Protein AF-J0D4X1-F1 (afdb_monomer_lite)

Secondary structure (DSSP, 8-state):
--HHHHHHHHHHHHHHHHHT-SSHHHHHHHHHHHHHHTT--HHHHHHHHHHHHHHHHHHHHHHHHHHHHHHHTS--GGG--B-GGGTT-HHHHHHHHHHH-S-EEEEEEEETTTEEEEEE--B-STT-BHHHHHHHHHHHHHHHTT--HHHHHHHHHHHHTTHHHHHHHSEEEE-TT--EEEEETTEEEEEE-EETTEE-TTEEEEEEEEE-GGGTTTTTTS-S-------------------------------HHHHHHHHHHHHHHHHHHHHHHHHHHHHHHHHHHHHHHHHHHHHHHHHHTEEE-SS-EEE-HHHHHHHHTTS-TTS--SHHHHHHHHHHHHHHHHHTTHHHHHTT-----------TT--SHHHHHHHHHHHHHHHHHHHHS-TTTTTGGG-SSHHHHHHHHHHHHHHTT-SSHHHHHHHHHHHHHHTT--HHHHHHHHHHHHHHHHHHHHHHHHHHHHHHHTS--GGG--B-GGGTT-HHHHHHHHHHH-S-EEEEEEEETTTEEEEEE--B-STT-BHHHHHHHHHHHHHHHTT--HHHHHHHHHHHHTTHHHHHHHPEEEE-TT--EEEEETTEEEEEE-EETTEE-TTEEEEEEEEE-HHHHHHHHTS-S--S---S----PPPP---------------PPPPHHHHHHHHHHHHHHHHHHHHHHHHHHHHHHHHHHHHHHHHHHHHHHHHTTS-GGG------PPPP-EE-TTPPPEEEESSSS-EEEEEEEEEEGGG-B---SSSTT---S---HHHHHHHHHS--GGGTSS--TTTSS-EE-TTSBEEE-HHHHHHHHT--HHHHHHHHHHHHHHH-----TTEEEEEEESSPPPHHHHHHHHHHTTTT--SSHHHHHHHHHHTTTTGGGG--S----SSHHHHHHHHHHHH-TT-SS--HHHHHHHHHHHHHHHS---SS--HHHHHHHHHHHS-HHHHHHHHHHHHTTHHHHHHHHH-SSSTT---TTTHHHHHHHHHHHHHSS-HHHHHHHHHHHHHHHHHHS-TTS--HHHHH-TTHHHHHHHHHHHHHHTTGGGSSSHHHHHHHHHHTHHHHHHHHHEETTTTEE--GGG--HHHHHHHHHHTS---SHHHHHHHHHHHHHHHHHHHHHHHHHTT-

Radius of gyration: 41.04 Å; chains: 1; bounding box: 107×90×138 Å

pLDDT: mean 73.32, std 19.62, range [23.03, 97.62]

Sequence (1144 aa):
MNEATAGAALKYHIQRALERSHTISEFSKRLELSAKNSKFSNATMRKIEEITQGVKSAKENIAKQEEALQDAITPLKEFGKNYPEFALKPKEALEKLLQEKNGQVACAAYRDDLGGIDFVWGKDGKDGYGLAHILEKREKQYTRLGLNAEQIKERTDELVKSIPEVIESGTLFKDDLGRVSVGLNNIRVGLKNTWDNNNLNNHFVVTSYERDEKVLRELETKPPLSNDYKGNSNYSALNLNENNSTKEGLTSQESPLSILEKSQLEKQKKLESERLAKAEKERAQKIKDKEKLELSMLNALMEKSIKQGENLKVFDSTLFLNRLSEFKDEVFTTPKAKQYLDIAKGFDKLFRNDATIAGKINYTTTRDIKSPLATSLEGAFNQKLTQRLVGTIVRNIPTTHIFKKLDELSGGAALKYHIQRALERSHTISEFSKRLELSAKNSKFSNATMRKIEEITQGVKSAKENIAKQEEALQDAITPLKEFGKNYPEFALKPKEALEKLLQEKNGQVACAAYRDDLGGIDFVWGKDGKDGYGLAHILEKREKQYTRLGLNAEQIKERTDELVKSIPEVIESGTLFKDDLGRVSVGLNNIRVGLKNTWDNNNLNNHFVVTSYERDEKVLRELETKPPLSNDYKGNSNYSALNLNENNSTKEGLTSQESPLSILEKSQLEKQKKLESERLAKAEKERAQKIKDKEKAELRDKIRAQKNATLGKSELDREIAKRENIPYKELENAPKTSVSLNDDEIHPLKFVIVNKSDLKPNFKNTGTQTRTAVDSKKVEEIAKRFDPKLIIGRGGFDDLPIILRDGQVIAGNHRIQGMLNFNAESRKKYEQALKENFNIELKPNELLVRMPEQELNDKEIFKLASKSNENRANSFSDTLLSAMSSYNDKLKHLPPQFESDSVENLANQVARVLERDAKIPSANQVENANLSLLSHYARNTPNNSFLEVFDNAYKNLDREQFKAFKEMFANNSANFHNLNNDTTIKNFTISPYLTDALDTTAKMLESGNRSDNFSKLAHDIDYLVNTTDENGMNAFIKENKDAYKSVISQLLGSSFARFLRLENPSAQFYEFLVKAKDRMIENAADIFAGTSKPISQINIFDFIKYGIESGKSSKESRELIDLLPELEKKFNAHEKFLQGDKK

Organism: NCBI:txid992061

Structure (mmCIF, N/CA/C/O backbone):
data_AF-J0D4X1-F1
#
_entry.id   AF-J0D4X1-F1
#
loop_
_atom_site.group_PDB
_atom_site.id
_atom_site.type_symbol
_atom_site.label_atom_id
_atom_site.label_alt_id
_atom_site.label_comp_id
_atom_site.label_asym_id
_atom_site.label_entity_id
_atom_site.label_seq_id
_atom_site.pdbx_PDB_ins_code
_atom_site.Cartn_x
_atom_site.Cartn_y
_atom_site.Cartn_z
_atom_site.occupancy
_atom_site.B_iso_or_equiv
_atom_site.auth_seq_id
_atom_site.auth_comp_id
_atom_site.auth_asym_id
_atom_site.auth_atom_id
_atom_site.pdbx_PDB_model_num
ATOM 1 N N . MET A 1 1 ? 64.471 0.917 15.875 1.00 45.53 1 MET A N 1
ATOM 2 C CA . MET A 1 1 ? 63.037 0.632 15.623 1.00 45.53 1 MET A CA 1
ATOM 3 C C . MET A 1 1 ? 62.839 0.463 14.129 1.00 45.53 1 MET A C 1
ATOM 5 O O . MET A 1 1 ? 63.506 1.173 13.389 1.00 45.53 1 MET A O 1
ATOM 9 N N . ASN A 1 2 ? 61.957 -0.439 13.691 1.00 48.00 2 ASN A N 1
ATOM 10 C CA . ASN A 1 2 ? 61.545 -0.489 12.284 1.00 48.00 2 ASN A CA 1
ATOM 11 C C . ASN A 1 2 ? 60.504 0.613 11.986 1.00 48.00 2 ASN A C 1
ATOM 13 O O . ASN A 1 2 ? 59.931 1.202 12.911 1.00 48.00 2 ASN A O 1
ATOM 17 N N . GLU A 1 3 ? 60.258 0.902 10.706 1.00 50.66 3 GLU A N 1
ATOM 18 C CA . GLU A 1 3 ? 59.320 1.963 10.308 1.00 50.66 3 GLU A CA 1
ATOM 19 C C . GLU A 1 3 ? 57.880 1.707 10.773 1.00 50.66 3 GLU A C 1
ATOM 21 O O . GLU A 1 3 ? 57.163 2.659 11.074 1.00 50.66 3 GLU A O 1
ATOM 26 N N . ALA A 1 4 ? 57.462 0.445 10.911 1.00 50.47 4 ALA A N 1
ATOM 27 C CA . ALA A 1 4 ? 56.129 0.100 11.401 1.00 50.47 4 ALA A CA 1
ATOM 28 C C . ALA A 1 4 ? 55.928 0.517 12.872 1.00 50.47 4 ALA A C 1
ATOM 30 O O . ALA A 1 4 ? 54.897 1.100 13.211 1.00 50.47 4 ALA A O 1
ATOM 31 N N . THR A 1 5 ? 56.924 0.300 13.742 1.00 54.72 5 THR A N 1
ATOM 32 C CA . THR A 1 5 ? 56.890 0.792 15.131 1.00 54.72 5 THR A CA 1
ATOM 33 C C . THR A 1 5 ? 56.923 2.322 15.182 1.00 54.72 5 THR A C 1
ATOM 35 O O . THR A 1 5 ? 56.171 2.922 15.949 1.00 54.72 5 THR A O 1
ATOM 38 N N . ALA A 1 6 ? 57.737 2.966 14.337 1.00 53.09 6 ALA A N 1
ATOM 39 C CA . ALA A 1 6 ? 57.806 4.428 14.264 1.00 53.09 6 ALA A CA 1
ATOM 40 C C . ALA A 1 6 ? 56.485 5.052 13.768 1.00 53.09 6 ALA A C 1
ATOM 42 O O . ALA A 1 6 ? 56.031 6.054 14.315 1.00 53.09 6 ALA A O 1
ATOM 43 N N . GLY A 1 7 ? 55.825 4.430 12.785 1.00 56.12 7 GLY A N 1
ATOM 44 C CA . GLY A 1 7 ? 54.513 4.838 12.280 1.00 56.12 7 GLY A CA 1
ATOM 45 C C . GLY A 1 7 ? 53.387 4.640 13.299 1.00 56.12 7 GLY A C 1
ATOM 46 O O . GLY A 1 7 ? 52.529 5.511 13.441 1.00 56.12 7 GLY A O 1
ATOM 47 N N . ALA A 1 8 ? 53.410 3.542 14.062 1.00 62.62 8 ALA A N 1
ATOM 48 C CA . ALA A 1 8 ? 52.464 3.312 15.155 1.00 62.62 8 ALA A CA 1
ATOM 49 C C . ALA A 1 8 ? 52.617 4.356 16.277 1.00 62.62 8 ALA A C 1
ATOM 51 O O . ALA A 1 8 ? 51.617 4.904 16.745 1.00 62.62 8 ALA A O 1
ATOM 52 N N . ALA A 1 9 ? 53.857 4.688 16.654 1.00 61.06 9 ALA A N 1
ATOM 53 C CA . ALA A 1 9 ? 54.138 5.754 17.610 1.00 61.06 9 ALA A CA 1
ATOM 54 C C . ALA A 1 9 ? 53.669 7.121 17.078 1.00 61.06 9 ALA A C 1
ATOM 56 O O . ALA A 1 9 ? 52.898 7.803 17.751 1.00 61.06 9 ALA A O 1
ATOM 57 N N . LEU A 1 10 ? 54.036 7.493 15.845 1.00 65.25 10 LEU A N 1
ATOM 58 C CA . LEU A 1 10 ? 53.576 8.732 15.208 1.00 65.25 10 LEU A CA 1
ATOM 59 C C . LEU A 1 10 ? 52.042 8.848 15.224 1.00 65.25 10 LEU A C 1
ATOM 61 O O . LEU A 1 10 ? 51.508 9.879 15.628 1.00 65.25 10 LEU A O 1
ATOM 65 N N . LYS A 1 11 ? 51.328 7.775 14.857 1.00 71.81 11 LYS A N 1
ATOM 66 C CA . LYS A 1 11 ? 49.859 7.727 14.876 1.00 71.81 11 LYS A CA 1
ATOM 67 C C . LYS A 1 11 ? 49.290 7.960 16.280 1.00 71.81 11 LYS A C 1
ATOM 69 O O . LYS A 1 11 ? 48.365 8.756 16.425 1.00 71.81 11 LYS A O 1
ATOM 74 N N . TYR A 1 12 ? 49.857 7.320 17.305 1.00 74.19 12 TYR A N 1
ATOM 75 C CA . TYR A 1 12 ? 49.465 7.537 18.702 1.00 74.19 12 TYR A CA 1
ATOM 76 C C . TYR A 1 12 ? 49.683 8.991 19.143 1.00 74.19 12 TYR A C 1
ATOM 78 O O . TYR A 1 12 ? 48.805 9.579 19.771 1.00 74.19 12 TYR A O 1
ATOM 86 N N . HIS A 1 13 ? 50.815 9.598 18.783 1.00 68.31 13 HIS A N 1
ATOM 87 C CA . HIS A 1 13 ? 51.140 10.972 19.167 1.00 68.31 13 HIS A CA 1
ATOM 88 C C . HIS A 1 13 ? 50.297 12.025 18.421 1.00 68.31 13 HIS A C 1
ATOM 90 O O . HIS A 1 13 ? 49.857 12.988 19.048 1.00 68.31 13 HIS A O 1
ATOM 96 N N . ILE A 1 14 ? 49.968 11.806 17.140 1.00 68.19 14 ILE A N 1
ATOM 97 C CA . ILE A 1 14 ? 48.977 12.612 16.401 1.00 68.19 14 ILE A CA 1
ATOM 98 C C . ILE A 1 14 ? 47.603 12.511 17.068 1.00 68.19 14 ILE A C 1
ATOM 100 O O . ILE A 1 14 ? 46.989 13.535 17.361 1.00 68.19 14 ILE A O 1
ATOM 104 N N . GLN A 1 15 ? 47.138 11.295 17.368 1.00 72.69 15 GLN A N 1
ATOM 105 C CA . GLN A 1 15 ? 45.848 11.081 18.022 1.00 72.69 15 GLN A CA 1
ATOM 106 C C . GLN A 1 15 ? 45.797 11.757 19.406 1.00 72.69 15 GLN A C 1
ATOM 108 O O . GLN A 1 15 ? 44.861 12.501 19.685 1.00 72.69 15 GLN A O 1
ATOM 113 N N . ARG A 1 16 ? 46.845 11.607 20.227 1.00 72.81 16 ARG A N 1
ATOM 114 C CA . ARG A 1 16 ? 47.004 12.291 21.526 1.00 72.81 16 ARG A CA 1
ATOM 115 C C . ARG A 1 16 ? 46.977 13.815 21.420 1.00 72.81 16 ARG A C 1
ATOM 117 O O . ARG A 1 16 ? 46.465 14.459 22.333 1.00 72.81 16 ARG A O 1
ATOM 124 N N . ALA A 1 17 ? 47.567 14.394 20.374 1.00 68.44 17 ALA A N 1
ATOM 125 C CA . ALA A 1 17 ? 47.522 15.836 20.144 1.00 68.44 17 ALA A CA 1
ATOM 126 C C . ALA A 1 17 ? 46.108 16.282 19.738 1.00 68.44 17 ALA A C 1
ATOM 128 O O . ALA A 1 17 ? 45.624 17.293 20.235 1.00 68.44 17 ALA A O 1
ATOM 129 N N . LEU A 1 18 ? 45.422 15.500 18.899 1.00 64.56 18 LEU A N 1
ATOM 130 C CA . LEU A 1 18 ? 44.083 15.803 18.386 1.00 64.56 18 LEU A CA 1
ATOM 131 C C . LEU A 1 18 ? 42.989 15.661 19.459 1.00 64.56 18 LEU A C 1
ATOM 133 O O . LEU A 1 18 ? 42.088 16.488 19.537 1.00 64.56 18 LEU A O 1
ATOM 137 N N . GLU A 1 19 ? 43.107 14.670 20.345 1.00 66.25 19 GLU A N 1
ATOM 138 C CA . GLU A 1 19 ? 42.222 14.467 21.504 1.00 66.25 19 GLU A CA 1
ATOM 139 C C . GLU A 1 19 ? 42.355 15.561 22.578 1.00 66.25 19 GLU A C 1
ATOM 141 O O . GLU A 1 19 ? 41.448 15.741 23.389 1.00 66.25 19 GLU A O 1
ATOM 146 N N . ARG A 1 20 ? 43.493 16.269 22.620 1.00 64.25 20 ARG A N 1
ATOM 147 C CA . ARG A 1 20 ? 43.853 17.220 23.690 1.00 64.25 20 ARG A CA 1
ATOM 148 C C . ARG A 1 20 ? 43.878 18.680 23.251 1.00 64.25 20 ARG A C 1
ATOM 150 O O . ARG A 1 20 ? 44.263 19.528 24.052 1.00 64.25 20 ARG A O 1
ATOM 157 N N . SER A 1 21 ? 43.501 18.962 22.010 1.00 63.38 21 SER A N 1
ATOM 158 C CA . SER A 1 21 ? 43.491 20.312 21.459 1.00 63.38 21 SER A CA 1
ATOM 159 C C . SER A 1 21 ? 42.088 20.718 21.045 1.00 63.38 21 SER A C 1
ATOM 161 O O . SER A 1 21 ? 41.379 19.987 20.357 1.00 63.38 21 SER A O 1
ATOM 163 N N . HIS A 1 22 ? 41.691 21.915 21.457 1.00 62.38 22 HIS A N 1
ATOM 164 C CA . HIS A 1 22 ? 40.378 22.484 21.178 1.00 62.38 22 HIS A CA 1
ATOM 165 C C . HIS A 1 22 ? 40.412 23.495 20.024 1.00 62.38 22 HIS A C 1
ATOM 167 O O . HIS A 1 22 ? 39.358 23.871 19.519 1.00 62.38 22 HIS A O 1
ATOM 173 N N . THR A 1 23 ? 41.607 23.870 19.552 1.00 61.19 23 THR A N 1
ATOM 174 C CA . THR A 1 23 ? 41.816 24.688 18.346 1.00 61.19 23 THR A CA 1
ATOM 175 C C . THR A 1 23 ? 42.913 24.106 17.449 1.00 61.19 23 THR A C 1
ATOM 177 O O . THR A 1 23 ? 43.784 23.368 17.912 1.00 61.19 23 THR A O 1
ATOM 180 N N . ILE A 1 24 ? 42.922 24.489 16.166 1.00 62.81 24 ILE A N 1
ATOM 181 C CA . ILE A 1 24 ? 43.969 24.100 15.200 1.00 62.81 24 ILE A CA 1
ATOM 182 C C . ILE A 1 24 ? 45.363 24.559 15.670 1.00 62.81 24 ILE A C 1
ATOM 184 O O . ILE A 1 24 ? 46.326 23.801 15.591 1.00 62.81 24 ILE A O 1
ATOM 188 N N . SER A 1 25 ? 45.467 25.772 16.225 1.00 63.75 25 SER A N 1
ATOM 189 C CA . SER A 1 25 ? 46.730 26.315 16.755 1.00 63.75 25 SER A CA 1
ATOM 190 C C . SER A 1 25 ? 47.260 25.489 17.933 1.00 63.75 25 SER A C 1
ATOM 192 O O . SER A 1 25 ? 48.451 25.190 18.031 1.00 63.75 25 SER A O 1
ATOM 194 N N . GLU A 1 26 ? 46.358 25.051 18.812 1.00 74.12 26 GLU A N 1
ATOM 195 C CA . GLU A 1 26 ? 46.699 24.178 19.929 1.00 74.12 26 GLU A CA 1
ATOM 196 C C . GLU A 1 26 ? 47.083 22.769 19.450 1.00 74.12 26 GLU A C 1
ATOM 198 O O . GLU A 1 26 ? 47.980 22.152 20.020 1.00 74.12 26 GLU A O 1
ATOM 203 N N . PHE A 1 27 ? 46.450 22.248 18.392 1.00 78.38 27 PHE A N 1
ATOM 204 C CA . PHE A 1 27 ? 46.806 20.961 17.785 1.00 78.38 27 PHE A CA 1
ATOM 205 C C . PHE A 1 27 ? 48.245 20.968 17.265 1.00 78.38 27 PHE A C 1
ATOM 207 O O . PHE A 1 27 ? 49.039 20.138 17.710 1.00 78.38 27 PHE A O 1
ATOM 214 N N . SER A 1 28 ? 48.612 21.947 16.430 1.00 71.12 28 SER A N 1
ATOM 215 C CA . SER A 1 28 ? 49.985 22.096 15.931 1.00 71.12 28 SER A CA 1
ATOM 216 C C . SER A 1 28 ? 50.991 22.216 17.081 1.00 71.12 28 SER A C 1
ATOM 218 O O . SER A 1 28 ? 51.950 21.448 17.150 1.00 71.12 28 SER A O 1
ATOM 220 N N . LYS A 1 29 ? 50.724 23.089 18.063 1.00 76.56 29 LYS A N 1
ATOM 221 C CA . LYS A 1 29 ? 51.617 23.304 19.214 1.00 76.56 29 LYS A CA 1
ATOM 222 C C . LYS A 1 29 ? 51.801 22.046 20.075 1.00 76.56 29 LYS A C 1
ATOM 224 O O . LYS A 1 29 ? 52.913 21.763 20.523 1.00 76.56 29 LYS A O 1
ATOM 229 N N . ARG A 1 30 ? 50.735 21.267 20.314 1.00 77.00 30 ARG A N 1
ATOM 230 C CA . ARG A 1 30 ? 50.822 19.997 21.060 1.00 77.00 30 ARG A CA 1
ATOM 231 C C . ARG A 1 30 ? 51.506 18.895 20.252 1.00 77.00 30 ARG A C 1
ATOM 233 O O . ARG A 1 30 ? 52.227 18.097 20.851 1.00 77.00 30 ARG A O 1
ATOM 240 N N . LEU A 1 31 ? 51.328 18.860 18.931 1.00 76.44 31 LEU A N 1
ATOM 241 C CA . LEU A 1 31 ? 52.000 17.901 18.055 1.00 76.44 31 LEU A CA 1
ATOM 242 C C . LEU A 1 31 ? 53.517 18.157 18.001 1.00 76.44 31 LEU A C 1
ATOM 244 O O . LEU A 1 31 ? 54.287 17.219 18.195 1.00 76.44 31 LEU A O 1
ATOM 248 N N . GLU A 1 32 ? 53.953 19.413 17.868 1.00 72.44 32 GLU A N 1
ATOM 249 C CA . GLU A 1 32 ? 55.371 19.805 17.941 1.00 72.44 32 GLU A CA 1
ATOM 250 C C . GLU A 1 32 ? 56.017 19.473 19.297 1.00 72.44 32 GLU A C 1
ATOM 252 O O . GLU A 1 32 ? 57.108 18.899 19.350 1.00 72.44 32 GLU A O 1
ATOM 257 N N . LEU A 1 33 ? 55.343 19.795 20.410 1.00 74.88 33 LEU A N 1
ATOM 258 C CA . LEU A 1 33 ? 55.792 19.427 21.763 1.00 74.88 33 LEU A CA 1
ATOM 259 C C . LEU A 1 33 ? 55.923 17.907 21.914 1.00 74.88 33 LEU A C 1
ATOM 261 O O . LEU A 1 33 ? 56.899 17.404 22.472 1.00 74.88 33 LEU A O 1
ATOM 265 N N . SER A 1 34 ? 54.951 17.169 21.381 1.00 67.75 34 SER A N 1
ATOM 266 C CA . SER A 1 34 ? 54.967 15.711 21.377 1.00 67.75 34 SER A CA 1
ATOM 267 C C . SER A 1 34 ? 56.087 15.140 20.500 1.00 67.75 34 SER A C 1
ATOM 269 O O . SER A 1 34 ? 56.632 14.090 20.834 1.00 67.75 34 SER A O 1
ATOM 271 N N . ALA A 1 35 ? 56.451 15.812 19.407 1.00 64.19 35 ALA A N 1
ATOM 272 C CA . ALA A 1 35 ? 57.551 15.422 18.531 1.00 64.19 35 ALA A CA 1
ATOM 273 C C . ALA A 1 35 ? 58.909 15.573 19.230 1.00 64.19 35 ALA A C 1
ATOM 275 O O . ALA A 1 35 ? 59.679 14.614 19.305 1.00 64.19 35 ALA A O 1
ATOM 276 N N . LYS A 1 36 ? 59.152 16.747 19.831 1.00 66.81 36 LYS A N 1
ATOM 277 C CA . LYS A 1 36 ? 60.392 17.072 20.559 1.00 66.81 36 LYS A CA 1
ATOM 278 C C . LYS A 1 36 ? 60.667 16.112 21.722 1.00 66.81 36 LYS A C 1
ATOM 280 O O . LYS A 1 36 ? 61.804 15.692 21.911 1.00 66.81 36 LYS A O 1
ATOM 285 N N . ASN A 1 37 ? 59.632 15.714 22.462 1.00 63.94 37 ASN A N 1
ATOM 286 C CA . ASN A 1 37 ? 59.790 14.872 23.652 1.00 63.94 37 ASN A CA 1
ATOM 287 C C . ASN A 1 37 ? 60.004 13.374 23.357 1.00 63.94 37 ASN A C 1
ATOM 289 O O . ASN A 1 37 ? 60.437 12.644 24.247 1.00 63.94 37 ASN A O 1
ATOM 293 N N . SER A 1 38 ? 59.707 12.894 22.143 1.00 62.22 38 SER A N 1
ATOM 294 C CA . SER A 1 38 ? 59.583 11.448 21.866 1.00 62.22 38 SER A CA 1
ATOM 295 C C . SER A 1 38 ? 60.794 10.807 21.169 1.00 62.22 38 SER A C 1
ATOM 297 O O . SER A 1 38 ? 60.727 9.636 20.802 1.00 62.22 38 SER A O 1
ATOM 299 N N . LYS A 1 39 ? 61.900 11.549 20.982 1.00 61.50 39 LYS A N 1
ATOM 300 C CA . LYS A 1 39 ? 63.146 11.088 20.321 1.00 61.50 39 LYS A CA 1
ATOM 301 C C . LYS A 1 39 ? 62.907 10.349 18.986 1.00 61.50 39 LYS A C 1
ATOM 303 O O . LYS A 1 39 ? 63.482 9.290 18.734 1.00 61.50 39 LYS A O 1
ATOM 308 N N . PHE A 1 40 ? 62.038 10.894 18.135 1.00 68.75 40 PHE A N 1
ATOM 309 C CA . PHE A 1 40 ? 61.743 10.314 16.823 1.00 68.75 40 PHE A CA 1
ATOM 310 C C . PHE A 1 40 ? 62.934 10.378 15.855 1.00 68.75 40 PHE A C 1
ATOM 312 O O . PHE A 1 40 ? 63.800 11.243 15.962 1.00 68.75 40 PHE A O 1
ATOM 319 N N . SER A 1 41 ? 62.950 9.481 14.866 1.00 67.81 41 SER A N 1
ATOM 320 C CA . SER A 1 41 ? 63.917 9.520 13.766 1.00 67.81 41 SER A CA 1
ATOM 321 C C . SER A 1 41 ? 63.662 10.711 12.831 1.00 67.81 41 SER A C 1
ATOM 323 O O . SER A 1 41 ? 62.524 11.148 12.649 1.00 67.81 41 SER A O 1
ATOM 325 N N . ASN A 1 42 ? 64.717 11.205 12.175 1.00 68.75 42 ASN A N 1
ATOM 326 C CA . ASN A 1 42 ? 64.657 12.394 11.310 1.00 68.75 42 ASN A CA 1
ATOM 327 C C . ASN A 1 42 ? 63.589 12.293 10.197 1.00 68.75 42 ASN A C 1
ATOM 329 O O . ASN A 1 42 ? 62.936 13.284 9.878 1.00 68.75 42 ASN A O 1
ATOM 333 N N . ALA A 1 43 ? 63.354 11.096 9.646 1.00 66.88 43 ALA A N 1
ATOM 334 C CA . ALA A 1 43 ? 62.301 10.856 8.653 1.00 66.88 43 ALA A CA 1
ATOM 335 C C . ALA A 1 43 ? 60.876 11.001 9.230 1.00 66.88 43 ALA A C 1
ATOM 337 O O . ALA A 1 43 ? 59.969 11.471 8.547 1.00 66.88 43 ALA A O 1
ATOM 338 N N . THR A 1 44 ? 60.671 10.629 10.497 1.00 64.56 44 THR A N 1
ATOM 339 C CA . THR A 1 44 ? 59.402 10.827 11.213 1.00 64.56 44 THR A CA 1
ATOM 340 C C . THR A 1 44 ? 59.214 12.293 11.600 1.00 64.56 44 THR A C 1
ATOM 342 O O . THR A 1 44 ? 58.103 12.801 11.485 1.00 64.56 44 THR A O 1
ATOM 345 N N . MET A 1 45 ? 60.289 12.994 11.980 1.00 68.88 45 MET A N 1
ATOM 346 C CA . MET A 1 45 ? 60.250 14.438 12.245 1.00 68.88 45 MET A CA 1
ATOM 347 C C . MET A 1 45 ? 59.846 15.239 10.999 1.00 68.88 45 MET A C 1
ATOM 349 O O . MET A 1 45 ? 58.934 16.053 11.098 1.00 68.88 45 MET A O 1
ATOM 353 N N . ARG A 1 46 ? 60.412 14.938 9.818 1.00 71.31 46 ARG A N 1
ATOM 354 C CA . ARG A 1 46 ? 59.989 15.568 8.548 1.00 71.31 46 ARG A CA 1
ATOM 355 C C . ARG A 1 46 ? 58.502 15.363 8.249 1.00 71.31 46 ARG A C 1
ATOM 357 O O . ARG A 1 46 ? 57.819 16.321 7.920 1.00 71.31 46 ARG A O 1
ATOM 364 N N . LYS A 1 47 ? 57.966 14.153 8.455 1.00 70.31 47 LYS A N 1
ATOM 365 C CA . LYS A 1 47 ? 56.524 13.886 8.281 1.00 70.31 47 LYS A CA 1
ATOM 366 C C . LYS A 1 47 ? 55.650 14.683 9.258 1.00 70.31 47 LYS A C 1
ATOM 368 O O . LYS A 1 47 ? 54.559 15.102 8.890 1.00 70.31 47 LYS A O 1
ATOM 373 N N . ILE A 1 48 ? 56.106 14.917 10.492 1.00 68.88 48 ILE A N 1
ATOM 374 C CA . ILE A 1 48 ? 55.397 15.794 11.443 1.00 68.88 48 ILE A CA 1
ATOM 375 C C . ILE A 1 48 ? 55.422 17.251 10.958 1.00 68.88 48 ILE A C 1
ATOM 377 O O . ILE A 1 48 ? 54.414 17.950 11.060 1.00 68.88 48 ILE A O 1
ATOM 381 N N . GLU A 1 49 ? 56.549 17.697 10.409 1.00 73.38 49 GLU A N 1
ATOM 382 C CA . GLU A 1 49 ? 56.749 19.049 9.882 1.00 73.38 49 GLU A CA 1
ATOM 383 C C . GLU A 1 49 ? 55.880 19.309 8.635 1.00 73.38 49 GLU A C 1
ATOM 385 O O . GLU A 1 49 ? 55.147 20.296 8.601 1.00 73.38 49 GLU A O 1
ATOM 390 N N . GLU A 1 50 ? 55.834 18.364 7.689 1.00 75.12 50 GLU A N 1
ATOM 391 C CA . GLU A 1 50 ? 54.917 18.353 6.534 1.00 75.12 50 GLU A CA 1
ATOM 392 C C . GLU A 1 50 ? 53.441 18.422 6.967 1.00 75.12 50 GLU A C 1
ATOM 394 O O . GLU A 1 50 ? 52.681 19.253 6.468 1.00 75.12 50 GLU A O 1
ATOM 399 N N . ILE A 1 51 ? 53.030 17.597 7.940 1.00 72.38 51 ILE A N 1
ATOM 400 C CA . ILE A 1 51 ? 51.668 17.623 8.506 1.00 72.38 51 ILE A CA 1
ATOM 401 C C . ILE A 1 51 ? 51.364 18.993 9.129 1.00 72.38 51 ILE A C 1
ATOM 403 O O . ILE A 1 51 ? 50.272 19.531 8.945 1.00 72.38 51 ILE A O 1
ATOM 407 N N . THR A 1 52 ? 52.327 19.583 9.837 1.00 72.19 52 THR A N 1
ATOM 408 C CA . THR A 1 52 ? 52.161 20.885 10.500 1.00 72.19 52 THR A CA 1
ATOM 409 C C . THR A 1 52 ? 52.037 22.024 9.479 1.00 72.19 52 THR A C 1
ATOM 411 O O . THR A 1 52 ? 51.184 22.900 9.643 1.00 72.19 52 THR A O 1
ATOM 414 N N . GLN A 1 53 ? 52.800 21.982 8.381 1.00 74.31 53 GLN A N 1
ATOM 415 C CA . GLN A 1 53 ? 52.671 22.932 7.270 1.00 74.31 53 GLN A CA 1
ATOM 416 C C . GLN A 1 53 ? 51.345 22.763 6.512 1.00 74.31 53 GLN A C 1
ATOM 418 O O . GLN A 1 53 ? 50.660 23.754 6.255 1.00 74.31 53 GLN A O 1
ATOM 423 N N . GLY A 1 54 ? 50.924 21.526 6.226 1.00 72.12 54 GLY A N 1
ATOM 424 C CA . GLY A 1 54 ? 49.640 21.245 5.573 1.00 72.12 54 GLY A CA 1
ATOM 425 C C . GLY A 1 54 ? 48.439 21.746 6.385 1.00 72.12 54 GLY A C 1
ATOM 426 O O . GLY A 1 54 ? 47.527 22.363 5.837 1.00 72.12 54 GLY A O 1
ATOM 427 N N . VAL A 1 55 ? 48.474 21.573 7.711 1.00 70.06 55 VAL A N 1
ATOM 428 C CA . VAL A 1 55 ? 47.458 22.111 8.633 1.00 70.06 55 VAL A CA 1
ATOM 429 C C . VAL A 1 55 ? 47.440 23.645 8.638 1.00 70.06 55 VAL A C 1
ATOM 431 O O . VAL A 1 55 ? 46.363 24.241 8.708 1.00 70.06 55 VAL A O 1
ATOM 434 N N . LYS A 1 56 ? 48.604 24.301 8.522 1.00 69.88 56 LYS A N 1
ATOM 435 C CA . LYS A 1 56 ? 48.686 25.765 8.405 1.00 69.88 56 LYS A CA 1
ATOM 436 C C . LYS A 1 56 ? 48.040 26.262 7.104 1.00 69.88 56 LYS A C 1
ATOM 438 O O . LYS A 1 56 ? 47.192 27.148 7.161 1.00 69.88 56 LYS A O 1
ATOM 443 N N . SER A 1 57 ? 48.363 25.643 5.966 1.00 69.56 57 SER A N 1
ATOM 444 C CA . SER A 1 57 ? 47.776 25.990 4.662 1.00 69.56 57 SER A CA 1
ATOM 445 C C . SER A 1 57 ? 46.257 25.761 4.620 1.00 69.56 57 SER A C 1
ATOM 447 O O . SER A 1 57 ? 45.512 26.618 4.146 1.00 69.56 57 SER A O 1
ATOM 449 N N . ALA A 1 58 ? 45.764 24.660 5.200 1.00 63.47 58 ALA A N 1
ATOM 450 C CA . ALA A 1 58 ? 44.327 24.395 5.292 1.00 63.47 58 ALA A CA 1
ATOM 451 C C . ALA A 1 58 ? 43.574 25.480 6.087 1.00 63.47 58 ALA A C 1
ATOM 453 O O . ALA A 1 58 ? 42.480 25.880 5.692 1.00 63.47 58 ALA A O 1
ATOM 454 N N . LYS A 1 59 ? 44.170 26.001 7.170 1.00 70.94 59 LYS A N 1
ATOM 455 C CA . LYS A 1 59 ? 43.597 27.108 7.954 1.00 70.94 59 L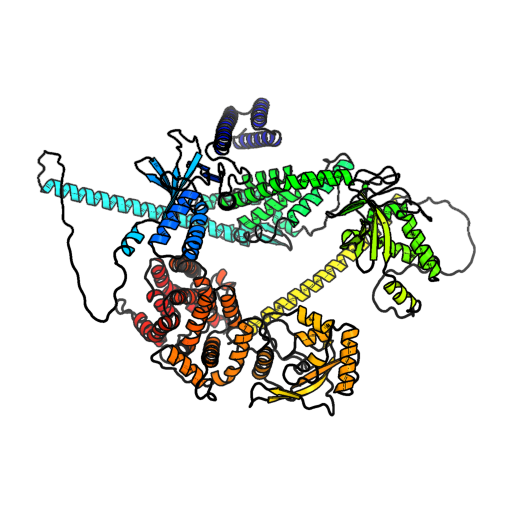YS A CA 1
ATOM 456 C C . LYS A 1 59 ? 43.471 28.395 7.126 1.00 70.94 59 LYS A C 1
ATOM 458 O O . LYS A 1 59 ? 42.462 29.084 7.231 1.00 70.94 59 LYS A O 1
ATOM 463 N N . GLU A 1 60 ? 44.479 28.713 6.317 1.00 67.06 60 GLU A N 1
ATOM 464 C CA . GLU A 1 60 ? 44.500 29.917 5.472 1.00 67.06 60 GLU A CA 1
ATOM 465 C C . GLU A 1 60 ? 43.448 29.864 4.349 1.00 67.06 60 GLU A C 1
ATOM 467 O O . GLU A 1 60 ? 42.892 30.898 3.987 1.00 67.06 60 GLU A O 1
ATOM 472 N N . ASN A 1 61 ? 43.117 28.673 3.837 1.00 67.19 61 ASN A N 1
ATOM 473 C CA . ASN A 1 61 ? 42.062 28.505 2.832 1.00 67.19 61 ASN A CA 1
ATOM 474 C C . ASN A 1 61 ? 40.645 28.607 3.422 1.00 67.19 61 ASN A C 1
ATOM 476 O O . ASN A 1 61 ? 39.775 29.195 2.786 1.00 67.19 61 ASN A O 1
ATOM 480 N N . ILE A 1 62 ? 40.418 28.088 4.636 1.00 66.44 62 ILE A N 1
ATOM 481 C CA . ILE A 1 62 ? 39.115 28.192 5.319 1.00 66.44 62 ILE A CA 1
ATOM 482 C C . ILE A 1 62 ? 38.780 29.657 5.631 1.00 66.44 62 ILE A C 1
ATOM 484 O O . ILE A 1 62 ? 37.674 30.099 5.338 1.00 66.44 62 ILE A O 1
ATOM 488 N N . ALA A 1 63 ? 39.750 30.432 6.133 1.00 68.06 63 ALA A N 1
ATOM 489 C CA . ALA A 1 63 ? 39.550 31.852 6.435 1.00 68.06 63 ALA A CA 1
ATOM 490 C C . ALA A 1 63 ? 39.079 32.660 5.207 1.00 68.06 63 ALA A C 1
ATOM 492 O O . ALA A 1 63 ? 38.164 33.468 5.320 1.00 68.06 63 ALA A O 1
ATOM 493 N N . LYS A 1 64 ? 39.636 32.379 4.020 1.00 65.44 64 LYS A N 1
ATOM 494 C CA . LYS A 1 64 ? 39.234 33.033 2.760 1.00 65.44 64 LYS A CA 1
ATOM 495 C C . LYS A 1 64 ? 37.812 32.678 2.313 1.00 65.44 64 LYS A C 1
ATOM 497 O O . LYS A 1 64 ? 37.167 33.484 1.653 1.00 65.44 64 LYS A O 1
ATOM 502 N N . GLN A 1 65 ? 37.329 31.476 2.633 1.00 65.12 65 GLN A N 1
ATOM 503 C CA . GLN A 1 65 ? 35.948 31.078 2.332 1.00 65.12 65 GLN A CA 1
ATOM 504 C C . GLN A 1 65 ? 34.949 31.706 3.312 1.00 65.12 65 GLN A C 1
ATOM 506 O O . GLN A 1 65 ? 33.860 32.092 2.898 1.00 65.12 65 GLN A O 1
ATOM 511 N N . GLU A 1 66 ? 35.320 31.844 4.588 1.00 66.75 66 GLU A N 1
ATOM 512 C CA . GLU A 1 66 ? 34.506 32.556 5.584 1.00 66.75 66 GLU A CA 1
ATOM 513 C C . GLU A 1 66 ? 34.385 34.054 5.250 1.00 66.75 66 GLU A C 1
ATOM 515 O O . GLU A 1 66 ? 33.293 34.607 5.351 1.00 66.75 66 GLU A O 1
ATOM 520 N N . GLU A 1 67 ? 35.470 34.682 4.786 1.00 70.12 67 GLU A N 1
ATOM 521 C CA . GLU A 1 67 ? 35.503 36.072 4.304 1.00 70.12 67 GLU A CA 1
ATOM 522 C C . GLU A 1 67 ? 34.595 36.267 3.074 1.00 70.12 67 GLU A C 1
ATOM 524 O O . GLU A 1 67 ? 33.659 37.063 3.120 1.00 70.12 67 GLU A O 1
ATOM 529 N N . ALA A 1 68 ? 34.763 35.449 2.026 1.00 65.69 68 ALA A N 1
ATOM 530 C CA . ALA A 1 68 ? 33.954 35.538 0.804 1.00 65.69 68 ALA A CA 1
ATOM 531 C C . ALA A 1 68 ? 32.444 35.309 1.029 1.00 65.69 68 ALA A C 1
ATOM 533 O O . ALA A 1 68 ? 31.620 35.884 0.314 1.00 65.69 68 ALA A O 1
ATOM 534 N N . LEU A 1 69 ? 32.064 34.485 2.014 1.00 69.19 69 LEU A N 1
ATOM 535 C CA . LEU A 1 69 ? 30.659 34.276 2.375 1.00 69.19 69 LEU A CA 1
ATOM 536 C C . LEU A 1 69 ? 30.084 35.444 3.194 1.00 69.19 69 LEU A C 1
ATOM 538 O O . LEU A 1 69 ? 28.899 35.739 3.059 1.00 69.19 69 LEU A O 1
ATOM 542 N N . GLN A 1 70 ? 30.895 36.112 4.024 1.00 73.81 70 GLN A N 1
ATOM 543 C CA . GLN A 1 70 ? 30.469 37.310 4.761 1.00 73.81 70 GLN A CA 1
ATOM 544 C C . GLN A 1 70 ? 30.266 38.512 3.838 1.00 73.81 70 GLN A C 1
ATOM 546 O O . GLN A 1 70 ? 29.265 39.218 3.975 1.00 73.81 70 GLN A O 1
ATOM 551 N N . ASP A 1 71 ? 31.149 38.693 2.855 1.00 71.00 71 ASP A N 1
ATOM 552 C CA . ASP A 1 71 ? 30.948 39.687 1.800 1.00 71.00 71 ASP A CA 1
ATOM 553 C C . ASP A 1 71 ? 29.614 39.425 1.086 1.00 71.00 71 ASP A C 1
ATOM 555 O O . ASP A 1 71 ? 28.745 40.291 1.073 1.00 71.00 71 ASP A O 1
ATOM 559 N N . ALA A 1 72 ? 29.395 38.191 0.614 1.00 71.69 72 ALA A N 1
ATOM 560 C CA . ALA A 1 72 ? 28.217 37.813 -0.168 1.00 71.69 72 ALA A CA 1
ATOM 561 C C . ALA A 1 72 ? 26.861 37.967 0.553 1.00 71.69 72 ALA A C 1
ATOM 563 O O . ALA A 1 72 ? 25.842 38.065 -0.124 1.00 71.69 72 ALA A O 1
ATOM 564 N N . ILE A 1 73 ? 26.800 37.974 1.894 1.00 76.56 73 ILE A N 1
ATOM 565 C CA . ILE A 1 73 ? 25.545 38.212 2.645 1.00 76.56 73 ILE A CA 1
ATOM 566 C C . ILE A 1 73 ? 25.319 39.687 3.016 1.00 76.56 73 ILE A C 1
ATOM 568 O O . ILE A 1 73 ? 24.312 40.016 3.652 1.00 76.56 73 ILE A O 1
ATOM 572 N N . THR A 1 74 ? 26.228 40.587 2.634 1.00 82.56 74 THR A N 1
ATOM 573 C CA . THR A 1 74 ? 26.113 42.021 2.922 1.00 82.56 74 THR A CA 1
ATOM 574 C C . THR A 1 74 ? 25.083 42.670 1.987 1.00 82.56 74 THR A C 1
ATOM 576 O O . THR A 1 74 ? 25.242 42.619 0.774 1.00 82.56 74 THR A O 1
ATOM 579 N N . PRO A 1 75 ? 24.009 43.303 2.494 1.00 84.25 75 PRO A N 1
ATOM 580 C CA . PRO A 1 75 ? 22.951 43.813 1.626 1.00 84.25 75 PRO A CA 1
ATOM 581 C C . PRO A 1 75 ? 23.343 45.067 0.840 1.00 84.25 75 PRO A C 1
ATOM 583 O O . PRO A 1 75 ? 23.802 46.061 1.411 1.00 84.25 75 PRO A O 1
ATOM 586 N N . LEU A 1 76 ? 23.038 45.048 -0.458 1.00 83.31 76 LEU A N 1
ATOM 587 C CA . LEU A 1 76 ? 23.214 46.165 -1.384 1.00 83.31 76 LEU A CA 1
ATOM 588 C C . LEU A 1 76 ? 22.150 47.242 -1.117 1.00 83.31 76 LEU A C 1
ATOM 590 O O . LEU A 1 76 ? 20.959 47.043 -1.361 1.00 83.31 76 LEU A O 1
ATOM 594 N N . LYS A 1 77 ? 22.546 48.393 -0.565 1.00 81.25 77 LYS A N 1
ATOM 595 C CA . LYS A 1 77 ? 21.619 49.451 -0.099 1.00 81.25 77 LYS A CA 1
ATOM 596 C C . LYS A 1 77 ? 20.697 49.977 -1.206 1.00 81.25 77 LYS A C 1
ATOM 598 O O . LYS A 1 77 ? 19.603 50.463 -0.923 1.00 81.25 77 LYS A O 1
ATOM 603 N N . GLU A 1 78 ? 21.137 49.843 -2.449 1.00 81.81 78 GLU A N 1
ATOM 604 C CA . GLU A 1 78 ? 20.489 50.242 -3.694 1.00 81.81 78 GLU A CA 1
ATOM 605 C C . GLU A 1 78 ? 19.122 49.566 -3.904 1.00 81.81 78 GLU A C 1
ATOM 607 O O . GLU A 1 78 ? 18.250 50.144 -4.553 1.00 81.81 78 GLU A O 1
ATOM 612 N N . PHE A 1 79 ? 18.901 48.378 -3.325 1.00 84.81 79 PHE A N 1
ATOM 613 C CA . PHE A 1 79 ? 17.661 47.602 -3.478 1.00 84.81 79 PHE A CA 1
ATOM 614 C C . PHE A 1 79 ? 16.724 47.667 -2.261 1.00 84.81 79 PHE A C 1
ATOM 616 O O . PHE A 1 79 ? 15.755 46.911 -2.164 1.00 84.81 79 PHE A O 1
ATOM 623 N N . GLY A 1 80 ? 16.966 48.602 -1.339 1.00 85.25 80 GLY A N 1
ATOM 624 C CA . GLY A 1 80 ? 16.075 48.884 -0.215 1.00 85.25 80 GLY A CA 1
ATOM 625 C C . GLY A 1 80 ? 16.126 47.830 0.896 1.00 85.25 80 GLY A C 1
ATOM 626 O O . GLY A 1 80 ? 17.190 47.308 1.238 1.00 85.25 80 GLY A O 1
ATOM 627 N N . LYS A 1 81 ? 14.971 47.556 1.517 1.00 91.31 81 LYS A N 1
ATOM 628 C CA . LYS A 1 81 ? 14.870 46.682 2.695 1.00 91.31 81 LYS A CA 1
ATOM 629 C C . LYS A 1 81 ? 15.348 45.264 2.366 1.00 91.31 81 LYS A C 1
ATOM 631 O O . LYS A 1 81 ? 14.765 44.599 1.517 1.00 91.31 81 LYS A O 1
ATOM 636 N N . ASN A 1 82 ? 16.378 44.802 3.072 1.00 94.19 82 ASN A N 1
ATOM 637 C CA . ASN A 1 82 ? 16.804 43.406 3.034 1.00 94.19 82 ASN A CA 1
ATOM 638 C C . ASN A 1 82 ? 15.961 42.553 3.993 1.00 94.19 82 ASN A C 1
ATOM 640 O O . ASN A 1 82 ? 15.653 43.006 5.098 1.00 94.19 82 ASN A O 1
ATOM 644 N N . TYR A 1 83 ? 15.667 41.317 3.596 1.00 92.62 83 TYR A N 1
ATOM 645 C CA . TYR A 1 83 ? 15.078 40.282 4.452 1.00 92.62 83 TYR A CA 1
ATOM 646 C C . TYR A 1 83 ? 16.120 39.163 4.701 1.00 92.62 83 TYR A C 1
ATOM 648 O O . TYR A 1 83 ? 16.059 38.102 4.069 1.00 92.62 83 TYR A O 1
ATOM 656 N N . PRO A 1 84 ? 17.134 39.398 5.567 1.00 85.31 84 PRO A N 1
ATOM 657 C CA . PRO A 1 84 ? 18.275 38.492 5.760 1.00 85.31 84 PRO A CA 1
ATOM 658 C C . PRO A 1 84 ? 17.884 37.103 6.282 1.00 85.31 84 PRO A C 1
ATOM 660 O O . PRO A 1 84 ? 18.632 36.144 6.110 1.00 85.31 84 PRO A O 1
ATOM 663 N N . GLU A 1 85 ? 16.706 36.958 6.888 1.00 87.81 85 GLU A N 1
ATOM 664 C CA . GLU A 1 85 ? 16.167 35.682 7.355 1.00 87.81 85 GLU A CA 1
ATOM 665 C C . GLU A 1 85 ? 15.896 34.667 6.221 1.00 87.81 85 GLU A C 1
ATOM 667 O O . GLU A 1 85 ? 15.757 33.468 6.496 1.00 87.81 85 GLU A O 1
ATOM 672 N N . PHE A 1 86 ? 15.878 35.120 4.960 1.00 90.75 86 PHE A N 1
ATOM 673 C CA . PHE A 1 86 ? 15.737 34.296 3.751 1.00 90.75 86 PHE A CA 1
ATOM 674 C C . PHE A 1 86 ? 17.036 34.142 2.935 1.00 90.75 86 PHE A C 1
ATOM 676 O O . PHE A 1 86 ? 17.007 33.563 1.849 1.00 90.75 86 PHE A O 1
ATOM 683 N N . ALA A 1 87 ? 18.184 34.603 3.445 1.00 85.06 87 ALA A N 1
ATOM 684 C CA . ALA A 1 87 ? 19.475 34.315 2.820 1.00 85.06 87 ALA A CA 1
ATOM 685 C C . ALA A 1 87 ? 19.709 32.792 2.728 1.00 85.06 87 ALA A C 1
ATOM 687 O O . ALA A 1 87 ? 19.382 32.040 3.652 1.00 85.06 87 ALA A O 1
ATOM 688 N N . LEU A 1 88 ? 20.268 32.348 1.600 1.00 84.88 88 LEU A N 1
ATOM 689 C CA . LEU A 1 88 ? 20.484 30.952 1.201 1.00 84.88 88 LEU A CA 1
ATOM 690 C C . LEU A 1 88 ? 19.200 30.094 1.128 1.00 84.88 88 LEU A C 1
ATOM 692 O O . LEU A 1 88 ? 19.271 28.866 1.206 1.00 84.88 88 LEU A O 1
ATOM 696 N N . LYS A 1 89 ? 18.027 30.726 0.975 1.00 91.00 89 LYS A N 1
ATOM 697 C CA . LYS A 1 89 ? 16.708 30.079 0.853 1.00 91.00 89 LYS A CA 1
ATOM 698 C C . LYS A 1 89 ? 15.958 30.641 -0.362 1.00 91.00 89 LYS A C 1
ATOM 700 O O . LYS A 1 89 ? 15.056 31.467 -0.204 1.00 91.00 89 LYS A O 1
ATOM 705 N N . PRO A 1 90 ? 16.323 30.260 -1.599 1.00 88.94 90 PRO A N 1
ATOM 706 C CA . PRO A 1 90 ? 15.902 31.008 -2.782 1.00 88.94 90 PRO A CA 1
ATOM 707 C C . PRO A 1 90 ? 14.401 30.903 -3.084 1.00 88.94 90 PRO A C 1
ATOM 709 O O . PRO A 1 90 ? 13.841 31.808 -3.700 1.00 88.94 90 PRO A O 1
ATOM 712 N N . LYS A 1 91 ? 13.714 29.842 -2.640 1.00 90.94 91 LYS A N 1
ATOM 713 C CA . LYS A 1 91 ? 12.257 29.703 -2.820 1.00 90.94 91 LYS A CA 1
ATOM 714 C C . LYS A 1 91 ? 11.505 30.631 -1.872 1.00 90.94 91 LYS A C 1
ATOM 716 O O . LYS A 1 91 ? 10.679 31.423 -2.311 1.00 90.94 91 LYS A O 1
ATOM 721 N N . GLU A 1 92 ? 11.867 30.600 -0.599 1.00 91.44 92 GLU A N 1
ATOM 722 C CA . GLU A 1 92 ? 11.294 31.435 0.449 1.00 91.44 92 GLU A CA 1
ATOM 723 C C . GLU A 1 92 ? 11.622 32.922 0.229 1.00 91.44 92 GLU A C 1
ATOM 725 O O . GLU A 1 92 ? 10.768 33.782 0.433 1.00 91.44 92 GLU A O 1
ATOM 730 N N . ALA A 1 93 ? 12.823 33.230 -0.273 1.00 90.81 93 ALA A N 1
ATOM 731 C CA . ALA A 1 93 ? 13.217 34.569 -0.707 1.00 90.81 93 ALA A CA 1
ATOM 732 C C . ALA A 1 93 ? 12.337 35.093 -1.855 1.00 90.81 93 ALA A C 1
ATOM 734 O O . ALA A 1 93 ? 11.872 36.233 -1.814 1.00 90.81 93 ALA A O 1
ATOM 735 N N . LEU A 1 94 ? 12.076 34.258 -2.867 1.00 92.38 94 LEU A N 1
ATOM 736 C CA . LEU A 1 94 ? 11.194 34.602 -3.982 1.00 92.38 94 LEU A CA 1
ATOM 737 C C . LEU A 1 94 ? 9.753 34.837 -3.511 1.00 92.38 94 LEU A C 1
ATOM 739 O O . LEU A 1 94 ? 9.153 35.853 -3.858 1.00 92.38 94 LEU A O 1
ATOM 743 N N . GLU A 1 95 ? 9.205 33.920 -2.710 1.00 91.94 95 GLU A N 1
ATOM 744 C CA . GLU A 1 95 ? 7.858 34.038 -2.144 1.00 91.94 95 GLU A CA 1
ATOM 745 C C . GLU A 1 95 ? 7.719 35.302 -1.288 1.00 91.94 95 GLU A C 1
ATOM 747 O O . GLU A 1 95 ? 6.729 36.027 -1.417 1.00 91.94 95 GLU A O 1
ATOM 752 N N . LYS A 1 96 ? 8.739 35.629 -0.483 1.00 93.12 96 LYS A N 1
ATOM 753 C CA . LYS A 1 96 ? 8.755 36.853 0.322 1.00 93.12 96 LYS A CA 1
ATOM 754 C C . LYS A 1 96 ? 8.706 38.111 -0.541 1.00 93.12 96 LYS A C 1
ATOM 756 O O . LYS A 1 96 ? 7.924 39.014 -0.250 1.00 93.12 96 LYS A O 1
ATOM 761 N N . LEU A 1 97 ? 9.493 38.171 -1.614 1.00 91.50 97 LEU A N 1
ATOM 762 C CA . LEU A 1 97 ? 9.509 39.325 -2.518 1.00 91.50 97 LEU A CA 1
ATOM 763 C C . LEU A 1 97 ? 8.209 39.444 -3.329 1.00 91.50 97 LEU A C 1
ATOM 765 O O . LEU A 1 97 ? 7.726 40.557 -3.522 1.00 91.50 97 LEU A O 1
ATOM 769 N N . LEU A 1 98 ? 7.596 38.326 -3.736 1.00 89.88 98 LEU A N 1
ATOM 770 C CA . LEU A 1 98 ? 6.269 38.308 -4.371 1.00 89.88 98 LEU A CA 1
ATOM 771 C C . LEU A 1 98 ? 5.157 38.802 -3.428 1.00 89.88 98 LEU A C 1
ATOM 773 O O . LEU A 1 98 ? 4.224 39.469 -3.881 1.00 89.88 98 LEU A O 1
ATOM 777 N N . GLN A 1 99 ? 5.258 38.493 -2.130 1.00 91.81 99 GLN A N 1
ATOM 778 C CA . GLN A 1 99 ? 4.327 38.950 -1.095 1.00 91.81 99 GLN A CA 1
ATOM 779 C C . GLN A 1 99 ? 4.486 40.449 -0.798 1.00 91.81 99 GLN A C 1
ATOM 781 O O . GLN A 1 99 ? 3.502 41.185 -0.776 1.00 91.81 99 GLN A O 1
ATOM 786 N N . GLU A 1 100 ? 5.715 40.894 -0.538 1.00 92.19 100 GLU A N 1
ATOM 787 C CA . GLU A 1 100 ? 6.013 42.256 -0.076 1.00 92.19 100 GLU A CA 1
ATOM 788 C C . GLU A 1 100 ? 6.037 43.278 -1.221 1.00 92.19 100 GLU A C 1
ATOM 790 O O . GLU A 1 100 ? 5.803 44.466 -0.994 1.00 92.19 100 GLU A O 1
ATOM 795 N N . LYS A 1 101 ? 6.340 42.830 -2.446 1.00 92.38 101 LYS A N 1
ATOM 796 C CA . LYS A 1 101 ? 6.497 43.659 -3.653 1.00 92.38 101 LYS A CA 1
ATOM 797 C C . LYS A 1 101 ? 7.437 44.857 -3.465 1.00 92.38 101 LYS A C 1
ATOM 799 O O . LYS A 1 101 ? 7.212 45.937 -4.010 1.00 92.38 101 LYS A O 1
ATOM 804 N N . ASN A 1 102 ? 8.478 44.674 -2.655 1.00 91.44 102 ASN A N 1
ATOM 805 C CA . ASN A 1 102 ? 9.560 45.627 -2.435 1.00 91.44 102 ASN A CA 1
ATOM 806 C C . ASN A 1 102 ? 10.796 44.910 -1.859 1.00 91.44 102 ASN A C 1
ATOM 808 O O . ASN A 1 102 ? 10.706 43.758 -1.435 1.00 91.44 102 ASN A O 1
ATOM 812 N N . GLY A 1 103 ? 11.933 45.606 -1.824 1.00 93.25 103 GLY A N 1
ATOM 813 C CA . GLY A 1 103 ? 13.135 45.138 -1.136 1.00 93.25 103 GLY A CA 1
ATOM 814 C C . GLY A 1 103 ? 13.947 44.076 -1.884 1.00 93.25 103 GLY A C 1
ATOM 815 O O . GLY A 1 103 ? 13.838 43.904 -3.104 1.00 93.25 103 GLY A O 1
ATOM 816 N N . GLN A 1 104 ? 14.779 43.374 -1.117 1.00 93.94 104 GLN A N 1
ATOM 817 C CA . GLN A 1 104 ? 15.741 42.378 -1.586 1.00 93.94 104 GLN A CA 1
ATOM 818 C C . GLN A 1 104 ? 15.938 41.241 -0.578 1.00 93.94 104 GLN A C 1
ATOM 820 O O . GLN A 1 104 ? 15.655 41.382 0.612 1.00 93.94 104 GLN A O 1
ATOM 825 N N . VAL A 1 105 ? 16.534 40.153 -1.048 1.00 93.75 105 VAL A N 1
ATOM 826 C CA . VAL A 1 105 ? 17.189 39.145 -0.219 1.00 93.75 105 VAL A CA 1
ATOM 827 C C . VAL A 1 105 ? 18.621 38.996 -0.719 1.00 93.75 105 VAL A C 1
ATOM 829 O O . VAL A 1 105 ? 18.859 38.418 -1.784 1.00 93.75 105 VAL A O 1
ATOM 832 N N . ALA A 1 106 ? 19.561 39.546 0.049 1.00 88.75 106 ALA A N 1
ATOM 833 C CA . ALA A 1 106 ? 20.990 39.388 -0.193 1.00 88.75 106 ALA A CA 1
ATOM 834 C C . ALA A 1 106 ? 21.399 37.918 -0.012 1.00 88.75 106 ALA A C 1
ATOM 836 O O . ALA A 1 106 ? 20.971 37.267 0.947 1.00 88.75 106 ALA A O 1
ATOM 837 N N . CYS A 1 107 ? 22.204 37.391 -0.935 1.00 89.00 107 CYS A N 1
ATOM 838 C CA . CYS A 1 107 ? 22.591 35.982 -0.999 1.00 89.00 107 CYS A CA 1
ATOM 839 C C . CYS A 1 107 ? 21.394 35.012 -0.959 1.00 89.00 107 CYS A C 1
ATOM 841 O O . CYS A 1 107 ? 21.450 33.979 -0.293 1.00 89.00 107 CYS A O 1
ATOM 843 N N . ALA A 1 108 ? 20.283 35.331 -1.632 1.00 92.00 108 ALA A N 1
ATOM 844 C CA . ALA A 1 108 ? 19.116 34.446 -1.732 1.00 92.00 108 ALA A CA 1
ATOM 845 C C . ALA A 1 108 ? 19.494 33.033 -2.219 1.00 92.00 108 ALA A C 1
ATOM 847 O O . ALA A 1 108 ? 18.958 32.045 -1.720 1.00 92.00 108 ALA A O 1
ATOM 848 N N . ALA A 1 109 ? 20.462 32.939 -3.135 1.00 90.44 109 ALA A N 1
ATOM 849 C CA . ALA A 1 109 ? 21.195 31.715 -3.452 1.00 90.44 109 ALA A CA 1
ATOM 850 C C . ALA A 1 109 ? 22.712 31.966 -3.414 1.00 90.44 109 ALA A C 1
ATOM 852 O O . ALA A 1 109 ? 23.164 33.107 -3.458 1.00 90.44 109 ALA A O 1
ATOM 853 N N . TYR A 1 110 ? 23.503 30.894 -3.389 1.00 87.00 110 TYR A N 1
ATOM 854 C CA . TYR A 1 110 ? 24.960 30.943 -3.529 1.00 87.00 110 TYR A CA 1
ATOM 855 C C . TYR A 1 110 ? 25.427 29.804 -4.437 1.00 87.00 110 TYR A C 1
ATOM 857 O O . TYR A 1 110 ? 24.887 28.697 -4.364 1.00 87.00 110 TYR A O 1
ATOM 865 N N . ARG A 1 111 ? 26.432 30.056 -5.280 1.00 84.50 111 ARG A N 1
ATOM 866 C CA . ARG A 1 111 ? 27.083 29.025 -6.103 1.00 84.50 111 ARG A CA 1
ATOM 867 C C . ARG A 1 111 ? 28.593 29.219 -6.112 1.00 84.50 111 ARG A C 1
ATOM 869 O O . ARG A 1 111 ? 29.062 30.327 -6.340 1.00 84.50 111 ARG A O 1
ATOM 876 N N . ASP A 1 112 ? 29.354 28.135 -5.988 1.00 76.81 112 ASP A N 1
ATOM 877 C CA . ASP A 1 112 ? 30.827 28.176 -5.991 1.00 76.81 112 ASP A CA 1
ATOM 878 C C . ASP A 1 112 ? 31.435 28.756 -7.289 1.00 76.81 112 ASP A C 1
ATOM 880 O O . ASP A 1 112 ? 32.580 29.204 -7.288 1.00 76.81 112 ASP A O 1
ATOM 884 N N . ASP A 1 113 ? 30.683 28.758 -8.398 1.00 81.88 113 ASP A N 1
ATOM 885 C CA . ASP A 1 113 ? 31.095 29.291 -9.704 1.00 81.88 113 ASP A CA 1
ATOM 886 C C . ASP A 1 113 ? 30.685 30.759 -9.961 1.00 81.88 113 ASP A C 1
ATOM 888 O O . ASP A 1 113 ? 31.042 31.314 -11.008 1.00 81.88 113 ASP A O 1
ATOM 892 N N . LEU A 1 114 ? 29.966 31.393 -9.020 1.00 78.69 114 LEU A N 1
ATOM 893 C CA . LEU A 1 114 ? 29.458 32.770 -9.135 1.00 78.69 114 LEU A CA 1
ATOM 894 C C . LEU A 1 114 ? 29.582 33.633 -7.867 1.00 78.69 114 LEU A C 1
ATOM 896 O O . LEU A 1 114 ? 29.744 34.842 -7.997 1.00 78.69 114 LEU A O 1
ATOM 900 N N . GLY A 1 115 ? 29.514 33.057 -6.668 1.00 82.06 115 GLY A N 1
ATOM 901 C CA . GLY A 1 115 ? 29.355 33.792 -5.411 1.00 82.06 115 GLY A CA 1
ATOM 902 C C . GLY A 1 115 ? 27.888 33.910 -4.983 1.00 82.06 115 GLY A C 1
ATOM 903 O O . GLY A 1 115 ? 27.079 33.014 -5.250 1.00 82.06 115 GLY A O 1
ATOM 904 N N . GLY A 1 116 ? 27.559 35.006 -4.294 1.00 85.50 116 GLY A N 1
ATOM 905 C CA . GLY A 1 116 ? 26.207 35.308 -3.827 1.00 85.50 116 GLY A CA 1
ATOM 906 C C . GLY A 1 116 ? 25.292 35.746 -4.968 1.00 85.50 116 GLY A C 1
ATOM 907 O O . GLY A 1 116 ? 25.703 36.461 -5.881 1.00 85.50 116 GLY A O 1
ATOM 908 N N . ILE A 1 117 ? 24.038 35.304 -4.928 1.00 91.31 117 ILE A N 1
ATOM 909 C CA . ILE A 1 117 ? 23.009 35.660 -5.904 1.00 91.31 117 ILE A CA 1
ATOM 910 C C . ILE A 1 117 ? 21.845 36.310 -5.163 1.00 91.31 117 ILE A C 1
ATOM 912 O O . ILE A 1 117 ? 21.149 35.661 -4.379 1.00 91.31 117 ILE A O 1
ATOM 916 N N . ASP A 1 118 ? 21.623 37.586 -5.450 1.00 91.44 118 ASP A N 1
ATOM 917 C CA . ASP A 1 118 ? 20.629 38.428 -4.803 1.00 91.44 118 ASP A CA 1
ATOM 918 C C . ASP A 1 118 ? 19.316 38.394 -5.577 1.00 91.44 118 ASP A C 1
ATOM 920 O O . ASP A 1 118 ? 19.264 38.585 -6.801 1.00 91.44 118 ASP A O 1
ATOM 924 N N . PHE A 1 119 ? 18.224 38.183 -4.846 1.00 94.06 119 PHE A N 1
ATOM 925 C CA . PHE A 1 119 ? 16.884 38.326 -5.399 1.00 94.06 119 PHE A CA 1
ATOM 926 C C . PHE A 1 119 ? 16.381 39.713 -5.014 1.00 94.06 119 PHE A C 1
ATOM 928 O O . PHE A 1 119 ? 16.369 40.070 -3.839 1.00 94.06 119 PHE A O 1
ATOM 935 N N . VAL A 1 120 ? 15.968 40.506 -6.000 1.00 93.00 120 VAL A N 1
ATOM 936 C CA . VAL A 1 120 ? 15.504 41.882 -5.788 1.00 93.00 120 VAL A CA 1
ATOM 937 C C . VAL A 1 120 ? 14.127 42.045 -6.410 1.00 93.00 120 VAL A C 1
ATOM 939 O O . VAL A 1 120 ? 13.877 41.552 -7.515 1.00 93.00 120 VAL A O 1
ATOM 942 N N . TRP A 1 121 ? 13.222 42.746 -5.727 1.00 93.00 121 TRP A N 1
ATOM 943 C CA . TRP A 1 121 ? 11.930 43.075 -6.327 1.00 93.00 121 TRP A CA 1
ATOM 944 C C . TRP A 1 121 ? 12.115 43.989 -7.543 1.00 93.00 121 TRP A C 1
ATOM 946 O O . TRP A 1 121 ? 11.607 43.705 -8.625 1.00 93.00 121 TRP A O 1
ATOM 956 N N . GLY A 1 122 ? 12.924 45.037 -7.376 1.00 88.69 122 GLY A N 1
ATOM 957 C CA . GLY A 1 122 ? 13.285 45.971 -8.435 1.00 88.69 122 GLY A CA 1
ATOM 958 C C . GLY A 1 122 ? 12.134 46.866 -8.896 1.00 88.69 122 GLY A C 1
ATOM 959 O O . GLY A 1 122 ? 11.333 47.330 -8.085 1.00 88.69 122 GLY A O 1
ATOM 960 N N . LYS A 1 123 ? 12.104 47.164 -10.197 1.00 86.88 123 LYS A N 1
ATOM 961 C CA . LYS A 1 123 ? 11.211 48.150 -10.822 1.00 86.88 123 LYS A CA 1
ATOM 962 C C . LYS A 1 123 ? 10.780 47.670 -12.207 1.00 86.88 123 LYS A C 1
ATOM 964 O O . LYS A 1 123 ? 11.572 47.053 -12.909 1.00 86.88 123 LYS A O 1
ATOM 969 N N . ASP A 1 124 ? 9.558 47.979 -12.607 1.00 83.50 124 ASP A N 1
ATOM 970 C CA . ASP A 1 124 ? 9.015 47.760 -13.948 1.00 83.50 124 ASP A CA 1
ATOM 971 C C . ASP A 1 124 ? 9.418 48.865 -14.957 1.00 83.50 124 ASP A C 1
ATOM 973 O O . ASP A 1 124 ? 10.082 49.857 -14.627 1.00 83.50 124 ASP A O 1
ATOM 977 N N . GLY A 1 125 ? 9.034 48.684 -16.223 1.00 80.31 125 GLY A N 1
ATOM 978 C CA . GLY A 1 125 ? 9.193 49.668 -17.289 1.00 80.31 125 GLY A CA 1
ATOM 979 C C . GLY A 1 125 ? 10.435 49.481 -18.166 1.00 80.31 125 GLY A C 1
ATOM 980 O O . GLY A 1 125 ? 11.133 48.470 -18.136 1.00 80.31 125 GLY A O 1
ATOM 981 N N . LYS A 1 126 ? 10.716 50.481 -19.013 1.00 73.00 126 LYS A N 1
ATOM 982 C CA . LYS A 1 126 ? 11.785 50.418 -20.033 1.00 73.00 126 LYS A CA 1
ATOM 983 C C . LYS A 1 126 ? 13.174 50.176 -19.427 1.00 73.00 126 LYS A C 1
ATOM 985 O O . LYS A 1 126 ? 13.924 49.354 -19.949 1.00 73.00 126 LYS A O 1
ATOM 990 N N . ASP A 1 127 ? 13.450 50.842 -18.310 1.00 75.25 127 ASP A N 1
ATOM 991 C CA . ASP A 1 127 ? 14.691 50.740 -17.531 1.00 75.25 127 ASP A CA 1
ATOM 992 C C . ASP A 1 127 ? 14.491 49.849 -16.283 1.00 75.25 127 ASP A C 1
ATOM 994 O O . ASP A 1 127 ? 15.145 50.020 -15.253 1.00 75.25 127 ASP A O 1
ATOM 998 N N . GLY A 1 128 ? 13.523 48.929 -16.361 1.00 77.94 128 GLY A N 1
ATOM 999 C CA . GLY A 1 128 ? 13.164 48.001 -15.298 1.00 77.94 128 GLY A CA 1
ATOM 1000 C C . GLY A 1 128 ? 14.205 46.904 -15.058 1.00 77.94 128 GLY A C 1
ATOM 1001 O O . GLY A 1 128 ? 15.022 46.563 -15.919 1.00 77.94 128 GLY A O 1
ATOM 1002 N N . TYR A 1 129 ? 14.157 46.337 -13.856 1.00 84.25 129 TYR A N 1
ATOM 1003 C CA . TYR A 1 129 ? 15.040 45.286 -13.359 1.00 84.25 129 TYR A CA 1
ATOM 1004 C C . TYR A 1 129 ? 14.363 44.480 -12.238 1.00 84.25 129 TYR A C 1
ATOM 1006 O O . TYR A 1 129 ? 13.332 44.889 -11.702 1.00 84.25 129 TYR A O 1
ATOM 1014 N N . GLY A 1 130 ? 14.966 43.354 -11.848 1.00 87.75 130 GLY A N 1
ATOM 1015 C CA . GLY A 1 130 ? 14.434 42.497 -10.789 1.00 87.75 130 GLY A CA 1
ATOM 1016 C C . GLY A 1 130 ? 13.151 41.762 -11.184 1.00 87.75 130 GLY A C 1
ATOM 1017 O O . GLY A 1 130 ? 12.789 41.669 -12.361 1.00 87.75 130 GLY A O 1
ATOM 1018 N N . LEU A 1 131 ? 12.462 41.228 -10.178 1.00 91.19 131 LEU A N 1
ATOM 1019 C CA . LEU A 1 131 ? 11.239 40.443 -10.352 1.00 91.19 131 LEU A CA 1
ATOM 1020 C C . LEU A 1 131 ? 10.095 41.252 -10.985 1.00 91.19 131 LEU A C 1
ATOM 1022 O O . LEU A 1 131 ? 9.405 40.723 -11.853 1.00 91.19 131 LEU A O 1
ATOM 1026 N N . ALA A 1 132 ? 9.932 42.530 -10.633 1.00 89.88 132 ALA A N 1
ATOM 1027 C CA . ALA A 1 132 ? 8.892 43.403 -11.184 1.00 89.88 132 ALA A CA 1
ATOM 1028 C C . ALA A 1 132 ? 8.970 43.518 -12.720 1.00 89.88 132 ALA A C 1
ATOM 1030 O O . ALA A 1 132 ? 7.964 43.372 -13.412 1.00 89.88 132 ALA A O 1
ATOM 1031 N N . HIS A 1 133 ? 10.177 43.695 -13.268 1.00 87.38 133 HIS A N 1
ATOM 1032 C CA . HIS A 1 133 ? 10.408 43.741 -14.718 1.00 87.38 133 HIS A CA 1
ATOM 1033 C C . HIS A 1 133 ? 10.200 42.398 -15.413 1.00 87.38 133 HIS A C 1
ATOM 1035 O O . HIS A 1 133 ? 9.715 42.340 -16.545 1.00 87.38 133 HIS A O 1
ATOM 1041 N N . ILE A 1 134 ? 10.578 41.305 -14.745 1.00 87.81 134 ILE A N 1
ATOM 1042 C CA . ILE A 1 134 ? 10.361 39.949 -15.255 1.00 87.81 134 ILE A CA 1
ATOM 1043 C C . ILE A 1 134 ? 8.858 39.681 -15.393 1.00 87.81 134 ILE A C 1
ATOM 1045 O O . ILE A 1 134 ? 8.429 39.230 -16.456 1.00 87.81 134 ILE A O 1
ATOM 1049 N N . LEU A 1 135 ? 8.072 40.012 -14.363 1.00 88.19 135 LEU A N 1
ATOM 1050 C CA . LEU A 1 135 ? 6.611 39.912 -14.370 1.00 88.19 135 LEU A CA 1
ATOM 1051 C C . LEU A 1 135 ? 6.014 40.749 -15.513 1.00 88.19 135 LEU A C 1
ATOM 1053 O O . LEU A 1 135 ? 5.396 40.189 -16.417 1.00 88.19 135 LEU A O 1
ATOM 1057 N N . GLU A 1 136 ? 6.300 42.056 -15.555 1.00 87.56 136 GLU A N 1
ATOM 1058 C CA . GLU A 1 136 ? 5.753 42.982 -16.560 1.00 87.56 136 GLU A CA 1
ATOM 1059 C C . GLU A 1 136 ? 6.045 42.527 -18.007 1.00 87.56 136 GLU A C 1
ATOM 1061 O O . GLU A 1 136 ? 5.172 42.571 -18.883 1.00 87.56 136 GLU A O 1
ATOM 1066 N N . LYS A 1 137 ? 7.267 42.049 -18.288 1.00 84.25 137 LYS A N 1
ATOM 1067 C CA . LYS A 1 137 ? 7.628 41.547 -19.624 1.00 84.25 137 LYS A CA 1
ATOM 1068 C C . LYS A 1 137 ? 6.864 40.287 -20.017 1.00 84.25 137 LYS A C 1
ATOM 1070 O O . LYS A 1 137 ? 6.525 40.147 -21.196 1.00 84.25 137 LYS A O 1
ATOM 1075 N N . ARG A 1 138 ? 6.619 39.373 -19.073 1.00 84.06 138 ARG A N 1
ATOM 1076 C CA . ARG A 1 138 ? 5.898 38.117 -19.329 1.00 84.06 138 ARG A CA 1
ATOM 1077 C C . ARG A 1 138 ? 4.402 38.377 -19.484 1.00 84.06 138 ARG A C 1
ATOM 1079 O O . ARG A 1 138 ? 3.836 37.935 -20.481 1.00 84.06 138 ARG A O 1
ATOM 1086 N N . GLU A 1 139 ? 3.812 39.223 -18.643 1.00 83.56 139 GLU A N 1
ATOM 1087 C CA . GLU A 1 139 ? 2.431 39.694 -18.803 1.00 83.56 139 GLU A CA 1
ATOM 1088 C C . GLU A 1 139 ? 2.213 40.336 -20.183 1.00 83.56 139 GLU A C 1
ATOM 1090 O O . GLU A 1 139 ? 1.384 39.866 -20.961 1.00 83.56 139 GLU A O 1
ATOM 1095 N N . LYS A 1 140 ? 3.046 41.314 -20.575 1.00 82.94 140 LYS A N 1
ATOM 1096 C CA . LYS A 1 140 ? 2.982 41.942 -21.911 1.00 82.94 140 LYS A CA 1
ATOM 1097 C C . LYS A 1 140 ? 3.217 40.970 -23.069 1.00 82.94 140 LYS A C 1
ATOM 1099 O O . LYS A 1 140 ? 2.847 41.287 -24.201 1.00 82.94 140 LYS A O 1
ATOM 1104 N N . GLN A 1 141 ? 3.895 39.843 -22.855 1.00 77.31 141 GLN A N 1
ATOM 1105 C CA . GLN A 1 141 ? 4.042 38.801 -23.872 1.00 77.31 141 GLN A CA 1
ATOM 1106 C C . GLN A 1 141 ? 2.758 37.974 -23.987 1.00 77.31 141 GLN A C 1
ATOM 1108 O O . GLN A 1 141 ? 2.260 37.792 -25.094 1.00 77.31 141 GLN A O 1
ATOM 1113 N N . TYR A 1 142 ? 2.190 37.519 -22.870 1.00 81.06 142 TYR A N 1
ATOM 1114 C CA . TYR A 1 142 ? 0.964 36.719 -22.875 1.00 81.06 142 TYR A CA 1
ATOM 1115 C C . TYR A 1 142 ? -0.258 37.509 -23.358 1.00 81.06 142 TYR A C 1
ATOM 1117 O O . TYR A 1 142 ? -1.064 36.955 -24.102 1.00 81.06 142 TYR A O 1
ATOM 1125 N N . THR A 1 143 ? -0.330 38.816 -23.078 1.00 79.38 143 THR A N 1
ATOM 1126 C CA . THR A 1 143 ? -1.331 39.714 -23.681 1.00 79.38 143 THR A CA 1
ATOM 1127 C C . THR A 1 143 ? -1.225 39.750 -25.209 1.00 79.38 143 THR A C 1
ATOM 1129 O O . THR A 1 143 ? -2.240 39.685 -25.896 1.00 79.38 143 THR A O 1
ATOM 1132 N N . ARG A 1 144 ? -0.006 39.802 -25.772 1.00 77.25 144 ARG A N 1
ATOM 1133 C CA . ARG A 1 144 ? 0.211 39.756 -27.235 1.00 77.25 144 ARG A CA 1
ATOM 1134 C C . ARG A 1 144 ? -0.143 38.401 -27.853 1.00 77.25 144 ARG A C 1
ATOM 1136 O O . ARG A 1 144 ? -0.503 38.356 -29.022 1.00 77.25 144 ARG A O 1
ATOM 1143 N N . LEU A 1 145 ? -0.085 37.326 -27.068 1.00 73.31 145 LEU A N 1
ATOM 1144 C CA . LEU A 1 145 ? -0.515 35.978 -27.455 1.00 73.31 145 LEU A CA 1
ATOM 1145 C C . LEU A 1 145 ? -2.028 35.741 -27.253 1.00 73.31 145 LEU A C 1
ATOM 1147 O O . LEU A 1 145 ? -2.496 34.623 -27.453 1.00 73.31 145 LEU A O 1
ATOM 1151 N N . GLY A 1 146 ? -2.798 36.766 -26.864 1.00 78.06 146 GLY A N 1
ATOM 1152 C CA . GLY A 1 146 ? -4.259 36.699 -26.757 1.00 78.06 146 GLY A CA 1
ATOM 1153 C C . GLY A 1 146 ? -4.800 35.968 -25.522 1.00 78.06 146 GLY A C 1
ATOM 1154 O O . GLY A 1 146 ? -5.977 35.613 -25.508 1.00 78.06 146 GLY A O 1
ATOM 1155 N N . LEU A 1 147 ? -3.977 35.730 -24.493 1.00 80.56 147 LEU A N 1
ATOM 1156 C CA . LEU A 1 147 ? -4.442 35.131 -23.236 1.00 80.56 147 LEU A CA 1
ATOM 1157 C C . LEU A 1 147 ? -5.320 36.117 -22.449 1.00 80.56 147 LEU A C 1
ATOM 1159 O O . LEU A 1 147 ? -5.122 37.332 -22.508 1.00 80.56 147 LEU A O 1
ATOM 1163 N N . ASN A 1 148 ? -6.271 35.592 -21.672 1.00 83.94 148 ASN A N 1
ATOM 1164 C CA . ASN A 1 148 ? -7.074 36.408 -20.760 1.00 83.94 148 ASN A CA 1
ATOM 1165 C C . ASN A 1 148 ? -6.311 36.732 -19.455 1.00 83.94 148 ASN A C 1
ATOM 1167 O O . ASN A 1 148 ? -5.298 36.109 -19.141 1.00 83.94 148 ASN A O 1
ATOM 1171 N N . ALA A 1 149 ? -6.800 37.702 -18.675 1.00 79.25 149 ALA A N 1
ATOM 1172 C CA . ALA A 1 149 ? -6.102 38.197 -17.483 1.00 79.25 149 ALA A CA 1
ATOM 1173 C C . ALA A 1 149 ? -5.811 37.118 -16.415 1.00 79.25 149 ALA A C 1
ATOM 1175 O O . ALA A 1 149 ? -4.773 37.178 -15.757 1.00 79.25 149 ALA A O 1
ATOM 1176 N N . GLU A 1 150 ? -6.685 36.120 -16.257 1.00 81.81 150 GLU A N 1
ATOM 1177 C CA . GLU A 1 150 ? -6.494 35.029 -15.292 1.00 81.81 150 GLU A CA 1
ATOM 1178 C C . GLU A 1 150 ? -5.402 34.060 -15.767 1.00 81.81 150 GLU A C 1
ATOM 1180 O O . GLU A 1 150 ? -4.467 33.773 -15.021 1.00 81.81 150 GLU A O 1
ATOM 1185 N N . GLN A 1 151 ? -5.449 33.657 -17.041 1.00 74.81 151 GLN A N 1
ATOM 1186 C CA . GLN A 1 151 ? -4.438 32.804 -17.680 1.00 74.81 151 GLN A CA 1
ATOM 1187 C C . GLN A 1 151 ? -3.051 33.464 -17.726 1.00 74.81 151 GLN A C 1
ATOM 1189 O O . GLN A 1 151 ? -2.033 32.787 -17.568 1.00 74.81 151 GLN A O 1
ATOM 1194 N N . ILE A 1 152 ? -3.002 34.783 -17.957 1.00 74.56 152 ILE A N 1
ATOM 1195 C CA . ILE A 1 152 ? -1.763 35.573 -17.921 1.00 74.56 152 ILE A CA 1
ATOM 1196 C C . ILE A 1 152 ? -1.138 35.483 -16.529 1.00 74.56 152 ILE A C 1
ATOM 1198 O O . ILE A 1 152 ? 0.053 35.190 -16.413 1.00 74.56 152 ILE A O 1
ATOM 1202 N N . LYS A 1 153 ? -1.938 35.713 -15.482 1.00 78.19 153 LYS A N 1
ATOM 1203 C CA . LYS A 1 153 ? -1.475 35.703 -14.095 1.00 78.19 153 LYS A CA 1
ATOM 1204 C C . LYS A 1 153 ? -0.993 34.316 -13.671 1.00 78.19 153 LYS A C 1
ATOM 1206 O O . LYS A 1 153 ? 0.132 34.194 -13.199 1.00 78.19 153 LYS A O 1
ATOM 1211 N N . GLU A 1 154 ? -1.799 33.281 -13.907 1.00 78.19 154 GLU A N 1
ATOM 1212 C CA . GLU A 1 154 ? -1.476 31.890 -13.563 1.00 78.19 154 GLU A CA 1
ATOM 1213 C C . GLU A 1 154 ? -0.142 31.449 -14.183 1.00 78.19 154 GLU A C 1
ATOM 1215 O O . GLU A 1 154 ? 0.780 31.065 -13.462 1.00 78.19 154 GLU A O 1
ATOM 1220 N N . ARG A 1 155 ? 0.027 31.617 -15.503 1.00 75.69 155 ARG A N 1
ATOM 1221 C CA . ARG A 1 155 ? 1.281 31.249 -16.184 1.00 75.69 155 ARG A CA 1
ATOM 1222 C C . ARG A 1 155 ? 2.478 32.092 -15.769 1.00 75.69 155 ARG A C 1
ATOM 1224 O O . ARG A 1 155 ? 3.606 31.601 -15.789 1.00 75.69 155 ARG A O 1
ATOM 1231 N N . THR A 1 156 ? 2.262 33.356 -15.420 1.00 76.25 156 THR A N 1
ATOM 1232 C CA . THR A 1 156 ? 3.339 34.231 -14.945 1.00 76.25 156 THR A CA 1
ATOM 1233 C C . THR A 1 156 ? 3.815 33.793 -13.555 1.00 76.25 156 THR A C 1
ATOM 1235 O O . THR A 1 156 ? 5.023 33.654 -13.347 1.00 76.25 156 THR A O 1
ATOM 1238 N N . ASP A 1 157 ? 2.888 33.469 -12.648 1.00 78.00 157 ASP A N 1
ATOM 1239 C CA . ASP A 1 157 ? 3.186 32.941 -11.312 1.00 78.00 157 ASP A CA 1
ATOM 1240 C C . ASP A 1 157 ? 3.883 31.566 -11.376 1.00 78.00 157 ASP A C 1
ATOM 1242 O O . ASP A 1 157 ? 4.855 31.336 -10.654 1.00 78.00 157 ASP A O 1
ATOM 1246 N N . GLU A 1 158 ? 3.433 30.653 -12.248 1.00 78.31 158 GLU A N 1
ATOM 1247 C CA . GLU A 1 158 ? 4.084 29.350 -12.481 1.00 78.31 158 GLU A CA 1
ATOM 1248 C C . GLU A 1 158 ? 5.538 29.498 -12.950 1.00 78.31 158 GLU A C 1
ATOM 1250 O O . GLU A 1 158 ? 6.440 28.832 -12.438 1.00 78.31 158 GLU A O 1
ATOM 1255 N N . LEU A 1 159 ? 5.784 30.382 -13.920 1.00 75.00 159 LEU A N 1
ATOM 1256 C CA . LEU A 1 159 ? 7.109 30.542 -14.513 1.00 75.00 159 LEU A CA 1
ATOM 1257 C C . LEU A 1 159 ? 8.087 31.235 -13.566 1.00 75.00 159 LEU A C 1
ATOM 1259 O O . LEU A 1 159 ? 9.226 30.782 -13.437 1.00 75.00 159 LEU A O 1
ATOM 1263 N N . VAL A 1 160 ? 7.657 32.272 -12.843 1.00 79.50 160 VAL A N 1
ATOM 1264 C CA . VAL A 1 160 ? 8.519 32.947 -11.860 1.00 79.50 160 VAL A CA 1
ATOM 1265 C C . VAL A 1 160 ? 8.922 32.001 -10.724 1.00 79.50 160 VAL A C 1
ATOM 1267 O O . VAL A 1 160 ? 10.087 32.006 -10.325 1.00 79.50 160 VAL A O 1
ATOM 1270 N N . LYS A 1 161 ? 8.038 31.090 -10.291 1.00 83.94 161 LYS A N 1
ATOM 1271 C CA . LYS A 1 161 ? 8.356 30.042 -9.297 1.00 83.94 161 LYS A CA 1
ATOM 1272 C C . LYS A 1 161 ? 9.449 29.054 -9.730 1.00 83.94 161 LYS A C 1
ATOM 1274 O O . LYS A 1 161 ? 10.001 28.374 -8.870 1.00 83.94 161 LYS A O 1
ATOM 1279 N N . SER A 1 162 ? 9.813 28.996 -11.015 1.00 85.62 162 SER A N 1
ATOM 1280 C CA . SER A 1 162 ? 10.930 28.164 -11.500 1.00 85.62 162 SER A CA 1
ATOM 1281 C C . SER A 1 162 ? 12.317 28.819 -11.376 1.00 85.62 162 SER A C 1
ATOM 1283 O O . SER A 1 162 ? 13.322 28.118 -11.481 1.00 85.62 162 SER A O 1
ATOM 1285 N N . ILE A 1 163 ? 12.410 30.132 -11.106 1.00 88.19 163 ILE A N 1
ATOM 1286 C CA . ILE A 1 163 ? 13.696 30.852 -10.961 1.00 88.19 163 ILE A CA 1
ATOM 1287 C C . ILE A 1 163 ? 14.664 30.170 -9.964 1.00 88.19 163 ILE A C 1
ATOM 1289 O O . ILE A 1 163 ? 15.829 29.992 -10.330 1.00 88.19 163 ILE A O 1
ATOM 1293 N N . PRO A 1 164 ? 14.236 29.734 -8.758 1.00 91.56 164 PRO A N 1
ATOM 1294 C CA . PRO A 1 164 ? 15.112 29.065 -7.795 1.00 91.56 164 PRO A CA 1
ATOM 1295 C C . PRO A 1 164 ? 15.687 27.757 -8.341 1.00 91.56 164 PRO A C 1
ATOM 1297 O O . PRO A 1 164 ? 16.889 27.538 -8.265 1.00 91.56 164 PRO A O 1
ATOM 1300 N N . GLU A 1 165 ? 14.850 26.921 -8.963 1.00 90.19 165 GLU A N 1
ATOM 1301 C CA . GLU A 1 165 ? 15.259 25.623 -9.512 1.00 90.19 165 GLU A CA 1
ATOM 1302 C C . GLU A 1 165 ? 16.270 25.783 -10.656 1.00 90.19 165 GLU A C 1
ATOM 1304 O O . GLU A 1 165 ? 17.278 25.072 -10.704 1.00 90.19 165 GLU A O 1
ATOM 1309 N N . VAL A 1 166 ? 16.044 26.762 -11.541 1.00 87.38 166 VAL A N 1
ATOM 1310 C CA . VAL A 1 166 ? 16.976 27.088 -12.627 1.00 87.38 166 VAL A CA 1
ATOM 1311 C C . VAL A 1 166 ? 18.316 27.565 -12.065 1.00 87.38 166 VAL A C 1
ATOM 1313 O O . VAL A 1 166 ? 19.352 27.141 -12.566 1.00 87.38 166 VAL A O 1
ATOM 1316 N N . ILE A 1 167 ? 18.332 28.396 -11.018 1.00 87.88 167 ILE A N 1
ATOM 1317 C CA . ILE A 1 167 ? 19.579 28.876 -10.398 1.00 87.88 167 ILE A CA 1
ATOM 1318 C C . ILE A 1 167 ? 20.324 27.741 -9.676 1.00 87.88 167 ILE A C 1
ATOM 1320 O O . ILE A 1 167 ? 21.535 27.606 -9.856 1.00 87.88 167 ILE A O 1
ATOM 1324 N N . GLU A 1 168 ? 19.623 26.912 -8.899 1.00 88.06 168 GLU A N 1
ATOM 1325 C CA . GLU A 1 168 ? 20.211 25.817 -8.111 1.00 88.06 168 GLU A CA 1
ATOM 1326 C C . GLU A 1 168 ? 20.739 24.662 -8.978 1.00 88.06 168 GLU A C 1
ATOM 1328 O O . GLU A 1 168 ? 21.788 24.098 -8.673 1.00 88.06 168 GLU A O 1
ATOM 1333 N N . SER A 1 169 ? 20.013 24.294 -10.041 1.00 86.06 169 SER A N 1
ATOM 1334 C CA . SER A 1 169 ? 20.267 23.065 -10.818 1.00 86.06 169 SER A CA 1
ATOM 1335 C C . SER A 1 169 ? 20.663 23.308 -12.279 1.00 86.06 169 SER A C 1
ATOM 1337 O O . SER A 1 169 ? 20.996 22.361 -12.992 1.00 86.06 169 SER A O 1
ATOM 1339 N N . GLY A 1 170 ? 20.623 24.554 -12.754 1.00 85.12 170 GLY A N 1
ATOM 1340 C CA . GLY A 1 170 ? 20.927 24.894 -14.140 1.00 85.12 170 GLY A CA 1
ATOM 1341 C C . GLY A 1 170 ? 22.418 25.058 -14.448 1.00 85.12 170 GLY A C 1
ATOM 1342 O O . GLY A 1 170 ? 23.258 25.358 -13.590 1.00 85.12 170 GLY A O 1
ATOM 1343 N N . THR A 1 171 ? 22.739 24.887 -15.729 1.00 86.56 171 THR A N 1
ATOM 1344 C CA . THR A 1 171 ? 24.094 25.033 -16.278 1.00 86.56 171 THR A CA 1
ATOM 1345 C C . THR A 1 171 ? 24.452 26.509 -16.419 1.00 86.56 171 THR A C 1
ATOM 1347 O O . THR A 1 171 ? 23.614 27.310 -16.831 1.00 86.56 171 THR A O 1
ATOM 1350 N N . LEU A 1 172 ? 25.695 26.870 -16.089 1.00 85.62 172 LEU A N 1
ATOM 1351 C CA . LEU A 1 172 ? 26.207 28.228 -16.242 1.00 85.62 172 LEU A CA 1
ATOM 1352 C C . LEU A 1 172 ? 26.557 28.528 -17.707 1.00 85.62 172 LEU A C 1
ATOM 1354 O O . LEU A 1 172 ? 27.315 27.791 -18.334 1.00 85.62 172 LEU A O 1
ATOM 1358 N N . PHE A 1 173 ? 26.066 29.653 -18.216 1.00 78.44 173 PHE A N 1
ATOM 1359 C CA . PHE A 1 173 ? 26.388 30.199 -19.529 1.00 78.44 173 PHE A CA 1
ATOM 1360 C C . PHE A 1 173 ? 26.968 31.608 -19.374 1.00 78.44 173 PHE A C 1
ATOM 1362 O O . PHE A 1 173 ? 26.419 32.446 -18.653 1.00 78.44 173 PHE A O 1
ATOM 1369 N N . LYS A 1 174 ? 28.062 31.880 -20.085 1.00 81.25 174 LYS A N 1
ATOM 1370 C CA . LYS A 1 174 ? 28.621 33.221 -20.283 1.00 81.25 174 LYS A CA 1
ATOM 1371 C C . LYS A 1 174 ? 28.727 33.447 -21.785 1.00 81.25 174 LYS A C 1
ATOM 1373 O O . LYS A 1 174 ? 29.195 32.548 -22.480 1.00 81.25 174 LYS A O 1
ATOM 1378 N N . ASP A 1 175 ? 28.243 34.582 -22.274 1.00 74.12 175 ASP A N 1
ATOM 1379 C CA . ASP A 1 175 ? 28.393 34.948 -23.685 1.00 74.12 175 ASP A CA 1
ATOM 1380 C C . ASP A 1 175 ? 29.662 35.777 -23.935 1.00 74.12 175 ASP A C 1
ATOM 1382 O O . ASP A 1 175 ? 30.355 36.180 -22.998 1.00 74.12 175 ASP A O 1
ATOM 1386 N N . ASP A 1 176 ? 29.955 36.047 -25.207 1.00 72.31 176 ASP A N 1
ATOM 1387 C CA . ASP A 1 176 ? 31.146 36.795 -25.637 1.00 72.31 176 ASP A CA 1
ATOM 1388 C C . ASP A 1 176 ? 31.154 38.262 -25.154 1.00 72.31 176 ASP A C 1
ATOM 1390 O O . ASP A 1 176 ? 32.181 38.935 -25.213 1.00 72.31 176 ASP A O 1
ATOM 1394 N N . LEU A 1 177 ? 30.018 38.760 -24.647 1.00 68.19 177 LEU A N 1
ATOM 1395 C CA . LEU A 1 177 ? 29.866 40.081 -24.027 1.00 68.19 177 LEU A CA 1
ATOM 1396 C C . LEU A 1 177 ? 29.986 40.023 -22.491 1.00 68.19 177 LEU A C 1
ATOM 1398 O O . LEU A 1 177 ? 29.733 41.017 -21.811 1.00 68.19 177 LEU A O 1
ATOM 1402 N N . GLY A 1 178 ? 30.344 38.864 -21.930 1.00 67.00 178 GLY A N 1
ATOM 1403 C CA . GLY A 1 178 ? 30.506 38.643 -20.495 1.00 67.00 178 GLY A CA 1
ATOM 1404 C C . GLY A 1 178 ? 29.194 38.567 -19.708 1.00 67.00 178 GLY A C 1
ATOM 1405 O O . GLY A 1 178 ? 29.232 38.533 -18.476 1.00 67.00 178 GLY A O 1
ATOM 1406 N N . ARG A 1 179 ? 28.032 38.530 -20.376 1.00 76.81 179 ARG A N 1
ATOM 1407 C CA . ARG A 1 179 ? 26.729 38.437 -19.703 1.00 76.81 179 ARG A CA 1
ATOM 1408 C C . ARG A 1 179 ? 26.541 37.026 -19.168 1.00 76.81 179 ARG A C 1
ATOM 1410 O O . ARG A 1 179 ? 26.766 36.040 -19.870 1.00 76.81 179 ARG A O 1
ATOM 1417 N N . VAL A 1 180 ? 26.117 36.939 -17.913 1.00 83.69 180 VAL A N 1
ATOM 1418 C CA . VAL A 1 180 ? 26.006 35.679 -17.181 1.00 83.69 180 VAL A CA 1
ATOM 1419 C C . VAL A 1 180 ? 24.555 35.219 -17.163 1.00 83.69 180 VAL A C 1
ATOM 1421 O O . VAL A 1 180 ? 23.637 36.008 -16.955 1.00 83.69 180 VAL A O 1
ATOM 1424 N N . SER A 1 181 ? 24.323 33.929 -17.375 1.00 86.25 181 SER A N 1
ATOM 1425 C CA . SER A 1 181 ? 22.998 33.336 -17.220 1.00 86.25 181 SER A CA 1
ATOM 1426 C C . SER A 1 181 ? 23.076 31.877 -16.795 1.00 86.25 181 SER A C 1
ATOM 1428 O O . SER A 1 181 ? 24.081 31.208 -17.016 1.00 86.25 181 SER A O 1
ATOM 1430 N N . VAL A 1 182 ? 22.011 31.375 -16.182 1.00 85.19 182 VAL A N 1
ATOM 1431 C CA . VAL A 1 182 ? 21.886 29.978 -15.762 1.00 85.19 182 VAL A CA 1
ATOM 1432 C C . VAL A 1 182 ? 20.691 29.365 -16.486 1.00 85.19 182 VAL A C 1
ATOM 1434 O O . VAL A 1 182 ? 19.634 29.990 -16.545 1.00 85.19 182 VAL A O 1
ATOM 1437 N N . GLY A 1 183 ? 20.851 28.182 -17.084 1.00 82.06 183 GLY A N 1
ATOM 1438 C CA . GLY A 1 183 ? 19.816 27.563 -17.918 1.00 82.06 183 GLY A CA 1
ATOM 1439 C C . GLY A 1 183 ? 19.489 26.113 -17.565 1.00 82.06 183 GLY A C 1
ATOM 1440 O O . GLY A 1 183 ? 20.383 25.315 -17.280 1.00 82.06 183 GLY A O 1
ATOM 1441 N N . LEU A 1 184 ? 18.199 25.779 -17.615 1.00 80.56 184 LEU A N 1
ATOM 1442 C CA . LEU A 1 184 ? 17.627 24.465 -17.309 1.00 80.56 184 LEU A CA 1
ATOM 1443 C C . LEU A 1 184 ? 16.316 24.296 -18.095 1.00 80.56 184 LEU A C 1
ATOM 1445 O O . LEU A 1 184 ? 15.524 25.227 -18.149 1.00 80.56 184 LEU A O 1
ATOM 1449 N N . ASN A 1 185 ? 16.063 23.132 -18.705 1.00 70.12 185 ASN A N 1
ATOM 1450 C CA . ASN A 1 185 ? 14.779 22.786 -19.348 1.00 70.12 185 ASN A CA 1
ATOM 1451 C C . ASN A 1 185 ? 14.193 23.874 -20.287 1.00 70.12 185 ASN A C 1
ATOM 1453 O O . ASN A 1 185 ? 13.030 24.258 -20.174 1.00 70.12 185 ASN A O 1
ATOM 1457 N N . ASN A 1 186 ? 15.012 24.375 -21.221 1.00 72.88 186 ASN A N 1
ATOM 1458 C CA . ASN A 1 186 ? 14.691 25.454 -22.178 1.00 72.88 186 ASN A CA 1
ATOM 1459 C C . ASN A 1 186 ? 14.338 26.816 -21.543 1.00 72.88 186 ASN A C 1
ATOM 1461 O O . ASN A 1 186 ? 13.827 27.705 -22.227 1.00 72.88 186 ASN A O 1
ATOM 1465 N N . ILE A 1 187 ? 14.622 26.989 -20.251 1.00 76.50 187 ILE A N 1
ATOM 1466 C CA . ILE A 1 187 ? 14.484 28.229 -19.486 1.00 76.50 187 ILE A CA 1
ATOM 1467 C C . ILE A 1 187 ? 15.885 28.768 -19.167 1.00 76.50 187 ILE A C 1
ATOM 1469 O O . ILE A 1 187 ? 16.819 27.998 -18.937 1.00 76.50 187 ILE A O 1
ATOM 1473 N N . ARG A 1 188 ? 16.040 30.095 -19.148 1.00 80.94 188 ARG A N 1
ATOM 1474 C CA . ARG A 1 188 ? 17.289 30.804 -18.850 1.00 80.94 188 ARG A CA 1
ATOM 1475 C C . ARG A 1 188 ? 17.030 31.988 -17.917 1.00 80.94 188 ARG A C 1
ATOM 1477 O O . ARG A 1 188 ? 16.235 32.863 -18.238 1.00 80.94 188 ARG A O 1
ATOM 1484 N N . VAL A 1 189 ? 17.733 32.038 -16.789 1.00 87.00 189 VAL A N 1
ATOM 1485 C CA . VAL A 1 189 ? 17.772 33.176 -15.857 1.00 87.00 189 VAL A CA 1
ATOM 1486 C C . VAL A 1 189 ? 19.017 34.011 -16.150 1.00 87.00 189 VAL A C 1
ATOM 1488 O O . VAL A 1 189 ? 20.127 33.492 -16.075 1.00 87.00 189 VAL A O 1
ATOM 1491 N N . GLY A 1 190 ? 18.854 35.292 -16.477 1.00 86.25 190 GLY A N 1
ATOM 1492 C CA . GLY A 1 190 ? 19.955 36.239 -16.660 1.00 86.25 190 GLY A CA 1
ATOM 1493 C C . GLY A 1 190 ? 20.368 36.906 -15.349 1.00 86.25 190 GLY A C 1
ATOM 1494 O O . GLY A 1 190 ? 19.532 37.432 -14.605 1.00 86.25 190 GLY A O 1
ATOM 1495 N N . LEU A 1 191 ? 21.674 36.893 -15.088 1.00 87.06 191 LEU A N 1
ATOM 1496 C CA . LEU A 1 191 ? 22.313 37.405 -13.881 1.00 87.06 191 LEU A CA 1
ATOM 1497 C C . LEU A 1 191 ? 23.253 38.567 -14.222 1.00 87.06 191 LEU A C 1
ATOM 1499 O O . LEU A 1 191 ? 23.979 38.524 -15.217 1.00 87.06 191 LEU A O 1
ATOM 1503 N N . LYS A 1 192 ? 23.278 39.594 -13.369 1.00 83.56 192 LYS A N 1
ATOM 1504 C CA . LYS A 1 192 ? 24.108 40.789 -13.562 1.00 83.56 192 LYS A CA 1
ATOM 1505 C C . LYS A 1 192 ? 24.948 41.081 -12.318 1.00 83.56 192 LYS A C 1
ATOM 1507 O O . LYS A 1 192 ? 24.402 41.242 -11.236 1.00 83.56 192 LYS A O 1
ATOM 1512 N N . ASN A 1 193 ? 26.261 41.203 -12.489 1.00 79.31 193 ASN A N 1
ATOM 1513 C CA . ASN A 1 193 ? 27.234 41.563 -11.446 1.00 79.31 193 ASN A CA 1
ATOM 1514 C C . ASN A 1 193 ? 27.603 43.058 -11.443 1.00 79.31 193 ASN A C 1
ATOM 1516 O O . ASN A 1 193 ? 28.631 43.446 -10.894 1.00 79.31 193 ASN A O 1
ATOM 1520 N N . THR A 1 194 ? 26.810 43.907 -12.099 1.00 76.25 194 THR A N 1
ATOM 1521 C CA . THR A 1 194 ? 27.074 45.349 -12.195 1.00 76.25 194 THR A CA 1
ATOM 1522 C C . THR A 1 194 ? 25.813 46.182 -12.004 1.00 76.25 194 THR A C 1
ATOM 1524 O O . THR A 1 194 ? 24.749 45.890 -12.562 1.00 76.25 194 THR A O 1
ATOM 1527 N N . TRP A 1 195 ? 25.946 47.279 -11.266 1.00 73.38 195 TRP A N 1
ATOM 1528 C CA . TRP A 1 195 ? 24.881 48.240 -10.998 1.00 73.38 195 TRP A CA 1
ATOM 1529 C C . TRP A 1 195 ? 25.429 49.659 -11.122 1.00 73.38 195 TRP A C 1
ATOM 1531 O O . TRP A 1 195 ? 26.475 49.957 -10.560 1.00 73.38 195 TRP A O 1
ATOM 1541 N N . ASP A 1 196 ? 24.764 50.501 -11.916 1.00 65.81 196 ASP A N 1
ATOM 1542 C CA . ASP A 1 196 ? 25.208 51.869 -12.242 1.00 65.81 196 ASP A CA 1
ATOM 1543 C C . ASP A 1 196 ? 26.720 51.987 -12.561 1.00 65.81 196 ASP A C 1
ATOM 1545 O O . ASP A 1 196 ? 27.469 52.729 -11.934 1.00 65.81 196 ASP A O 1
ATOM 1549 N N . ASN A 1 197 ? 27.191 51.151 -13.497 1.00 66.44 197 ASN A N 1
ATOM 1550 C CA . ASN A 1 197 ? 28.600 50.971 -13.897 1.00 66.44 197 ASN A CA 1
ATOM 1551 C C . ASN A 1 197 ? 29.590 50.518 -12.800 1.00 66.44 197 ASN A C 1
ATOM 1553 O O . ASN A 1 197 ? 30.758 50.284 -13.108 1.00 66.44 197 ASN A O 1
ATOM 1557 N N . ASN A 1 198 ? 29.143 50.302 -11.563 1.00 67.44 198 ASN A N 1
ATOM 1558 C CA . ASN A 1 198 ? 29.947 49.737 -10.484 1.00 67.44 198 ASN A CA 1
ATOM 1559 C C . ASN A 1 198 ? 29.842 48.204 -10.452 1.00 67.44 198 ASN A C 1
ATOM 1561 O O . ASN A 1 198 ? 28.804 47.626 -10.786 1.00 67.44 198 ASN A O 1
ATOM 1565 N N . ASN A 1 199 ? 30.923 47.538 -10.039 1.00 73.12 199 ASN A N 1
ATOM 1566 C CA . ASN A 1 199 ? 30.933 46.099 -9.768 1.00 73.12 199 ASN A CA 1
ATOM 1567 C C . ASN A 1 199 ? 30.208 45.818 -8.445 1.00 73.12 199 ASN A C 1
ATOM 1569 O O . ASN A 1 199 ? 30.471 46.482 -7.446 1.00 73.12 199 ASN A O 1
ATOM 1573 N N . LEU A 1 200 ? 29.333 44.814 -8.436 1.00 72.12 200 LEU A N 1
ATOM 1574 C CA . LEU A 1 200 ? 28.586 44.384 -7.255 1.00 72.12 200 LEU A CA 1
ATOM 1575 C C . LEU A 1 200 ? 29.380 43.438 -6.333 1.00 72.12 200 LEU A C 1
ATOM 1577 O O . LEU A 1 200 ? 28.803 42.878 -5.414 1.00 72.12 200 LEU A O 1
ATOM 1581 N N . ASN A 1 201 ? 30.686 43.254 -6.569 1.00 66.00 201 ASN A N 1
ATOM 1582 C CA . ASN A 1 201 ? 31.659 42.617 -5.667 1.00 66.00 201 ASN A CA 1
ATOM 1583 C C . ASN A 1 201 ? 31.152 41.331 -4.981 1.00 66.00 201 ASN A C 1
ATOM 1585 O O . ASN A 1 201 ? 30.773 41.343 -3.818 1.00 66.00 201 ASN A O 1
ATOM 1589 N N . ASN A 1 202 ? 31.195 40.211 -5.709 1.00 65.00 202 ASN A N 1
ATOM 1590 C CA . ASN A 1 202 ? 30.692 38.883 -5.311 1.00 65.00 202 ASN A CA 1
ATOM 1591 C C . ASN A 1 202 ? 29.159 38.722 -5.256 1.00 65.00 202 ASN A C 1
ATOM 1593 O O . ASN A 1 202 ? 28.705 37.608 -4.996 1.00 65.00 202 ASN A O 1
ATOM 1597 N N . HIS A 1 203 ? 28.375 39.757 -5.589 1.00 74.88 203 HIS A N 1
ATOM 1598 C CA . HIS A 1 203 ? 26.927 39.644 -5.799 1.00 74.88 203 HIS A CA 1
ATOM 1599 C C . HIS A 1 203 ? 26.539 39.570 -7.285 1.00 74.88 203 HIS A C 1
ATOM 1601 O O . HIS A 1 203 ? 27.059 40.296 -8.139 1.00 74.88 203 HIS A O 1
ATOM 1607 N N . PHE A 1 204 ? 25.547 38.732 -7.583 1.00 83.94 204 PHE A N 1
ATOM 1608 C CA . PHE A 1 204 ? 24.857 38.637 -8.868 1.00 83.94 204 PHE A CA 1
ATOM 1609 C C . PHE A 1 204 ? 23.357 38.873 -8.686 1.00 83.94 204 PHE A C 1
ATOM 1611 O O . PHE A 1 204 ? 22.690 38.126 -7.985 1.00 83.94 204 PHE A O 1
ATOM 1618 N N . VAL A 1 205 ? 22.791 39.860 -9.373 1.00 83.50 205 VAL A N 1
ATOM 1619 C CA . VAL A 1 205 ? 21.360 40.183 -9.286 1.00 83.50 205 VAL A CA 1
ATOM 1620 C C . VAL A 1 205 ? 20.582 39.474 -10.393 1.00 83.50 205 VAL A C 1
ATOM 1622 O O . VAL A 1 205 ? 20.973 39.515 -11.566 1.00 83.50 205 VAL A O 1
ATOM 1625 N N . VAL A 1 206 ? 19.449 38.859 -10.043 1.00 85.06 206 VAL A N 1
ATOM 1626 C CA . VAL A 1 206 ? 18.486 38.318 -11.019 1.00 85.06 206 VAL A CA 1
ATOM 1627 C C . VAL A 1 206 ? 17.833 39.468 -11.793 1.00 85.06 206 VAL A C 1
ATOM 1629 O O . VAL A 1 206 ? 17.173 40.329 -11.214 1.00 85.06 206 VAL A O 1
ATOM 1632 N N . THR A 1 207 ? 18.019 39.495 -13.116 1.00 78.06 207 THR A N 1
ATOM 1633 C CA . THR A 1 207 ? 17.626 40.639 -13.971 1.00 78.06 207 THR A CA 1
ATOM 1634 C C . THR A 1 207 ? 16.800 40.270 -15.197 1.00 78.06 207 THR A C 1
ATOM 1636 O O . THR A 1 207 ? 16.094 41.126 -15.733 1.00 78.06 207 THR A O 1
ATOM 1639 N N . SER A 1 208 ? 16.838 39.012 -15.635 1.00 75.25 208 SER A N 1
ATOM 1640 C CA . SER A 1 208 ? 15.933 38.501 -16.664 1.00 75.25 208 SER A CA 1
ATOM 1641 C C . SER A 1 208 ? 15.608 37.023 -16.457 1.00 75.25 208 SER A C 1
ATOM 1643 O O . SER A 1 208 ? 16.311 36.291 -15.764 1.00 75.25 208 SER A O 1
ATOM 1645 N N . TYR A 1 209 ? 14.515 36.588 -17.074 1.00 79.38 209 TYR A N 1
ATOM 1646 C CA . TYR A 1 209 ? 14.066 35.201 -17.130 1.00 79.38 209 TYR A CA 1
ATOM 1647 C C . TYR A 1 209 ? 13.419 34.988 -18.494 1.00 79.38 209 TYR A C 1
ATOM 1649 O O . TYR A 1 209 ? 12.524 35.757 -18.851 1.00 79.38 209 TYR A O 1
ATOM 1657 N N . GLU A 1 210 ? 13.858 33.991 -19.255 1.00 67.00 210 GLU A N 1
ATOM 1658 C CA . GLU A 1 210 ? 13.471 33.718 -20.644 1.00 67.00 210 GLU A CA 1
ATOM 1659 C C . GLU A 1 210 ? 13.204 32.226 -20.878 1.00 67.00 210 GLU A C 1
ATOM 1661 O O . GLU A 1 210 ? 13.789 31.369 -20.221 1.00 67.00 210 GLU A O 1
ATOM 1666 N N . ARG A 1 211 ? 12.332 31.916 -21.844 1.00 61.94 211 ARG A N 1
ATOM 1667 C CA . ARG A 1 211 ? 12.152 30.578 -22.426 1.00 61.94 211 ARG A CA 1
ATOM 1668 C C . ARG A 1 211 ? 12.563 30.671 -23.898 1.00 61.94 211 ARG A C 1
ATOM 1670 O O . ARG A 1 211 ? 12.164 31.631 -24.552 1.00 61.94 211 ARG A O 1
ATOM 1677 N N . ASP A 1 212 ? 13.376 29.727 -24.370 1.00 54.19 212 ASP A N 1
ATOM 1678 C CA . ASP A 1 212 ? 14.132 29.835 -25.631 1.00 54.19 212 ASP A CA 1
ATOM 1679 C C . ASP A 1 212 ? 13.249 30.192 -26.853 1.00 54.19 212 ASP A C 1
ATOM 1681 O O . ASP A 1 212 ? 12.251 29.525 -27.144 1.00 54.19 212 ASP A O 1
ATOM 1685 N N . GLU A 1 213 ? 13.607 31.271 -27.565 1.00 49.81 213 GLU A N 1
ATOM 1686 C CA . GLU A 1 213 ? 12.784 31.904 -28.610 1.00 49.81 213 GLU A CA 1
ATOM 1687 C C . GLU A 1 213 ? 12.558 31.038 -29.853 1.00 49.81 213 GLU A C 1
ATOM 1689 O O . GLU A 1 213 ? 11.638 31.315 -30.629 1.00 49.81 213 GLU A O 1
ATOM 1694 N N . LYS A 1 214 ? 13.377 30.002 -30.074 1.00 48.97 214 LYS A N 1
ATOM 1695 C CA . LYS A 1 214 ? 13.360 29.241 -31.333 1.00 48.97 214 LYS A CA 1
ATOM 1696 C C . LYS A 1 214 ? 12.006 28.575 -31.629 1.00 48.97 214 LYS A C 1
ATOM 1698 O O . LYS A 1 214 ? 11.678 28.385 -32.792 1.00 48.97 214 LYS A O 1
ATOM 1703 N N . VAL A 1 215 ? 11.215 28.288 -30.590 1.00 42.91 215 VAL A N 1
ATOM 1704 C CA . VAL A 1 215 ? 9.865 27.692 -30.680 1.00 42.91 215 VAL A CA 1
ATOM 1705 C C . VAL A 1 215 ? 8.758 28.746 -30.854 1.00 42.91 215 VAL A C 1
ATOM 1707 O O . VAL A 1 215 ? 7.709 28.457 -31.420 1.00 42.91 215 VAL A O 1
ATOM 1710 N N . LEU A 1 216 ? 8.968 29.986 -30.398 1.00 44.25 216 LEU A N 1
ATOM 1711 C CA . LEU A 1 216 ? 7.959 31.053 -30.492 1.00 44.25 216 LEU A CA 1
ATOM 1712 C C . LEU A 1 216 ? 7.827 31.606 -31.920 1.00 44.25 216 LEU A C 1
ATOM 1714 O O . LEU A 1 216 ? 6.716 31.877 -32.370 1.00 44.25 216 LEU A O 1
ATOM 1718 N N . ARG A 1 217 ? 8.937 31.697 -32.665 1.00 42.72 217 ARG A N 1
ATOM 1719 C CA . ARG A 1 217 ? 8.941 32.227 -34.044 1.00 42.72 217 ARG A CA 1
ATOM 1720 C C . ARG A 1 217 ? 8.181 31.353 -35.051 1.00 42.72 217 ARG A C 1
ATOM 1722 O O . ARG A 1 217 ? 7.716 31.869 -36.062 1.00 42.72 217 ARG A O 1
ATOM 1729 N N . GLU A 1 218 ? 8.010 30.060 -34.776 1.00 39.84 218 GLU A N 1
ATOM 1730 C CA . GLU A 1 218 ? 7.214 29.156 -35.624 1.00 39.84 218 GLU A CA 1
ATOM 1731 C C . GLU A 1 218 ? 5.694 29.368 -35.463 1.00 39.84 218 GLU A C 1
ATOM 1733 O O . GLU A 1 218 ? 4.928 28.983 -36.344 1.00 39.84 218 GLU A O 1
ATOM 1738 N N . LEU A 1 219 ? 5.245 30.026 -34.384 1.00 37.91 219 LEU A N 1
ATOM 1739 C CA . LEU A 1 219 ? 3.824 30.285 -34.109 1.00 37.91 219 LEU A CA 1
ATOM 1740 C C . LEU A 1 219 ? 3.348 31.680 -34.550 1.00 37.91 219 LEU A C 1
ATOM 1742 O O . LEU A 1 219 ? 2.161 31.859 -34.809 1.00 37.91 219 LEU A O 1
ATOM 1746 N N . GLU A 1 220 ? 4.248 32.656 -34.700 1.00 36.41 220 GLU A N 1
ATOM 1747 C CA . GLU A 1 220 ? 3.907 34.031 -35.118 1.00 36.41 220 GLU A CA 1
ATOM 1748 C C . GLU A 1 220 ? 3.727 34.197 -36.648 1.00 36.41 220 GLU A C 1
ATOM 1750 O O . GLU A 1 220 ? 3.463 35.297 -37.129 1.00 36.41 220 GLU A O 1
ATOM 1755 N N . THR A 1 221 ? 3.823 33.117 -37.436 1.00 37.81 221 THR A N 1
ATOM 1756 C CA . THR A 1 221 ? 3.720 33.142 -38.914 1.00 37.81 221 THR A CA 1
ATOM 1757 C C . THR A 1 221 ? 2.367 32.679 -39.476 1.00 37.81 221 THR A C 1
ATOM 1759 O O . THR A 1 221 ? 2.283 32.226 -40.620 1.00 37.81 221 THR A O 1
ATOM 1762 N N . LYS A 1 222 ? 1.270 32.842 -38.720 1.00 31.59 222 LYS A N 1
ATOM 1763 C CA . LYS A 1 222 ? -0.103 32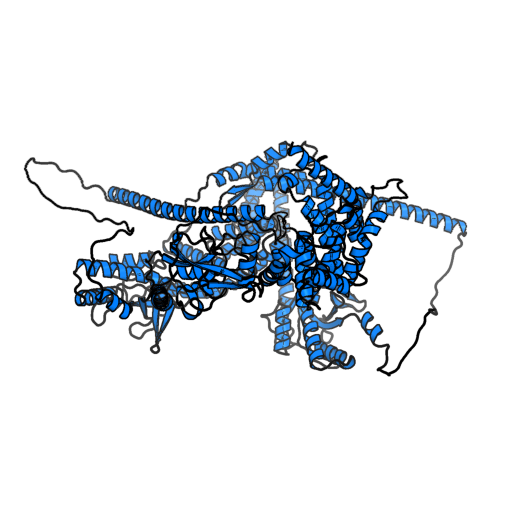.754 -39.258 1.00 31.59 222 LYS A CA 1
ATOM 1764 C C . LYS A 1 222 ? -0.965 33.948 -38.806 1.00 31.59 222 LYS A C 1
ATOM 1766 O O . LYS A 1 222 ? -1.083 34.168 -37.603 1.00 31.59 222 LYS A O 1
ATOM 1771 N N . PRO A 1 223 ? -1.568 34.718 -39.737 1.00 30.27 223 PRO A N 1
ATOM 1772 C CA . PRO A 1 223 ? -2.456 35.837 -39.409 1.00 30.27 223 PRO A CA 1
ATOM 1773 C C . PRO A 1 223 ? -3.819 35.352 -38.870 1.00 30.27 223 PRO A C 1
ATOM 1775 O O . PRO A 1 223 ? -4.152 34.173 -39.025 1.00 30.27 223 PRO A O 1
ATOM 1778 N N . PRO A 1 224 ? -4.622 36.230 -38.237 1.00 33.97 224 PRO A N 1
ATOM 1779 C CA . PRO A 1 224 ? -5.885 35.833 -37.621 1.00 33.97 224 PRO A CA 1
ATOM 1780 C C . PRO A 1 224 ? -6.951 35.403 -38.645 1.00 33.97 224 PRO A C 1
ATOM 1782 O O . PRO A 1 224 ? -7.100 36.008 -39.702 1.00 33.97 224 PRO A O 1
ATOM 1785 N N . LEU A 1 225 ? -7.676 34.349 -38.255 1.00 36.00 225 LEU A N 1
ATOM 1786 C CA . LEU A 1 225 ? -8.855 33.690 -38.844 1.00 36.00 225 LEU A CA 1
ATOM 1787 C C . LEU A 1 225 ? -9.529 34.307 -40.090 1.00 36.00 225 LEU A C 1
ATOM 1789 O O . LEU A 1 225 ? -10.030 35.428 -40.063 1.00 36.00 225 LEU A O 1
ATOM 1793 N N . SER A 1 226 ? -9.756 33.446 -41.089 1.00 25.45 226 SER A N 1
ATOM 1794 C CA . SER A 1 226 ? -10.906 33.524 -42.000 1.00 25.45 226 SER A CA 1
ATOM 1795 C C . SER A 1 226 ? -11.575 32.150 -42.113 1.00 25.45 226 SER A C 1
ATOM 1797 O O . SER A 1 226 ? -10.906 31.122 -42.006 1.00 25.45 226 SER A O 1
ATOM 1799 N N . ASN A 1 227 ? -12.891 32.149 -42.323 1.00 31.59 227 ASN A N 1
ATOM 1800 C CA . ASN A 1 227 ? -13.687 30.956 -42.607 1.00 31.59 227 ASN A CA 1
ATOM 1801 C C . ASN A 1 227 ? -13.398 30.382 -44.009 1.00 31.59 227 ASN A C 1
ATOM 1803 O O . ASN A 1 227 ? -12.951 31.104 -44.899 1.00 31.59 227 ASN A O 1
ATOM 1807 N N . ASP A 1 228 ? -13.788 29.110 -44.156 1.00 26.66 228 ASP A N 1
ATOM 1808 C CA . ASP A 1 228 ? -14.253 28.404 -45.364 1.00 26.66 228 ASP A CA 1
ATOM 1809 C C . ASP A 1 228 ? -13.468 27.179 -45.887 1.00 26.66 228 ASP A C 1
ATOM 1811 O O . ASP A 1 228 ? -12.251 27.043 -45.830 1.00 26.66 228 ASP A O 1
ATOM 1815 N N . TYR A 1 229 ? -14.303 26.254 -46.362 1.00 25.28 229 TYR A N 1
ATOM 1816 C CA . TYR A 1 229 ? -14.142 24.903 -46.904 1.00 25.28 229 TYR A CA 1
ATOM 1817 C C . TYR A 1 229 ? -12.932 24.548 -47.809 1.00 25.28 229 TYR A C 1
ATOM 1819 O O . TYR A 1 229 ? -12.529 25.312 -48.675 1.00 25.28 229 TYR A O 1
ATOM 1827 N N . LYS A 1 230 ? -12.629 23.229 -47.790 1.00 27.55 230 LYS A N 1
ATOM 1828 C CA . LYS A 1 230 ? -12.083 22.357 -48.872 1.00 27.55 230 LYS A CA 1
ATOM 1829 C C . LYS A 1 230 ? -10.605 22.484 -49.300 1.00 27.55 230 LYS A C 1
ATOM 1831 O O . LYS A 1 230 ? -10.175 23.502 -49.811 1.00 27.55 230 LYS A O 1
ATOM 1836 N N . GLY A 1 231 ? -9.953 21.312 -49.386 1.00 23.03 231 GLY A N 1
ATOM 1837 C CA . GLY A 1 231 ? -9.185 20.943 -50.590 1.00 23.03 231 GLY A CA 1
ATOM 1838 C C . GLY A 1 231 ? -7.675 20.680 -50.457 1.00 23.03 231 GLY A C 1
ATOM 1839 O O . GLY A 1 231 ? -6.887 21.601 -50.551 1.00 23.03 231 GLY A O 1
ATOM 1840 N N . ASN A 1 232 ? -7.320 19.392 -50.367 1.00 23.97 232 ASN A N 1
ATOM 1841 C CA . ASN A 1 232 ? -6.284 18.657 -51.127 1.00 23.97 232 ASN A CA 1
ATOM 1842 C C . ASN A 1 232 ? -4.819 19.169 -51.336 1.00 23.97 232 ASN A C 1
ATOM 1844 O O . ASN A 1 232 ? -4.547 20.324 -51.629 1.00 23.97 232 ASN A O 1
ATOM 1848 N N . SER A 1 233 ? -3.907 18.183 -51.406 1.00 24.38 233 SER A N 1
ATOM 1849 C CA . SER A 1 233 ? -2.651 18.120 -52.201 1.00 24.38 233 SER A CA 1
ATOM 1850 C C . SER A 1 233 ? -1.430 19.046 -51.940 1.00 24.38 233 SER A C 1
ATOM 1852 O O . SER A 1 233 ? -1.340 20.145 -52.465 1.00 24.38 233 SER A O 1
ATOM 1854 N N . ASN A 1 234 ? -0.401 18.444 -51.315 1.00 25.02 234 ASN A N 1
ATOM 1855 C CA . ASN A 1 234 ? 0.939 18.112 -51.868 1.00 25.02 234 ASN A CA 1
ATOM 1856 C C . ASN A 1 234 ? 2.021 19.143 -52.331 1.00 25.02 234 ASN A C 1
ATOM 1858 O O . ASN A 1 234 ? 1.804 19.995 -53.178 1.00 25.02 234 ASN A O 1
ATOM 1862 N N . TYR A 1 235 ? 3.261 18.793 -51.927 1.00 25.16 235 TYR A N 1
ATOM 1863 C CA . TYR A 1 235 ? 4.595 18.954 -52.566 1.00 25.16 235 TYR A CA 1
ATOM 1864 C C . TYR A 1 235 ? 5.396 20.289 -52.592 1.00 25.16 235 TYR A C 1
ATOM 1866 O O . TYR A 1 235 ? 5.225 21.138 -53.453 1.00 25.16 235 TYR A O 1
ATOM 1874 N N . SER A 1 236 ? 6.474 20.278 -51.783 1.00 26.53 236 SER A N 1
ATOM 1875 C CA . SER A 1 236 ? 7.901 20.524 -52.137 1.00 26.53 236 SER A CA 1
ATOM 1876 C C . SER A 1 236 ? 8.448 21.896 -52.594 1.00 26.53 236 SER A C 1
ATOM 1878 O O . SER A 1 236 ? 7.901 22.531 -53.483 1.00 26.53 236 SER A O 1
ATOM 1880 N N . ALA A 1 237 ? 9.686 22.165 -52.129 1.00 24.20 237 ALA A N 1
ATOM 1881 C CA . ALA A 1 237 ? 10.875 22.586 -52.910 1.00 24.20 237 ALA A CA 1
ATOM 1882 C C . ALA A 1 237 ? 11.573 23.932 -52.559 1.00 24.20 237 ALA A C 1
ATOM 1884 O O . ALA A 1 237 ? 11.090 25.011 -52.867 1.00 24.20 237 ALA A O 1
ATOM 1885 N N . LEU A 1 238 ? 12.828 23.774 -52.100 1.00 23.61 238 LEU A N 1
ATOM 1886 C CA . LEU A 1 238 ? 14.061 24.446 -52.566 1.00 23.61 238 LEU A CA 1
ATOM 1887 C C . LEU A 1 238 ? 14.499 25.872 -52.134 1.00 23.61 238 LEU A C 1
ATOM 1889 O O . LEU A 1 238 ? 13.750 26.838 -52.092 1.00 23.61 238 LEU A O 1
ATOM 1893 N N . ASN A 1 239 ? 15.837 25.931 -52.017 1.00 24.22 239 ASN A N 1
ATOM 1894 C CA . ASN A 1 239 ? 16.798 27.026 -52.223 1.00 24.22 239 ASN A CA 1
ATOM 1895 C C . ASN A 1 239 ? 17.094 28.058 -51.117 1.00 24.22 239 ASN A C 1
ATOM 1897 O O . ASN A 1 239 ? 16.397 29.044 -50.902 1.00 24.22 239 ASN A O 1
ATOM 1901 N N . LEU A 1 240 ? 18.286 27.866 -50.537 1.00 24.28 240 LEU A N 1
ATOM 1902 C CA . LEU A 1 240 ? 19.154 28.906 -49.987 1.00 24.28 240 LEU A CA 1
ATOM 1903 C C . LEU A 1 240 ? 19.860 29.643 -51.139 1.00 24.28 240 LEU A C 1
ATOM 1905 O O . LEU A 1 240 ? 20.301 28.993 -52.084 1.00 24.28 240 LEU A O 1
ATOM 1909 N N . ASN A 1 241 ? 20.034 30.962 -51.016 1.00 26.84 241 ASN A N 1
ATOM 1910 C CA . ASN A 1 241 ? 20.911 31.763 -51.879 1.00 26.84 241 ASN A CA 1
ATOM 1911 C C . ASN A 1 241 ? 22.073 32.355 -51.066 1.00 26.84 241 ASN A C 1
ATOM 1913 O O . ASN A 1 241 ? 21.933 32.660 -49.882 1.00 26.84 241 ASN A O 1
ATOM 1917 N N . GLU A 1 242 ? 23.218 32.512 -51.726 1.00 26.08 242 GLU A N 1
ATOM 1918 C CA . GLU A 1 242 ? 24.485 32.992 -51.164 1.00 26.08 242 GLU A CA 1
ATOM 1919 C C . GLU A 1 242 ? 24.546 34.525 -51.014 1.00 26.08 242 GLU A C 1
ATOM 1921 O O . GLU A 1 242 ? 23.800 35.249 -51.677 1.00 26.08 242 GLU A O 1
ATOM 1926 N N . ASN A 1 243 ? 25.521 35.023 -50.233 1.00 26.08 243 ASN A N 1
ATOM 1927 C CA . ASN A 1 243 ? 26.553 35.949 -50.742 1.00 26.08 243 ASN A CA 1
ATOM 1928 C C . ASN A 1 243 ? 27.669 36.256 -49.707 1.00 26.08 243 ASN A C 1
ATOM 1930 O O . ASN A 1 243 ? 27.378 36.797 -48.649 1.00 26.08 243 ASN A O 1
ATOM 1934 N N . ASN A 1 244 ? 28.925 35.924 -50.066 1.00 28.98 244 ASN A N 1
ATOM 1935 C CA . ASN A 1 244 ? 30.172 36.738 -50.043 1.00 28.98 244 ASN A CA 1
ATOM 1936 C C . ASN A 1 244 ? 30.470 37.759 -48.898 1.00 28.98 244 ASN A C 1
ATOM 1938 O O . ASN A 1 244 ? 29.585 38.450 -48.423 1.00 28.98 244 ASN A O 1
ATOM 1942 N N . SER A 1 245 ? 31.721 38.064 -48.498 1.00 25.73 245 SER A N 1
ATOM 1943 C CA . SER A 1 245 ? 33.082 37.635 -48.913 1.00 25.73 245 SER A CA 1
ATOM 1944 C C . SER A 1 245 ? 34.150 38.324 -48.029 1.00 25.73 245 SER A C 1
ATOM 1946 O O . SER A 1 245 ? 34.032 39.534 -47.843 1.00 25.73 245 SER A O 1
ATOM 1948 N N . THR A 1 246 ? 35.279 37.665 -47.710 1.00 26.69 246 THR A N 1
ATOM 1949 C CA . THR A 1 246 ? 36.614 38.329 -47.724 1.00 26.69 246 THR A CA 1
ATOM 1950 C C . THR A 1 246 ? 37.777 37.344 -47.928 1.00 26.69 246 THR A C 1
ATOM 1952 O O . THR A 1 246 ? 37.660 36.162 -47.616 1.00 26.69 246 THR A O 1
ATOM 1955 N N . LYS A 1 247 ? 38.893 37.832 -48.498 1.00 32.34 247 LYS A N 1
ATOM 1956 C CA . LYS A 1 247 ? 40.057 37.049 -48.966 1.00 32.34 247 LYS A CA 1
ATOM 1957 C C . LYS A 1 247 ? 41.287 37.168 -48.062 1.00 32.34 247 LYS A C 1
ATOM 1959 O O . LYS A 1 247 ? 41.639 38.279 -47.693 1.00 32.34 247 LYS A O 1
ATOM 1964 N N . GLU A 1 248 ? 42.013 36.054 -47.942 1.00 29.11 248 GLU A N 1
ATOM 1965 C CA . GLU A 1 248 ? 43.476 35.900 -48.106 1.00 29.11 248 GLU A CA 1
ATOM 1966 C C . GLU A 1 248 ? 43.767 34.394 -48.340 1.00 29.11 248 GLU A C 1
ATOM 1968 O O . GLU A 1 248 ? 42.942 33.563 -47.966 1.00 29.11 248 GLU A O 1
ATOM 1973 N N . GLY A 1 249 ? 44.834 33.927 -49.000 1.00 29.17 249 GLY A N 1
ATOM 1974 C CA . GLY A 1 249 ? 45.935 34.585 -49.724 1.00 29.17 249 GLY A CA 1
ATOM 1975 C C . GLY A 1 249 ? 46.542 33.615 -50.772 1.00 29.17 249 GLY A C 1
ATOM 1976 O O . GLY A 1 249 ? 45.829 32.755 -51.284 1.00 29.17 249 GLY A O 1
ATOM 1977 N N . LEU A 1 250 ? 47.844 33.716 -51.088 1.00 30.64 250 LEU A N 1
ATOM 1978 C CA . LEU A 1 250 ? 48.638 32.705 -51.836 1.00 30.64 250 LEU A CA 1
ATOM 1979 C C . LEU A 1 250 ? 50.001 32.488 -51.110 1.00 30.64 250 LEU A C 1
ATOM 1981 O O . LEU A 1 250 ? 50.282 33.246 -50.190 1.00 30.64 250 LEU A O 1
ATOM 1985 N N . THR A 1 251 ? 50.913 31.539 -51.389 1.00 32.06 251 THR A N 1
ATOM 1986 C CA . THR A 1 251 ? 51.230 30.644 -52.532 1.00 32.06 251 THR A CA 1
ATOM 1987 C C . THR A 1 251 ? 51.964 29.371 -52.043 1.00 32.06 251 THR A C 1
ATOM 1989 O O . THR A 1 251 ? 52.711 29.426 -51.070 1.00 32.06 251 THR A O 1
ATOM 1992 N N . SER A 1 252 ? 51.867 28.246 -52.769 1.00 32.47 252 SER A N 1
ATOM 1993 C CA . SER A 1 252 ? 53.007 27.379 -53.185 1.00 32.47 252 SER A CA 1
ATOM 1994 C C . SER A 1 252 ? 52.511 26.108 -53.896 1.00 32.47 252 SER A C 1
ATOM 1996 O O . SER A 1 252 ? 51.389 25.659 -53.675 1.00 32.47 252 SER A O 1
ATOM 1998 N N . GLN A 1 253 ? 53.314 25.565 -54.818 1.00 44.69 253 GLN A N 1
ATOM 1999 C CA . GLN A 1 253 ? 52.937 24.423 -55.659 1.00 44.69 253 GLN A CA 1
ATOM 2000 C C . GLN A 1 253 ? 53.279 23.084 -54.986 1.00 44.69 253 GLN A C 1
ATOM 2002 O O . GLN A 1 253 ? 54.451 22.750 -54.842 1.00 44.69 253 GLN A O 1
ATOM 2007 N N . GLU A 1 254 ? 52.264 22.270 -54.696 1.00 36.91 254 GLU A N 1
ATOM 2008 C CA . GLU A 1 254 ? 52.398 20.810 -54.630 1.00 36.91 254 GLU A CA 1
ATOM 2009 C C . GLU A 1 254 ? 51.524 20.172 -55.716 1.00 36.91 254 GLU A C 1
ATOM 2011 O O . GLU A 1 254 ? 50.462 20.694 -56.064 1.00 36.91 254 GLU A O 1
ATOM 2016 N N . SER A 1 255 ? 51.981 19.058 -56.291 1.00 49.25 255 SER A N 1
ATOM 2017 C CA . SER A 1 255 ? 51.236 18.368 -57.343 1.00 49.25 255 SER A CA 1
ATOM 2018 C C . SER A 1 255 ? 49.979 17.694 -56.764 1.00 49.25 255 SER A C 1
ATOM 2020 O O . SER A 1 255 ? 50.010 17.209 -55.630 1.00 49.25 255 SER A O 1
ATOM 2022 N N . PRO A 1 256 ? 48.867 17.584 -57.522 1.00 48.69 256 PRO A N 1
ATOM 2023 C CA . PRO A 1 256 ? 47.628 16.988 -57.007 1.00 48.69 256 PRO A CA 1
ATOM 2024 C C . PRO A 1 256 ? 47.782 15.560 -56.450 1.00 48.69 256 PRO A C 1
ATOM 2026 O O . PRO A 1 256 ? 47.004 15.152 -55.590 1.00 48.69 256 PRO A O 1
ATOM 2029 N N . LEU A 1 257 ? 48.795 14.812 -56.907 1.00 41.78 257 LEU A N 1
ATOM 2030 C CA . LEU A 1 257 ? 49.101 13.465 -56.418 1.00 41.78 257 LEU A CA 1
ATOM 2031 C C . LEU A 1 257 ? 49.671 13.454 -54.987 1.00 41.78 257 LEU A C 1
ATOM 2033 O O . LEU A 1 257 ? 49.218 12.640 -54.183 1.00 41.78 257 LEU A O 1
ATOM 2037 N N . SER A 1 258 ? 50.601 14.355 -54.627 1.00 50.28 258 SER A N 1
ATOM 2038 C CA . SER A 1 258 ? 51.212 14.342 -53.281 1.00 50.28 258 SER A CA 1
ATOM 2039 C C . SER A 1 258 ? 50.224 14.755 -52.192 1.00 50.28 258 SER A C 1
ATOM 2041 O O . SER A 1 258 ? 50.268 14.237 -51.076 1.00 50.28 258 SER A O 1
ATOM 2043 N N . ILE A 1 259 ? 49.292 15.653 -52.523 1.00 52.22 259 ILE A N 1
ATOM 2044 C CA . ILE A 1 259 ? 48.219 16.089 -51.623 1.00 52.22 259 ILE A CA 1
ATOM 2045 C C . ILE A 1 259 ? 47.246 14.928 -51.354 1.00 52.22 259 ILE A C 1
ATOM 2047 O O . ILE A 1 259 ? 46.816 14.731 -50.215 1.00 52.22 259 ILE A O 1
ATOM 2051 N N . LEU A 1 260 ? 46.938 14.115 -52.373 1.00 48.41 260 LEU A N 1
ATOM 2052 C CA . LEU A 1 260 ? 46.053 12.958 -52.232 1.00 48.41 260 LEU A CA 1
ATOM 2053 C C . LEU A 1 260 ? 46.693 11.836 -51.393 1.00 48.41 260 LEU A C 1
ATOM 2055 O O . LEU A 1 260 ? 46.028 11.303 -50.505 1.00 48.41 260 LEU A O 1
ATOM 2059 N N . GLU A 1 261 ? 47.976 11.521 -51.605 1.00 56.16 261 GLU A N 1
ATOM 2060 C CA . GLU A 1 261 ? 48.704 10.541 -50.779 1.00 56.16 261 GLU A CA 1
ATOM 2061 C C . GLU A 1 261 ? 48.817 10.982 -49.315 1.00 56.16 261 GLU A C 1
ATOM 2063 O O . GLU A 1 261 ? 48.486 10.205 -48.415 1.00 56.16 261 GLU A O 1
ATOM 2068 N N . LYS A 1 262 ? 49.201 12.241 -49.053 1.00 51.38 262 LYS A N 1
ATOM 2069 C CA . LYS A 1 262 ? 49.244 12.791 -47.685 1.00 51.38 262 LYS A CA 1
ATOM 2070 C C . LYS A 1 262 ? 47.868 12.725 -47.012 1.00 51.38 262 LYS A C 1
ATOM 2072 O O . LYS A 1 262 ? 47.771 12.267 -45.876 1.00 51.38 262 LYS A O 1
ATOM 2077 N N . SER A 1 263 ? 46.802 13.082 -47.735 1.00 52.31 263 SER A N 1
ATOM 2078 C CA . SER A 1 263 ? 45.419 13.015 -47.241 1.00 52.31 263 SER A CA 1
ATOM 2079 C C . SER A 1 263 ? 44.973 11.589 -46.889 1.00 52.31 263 SER A C 1
ATOM 2081 O O . SER A 1 263 ? 44.306 11.382 -45.870 1.00 52.31 263 SER A O 1
ATOM 2083 N N . GLN A 1 264 ? 45.345 10.584 -47.691 1.00 63.50 264 GLN A N 1
ATOM 2084 C CA . GLN A 1 264 ? 45.024 9.187 -47.382 1.00 63.50 264 GLN A CA 1
ATOM 2085 C C . GLN A 1 264 ? 45.852 8.642 -46.211 1.00 63.50 264 GLN A C 1
ATOM 2087 O O . GLN A 1 264 ? 45.299 7.941 -45.360 1.00 63.50 264 GLN A O 1
ATOM 2092 N N . LEU A 1 265 ? 47.130 9.019 -46.104 1.00 52.59 265 LEU A N 1
ATOM 2093 C CA . LEU A 1 265 ? 47.993 8.618 -44.991 1.00 52.59 265 LEU A CA 1
ATOM 2094 C C . LEU A 1 265 ? 47.538 9.236 -43.655 1.00 52.59 265 LEU A C 1
ATOM 2096 O O . LEU A 1 265 ? 47.528 8.552 -42.630 1.00 52.59 265 LEU A O 1
ATOM 2100 N N . GLU A 1 266 ? 47.102 10.500 -43.649 1.00 52.78 266 GLU A N 1
ATOM 2101 C CA . GLU A 1 266 ? 46.491 11.128 -42.469 1.00 52.78 266 GLU A CA 1
ATOM 2102 C C . GLU A 1 266 ? 45.143 10.497 -42.109 1.00 52.78 266 GLU A C 1
ATOM 2104 O O . GLU A 1 266 ? 44.893 10.236 -40.930 1.00 52.78 266 GLU A O 1
ATOM 2109 N N . LYS A 1 267 ? 44.294 10.169 -43.095 1.00 62.47 267 LYS A N 1
ATOM 2110 C CA . LYS A 1 267 ? 43.051 9.417 -42.843 1.00 62.47 267 LYS A CA 1
ATOM 2111 C C . LYS A 1 267 ? 43.321 8.050 -42.218 1.00 62.47 267 LYS A C 1
ATOM 2113 O O . LYS A 1 267 ? 42.629 7.698 -41.266 1.00 62.47 267 LYS A O 1
ATOM 2118 N N . GLN A 1 268 ? 44.321 7.302 -42.690 1.00 53.66 268 GLN A N 1
ATOM 2119 C CA . GLN A 1 268 ? 44.700 6.022 -42.081 1.00 53.66 268 GLN A CA 1
ATOM 2120 C C . GLN A 1 268 ? 45.217 6.199 -40.647 1.00 53.66 268 GLN A C 1
ATOM 2122 O O . GLN A 1 268 ? 44.695 5.550 -39.744 1.00 53.66 268 GLN A O 1
ATOM 2127 N N . LYS A 1 269 ? 46.151 7.129 -40.400 1.00 56.22 269 LYS A N 1
ATOM 2128 C CA . LYS A 1 269 ? 46.672 7.413 -39.046 1.00 56.22 269 LYS A CA 1
ATOM 2129 C C . LYS A 1 269 ? 45.583 7.888 -38.075 1.00 56.22 269 LYS A C 1
ATOM 2131 O O . LYS A 1 269 ? 45.595 7.531 -36.894 1.00 56.22 269 LYS A O 1
ATOM 2136 N N . LYS A 1 270 ? 44.603 8.655 -38.559 1.00 56.53 270 LYS A N 1
ATOM 2137 C CA . LYS A 1 270 ? 43.452 9.084 -37.757 1.00 56.53 270 LYS A CA 1
ATOM 2138 C C . LYS A 1 270 ? 42.508 7.916 -37.450 1.00 56.53 270 LYS A C 1
ATOM 2140 O O . LYS A 1 270 ? 42.132 7.735 -36.298 1.00 56.53 270 LYS A O 1
ATOM 2145 N N . LEU A 1 271 ? 42.211 7.067 -38.434 1.00 56.34 271 LEU A N 1
ATOM 2146 C CA . LEU A 1 271 ? 41.380 5.874 -38.242 1.00 56.34 271 LEU A CA 1
ATOM 2147 C C . LEU A 1 271 ? 42.042 4.849 -37.300 1.00 56.34 271 LEU A C 1
ATOM 2149 O O . LEU A 1 271 ? 41.368 4.206 -36.499 1.00 56.34 271 LEU A O 1
ATOM 2153 N N . GLU A 1 272 ? 43.365 4.701 -37.368 1.00 60.47 272 GLU A N 1
ATOM 2154 C CA . GLU A 1 272 ? 44.131 3.802 -36.502 1.00 60.47 272 GLU A CA 1
ATOM 2155 C C . GLU A 1 272 ? 44.225 4.326 -35.061 1.00 60.47 272 GLU A C 1
ATOM 2157 O O . GLU A 1 272 ? 43.994 3.565 -34.119 1.00 60.47 272 GLU A O 1
ATOM 2162 N N . SER A 1 273 ? 44.448 5.632 -34.870 1.00 54.19 273 SER A N 1
ATOM 2163 C CA . SER A 1 273 ? 44.421 6.243 -33.532 1.00 54.19 273 SER A CA 1
ATOM 2164 C C . SER A 1 273 ? 43.016 6.248 -32.909 1.00 54.19 273 SER A C 1
ATOM 2166 O O . SER A 1 273 ? 42.886 5.976 -31.716 1.00 54.19 273 SER A O 1
ATOM 2168 N N . GLU A 1 274 ? 41.949 6.425 -33.696 1.00 59.00 274 GLU A N 1
ATOM 2169 C CA . GLU A 1 274 ? 40.563 6.242 -33.236 1.00 59.00 274 GLU A CA 1
ATOM 2170 C C . GLU A 1 274 ? 40.264 4.778 -32.851 1.00 59.00 274 GLU A C 1
ATOM 2172 O O . GLU A 1 274 ? 39.605 4.533 -31.835 1.00 59.00 274 GLU A O 1
ATOM 2177 N N . ARG A 1 275 ? 40.792 3.786 -33.587 1.00 64.88 275 ARG A N 1
ATOM 2178 C CA . ARG A 1 275 ? 40.675 2.358 -33.224 1.00 64.88 275 ARG A CA 1
ATOM 2179 C C . ARG A 1 275 ? 41.447 2.013 -31.949 1.00 64.88 275 ARG A C 1
ATOM 2181 O O . ARG A 1 275 ? 40.907 1.287 -31.115 1.00 64.88 275 ARG A O 1
ATOM 2188 N N . LEU A 1 276 ? 42.656 2.544 -31.767 1.00 56.56 276 LEU A N 1
ATOM 2189 C CA . LEU A 1 276 ? 43.445 2.378 -30.540 1.00 56.56 276 LEU A CA 1
ATOM 2190 C C . LEU A 1 276 ? 42.754 3.029 -29.334 1.00 56.56 276 LEU A C 1
ATOM 2192 O O . LEU A 1 276 ? 42.547 2.360 -28.326 1.00 56.56 276 LEU A O 1
ATOM 2196 N N . ALA A 1 277 ? 42.286 4.274 -29.463 1.00 59.56 277 ALA A N 1
ATOM 2197 C CA . ALA A 1 277 ? 41.549 4.967 -28.406 1.00 59.56 277 ALA A CA 1
ATOM 2198 C C . ALA A 1 277 ? 40.223 4.266 -28.049 1.00 59.56 277 ALA A C 1
ATOM 2200 O O . ALA A 1 277 ? 39.810 4.261 -26.886 1.00 59.56 277 ALA A O 1
ATOM 2201 N N . LYS A 1 278 ? 39.550 3.641 -29.027 1.00 58.25 278 LYS A N 1
ATOM 2202 C CA . LYS A 1 278 ? 38.370 2.801 -28.782 1.00 58.25 278 LYS A CA 1
ATOM 2203 C C . LYS A 1 278 ? 38.740 1.511 -28.040 1.00 58.25 278 LYS A C 1
ATOM 2205 O O . LYS A 1 278 ? 38.100 1.199 -27.040 1.00 58.25 278 LYS A O 1
ATOM 2210 N N . ALA A 1 279 ? 39.800 0.816 -28.454 1.00 56.41 279 ALA A N 1
ATOM 2211 C CA . ALA A 1 279 ? 40.281 -0.398 -27.791 1.00 56.41 279 ALA A CA 1
ATOM 2212 C C . ALA A 1 279 ? 40.790 -0.138 -26.357 1.00 56.41 279 ALA A C 1
ATOM 2214 O O . ALA A 1 279 ? 40.563 -0.957 -25.464 1.00 56.41 279 ALA A O 1
ATOM 2215 N N . GLU A 1 280 ? 41.428 1.007 -26.098 1.00 55.97 280 GLU A N 1
ATOM 2216 C CA . GLU A 1 280 ? 41.798 1.436 -24.744 1.00 55.97 280 GLU A CA 1
ATOM 2217 C C . GLU A 1 280 ? 40.576 1.775 -23.892 1.00 55.97 280 GLU A C 1
ATOM 2219 O O . GLU A 1 280 ? 40.507 1.333 -22.745 1.00 55.97 280 GLU A O 1
ATOM 2224 N N . LYS A 1 281 ? 39.573 2.479 -24.438 1.00 55.22 281 LYS A N 1
ATOM 2225 C CA . LYS A 1 281 ? 38.299 2.711 -23.736 1.00 55.22 281 LYS A CA 1
ATOM 2226 C C . LYS A 1 281 ? 37.588 1.399 -23.403 1.00 55.22 281 LYS A C 1
ATOM 2228 O O . LYS A 1 281 ? 37.130 1.242 -22.276 1.00 55.22 281 LYS A O 1
ATOM 2233 N N . GLU A 1 282 ? 37.549 0.438 -24.324 1.00 59.38 282 GLU A N 1
ATOM 2234 C CA . GLU A 1 282 ? 36.962 -0.890 -24.094 1.00 59.38 282 GLU A CA 1
ATOM 2235 C C . GLU A 1 282 ? 37.747 -1.709 -23.053 1.00 59.38 282 GLU A C 1
ATOM 2237 O O . GLU A 1 282 ? 37.139 -2.349 -22.195 1.00 59.38 282 GLU A O 1
ATOM 2242 N N . ARG A 1 283 ? 39.088 -1.656 -23.052 1.00 61.72 283 ARG A N 1
ATOM 2243 C CA . ARG A 1 283 ? 39.916 -2.281 -22.001 1.00 61.72 283 ARG A CA 1
ATOM 2244 C C . ARG A 1 283 ? 39.721 -1.613 -20.639 1.00 61.72 283 ARG A C 1
ATOM 2246 O O . ARG A 1 283 ? 39.537 -2.312 -19.644 1.00 61.72 283 ARG A O 1
ATOM 2253 N N . ALA A 1 284 ? 39.713 -0.282 -20.585 1.00 54.59 284 ALA A N 1
ATOM 2254 C CA . ALA A 1 284 ? 39.469 0.476 -19.362 1.00 54.59 284 ALA A CA 1
ATOM 2255 C C . ALA A 1 284 ? 38.059 0.224 -18.805 1.00 54.59 284 ALA A C 1
ATOM 2257 O O . ALA A 1 284 ? 37.889 0.145 -17.588 1.00 54.59 284 ALA A O 1
ATOM 2258 N N . GLN A 1 285 ? 37.063 0.051 -19.679 1.00 60.44 285 GLN A N 1
ATOM 2259 C CA . GLN A 1 285 ? 35.704 -0.301 -19.284 1.00 60.44 285 GLN A CA 1
ATOM 2260 C C . GLN A 1 285 ? 35.641 -1.732 -18.734 1.00 60.44 285 GLN A C 1
ATOM 2262 O O . GLN A 1 285 ? 35.233 -1.901 -17.591 1.00 60.44 285 GLN A O 1
ATOM 2267 N N . LYS A 1 286 ? 36.203 -2.732 -19.431 1.00 66.06 286 LYS A N 1
ATOM 2268 C CA . LYS A 1 286 ? 36.288 -4.120 -18.927 1.00 66.06 286 LYS A CA 1
ATOM 2269 C C . LYS A 1 286 ? 36.982 -4.235 -17.562 1.00 66.06 286 LYS A C 1
ATOM 2271 O O . LYS A 1 286 ? 36.576 -5.053 -16.740 1.00 66.06 286 LYS A O 1
ATOM 2276 N N . ILE A 1 287 ? 38.000 -3.413 -17.289 1.00 65.12 287 ILE A N 1
ATOM 2277 C CA . ILE A 1 287 ? 38.657 -3.360 -15.971 1.00 65.12 287 ILE A CA 1
ATOM 2278 C C . ILE A 1 287 ? 37.717 -2.774 -14.902 1.00 65.12 287 ILE A C 1
ATOM 2280 O O . ILE A 1 287 ? 37.630 -3.334 -13.809 1.00 65.12 287 ILE A O 1
ATOM 2284 N N . LYS A 1 288 ? 36.977 -1.698 -15.209 1.00 63.41 288 LYS A N 1
ATOM 2285 C CA . LYS A 1 288 ? 35.959 -1.126 -14.305 1.00 63.41 288 LYS A CA 1
ATOM 2286 C C . LYS A 1 288 ? 34.800 -2.090 -14.046 1.00 63.41 288 LYS A C 1
ATOM 2288 O O . LYS A 1 288 ? 34.337 -2.179 -12.913 1.00 63.41 288 LYS A O 1
ATOM 2293 N N . ASP A 1 289 ? 34.360 -2.822 -15.064 1.00 69.44 289 ASP A N 1
ATOM 2294 C CA . ASP A 1 289 ? 33.262 -3.783 -14.953 1.00 69.44 289 ASP A CA 1
ATOM 2295 C C . ASP A 1 289 ? 33.682 -4.995 -14.112 1.00 69.44 289 ASP A C 1
ATOM 2297 O O . ASP A 1 289 ? 32.955 -5.384 -13.197 1.00 69.44 289 ASP A O 1
ATOM 2301 N N . LYS A 1 290 ? 34.904 -5.519 -14.318 1.00 79.62 290 LYS A N 1
ATOM 2302 C CA . LYS A 1 290 ? 35.486 -6.560 -13.454 1.00 79.62 290 LYS A CA 1
ATOM 2303 C C . LYS A 1 290 ? 35.610 -6.087 -12.002 1.00 79.62 290 LYS A C 1
ATOM 2305 O O . LYS A 1 290 ? 35.262 -6.826 -11.088 1.00 79.62 290 LYS A O 1
ATOM 2310 N N . GLU A 1 291 ? 36.066 -4.856 -11.779 1.00 75.31 291 GLU A N 1
ATOM 2311 C CA . GLU A 1 291 ? 36.177 -4.270 -10.437 1.00 75.31 291 GLU A CA 1
ATOM 2312 C C . GLU A 1 291 ? 34.803 -4.114 -9.762 1.00 75.31 291 GLU A C 1
ATOM 2314 O O . GLU A 1 291 ? 34.646 -4.459 -8.591 1.00 75.31 291 GLU A O 1
ATOM 2319 N N . LYS A 1 292 ? 33.782 -3.659 -10.502 1.00 68.50 292 LYS A N 1
ATOM 2320 C CA . LYS A 1 292 ? 32.396 -3.557 -10.017 1.00 68.50 292 LYS A CA 1
ATOM 2321 C C . LYS A 1 292 ? 31.818 -4.934 -9.665 1.00 68.50 292 LYS A C 1
ATOM 2323 O O . LYS A 1 292 ? 31.150 -5.057 -8.639 1.00 68.50 292 LYS A O 1
ATOM 2328 N N . LEU A 1 293 ? 32.101 -5.958 -10.475 1.00 66.81 293 LEU A N 1
ATOM 2329 C CA . LEU A 1 293 ? 31.673 -7.341 -10.249 1.00 66.81 293 LEU A CA 1
ATOM 2330 C C . LEU A 1 293 ? 32.343 -7.956 -9.012 1.00 66.81 293 LEU A C 1
ATOM 2332 O O . LEU A 1 293 ? 31.641 -8.429 -8.118 1.00 66.81 293 LEU A O 1
ATOM 2336 N N . GLU A 1 294 ? 33.676 -7.896 -8.916 1.00 80.81 294 GLU A N 1
ATOM 2337 C CA . GLU A 1 294 ? 34.420 -8.412 -7.758 1.00 80.81 294 GLU A CA 1
ATOM 2338 C C . GLU A 1 294 ? 33.942 -7.735 -6.454 1.00 80.81 294 GLU A C 1
ATOM 2340 O O . GLU A 1 294 ? 33.676 -8.415 -5.463 1.00 80.81 294 GLU A O 1
ATOM 2345 N N . LEU A 1 295 ? 33.730 -6.410 -6.455 1.00 71.06 295 LEU A N 1
ATOM 2346 C CA . LEU A 1 295 ? 33.190 -5.682 -5.297 1.00 71.06 295 LEU A CA 1
ATOM 2347 C C . LEU A 1 295 ? 31.723 -6.028 -4.982 1.00 71.06 295 LEU A C 1
ATOM 2349 O O . LEU A 1 295 ? 31.345 -6.063 -3.811 1.00 71.06 295 LEU A O 1
ATOM 2353 N N . SER A 1 296 ? 30.889 -6.294 -5.991 1.00 68.50 296 SER A N 1
ATOM 2354 C CA . SER A 1 296 ? 29.501 -6.738 -5.798 1.00 68.50 296 SER A CA 1
ATOM 2355 C C . SER A 1 296 ? 29.443 -8.117 -5.133 1.00 68.50 296 SER A C 1
ATOM 2357 O O . SER A 1 296 ? 28.733 -8.288 -4.141 1.00 68.50 296 SER A O 1
ATOM 2359 N N . MET A 1 297 ? 30.261 -9.068 -5.596 1.00 72.38 297 MET A N 1
ATOM 2360 C CA . MET A 1 297 ? 30.375 -10.401 -4.994 1.00 72.38 297 MET A CA 1
ATOM 2361 C C . MET A 1 297 ? 30.854 -10.332 -3.538 1.00 72.38 297 MET A C 1
ATOM 2363 O O . MET A 1 297 ? 30.270 -10.982 -2.670 1.00 72.38 297 MET A O 1
ATOM 2367 N N . LEU A 1 298 ? 31.862 -9.502 -3.244 1.00 77.06 298 LEU A N 1
ATOM 2368 C CA . LEU A 1 298 ? 32.338 -9.290 -1.873 1.00 77.06 298 LEU A CA 1
ATOM 2369 C C . LEU A 1 298 ? 31.266 -8.652 -0.975 1.00 77.06 298 LEU A C 1
ATOM 2371 O O . LEU A 1 298 ? 31.084 -9.100 0.155 1.00 77.06 298 LEU A O 1
ATOM 2375 N N . ASN A 1 299 ? 30.490 -7.686 -1.477 1.00 69.19 299 ASN A N 1
ATOM 2376 C CA . ASN A 1 299 ? 29.356 -7.124 -0.735 1.00 69.19 299 ASN A CA 1
ATOM 2377 C C . ASN A 1 299 ? 28.255 -8.162 -0.466 1.00 69.19 299 ASN A C 1
ATOM 2379 O O . ASN A 1 299 ? 27.773 -8.249 0.661 1.00 69.19 299 ASN A O 1
ATOM 2383 N N . ALA A 1 300 ? 27.901 -9.001 -1.443 1.00 71.75 300 ALA A N 1
ATOM 2384 C CA . ALA A 1 300 ? 26.906 -10.059 -1.253 1.00 71.75 300 ALA A CA 1
ATOM 2385 C C . ALA A 1 300 ? 27.360 -11.114 -0.223 1.00 71.75 300 ALA A C 1
ATOM 2387 O O . ALA A 1 300 ? 26.561 -11.592 0.587 1.00 71.75 300 ALA A O 1
ATOM 2388 N N . LEU A 1 301 ? 28.654 -11.458 -0.208 1.00 73.38 301 LEU A N 1
ATOM 2389 C CA . LEU A 1 301 ? 29.253 -12.307 0.827 1.00 73.38 301 LEU A CA 1
ATOM 2390 C C . LEU A 1 301 ? 29.235 -11.626 2.203 1.00 73.38 301 LEU A C 1
ATOM 2392 O O . LEU A 1 301 ? 28.960 -12.291 3.206 1.00 73.38 301 LEU A O 1
ATOM 2396 N N . MET A 1 302 ? 29.495 -10.314 2.260 1.00 77.50 302 MET A N 1
ATOM 2397 C CA . MET A 1 302 ? 29.457 -9.520 3.491 1.00 77.50 302 MET A CA 1
ATOM 2398 C C . MET A 1 302 ? 28.045 -9.500 4.086 1.00 77.50 302 MET A C 1
ATOM 2400 O O . MET A 1 302 ? 27.878 -9.837 5.256 1.00 77.50 302 MET A O 1
ATOM 2404 N N . GLU A 1 303 ? 27.024 -9.193 3.280 1.00 72.56 303 GLU A N 1
ATOM 2405 C CA . GLU A 1 303 ? 25.619 -9.144 3.705 1.00 72.56 303 GLU A CA 1
ATOM 2406 C C . GLU A 1 303 ? 25.104 -10.495 4.203 1.00 72.56 303 GLU A C 1
ATOM 2408 O O . GLU A 1 303 ? 24.514 -10.573 5.283 1.00 72.56 303 GLU A O 1
ATOM 2413 N N . LYS A 1 304 ? 25.392 -11.585 3.478 1.00 72.88 304 LYS A N 1
ATOM 2414 C CA . LYS A 1 304 ? 25.058 -12.949 3.924 1.00 72.88 304 LYS A CA 1
ATOM 2415 C C . LYS A 1 304 ? 25.750 -13.325 5.232 1.00 72.88 304 LYS A C 1
ATOM 2417 O O . LYS A 1 304 ? 25.304 -14.247 5.917 1.00 72.88 304 LYS A O 1
ATOM 2422 N N . SER A 1 305 ? 26.851 -12.659 5.565 1.00 76.62 305 SER A N 1
ATOM 2423 C CA . SER A 1 305 ? 27.639 -12.879 6.780 1.00 76.62 305 SER A CA 1
ATOM 2424 C C . SER A 1 305 ? 27.298 -11.864 7.877 1.00 76.62 305 SER A C 1
ATOM 2426 O O . SER A 1 305 ? 28.078 -11.654 8.797 1.00 76.62 305 SER A O 1
ATOM 2428 N N . ILE A 1 306 ? 26.116 -11.244 7.821 1.00 72.75 306 ILE A N 1
ATOM 2429 C CA . ILE A 1 306 ? 25.542 -10.477 8.928 1.00 72.75 306 ILE A CA 1
ATOM 2430 C C . ILE A 1 306 ? 24.718 -11.411 9.817 1.00 72.75 306 ILE A C 1
ATOM 2432 O O . ILE A 1 306 ? 23.780 -12.068 9.369 1.00 72.75 306 ILE A O 1
ATOM 2436 N N . LYS A 1 307 ? 25.027 -11.419 11.111 1.00 62.91 307 LYS A N 1
ATOM 2437 C CA . LYS A 1 307 ? 24.276 -12.136 12.139 1.00 62.91 307 LYS A CA 1
ATOM 2438 C C . LYS A 1 307 ? 23.190 -11.227 12.709 1.00 62.91 307 LYS A C 1
ATOM 2440 O O . LYS A 1 307 ? 23.467 -10.100 13.126 1.00 62.91 307 LYS A O 1
ATOM 2445 N N . GLN A 1 308 ? 21.951 -11.709 12.713 1.00 54.91 308 GLN A N 1
ATOM 2446 C CA . GLN A 1 308 ? 20.773 -10.936 13.105 1.00 54.91 308 GLN A CA 1
ATOM 2447 C C . GLN A 1 308 ? 20.176 -11.479 14.410 1.00 54.91 308 GLN A C 1
ATOM 2449 O O . GLN A 1 308 ? 19.702 -12.610 14.453 1.00 54.91 308 GLN A O 1
ATOM 2454 N N . GLY A 1 309 ? 20.199 -10.661 15.464 1.00 54.47 309 GLY A N 1
ATOM 2455 C CA . GLY A 1 309 ? 19.414 -10.856 16.687 1.00 54.47 309 GLY A CA 1
ATOM 2456 C C . GLY A 1 309 ? 18.133 -10.014 16.671 1.00 54.47 309 GLY A C 1
ATOM 2457 O O . GLY A 1 309 ? 17.914 -9.233 15.744 1.00 54.47 309 GLY A O 1
ATOM 2458 N N . GLU A 1 310 ? 17.307 -10.131 17.716 1.00 46.28 310 GLU A N 1
ATOM 2459 C CA . GLU A 1 310 ? 15.976 -9.492 17.785 1.00 46.28 310 GLU A CA 1
ATOM 2460 C C . GLU A 1 310 ? 15.996 -7.972 17.550 1.00 46.28 310 GLU A C 1
ATOM 2462 O O . GLU A 1 310 ? 15.076 -7.442 16.935 1.00 46.28 310 GLU A O 1
ATOM 2467 N N . ASN A 1 311 ? 17.053 -7.278 17.994 1.00 46.06 311 ASN A N 1
ATOM 2468 C CA . ASN A 1 311 ? 17.185 -5.817 17.890 1.00 46.06 311 ASN A CA 1
ATOM 2469 C C . ASN A 1 311 ? 18.524 -5.329 17.297 1.00 46.06 311 ASN A C 1
ATOM 2471 O O . ASN A 1 311 ? 18.770 -4.125 17.269 1.00 46.06 311 ASN A O 1
ATOM 2475 N N . LEU A 1 312 ? 19.405 -6.223 16.827 1.00 46.78 312 LEU A N 1
ATOM 2476 C CA . LEU A 1 312 ? 20.729 -5.837 16.319 1.00 46.78 312 LEU A CA 1
ATOM 2477 C C . LEU A 1 312 ? 21.195 -6.734 15.164 1.00 46.78 312 LEU A C 1
ATOM 2479 O O . LEU A 1 312 ? 21.120 -7.959 15.240 1.00 46.78 312 LEU A O 1
ATOM 2483 N N . LYS A 1 313 ? 21.728 -6.107 14.111 1.00 54.09 313 LYS A N 1
ATOM 2484 C CA . LYS A 1 313 ? 22.458 -6.757 13.015 1.00 54.09 313 LYS A CA 1
ATOM 2485 C C . LYS A 1 313 ? 23.947 -6.455 13.176 1.00 54.09 313 LYS A C 1
ATOM 2487 O O . LYS A 1 313 ? 24.313 -5.284 13.235 1.00 54.09 313 LYS A O 1
ATOM 2492 N N . VAL A 1 314 ? 24.792 -7.483 13.241 1.00 64.25 314 VAL A N 1
ATOM 2493 C CA . VAL A 1 314 ? 26.254 -7.344 13.380 1.00 64.25 314 VAL A CA 1
ATOM 2494 C C . VAL A 1 314 ? 26.951 -8.157 12.300 1.00 64.25 314 VAL A C 1
ATOM 2496 O O . VAL A 1 314 ? 26.586 -9.303 12.052 1.00 64.25 314 VAL A O 1
ATOM 2499 N N . PHE A 1 315 ? 27.952 -7.567 11.651 1.00 73.12 315 PHE A N 1
ATOM 2500 C CA . PHE A 1 315 ? 28.763 -8.259 10.657 1.00 73.12 315 PHE A CA 1
ATOM 2501 C C . PHE A 1 315 ? 29.657 -9.315 11.326 1.00 73.12 315 PHE A C 1
ATOM 2503 O O . PHE A 1 315 ? 30.497 -8.992 12.164 1.00 73.12 315 PHE A O 1
ATOM 2510 N N . ASP A 1 316 ? 29.462 -10.580 10.959 1.00 81.44 316 ASP A N 1
ATOM 2511 C CA . ASP A 1 316 ? 30.275 -11.717 11.380 1.00 81.44 316 ASP A CA 1
ATOM 2512 C C . ASP A 1 316 ? 31.445 -11.875 10.401 1.00 81.44 316 ASP A C 1
ATOM 2514 O O . ASP A 1 316 ? 31.405 -12.611 9.411 1.00 81.44 316 ASP A O 1
ATOM 2518 N N . SER A 1 317 ? 32.501 -11.107 10.665 1.00 77.81 317 SER A N 1
ATOM 2519 C CA . SER A 1 317 ? 33.691 -11.062 9.815 1.00 77.81 317 SER A CA 1
ATOM 2520 C C . SER A 1 317 ? 34.440 -12.397 9.722 1.00 77.81 317 SER A C 1
ATOM 2522 O O . SER A 1 317 ? 35.113 -12.646 8.724 1.00 77.81 317 SER A O 1
ATOM 2524 N N . THR A 1 318 ? 34.279 -13.292 10.701 1.00 82.12 318 THR A N 1
ATOM 2525 C CA . THR A 1 318 ? 34.868 -14.637 10.655 1.00 82.12 318 THR A CA 1
ATOM 2526 C C . THR A 1 318 ? 34.068 -15.548 9.727 1.00 82.12 318 THR A C 1
ATOM 2528 O O . THR A 1 318 ? 34.652 -16.223 8.882 1.00 82.12 318 THR A O 1
ATOM 2531 N N . LEU A 1 319 ? 32.732 -15.511 9.800 1.00 83.94 319 LEU A N 1
ATOM 2532 C CA . LEU A 1 319 ? 31.861 -16.201 8.843 1.00 83.94 319 LEU A CA 1
ATOM 2533 C C . LEU A 1 319 ? 32.091 -15.713 7.402 1.00 83.94 319 LEU A C 1
ATOM 2535 O O . LEU A 1 319 ? 32.092 -16.522 6.473 1.00 83.94 319 LEU A O 1
ATOM 2539 N N . PHE A 1 320 ? 32.340 -14.412 7.222 1.00 88.06 320 PHE A N 1
ATOM 2540 C CA . PHE A 1 320 ? 32.711 -13.833 5.930 1.00 88.06 320 PHE A CA 1
ATOM 2541 C C . PHE A 1 320 ? 34.023 -14.402 5.384 1.00 88.06 320 PHE A C 1
ATOM 2543 O O . PHE A 1 320 ? 34.055 -14.861 4.245 1.00 88.06 320 PHE A O 1
ATOM 2550 N N . LEU A 1 321 ? 35.097 -14.402 6.182 1.00 85.88 321 LEU A N 1
ATOM 2551 C CA . LEU A 1 321 ? 36.405 -14.902 5.744 1.00 85.88 321 LEU A CA 1
ATOM 2552 C C . LEU A 1 321 ? 36.403 -16.420 5.505 1.00 85.88 321 LEU A C 1
ATOM 2554 O O . LEU A 1 321 ? 37.066 -16.882 4.580 1.00 85.88 321 LEU A O 1
ATOM 2558 N N . ASN A 1 322 ? 35.616 -17.185 6.267 1.00 86.25 322 ASN A N 1
ATOM 2559 C CA . ASN A 1 322 ? 35.437 -18.617 6.026 1.00 86.25 322 ASN A CA 1
ATOM 2560 C C . ASN A 1 322 ? 34.759 -18.871 4.670 1.00 86.25 322 ASN A C 1
ATOM 2562 O O . ASN A 1 322 ? 35.286 -19.631 3.863 1.00 86.25 322 ASN A O 1
ATOM 2566 N N . ARG A 1 323 ? 33.658 -18.173 4.365 1.00 83.44 323 ARG A N 1
ATOM 2567 C CA . ARG A 1 323 ? 32.989 -18.268 3.051 1.00 83.44 323 ARG A CA 1
ATOM 2568 C C . ARG A 1 323 ? 33.845 -17.747 1.905 1.00 83.44 323 ARG A C 1
ATOM 2570 O O . ARG A 1 323 ? 33.758 -18.246 0.792 1.00 83.44 323 ARG A O 1
ATOM 2577 N N . LEU A 1 324 ? 34.691 -16.753 2.164 1.00 85.06 324 LEU A N 1
ATOM 2578 C CA . LEU A 1 324 ? 35.657 -16.270 1.184 1.00 85.06 324 LEU A CA 1
ATOM 2579 C C . LEU A 1 324 ? 36.683 -17.355 0.808 1.00 85.06 324 LEU A C 1
ATOM 2581 O O . LEU A 1 324 ? 37.105 -17.399 -0.342 1.00 85.06 324 LEU A O 1
ATOM 2585 N N . SER A 1 325 ? 37.050 -18.245 1.739 1.00 80.00 325 SER A N 1
ATOM 2586 C CA . SER A 1 325 ? 37.996 -19.344 1.477 1.00 80.00 325 SER A CA 1
ATOM 2587 C C . SER A 1 325 ? 37.450 -20.451 0.563 1.00 80.00 325 SER A C 1
ATOM 2589 O O . SER A 1 325 ? 38.216 -21.287 0.095 1.00 80.00 325 SER A O 1
ATOM 2591 N N . GLU A 1 326 ? 36.149 -20.432 0.255 1.00 79.88 326 GLU A N 1
ATOM 2592 C CA . GLU A 1 326 ? 35.524 -21.313 -0.743 1.00 79.88 326 GLU A CA 1
ATOM 2593 C C . GLU A 1 326 ? 35.824 -20.854 -2.190 1.00 79.88 326 GLU A C 1
ATOM 2595 O O . GLU A 1 326 ? 35.615 -21.607 -3.142 1.00 79.88 326 GLU A O 1
ATOM 2600 N N . PHE A 1 327 ? 36.344 -19.632 -2.376 1.00 79.56 327 PHE A N 1
ATOM 2601 C CA . PHE A 1 327 ? 36.748 -19.091 -3.675 1.00 79.56 327 PHE A CA 1
ATOM 2602 C C . PHE A 1 327 ? 38.249 -19.303 -3.912 1.00 79.56 327 PHE A C 1
ATOM 2604 O O . PHE A 1 327 ? 39.069 -19.084 -3.023 1.00 79.56 327 PHE A O 1
ATOM 2611 N N . LYS A 1 328 ? 38.628 -19.676 -5.141 1.00 69.00 328 LYS A N 1
ATOM 2612 C CA . LYS A 1 328 ? 40.042 -19.781 -5.547 1.00 69.00 328 LYS A CA 1
ATOM 2613 C C . LYS A 1 328 ? 40.724 -18.404 -5.511 1.00 69.00 328 LYS A C 1
ATOM 2615 O O . LYS A 1 328 ? 40.090 -17.397 -5.830 1.00 69.00 328 LYS A O 1
ATOM 2620 N N . ASP A 1 329 ? 42.028 -18.371 -5.225 1.00 60.94 329 ASP A N 1
ATOM 2621 C CA . ASP A 1 329 ? 42.825 -17.135 -5.069 1.00 60.94 329 ASP A CA 1
ATOM 2622 C C . ASP A 1 329 ? 42.787 -16.178 -6.285 1.00 60.94 329 ASP A C 1
ATOM 2624 O O . ASP A 1 329 ? 43.068 -14.985 -6.166 1.00 60.94 329 ASP A O 1
ATOM 2628 N N . GLU A 1 330 ? 42.403 -16.682 -7.460 1.00 67.50 330 GLU A N 1
ATOM 2629 C CA . GLU A 1 330 ? 42.312 -15.944 -8.726 1.00 67.50 330 GLU A CA 1
ATOM 2630 C C . GLU A 1 330 ? 40.971 -15.211 -8.947 1.00 67.50 330 GLU A C 1
ATOM 2632 O O . GLU A 1 330 ? 40.799 -14.545 -9.969 1.00 67.50 330 GLU A O 1
ATOM 2637 N N . VAL A 1 331 ? 40.007 -15.308 -8.020 1.00 76.50 331 VAL A N 1
ATOM 2638 C CA . VAL A 1 331 ? 38.674 -14.684 -8.179 1.00 76.50 331 VAL A CA 1
ATOM 2639 C C . VAL A 1 331 ? 38.681 -13.182 -7.863 1.00 76.50 331 VAL A C 1
ATOM 2641 O O . VAL A 1 331 ? 38.000 -12.415 -8.539 1.00 76.50 331 VAL A O 1
ATOM 2644 N N . PHE A 1 332 ? 39.459 -12.737 -6.869 1.00 86.50 332 PHE A N 1
ATOM 2645 C CA . PHE A 1 332 ? 39.460 -11.349 -6.376 1.00 86.50 332 PHE A CA 1
ATOM 2646 C C . PHE A 1 332 ? 40.797 -10.657 -6.669 1.00 86.50 332 PHE A C 1
ATOM 2648 O O . PHE A 1 332 ? 41.671 -10.497 -5.812 1.00 86.50 332 PHE A O 1
ATOM 2655 N N . THR A 1 333 ? 40.982 -10.284 -7.933 1.00 81.38 333 THR A N 1
ATOM 2656 C CA . THR A 1 333 ? 42.282 -9.865 -8.477 1.00 81.38 333 THR A CA 1
ATOM 2657 C C . THR A 1 333 ? 42.492 -8.358 -8.530 1.00 81.38 333 THR A C 1
ATOM 2659 O O . THR A 1 333 ? 43.645 -7.913 -8.492 1.00 81.38 333 THR A O 1
ATOM 2662 N N . THR A 1 334 ? 41.416 -7.573 -8.618 1.00 83.75 334 THR A N 1
ATOM 2663 C CA . THR A 1 334 ? 41.484 -6.121 -8.818 1.00 83.75 334 THR A CA 1
ATOM 2664 C C . THR A 1 334 ? 42.012 -5.389 -7.578 1.00 83.75 334 THR A C 1
ATOM 2666 O O . THR A 1 334 ? 41.829 -5.855 -6.447 1.00 83.75 334 THR A O 1
ATOM 2669 N N . PRO A 1 335 ? 42.651 -4.211 -7.740 1.00 76.81 335 PRO A N 1
ATOM 2670 C CA . PRO A 1 335 ? 43.206 -3.461 -6.614 1.00 76.81 335 PRO A CA 1
ATOM 2671 C C . PRO A 1 335 ? 42.172 -3.119 -5.533 1.00 76.81 335 PRO A C 1
ATOM 2673 O O . PRO A 1 335 ? 42.487 -3.211 -4.347 1.00 76.81 335 PRO A O 1
ATOM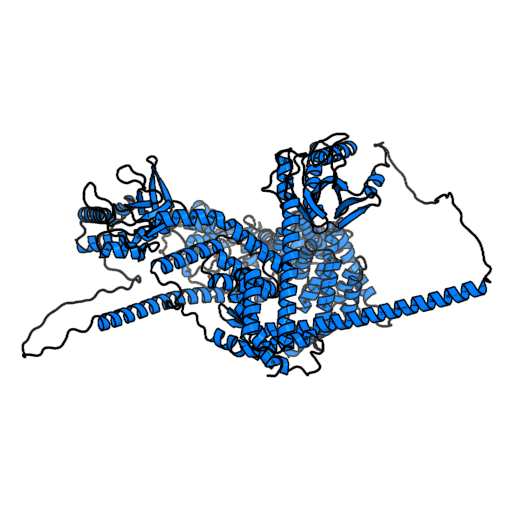 2676 N N . LYS A 1 336 ? 40.931 -2.772 -5.910 1.00 64.69 336 LYS A N 1
ATOM 2677 C CA . LYS A 1 336 ? 39.876 -2.461 -4.933 1.00 64.69 336 LYS A CA 1
ATOM 2678 C C . LYS A 1 336 ? 39.299 -3.696 -4.252 1.00 64.69 336 LYS A C 1
ATOM 2680 O O . LYS A 1 336 ? 39.023 -3.617 -3.059 1.00 64.69 336 LYS A O 1
ATOM 2685 N N . ALA A 1 337 ? 39.166 -4.829 -4.945 1.00 74.06 337 ALA A N 1
ATOM 2686 C CA . ALA A 1 337 ? 38.780 -6.080 -4.294 1.00 74.06 337 ALA A CA 1
ATOM 2687 C C . ALA A 1 337 ? 39.834 -6.504 -3.261 1.00 74.06 337 ALA A C 1
ATOM 2689 O O . ALA A 1 337 ? 39.491 -6.794 -2.119 1.00 74.06 337 ALA A O 1
ATOM 2690 N N . LYS A 1 338 ? 41.129 -6.413 -3.597 1.00 78.69 338 LYS A N 1
ATOM 2691 C CA . LYS A 1 338 ? 42.220 -6.659 -2.638 1.00 78.69 338 LYS A CA 1
ATOM 2692 C C . LYS A 1 338 ? 42.166 -5.708 -1.437 1.00 78.69 338 LYS A C 1
ATOM 2694 O O . LYS A 1 338 ? 42.198 -6.178 -0.305 1.00 78.69 338 LYS A O 1
ATOM 2699 N N . GLN A 1 339 ? 41.957 -4.406 -1.655 1.00 63.69 339 GLN A N 1
ATOM 2700 C CA . GLN A 1 339 ? 41.751 -3.446 -0.558 1.00 63.69 339 GLN A CA 1
ATOM 2701 C C . GLN A 1 339 ? 40.527 -3.782 0.310 1.00 63.69 339 GLN A C 1
ATOM 2703 O O . GLN A 1 339 ? 40.602 -3.665 1.530 1.00 63.69 339 GLN A O 1
ATOM 2708 N N . TYR A 1 340 ? 39.415 -4.219 -0.285 1.00 74.19 340 TYR A N 1
ATOM 2709 C CA . TYR A 1 340 ? 38.225 -4.664 0.447 1.00 74.19 340 TYR A CA 1
ATOM 2710 C C . TYR A 1 340 ? 38.543 -5.876 1.333 1.00 74.19 340 TYR A C 1
ATOM 2712 O O . TYR A 1 340 ? 38.167 -5.911 2.504 1.00 74.19 340 TYR A O 1
ATOM 2720 N N . LEU A 1 341 ? 39.286 -6.849 0.799 1.00 75.00 341 LEU A N 1
ATOM 2721 C CA . LEU A 1 341 ? 39.720 -8.030 1.541 1.00 75.00 341 LEU A CA 1
ATOM 2722 C C . LEU A 1 341 ? 40.692 -7.692 2.674 1.00 75.00 341 LEU A C 1
ATOM 2724 O O . LEU A 1 341 ? 40.567 -8.252 3.762 1.00 75.00 341 LEU A O 1
ATOM 2728 N N . ASP A 1 342 ? 41.609 -6.750 2.467 1.00 64.12 342 ASP A N 1
ATOM 2729 C CA . ASP A 1 342 ? 42.513 -6.272 3.516 1.00 64.12 342 ASP A CA 1
ATOM 2730 C C . ASP A 1 342 ? 41.761 -5.496 4.609 1.00 64.12 342 ASP A C 1
ATOM 2732 O O . ASP A 1 342 ? 42.055 -5.658 5.795 1.00 64.12 342 ASP A O 1
ATOM 2736 N N . ILE A 1 343 ? 40.732 -4.721 4.242 1.00 59.97 343 ILE A N 1
ATOM 2737 C CA . ILE A 1 343 ? 39.813 -4.080 5.194 1.00 59.97 343 ILE A CA 1
ATOM 2738 C C . ILE A 1 343 ? 39.045 -5.139 5.994 1.00 59.97 343 ILE A C 1
ATOM 2740 O O . ILE A 1 343 ? 38.988 -5.034 7.217 1.00 59.97 343 ILE A O 1
ATOM 2744 N N . ALA A 1 344 ? 38.508 -6.181 5.353 1.00 60.88 344 ALA A N 1
ATOM 2745 C CA . ALA A 1 344 ? 37.771 -7.248 6.032 1.00 60.88 344 ALA A CA 1
ATOM 2746 C C . ALA A 1 344 ? 38.665 -8.088 6.967 1.00 60.88 344 ALA A C 1
ATOM 2748 O O . ALA A 1 344 ? 38.277 -8.368 8.100 1.00 60.88 344 ALA A O 1
ATOM 2749 N N . LYS A 1 345 ? 39.894 -8.420 6.546 1.00 70.25 345 LYS A N 1
ATOM 2750 C CA . LYS A 1 345 ? 40.913 -9.073 7.393 1.00 70.25 345 LYS A CA 1
ATOM 2751 C C . LYS A 1 345 ? 41.345 -8.178 8.560 1.00 70.25 345 LYS A C 1
ATOM 2753 O O . LYS A 1 345 ? 41.538 -8.660 9.676 1.00 70.25 345 LYS A O 1
ATOM 2758 N N . GLY A 1 346 ? 41.473 -6.871 8.326 1.00 53.25 346 GLY A N 1
ATOM 2759 C CA . GLY A 1 346 ? 41.740 -5.876 9.366 1.00 53.25 346 GLY A CA 1
ATOM 2760 C C . GLY A 1 346 ? 40.582 -5.720 10.357 1.00 53.25 346 GLY A C 1
ATOM 2761 O O . GLY A 1 346 ? 40.825 -5.578 11.554 1.00 53.25 346 GLY A O 1
ATOM 2762 N N . PHE A 1 347 ? 39.339 -5.799 9.875 1.00 53.84 347 PHE A N 1
ATOM 2763 C CA . PHE A 1 347 ? 38.130 -5.779 10.693 1.00 53.84 347 PHE A CA 1
ATOM 2764 C C . PHE A 1 347 ? 38.039 -7.036 11.561 1.00 53.84 347 PHE A C 1
ATOM 2766 O O . PHE A 1 347 ? 37.915 -6.907 12.774 1.00 53.84 347 PHE A O 1
ATOM 2773 N N . ASP A 1 348 ? 38.203 -8.233 10.989 1.00 60.59 348 ASP A N 1
ATOM 2774 C CA . ASP A 1 348 ? 38.228 -9.485 11.756 1.00 60.59 348 ASP A CA 1
ATOM 2775 C C . ASP A 1 348 ? 39.319 -9.455 12.840 1.00 60.59 348 ASP A C 1
ATOM 2777 O O . ASP A 1 348 ? 39.043 -9.751 13.997 1.00 60.59 348 ASP A O 1
ATOM 2781 N N . LYS A 1 349 ? 40.527 -8.961 12.540 1.00 55.84 349 LYS A N 1
ATOM 2782 C CA . LYS A 1 349 ? 41.599 -8.822 13.544 1.00 55.84 349 LYS A CA 1
ATOM 2783 C C . LYS A 1 349 ? 41.234 -7.927 14.747 1.00 55.84 349 LYS A C 1
ATOM 2785 O O . LYS A 1 349 ? 41.862 -8.059 15.797 1.00 55.84 349 LYS A O 1
ATOM 2790 N N . LEU A 1 350 ? 40.262 -7.023 14.607 1.00 42.19 350 LEU A N 1
ATOM 2791 C CA . LEU A 1 350 ? 39.823 -6.086 15.650 1.00 42.19 350 LEU A CA 1
ATOM 2792 C C . LEU A 1 350 ? 38.481 -6.468 16.299 1.00 42.19 350 LEU A C 1
ATOM 2794 O O . LEU A 1 350 ? 38.283 -6.178 17.475 1.00 42.19 350 LEU A O 1
ATOM 2798 N N . PHE A 1 351 ? 37.587 -7.116 15.548 1.00 48.47 351 PHE A N 1
ATOM 2799 C CA . PHE A 1 351 ? 36.173 -7.319 15.890 1.00 48.47 351 PHE A CA 1
ATOM 2800 C C . PHE A 1 351 ? 35.709 -8.781 15.728 1.00 48.47 351 PHE A C 1
ATOM 2802 O O . PHE A 1 351 ? 34.510 -9.048 15.740 1.00 48.47 351 PHE A O 1
ATOM 2809 N N . ARG A 1 352 ? 36.639 -9.750 15.615 1.00 58.06 352 ARG A N 1
ATOM 2810 C CA . ARG A 1 352 ? 36.379 -11.205 15.473 1.00 58.06 352 ARG A CA 1
ATOM 2811 C C . ARG A 1 352 ? 35.239 -11.726 16.350 1.00 58.06 352 ARG A C 1
ATOM 2813 O O . ARG A 1 352 ? 34.432 -12.553 15.941 1.00 58.06 352 ARG A O 1
ATOM 2820 N N . ASN A 1 353 ? 35.197 -11.248 17.590 1.00 53.97 353 ASN A N 1
ATOM 2821 C CA . ASN A 1 353 ? 34.280 -11.738 18.608 1.00 53.97 353 ASN A CA 1
ATOM 2822 C C . ASN A 1 353 ? 32.930 -11.002 18.619 1.00 53.97 353 ASN A C 1
ATOM 2824 O O . ASN A 1 353 ? 32.017 -11.478 19.289 1.00 53.97 353 ASN A O 1
ATOM 2828 N N . ASP A 1 354 ? 32.759 -9.893 17.894 1.00 55.03 354 ASP A N 1
ATOM 2829 C CA . ASP A 1 354 ? 31.607 -8.990 18.035 1.00 55.03 354 ASP A CA 1
ATOM 2830 C C . ASP A 1 354 ? 30.277 -9.666 17.676 1.00 55.03 354 ASP A C 1
ATOM 2832 O O . ASP A 1 354 ? 29.299 -9.510 18.402 1.00 55.03 354 ASP A O 1
ATOM 2836 N N . ALA A 1 355 ? 30.232 -10.506 16.637 1.00 56.66 355 ALA A N 1
ATOM 2837 C CA . ALA A 1 355 ? 29.036 -11.288 16.295 1.00 56.66 355 ALA A CA 1
ATOM 2838 C C . ALA A 1 355 ? 28.740 -12.424 17.305 1.00 56.66 355 ALA A C 1
ATOM 2840 O O . ALA A 1 355 ? 27.596 -12.862 17.470 1.00 56.66 355 ALA A O 1
ATOM 2841 N N . THR A 1 356 ? 29.753 -12.900 18.033 1.00 57.78 356 THR A N 1
ATOM 2842 C CA . THR A 1 356 ? 29.573 -13.855 19.141 1.00 57.78 356 THR A CA 1
ATOM 2843 C C . THR A 1 356 ? 29.136 -13.147 20.423 1.00 57.78 356 THR A C 1
ATOM 2845 O O . THR A 1 356 ? 28.294 -13.670 21.148 1.00 57.78 356 THR A O 1
ATOM 2848 N N . ILE A 1 357 ? 29.651 -11.945 20.679 1.00 51.50 357 ILE A N 1
ATOM 2849 C CA . ILE A 1 357 ? 29.265 -11.075 21.793 1.00 51.50 357 ILE A CA 1
ATOM 2850 C C . ILE A 1 357 ? 27.820 -10.598 21.600 1.00 51.50 357 ILE A C 1
ATOM 2852 O O . ILE A 1 357 ? 26.999 -10.792 22.489 1.00 51.50 357 ILE A O 1
ATOM 2856 N N . ALA A 1 358 ? 27.463 -10.090 20.419 1.00 53.44 358 ALA A N 1
ATOM 2857 C CA . ALA A 1 358 ? 26.104 -9.664 20.086 1.00 53.44 358 ALA A CA 1
ATOM 2858 C C . ALA A 1 358 ? 25.074 -10.799 20.207 1.00 53.44 358 ALA A C 1
ATOM 2860 O O . ALA A 1 358 ? 23.975 -10.573 20.698 1.00 53.44 358 ALA A O 1
ATOM 2861 N N . GLY A 1 359 ? 25.445 -12.033 19.842 1.00 51.12 359 GLY A N 1
ATOM 2862 C CA . GLY A 1 359 ? 24.607 -13.220 20.057 1.00 51.12 359 GLY A CA 1
ATOM 2863 C C . GLY A 1 359 ? 24.508 -13.692 21.517 1.00 51.12 359 GLY A C 1
ATOM 2864 O O . GLY A 1 359 ? 23.695 -14.562 21.808 1.00 51.12 359 GLY A O 1
ATOM 2865 N N . LYS A 1 360 ? 25.329 -13.150 22.427 1.00 48.06 360 LYS A N 1
ATOM 2866 C CA . LYS A 1 360 ? 25.305 -13.427 23.877 1.00 48.06 360 LYS A CA 1
ATOM 2867 C C . LYS A 1 360 ? 24.715 -12.274 24.700 1.00 48.06 360 LYS A C 1
ATOM 2869 O O . LYS A 1 360 ? 24.371 -12.481 25.861 1.00 48.06 360 LYS A O 1
ATOM 2874 N N . ILE A 1 361 ? 24.569 -11.079 24.121 1.00 42.78 361 ILE A N 1
ATOM 2875 C CA . ILE A 1 361 ? 23.896 -9.938 24.753 1.00 42.78 361 ILE A CA 1
ATOM 2876 C C . ILE A 1 361 ? 22.379 -10.104 24.593 1.00 42.78 361 ILE A C 1
ATOM 2878 O O . ILE A 1 361 ? 21.750 -9.535 23.703 1.00 42.78 361 ILE A O 1
ATOM 2882 N N . ASN A 1 362 ? 21.772 -10.847 25.518 1.00 37.53 362 ASN A N 1
ATOM 2883 C CA . ASN A 1 362 ? 20.389 -10.565 25.893 1.00 37.53 362 ASN A CA 1
ATOM 2884 C C . ASN A 1 362 ? 20.373 -9.228 26.642 1.00 37.53 362 ASN A C 1
ATOM 2886 O O . ASN A 1 362 ? 21.161 -9.037 27.568 1.00 37.53 362 ASN A O 1
ATOM 2890 N N . TYR A 1 363 ? 19.470 -8.311 26.280 1.00 33.97 363 TYR A N 1
ATOM 2891 C CA . TYR A 1 363 ? 19.349 -7.016 26.954 1.00 33.97 363 TYR A CA 1
ATOM 2892 C C . TYR A 1 363 ? 18.829 -7.173 28.396 1.00 33.97 363 TYR A C 1
ATOM 2894 O O . TYR A 1 363 ? 17.634 -7.064 28.693 1.00 33.97 363 TYR A O 1
ATOM 2902 N N . THR A 1 364 ? 19.752 -7.369 29.333 1.00 28.77 364 THR A N 1
ATOM 2903 C CA . THR A 1 364 ? 19.605 -6.875 30.698 1.00 28.77 364 THR A CA 1
ATOM 2904 C C . THR A 1 364 ? 19.897 -5.378 30.681 1.00 28.77 364 THR A C 1
ATOM 2906 O O . THR A 1 364 ? 21.026 -4.943 30.478 1.00 28.77 364 THR A O 1
ATOM 2909 N N . THR A 1 365 ? 18.868 -4.556 30.892 1.00 31.69 365 THR A N 1
ATOM 2910 C CA . THR A 1 365 ? 19.043 -3.126 31.168 1.00 31.69 365 THR A CA 1
ATOM 2911 C C . THR A 1 365 ? 19.724 -2.968 32.524 1.00 31.69 365 THR A C 1
ATOM 2913 O O . THR A 1 365 ? 19.057 -2.897 33.559 1.00 31.69 365 THR A O 1
ATOM 2916 N N . THR A 1 366 ? 21.054 -2.949 32.533 1.00 31.22 366 THR A N 1
ATOM 2917 C CA . THR A 1 366 ? 21.844 -2.712 33.738 1.00 31.22 366 THR A CA 1
ATOM 2918 C C . THR A 1 366 ? 21.696 -1.257 34.167 1.00 31.22 366 THR A C 1
ATOM 2920 O O . THR A 1 366 ? 22.396 -0.369 33.679 1.00 31.22 366 THR A O 1
ATOM 2923 N N . ARG A 1 367 ? 20.805 -1.023 35.138 1.00 36.06 367 ARG A N 1
ATOM 2924 C CA . ARG A 1 367 ? 21.054 -0.001 36.156 1.00 36.06 367 ARG A CA 1
ATOM 2925 C C . ARG A 1 367 ? 22.354 -0.397 36.861 1.00 36.06 367 ARG A C 1
ATOM 2927 O O . ARG A 1 367 ? 22.310 -1.249 37.736 1.00 36.06 367 ARG A O 1
ATOM 2934 N N . ASP A 1 368 ? 23.472 0.219 36.505 1.00 29.34 368 ASP A N 1
ATOM 2935 C CA . ASP A 1 368 ? 24.563 0.393 37.460 1.00 29.34 368 ASP A CA 1
ATOM 2936 C C . ASP A 1 368 ? 25.348 1.668 37.150 1.00 29.34 368 ASP A C 1
ATOM 2938 O O . ASP A 1 368 ? 25.927 1.850 36.079 1.00 29.34 368 ASP A O 1
ATOM 2942 N N . ILE A 1 369 ? 25.307 2.591 38.108 1.00 39.81 369 ILE A N 1
ATOM 2943 C CA . ILE A 1 369 ? 25.982 3.882 38.041 1.00 39.81 369 ILE A CA 1
ATOM 2944 C C . ILE A 1 369 ? 27.388 3.684 38.593 1.00 39.81 369 ILE A C 1
ATOM 2946 O O . ILE A 1 369 ? 27.547 3.509 39.800 1.00 39.81 369 ILE A O 1
ATOM 2950 N N . LYS A 1 370 ? 28.402 3.752 37.722 1.00 31.12 370 LYS A N 1
ATOM 2951 C CA . LYS A 1 370 ? 29.795 4.084 38.076 1.00 31.12 370 LYS A CA 1
ATOM 2952 C C . LYS A 1 370 ? 30.605 4.431 36.823 1.00 31.12 370 LYS A C 1
ATOM 2954 O O . LYS A 1 370 ? 31.317 3.606 36.263 1.00 31.12 370 LYS A O 1
ATOM 2959 N N . SER A 1 371 ? 30.507 5.692 36.404 1.00 32.06 371 SER A N 1
ATOM 2960 C CA . SER A 1 371 ? 31.498 6.341 35.538 1.00 32.06 371 SER A CA 1
ATOM 2961 C C . SER A 1 371 ? 31.914 7.660 36.208 1.00 32.06 371 SER A C 1
ATOM 2963 O O . SER A 1 371 ? 31.034 8.385 36.673 1.00 32.06 371 SER A O 1
ATOM 2965 N N . PRO A 1 372 ? 33.216 7.973 36.342 1.00 31.52 372 PRO A N 1
ATOM 2966 C CA . PRO A 1 372 ? 33.724 8.893 37.370 1.00 31.52 372 PRO A CA 1
ATOM 2967 C C . PRO A 1 372 ? 33.673 10.386 36.983 1.00 31.52 372 PRO A C 1
ATOM 2969 O O . PRO A 1 372 ? 34.529 11.157 37.403 1.00 31.52 372 PRO A O 1
ATOM 2972 N N . LEU A 1 373 ? 32.715 10.799 36.146 1.00 36.38 373 LEU A N 1
ATOM 2973 C CA . LEU A 1 373 ? 32.715 12.116 35.485 1.00 36.38 373 LEU A CA 1
ATOM 2974 C C . LEU A 1 373 ? 31.708 13.139 36.040 1.00 36.38 373 LEU A C 1
ATOM 2976 O O . LEU A 1 373 ? 31.742 14.292 35.624 1.00 36.38 373 LEU A O 1
ATOM 2980 N N . ALA A 1 374 ? 30.862 12.757 37.001 1.00 35.81 374 ALA A N 1
ATOM 2981 C CA . ALA A 1 374 ? 30.030 13.682 37.771 1.00 35.81 374 ALA A CA 1
ATOM 2982 C C . ALA A 1 374 ? 30.314 13.483 39.267 1.00 35.81 374 ALA A C 1
ATOM 2984 O O . ALA A 1 374 ? 29.903 12.488 39.861 1.00 35.81 374 ALA A O 1
ATOM 2985 N N . THR A 1 375 ? 31.058 14.412 39.869 1.00 33.50 375 THR A N 1
ATOM 2986 C CA . THR A 1 375 ? 31.503 14.350 41.274 1.00 33.50 375 THR A CA 1
ATOM 2987 C C . THR A 1 375 ? 30.515 14.972 42.269 1.00 33.50 375 THR A C 1
ATOM 2989 O O . THR A 1 375 ? 30.803 15.008 43.462 1.00 33.50 375 THR A O 1
ATOM 2992 N N . SER A 1 376 ? 29.344 15.430 41.812 1.00 37.03 376 SER A N 1
ATOM 2993 C CA . SER A 1 376 ? 28.278 15.992 42.651 1.00 37.03 376 SER A CA 1
ATOM 2994 C C . SER A 1 376 ? 26.899 15.426 42.293 1.00 37.03 376 SER A C 1
ATOM 2996 O O . SER A 1 376 ? 26.649 15.013 41.156 1.00 37.03 376 SER A O 1
ATOM 2998 N N . LEU A 1 377 ? 25.985 15.434 43.273 1.00 35.91 377 LEU A N 1
ATOM 2999 C CA . LEU A 1 377 ? 24.581 15.027 43.098 1.00 35.91 377 LEU A CA 1
ATOM 3000 C C . LEU A 1 377 ? 23.886 15.863 42.005 1.00 35.91 377 LEU A C 1
ATOM 3002 O O . LEU A 1 377 ? 23.131 15.346 41.187 1.00 35.91 377 LEU A O 1
ATOM 3006 N N . GLU A 1 378 ? 24.213 17.152 41.980 1.00 39.91 378 GLU A N 1
ATOM 3007 C CA . GLU A 1 378 ? 23.747 18.168 41.037 1.00 39.91 378 GLU A CA 1
ATOM 3008 C C . GLU A 1 378 ? 24.256 17.915 39.607 1.00 39.91 378 GLU A C 1
ATOM 3010 O O . GLU A 1 378 ? 23.490 17.987 38.650 1.00 39.91 378 GLU A O 1
ATOM 3015 N N . GLY A 1 379 ? 25.515 17.488 39.445 1.00 42.41 379 GLY A N 1
ATOM 3016 C CA . GLY A 1 379 ? 26.049 17.066 38.147 1.00 42.41 379 GLY A CA 1
ATOM 3017 C C . GLY A 1 379 ? 25.326 15.840 37.579 1.00 42.41 379 GLY A C 1
ATOM 3018 O O . GLY A 1 379 ? 25.027 15.794 36.385 1.00 42.41 379 GLY A O 1
ATOM 3019 N N . ALA A 1 380 ? 24.978 14.870 38.431 1.00 45.12 380 ALA A N 1
ATOM 3020 C CA . ALA A 1 380 ? 24.188 13.703 38.033 1.00 45.12 380 ALA A CA 1
ATOM 3021 C C . ALA A 1 380 ? 22.723 14.062 37.704 1.00 45.12 380 ALA A C 1
ATOM 3023 O O . ALA A 1 380 ? 22.125 13.461 36.806 1.00 45.12 380 ALA A O 1
ATOM 3024 N N . PHE A 1 381 ? 22.151 15.056 38.392 1.00 45.25 381 PHE A N 1
ATOM 3025 C CA . PHE A 1 381 ? 20.829 15.603 38.086 1.00 45.25 381 PHE A CA 1
ATOM 3026 C C . PHE A 1 381 ? 20.816 16.292 36.713 1.00 45.25 381 PHE A C 1
ATOM 3028 O O . PHE A 1 381 ? 20.047 15.891 35.836 1.00 45.25 381 PHE A O 1
ATOM 3035 N N . ASN A 1 382 ? 21.744 17.225 36.479 1.00 48.53 382 ASN A N 1
ATOM 3036 C CA . ASN A 1 382 ? 21.892 17.942 35.209 1.00 48.53 382 ASN A CA 1
ATOM 3037 C C . ASN A 1 382 ? 22.162 16.985 34.033 1.00 48.53 382 ASN A C 1
ATOM 3039 O O . ASN A 1 382 ? 21.555 17.114 32.973 1.00 48.53 382 ASN A O 1
ATOM 3043 N N . GLN A 1 383 ? 22.980 15.941 34.223 1.00 50.34 383 GLN A N 1
ATOM 3044 C CA . GLN A 1 383 ? 23.202 14.913 33.197 1.00 50.34 383 GLN A CA 1
ATOM 3045 C C . GLN A 1 383 ? 21.904 14.181 32.801 1.00 50.34 383 GLN A C 1
ATOM 3047 O O . GLN A 1 383 ? 21.676 13.898 31.621 1.00 50.34 383 GLN A O 1
ATOM 3052 N N . LYS A 1 384 ? 21.039 13.877 33.777 1.00 50.88 384 LYS A N 1
ATOM 3053 C CA . LYS A 1 384 ? 19.755 13.196 33.553 1.00 50.88 384 LYS A CA 1
ATOM 3054 C C . LYS A 1 384 ? 18.718 14.122 32.901 1.00 50.88 384 LYS A C 1
ATOM 3056 O O . LYS A 1 384 ? 17.921 13.659 32.082 1.00 50.88 384 LYS A O 1
ATOM 3061 N N . LEU A 1 385 ? 18.765 15.415 33.228 1.00 51.94 385 LEU A N 1
ATOM 3062 C CA . LEU A 1 385 ? 17.975 16.480 32.606 1.00 51.94 385 LEU A CA 1
ATOM 3063 C C . LEU A 1 385 ? 18.241 16.532 31.094 1.00 51.94 385 LEU A C 1
ATOM 3065 O O . LEU A 1 385 ? 17.324 16.364 30.287 1.00 51.94 385 LEU A O 1
ATOM 3069 N N . THR A 1 386 ? 19.517 16.627 30.709 1.00 50.56 386 THR A N 1
ATOM 3070 C CA . THR A 1 386 ? 19.925 16.716 29.302 1.00 50.56 386 THR A CA 1
ATOM 3071 C C . THR A 1 386 ? 19.591 15.452 28.512 1.00 50.56 386 THR A C 1
ATOM 3073 O O . THR A 1 386 ? 19.167 15.544 27.363 1.00 50.56 386 THR A O 1
ATOM 3076 N N . GLN A 1 387 ? 19.695 14.264 29.121 1.00 51.66 387 GLN A N 1
ATOM 3077 C CA . GLN A 1 387 ? 19.260 13.008 28.490 1.00 51.66 387 GLN A CA 1
ATOM 3078 C C . GLN A 1 387 ? 17.751 12.978 28.203 1.00 51.66 387 GLN A C 1
ATOM 3080 O O . GLN A 1 387 ? 17.346 12.520 27.132 1.00 51.66 387 GLN A O 1
ATOM 3085 N N . ARG A 1 388 ? 16.912 13.477 29.125 1.00 53.81 388 ARG A N 1
ATOM 3086 C CA . ARG A 1 388 ? 15.456 13.581 28.916 1.00 53.81 388 ARG A CA 1
ATOM 3087 C C . ARG A 1 388 ? 15.149 14.537 27.764 1.00 53.81 388 ARG A C 1
ATOM 3089 O O . ARG A 1 388 ? 14.402 14.167 26.863 1.00 53.81 388 ARG A O 1
ATOM 3096 N N . LEU A 1 389 ? 15.775 15.712 27.764 1.00 50.31 389 LEU A N 1
ATOM 3097 C CA . LEU A 1 389 ? 15.567 16.738 26.746 1.00 50.31 389 LEU A CA 1
ATOM 3098 C C . LEU A 1 389 ? 16.005 16.263 25.346 1.00 50.31 389 LEU A C 1
ATOM 3100 O O . LEU A 1 389 ? 15.234 16.337 24.392 1.00 50.31 389 LEU A O 1
ATOM 3104 N N . VAL A 1 390 ? 17.194 15.660 25.236 1.00 50.56 390 VAL A N 1
ATOM 3105 C CA . VAL A 1 390 ? 17.702 15.047 23.994 1.00 50.56 390 VAL A CA 1
ATOM 3106 C C . VAL A 1 390 ? 16.792 13.911 23.498 1.00 50.56 390 VAL A C 1
ATOM 3108 O O . VAL A 1 390 ? 16.548 13.793 22.296 1.00 50.56 390 VAL A O 1
ATOM 3111 N N . GLY A 1 391 ? 16.221 13.115 24.407 1.00 48.72 391 GLY A N 1
ATOM 3112 C CA . GLY A 1 391 ? 15.221 12.096 24.073 1.00 48.72 391 GLY A CA 1
ATOM 3113 C C . GLY A 1 391 ? 13.910 12.670 23.517 1.00 48.72 391 GLY A C 1
ATOM 3114 O O . GLY A 1 391 ? 13.315 12.065 22.623 1.00 48.72 391 GLY A O 1
ATOM 3115 N N . THR A 1 392 ? 13.476 13.840 23.996 1.00 45.44 392 THR A N 1
ATOM 3116 C CA . THR A 1 392 ? 12.308 14.561 23.463 1.00 45.44 392 THR A CA 1
ATOM 3117 C C . THR A 1 392 ? 12.582 15.126 22.068 1.00 45.44 392 THR A C 1
ATOM 3119 O O . THR A 1 392 ? 11.746 14.961 21.183 1.00 45.44 392 THR A O 1
ATOM 3122 N N . ILE A 1 393 ? 13.773 15.688 21.816 1.00 46.59 393 ILE A N 1
ATOM 3123 C CA . ILE A 1 393 ? 14.177 16.171 20.478 1.00 46.59 393 ILE A CA 1
ATOM 3124 C C . ILE A 1 393 ? 14.061 15.045 19.443 1.00 46.59 393 ILE A C 1
ATOM 3126 O O . ILE A 1 393 ? 13.399 15.209 18.423 1.00 46.59 393 ILE A O 1
ATOM 3130 N N . VAL A 1 394 ? 14.637 13.869 19.720 1.00 47.53 394 VAL A N 1
ATOM 3131 C CA . VAL A 1 394 ? 14.605 12.725 18.786 1.00 47.53 394 VAL A CA 1
ATOM 3132 C C . VAL A 1 394 ? 13.184 12.206 18.525 1.00 47.53 394 VAL A C 1
ATOM 3134 O O . VAL A 1 394 ? 12.925 11.665 17.453 1.00 47.53 394 VAL A O 1
ATOM 3137 N N . ARG A 1 395 ? 12.252 12.389 19.469 1.00 44.53 395 ARG A N 1
ATOM 3138 C CA . ARG A 1 395 ? 10.834 12.025 19.301 1.00 44.53 395 ARG A CA 1
ATOM 3139 C C . ARG A 1 395 ? 10.019 13.072 18.539 1.00 44.53 395 ARG A C 1
ATOM 3141 O O . ARG A 1 395 ? 9.073 12.689 17.857 1.00 44.53 395 ARG A O 1
ATOM 3148 N N . ASN A 1 396 ? 10.390 14.349 18.644 1.00 41.38 396 ASN A N 1
ATOM 3149 C CA . ASN A 1 396 ? 9.634 15.472 18.084 1.00 41.38 396 ASN A CA 1
ATOM 3150 C C . ASN A 1 396 ? 10.181 15.982 16.737 1.00 41.38 396 ASN A C 1
ATOM 3152 O O . ASN A 1 396 ? 9.518 16.789 16.086 1.00 41.38 396 ASN A O 1
ATOM 3156 N N . ILE A 1 397 ? 11.338 15.495 16.265 1.00 43.59 397 ILE A N 1
ATOM 3157 C CA . ILE A 1 397 ? 11.724 15.632 14.849 1.00 43.59 397 ILE A CA 1
ATOM 3158 C C . ILE A 1 397 ? 10.627 14.968 13.993 1.00 43.59 397 ILE A C 1
ATOM 3160 O O . ILE A 1 397 ? 10.337 13.787 14.209 1.00 43.59 397 ILE A O 1
ATOM 3164 N N . PRO A 1 398 ? 10.021 15.669 13.013 1.00 34.06 398 PRO A N 1
ATOM 3165 C CA . PRO A 1 398 ? 8.881 15.147 12.268 1.00 34.06 398 PRO A CA 1
ATOM 3166 C C . PRO A 1 398 ? 9.239 13.860 11.513 1.00 34.06 398 PRO A C 1
ATOM 3168 O O . PRO A 1 398 ? 9.959 13.853 10.509 1.00 34.06 398 PRO A O 1
ATOM 3171 N N . THR A 1 399 ? 8.666 12.749 11.979 1.00 40.22 399 THR A N 1
ATOM 3172 C CA . THR A 1 399 ? 8.836 11.390 11.432 1.00 40.22 399 THR A CA 1
ATOM 3173 C C . THR A 1 399 ? 8.294 11.226 10.009 1.00 40.22 399 THR A C 1
ATOM 3175 O O . THR A 1 399 ? 8.486 10.187 9.380 1.00 40.22 399 THR A O 1
ATOM 3178 N N . THR A 1 400 ? 7.634 12.251 9.473 1.00 37.28 400 THR A N 1
ATOM 3179 C CA . THR A 1 400 ? 6.900 12.226 8.209 1.00 37.28 400 THR A CA 1
ATOM 3180 C C . THR A 1 400 ? 7.715 12.602 6.973 1.00 37.28 400 THR A C 1
ATOM 3182 O O . THR A 1 400 ? 7.237 12.303 5.882 1.00 37.28 400 THR A O 1
ATOM 3185 N N . HIS A 1 401 ? 8.906 13.210 7.087 1.00 37.47 401 HIS A N 1
ATOM 3186 C CA . HIS A 1 401 ? 9.736 13.578 5.917 1.00 37.47 401 HIS A CA 1
ATOM 3187 C C . HIS A 1 401 ? 11.199 13.107 6.005 1.00 37.47 401 HIS A C 1
ATOM 3189 O O . HIS A 1 401 ? 11.672 12.447 5.079 1.00 37.47 401 HIS A O 1
ATOM 3195 N N . ILE A 1 402 ? 11.908 13.373 7.110 1.00 37.56 402 ILE A N 1
ATOM 3196 C CA . ILE A 1 402 ? 13.358 13.100 7.205 1.00 37.56 402 ILE A CA 1
ATOM 3197 C C . ILE A 1 402 ? 13.648 11.589 7.243 1.00 37.56 402 ILE A C 1
ATOM 3199 O O . ILE A 1 402 ? 14.480 11.088 6.488 1.00 37.56 402 ILE A O 1
ATOM 3203 N N . PHE A 1 403 ? 12.920 10.836 8.075 1.00 37.34 403 PHE A N 1
ATOM 3204 C CA . PHE A 1 403 ? 13.137 9.392 8.244 1.00 37.34 403 PHE A CA 1
ATOM 3205 C C . PHE A 1 403 ? 12.435 8.513 7.196 1.00 37.34 403 PHE A C 1
ATOM 3207 O O . PHE A 1 403 ? 12.812 7.356 7.042 1.00 37.34 403 PHE A O 1
ATOM 3214 N N . LYS A 1 404 ? 11.453 9.041 6.448 1.00 39.66 404 LYS A N 1
ATOM 3215 C CA . LYS A 1 404 ? 10.767 8.296 5.372 1.00 39.66 404 LYS A CA 1
ATOM 3216 C C . LYS A 1 404 ? 11.602 8.166 4.092 1.00 39.66 404 LYS A C 1
ATOM 3218 O O . LYS A 1 404 ? 11.468 7.171 3.396 1.00 39.66 404 LYS A O 1
ATOM 3223 N N . LYS A 1 405 ? 12.489 9.125 3.792 1.00 42.50 405 LYS A N 1
ATOM 3224 C CA . LYS A 1 405 ? 13.435 9.070 2.653 1.00 42.50 405 LYS A CA 1
ATOM 3225 C C . LYS A 1 405 ? 14.783 8.429 3.039 1.00 42.50 405 LYS A C 1
ATOM 3227 O O . LYS A 1 405 ? 15.842 8.907 2.616 1.00 42.50 405 LYS A O 1
ATOM 3232 N N . LEU A 1 406 ? 14.764 7.413 3.906 1.00 42.25 406 LEU A N 1
ATOM 3233 C CA . LEU A 1 406 ? 15.968 6.788 4.476 1.00 42.25 406 LEU A CA 1
ATOM 3234 C C . LEU A 1 406 ? 16.035 5.255 4.355 1.00 42.25 406 LEU A C 1
ATOM 3236 O O . LEU A 1 406 ? 16.996 4.668 4.853 1.00 42.25 406 LEU A O 1
ATOM 3240 N N . ASP A 1 407 ? 15.096 4.636 3.639 1.00 40.12 407 ASP A N 1
ATOM 3241 C CA . ASP A 1 407 ? 15.248 3.268 3.139 1.00 40.12 407 ASP A CA 1
ATOM 3242 C C . ASP A 1 407 ? 15.768 3.301 1.696 1.00 40.12 407 ASP A C 1
ATOM 3244 O O . ASP A 1 407 ? 15.060 3.721 0.789 1.00 40.12 407 ASP A O 1
ATOM 3248 N N . GLU A 1 408 ? 17.043 2.935 1.534 1.00 42.81 408 GLU A N 1
ATOM 3249 C CA . GLU A 1 408 ? 17.595 2.017 0.519 1.00 42.81 408 GLU A CA 1
ATOM 3250 C C . GLU A 1 408 ? 19.139 2.052 0.576 1.00 42.81 408 GLU A C 1
ATOM 3252 O O . GLU A 1 408 ? 19.757 3.107 0.736 1.00 42.81 408 GLU A O 1
ATOM 3257 N N . LEU A 1 409 ? 19.764 0.871 0.456 1.00 42.75 409 LEU A N 1
ATOM 3258 C CA . LEU A 1 409 ? 21.216 0.614 0.507 1.00 42.75 409 LEU A CA 1
ATOM 3259 C C . LEU A 1 409 ? 21.952 0.923 1.838 1.00 42.75 409 LEU A C 1
ATOM 3261 O O . LEU A 1 409 ? 21.490 1.616 2.746 1.00 42.75 409 LEU A O 1
ATOM 3265 N N . SER A 1 410 ? 23.153 0.345 1.954 1.00 42.19 410 SER A N 1
ATOM 3266 C CA . SER A 1 410 ? 23.971 0.222 3.177 1.00 42.19 410 SER A CA 1
ATOM 3267 C C . SER A 1 410 ? 24.300 1.534 3.910 1.00 42.19 410 SER A C 1
ATOM 3269 O O . SER A 1 410 ? 24.555 1.517 5.118 1.00 42.19 410 SER A O 1
ATOM 3271 N N . GLY A 1 411 ? 24.239 2.680 3.225 1.00 43.09 411 GLY A N 1
ATOM 3272 C CA . GLY A 1 411 ? 24.456 4.001 3.822 1.00 43.09 411 GLY A CA 1
ATOM 3273 C C . GLY A 1 411 ? 23.387 4.418 4.842 1.00 43.09 411 GLY A C 1
ATOM 3274 O O . GLY A 1 411 ? 23.727 5.059 5.836 1.00 43.09 411 GLY A O 1
ATOM 3275 N N . GLY A 1 412 ? 22.118 4.030 4.651 1.00 47.84 412 GLY A N 1
ATOM 3276 C CA . GLY A 1 412 ? 21.020 4.409 5.555 1.00 47.84 412 GLY A CA 1
ATOM 3277 C C . GLY A 1 412 ? 21.117 3.735 6.928 1.00 47.84 412 GLY A C 1
ATOM 3278 O O . GLY A 1 412 ? 21.003 4.390 7.967 1.00 47.84 412 GLY A O 1
ATOM 3279 N N . ALA A 1 413 ? 21.423 2.434 6.943 1.00 50.16 413 ALA A N 1
ATOM 3280 C CA . ALA A 1 413 ? 21.617 1.666 8.174 1.00 50.16 413 ALA A CA 1
ATOM 3281 C C . ALA A 1 413 ? 22.860 2.126 8.957 1.00 50.16 413 ALA A C 1
ATOM 3283 O O . ALA A 1 413 ? 22.797 2.274 10.180 1.00 50.16 413 ALA A O 1
ATOM 3284 N N . ALA A 1 414 ? 23.964 2.413 8.258 1.00 50.41 414 ALA A N 1
ATOM 3285 C CA . ALA A 1 414 ? 25.162 2.974 8.873 1.00 50.41 414 ALA A CA 1
ATOM 3286 C C . ALA A 1 414 ? 24.881 4.365 9.471 1.00 50.41 414 ALA A C 1
ATOM 3288 O O . ALA A 1 414 ? 25.173 4.596 10.643 1.00 50.41 414 ALA A O 1
ATOM 3289 N N . LEU A 1 415 ? 24.236 5.271 8.727 1.00 55.69 415 LEU A N 1
ATOM 3290 C CA . LEU A 1 415 ? 23.853 6.589 9.242 1.00 55.69 415 LEU A CA 1
ATOM 3291 C C . LEU A 1 415 ? 22.977 6.478 10.504 1.00 55.69 415 LEU A C 1
ATOM 3293 O O . LEU A 1 415 ? 23.272 7.118 11.513 1.00 55.69 415 LEU A O 1
ATOM 3297 N N . LYS A 1 416 ? 21.960 5.608 10.496 1.00 54.62 416 LYS A N 1
ATOM 3298 C CA . LYS A 1 416 ? 21.104 5.346 11.665 1.00 54.62 416 LYS A CA 1
ATOM 3299 C C . LYS A 1 416 ? 21.910 4.872 12.882 1.00 54.62 416 LYS A C 1
ATOM 3301 O O . LYS A 1 416 ? 21.714 5.392 13.980 1.00 54.62 416 LYS A O 1
ATOM 3306 N N . TYR A 1 417 ? 22.852 3.948 12.683 1.00 59.22 417 TYR A N 1
ATOM 3307 C CA . TYR A 1 417 ? 23.766 3.477 13.728 1.00 59.22 417 TYR A CA 1
ATOM 3308 C C . TYR A 1 417 ? 24.654 4.601 14.281 1.00 59.22 417 TYR A C 1
ATOM 3310 O O . TYR A 1 417 ? 24.818 4.722 15.493 1.00 59.22 417 TYR A O 1
ATOM 3318 N N . HIS A 1 418 ? 25.202 5.456 13.417 1.00 62.88 418 HIS A N 1
ATOM 3319 C CA . HIS A 1 418 ? 26.082 6.548 13.829 1.00 62.88 418 HIS A CA 1
ATOM 3320 C C . HIS A 1 418 ? 25.330 7.691 14.538 1.00 62.88 418 HIS A C 1
ATOM 3322 O O . HIS A 1 418 ? 25.854 8.230 15.513 1.00 62.88 418 HIS A O 1
ATOM 3328 N N . ILE A 1 419 ? 24.083 7.988 14.149 1.00 59.31 419 ILE A N 1
ATOM 3329 C CA . ILE A 1 419 ? 23.182 8.889 14.893 1.00 59.31 419 ILE A CA 1
ATOM 3330 C C . ILE A 1 419 ? 22.883 8.316 16.282 1.00 59.31 419 ILE A C 1
ATOM 3332 O O . ILE A 1 419 ? 23.085 9.002 17.282 1.00 59.31 419 ILE A O 1
ATOM 3336 N N . GLN A 1 420 ? 22.469 7.048 16.366 1.00 52.44 420 GLN A N 1
ATOM 3337 C CA . GLN A 1 420 ? 22.175 6.392 17.643 1.00 52.44 420 GLN A CA 1
ATOM 3338 C C . GLN A 1 420 ? 23.411 6.352 18.560 1.00 52.44 420 GLN A C 1
ATOM 3340 O O . GLN A 1 420 ? 23.327 6.696 19.735 1.00 52.44 420 GLN A O 1
ATOM 3345 N N . ARG A 1 421 ? 24.587 6.021 18.019 1.00 60.28 421 ARG A N 1
ATOM 3346 C CA . ARG A 1 421 ? 25.843 5.948 18.779 1.00 60.28 421 ARG A CA 1
ATOM 3347 C C . ARG A 1 421 ? 26.380 7.323 19.196 1.00 60.28 421 ARG A C 1
ATOM 3349 O O . ARG A 1 421 ? 27.092 7.403 20.196 1.00 60.28 421 ARG A O 1
ATOM 3356 N N . ALA A 1 422 ? 26.061 8.392 18.463 1.00 62.06 422 ALA A N 1
ATOM 3357 C CA . ALA A 1 422 ? 26.302 9.765 18.908 1.00 62.06 422 ALA A CA 1
ATOM 3358 C C . ALA A 1 422 ? 25.339 10.154 20.044 1.00 62.06 422 ALA A C 1
ATOM 3360 O O . ALA A 1 422 ? 25.770 10.762 21.019 1.00 62.06 422 ALA A O 1
ATOM 3361 N N . LEU A 1 423 ? 24.069 9.741 19.957 1.00 54.62 423 LEU A N 1
ATOM 3362 C CA . LEU A 1 423 ? 23.035 9.992 20.966 1.00 54.62 423 LEU A CA 1
ATOM 3363 C C . LEU A 1 423 ? 23.362 9.328 22.313 1.00 54.62 423 LEU A C 1
ATOM 3365 O O . LEU A 1 423 ? 23.361 9.982 23.349 1.00 54.62 423 LEU A O 1
ATOM 3369 N N . GLU A 1 424 ? 23.712 8.041 22.289 1.00 51.56 424 GLU A N 1
ATOM 3370 C CA . GLU A 1 424 ? 24.039 7.230 23.474 1.00 51.56 424 GLU A CA 1
ATOM 3371 C C . GLU A 1 424 ? 25.304 7.696 24.219 1.00 51.56 424 GLU A C 1
ATOM 3373 O O . GLU A 1 424 ? 25.537 7.293 25.358 1.00 51.56 424 GLU A O 1
ATOM 3378 N N . ARG A 1 425 ? 26.155 8.505 23.574 1.00 56.78 425 ARG A N 1
ATOM 3379 C CA . ARG A 1 425 ? 27.496 8.874 24.063 1.00 56.78 425 ARG A CA 1
ATOM 3380 C C . ARG A 1 425 ? 27.675 10.361 24.343 1.00 56.78 425 ARG A C 1
ATOM 3382 O O . ARG A 1 425 ? 28.792 10.767 24.660 1.00 56.78 425 ARG A O 1
ATOM 3389 N N . SER A 1 426 ? 26.617 11.153 24.213 1.00 55.06 426 SER A N 1
ATOM 3390 C CA . SER A 1 426 ? 26.658 12.592 24.446 1.00 55.06 426 SER A CA 1
ATOM 3391 C C . SER A 1 426 ? 25.835 12.991 25.658 1.00 55.06 426 SER A C 1
ATOM 3393 O O . SER A 1 426 ? 24.717 12.526 25.864 1.00 55.06 426 SER A O 1
ATOM 3395 N N . HIS A 1 427 ? 26.399 13.887 26.457 1.00 52.72 427 HIS A N 1
ATOM 3396 C CA . HIS A 1 427 ? 25.777 14.466 27.642 1.00 52.72 427 HIS A CA 1
ATOM 3397 C C . HIS A 1 427 ? 25.349 15.923 27.423 1.00 52.72 427 HIS A C 1
ATOM 3399 O O . HIS A 1 427 ? 24.722 16.504 28.300 1.00 52.72 427 HIS A O 1
ATOM 3405 N N . THR A 1 428 ? 25.631 16.499 26.246 1.00 54.91 428 THR A N 1
ATOM 3406 C CA . THR A 1 428 ? 25.101 17.796 25.785 1.00 54.91 428 THR A CA 1
ATOM 3407 C C . THR A 1 428 ? 24.766 17.773 24.292 1.00 54.91 428 THR A C 1
ATOM 3409 O O . THR A 1 428 ? 25.297 16.956 23.539 1.00 54.91 428 THR A O 1
ATOM 3412 N N . ILE A 1 429 ? 23.931 18.712 23.833 1.00 53.25 429 ILE A N 1
ATOM 3413 C CA . ILE A 1 429 ? 23.612 18.887 22.402 1.00 53.25 429 ILE A CA 1
ATOM 3414 C C . ILE A 1 429 ? 24.860 19.272 21.593 1.00 53.25 429 ILE A C 1
ATOM 3416 O O . ILE A 1 429 ? 25.073 18.763 20.497 1.00 53.25 429 ILE A O 1
ATOM 3420 N N . SER A 1 430 ? 25.735 20.107 22.165 1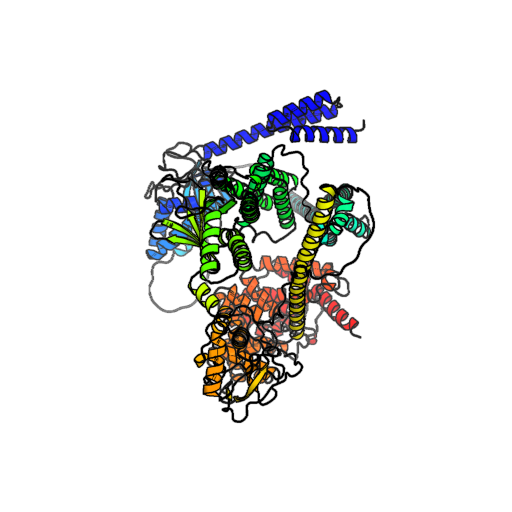.00 57.09 430 SER A N 1
ATOM 3421 C CA . SER A 1 430 ? 27.033 20.454 21.568 1.00 57.09 430 SER A CA 1
ATOM 3422 C C . SER A 1 430 ? 27.900 19.208 21.349 1.00 57.09 430 SER A C 1
ATOM 3424 O O . SER A 1 430 ? 28.460 19.001 20.272 1.00 57.09 430 SER A O 1
ATOM 3426 N N . GLU A 1 431 ? 27.949 18.321 22.345 1.00 61.31 431 GLU A N 1
ATOM 3427 C CA . GLU A 1 431 ? 28.658 17.050 22.248 1.00 61.31 431 GLU A CA 1
ATOM 3428 C C . GLU A 1 431 ? 27.991 16.090 21.253 1.00 61.31 431 GLU A C 1
ATOM 3430 O O . GLU A 1 431 ? 28.692 15.414 20.509 1.00 61.31 431 GLU A O 1
ATOM 3435 N N . PHE A 1 432 ? 26.655 16.041 21.180 1.00 69.56 432 PHE A N 1
ATOM 3436 C CA . PHE A 1 432 ? 25.917 15.255 20.183 1.00 69.56 432 PHE A CA 1
ATOM 3437 C C . PHE A 1 432 ? 26.269 15.682 18.757 1.00 69.56 432 PHE A C 1
ATOM 3439 O O . PHE A 1 432 ? 26.760 14.851 17.993 1.00 69.56 432 PHE A O 1
ATOM 3446 N N . SER A 1 433 ? 26.124 16.968 18.428 1.00 65.44 433 SER A N 1
ATOM 3447 C CA . SER A 1 433 ? 26.480 17.493 17.106 1.00 65.44 433 SER A CA 1
ATOM 3448 C C . SER A 1 433 ? 27.952 17.234 16.782 1.00 65.44 433 SER A C 1
ATOM 3450 O O . SER A 1 433 ? 28.265 16.709 15.718 1.00 65.44 433 SER A O 1
ATOM 3452 N N . LYS A 1 434 ? 28.863 17.491 17.731 1.00 69.88 434 LYS A N 1
ATOM 3453 C CA . LYS A 1 434 ? 30.305 17.276 17.539 1.00 69.88 434 LYS A CA 1
ATOM 3454 C C . LYS A 1 434 ? 30.666 15.797 17.354 1.00 69.88 434 LYS A C 1
ATOM 3456 O O . LYS A 1 434 ? 31.510 15.480 16.518 1.00 69.88 434 LYS A O 1
ATOM 3461 N N . ARG A 1 435 ? 30.040 14.876 18.100 1.00 71.19 435 ARG A N 1
ATOM 3462 C CA . ARG A 1 435 ? 30.243 13.424 17.940 1.00 71.19 435 ARG A CA 1
ATOM 3463 C C . ARG A 1 435 ? 29.642 12.909 16.637 1.00 71.19 435 ARG A C 1
ATOM 3465 O O . ARG A 1 435 ? 30.284 12.080 15.999 1.00 71.19 435 ARG A O 1
ATOM 3472 N N . LEU A 1 436 ? 28.472 13.398 16.226 1.00 72.38 436 LEU A N 1
ATOM 3473 C CA . LEU A 1 436 ? 27.849 13.042 14.950 1.00 72.38 436 LEU A CA 1
ATOM 3474 C C . LEU A 1 436 ? 28.702 13.521 13.765 1.00 72.38 436 LEU A C 1
ATOM 3476 O O . LEU A 1 436 ? 28.985 12.736 12.865 1.00 72.38 436 LEU A O 1
ATOM 3480 N N . GLU A 1 437 ? 29.205 14.754 13.814 1.00 69.31 437 GLU A N 1
ATOM 3481 C CA . GLU A 1 437 ? 30.085 15.336 12.794 1.00 69.31 437 GLU A CA 1
ATOM 3482 C C . GLU A 1 437 ? 31.441 14.605 12.702 1.00 69.31 437 GLU A C 1
ATOM 3484 O O . GLU A 1 437 ? 31.882 14.230 11.613 1.00 69.31 437 GLU A O 1
ATOM 3489 N N . LEU A 1 438 ? 32.082 14.313 13.844 1.00 71.44 438 LEU A N 1
ATOM 3490 C CA . LEU A 1 438 ? 33.284 13.465 13.907 1.00 71.44 438 LEU A CA 1
ATOM 3491 C C . LEU A 1 438 ? 33.014 12.062 13.352 1.00 71.44 438 LEU A C 1
ATOM 3493 O O . LEU A 1 438 ? 33.837 11.495 12.633 1.00 71.44 438 LEU A O 1
ATOM 3497 N N . SER A 1 439 ? 31.858 11.492 13.684 1.00 62.78 439 SER A N 1
ATOM 3498 C CA . SER A 1 439 ? 31.445 10.181 13.203 1.00 62.78 439 SER A CA 1
ATOM 3499 C C . SER A 1 439 ? 31.223 10.180 11.690 1.00 62.78 439 SER A C 1
ATOM 3501 O O . SER A 1 439 ? 31.608 9.222 11.026 1.00 62.78 439 SER A O 1
ATOM 3503 N N . ALA A 1 440 ? 30.663 11.252 11.132 1.00 60.75 440 ALA A N 1
ATOM 3504 C CA . ALA A 1 440 ? 30.457 11.422 9.700 1.00 60.75 440 ALA A CA 1
ATOM 3505 C C . ALA A 1 440 ? 31.784 11.496 8.936 1.00 60.75 440 ALA A C 1
ATOM 3507 O O . ALA A 1 440 ? 32.022 10.701 8.025 1.00 60.75 440 ALA A O 1
ATOM 3508 N N . LYS A 1 441 ? 32.691 12.370 9.392 1.00 61.56 441 LYS A N 1
ATOM 3509 C CA . LYS A 1 441 ? 34.031 12.561 8.811 1.00 61.56 441 LYS A CA 1
ATOM 3510 C C . LYS A 1 441 ? 34.874 11.278 8.831 1.00 61.56 441 LYS A C 1
ATOM 3512 O O . LYS A 1 441 ? 35.611 11.017 7.885 1.00 61.56 441 LYS A O 1
ATOM 3517 N N . ASN A 1 442 ? 34.726 10.441 9.859 1.00 57.03 442 ASN A N 1
ATOM 3518 C CA . ASN A 1 442 ? 35.465 9.178 9.977 1.00 57.03 442 ASN A CA 1
ATOM 3519 C C . ASN A 1 442 ? 34.891 8.012 9.146 1.00 57.03 442 ASN A C 1
ATOM 3521 O O . ASN A 1 442 ? 35.620 7.061 8.871 1.00 57.03 442 ASN A O 1
ATOM 3525 N N . SER A 1 443 ? 33.613 8.055 8.750 1.00 54.81 443 SER A N 1
ATOM 3526 C CA . SER A 1 443 ? 32.907 6.881 8.195 1.00 54.81 443 SER A CA 1
ATOM 3527 C C . SER A 1 443 ? 32.888 6.802 6.662 1.00 54.81 443 SER A C 1
ATOM 3529 O O . SER A 1 443 ? 32.287 5.882 6.114 1.00 54.81 443 SER A O 1
ATOM 3531 N N . LYS A 1 444 ? 33.549 7.739 5.959 1.00 55.44 444 LYS A N 1
ATOM 3532 C CA . LYS A 1 444 ? 33.616 7.815 4.480 1.00 55.44 444 LYS A CA 1
ATOM 3533 C C . LYS A 1 444 ? 32.242 7.709 3.791 1.00 55.44 444 LYS A C 1
ATOM 3535 O O . LYS A 1 444 ? 32.076 6.985 2.811 1.00 55.44 444 LYS A O 1
ATOM 3540 N N . PHE A 1 445 ? 31.248 8.416 4.322 1.00 58.09 445 PHE A N 1
ATOM 3541 C CA . PHE A 1 445 ? 29.905 8.445 3.749 1.00 58.09 445 PHE A CA 1
ATOM 3542 C C . PHE A 1 445 ? 29.858 9.104 2.360 1.00 58.09 445 PHE A C 1
ATOM 3544 O O . PHE A 1 445 ? 30.714 9.916 2.015 1.00 58.09 445 PHE A O 1
ATOM 3551 N N . SER A 1 446 ? 28.826 8.781 1.571 1.00 50.66 446 SER A N 1
ATOM 3552 C CA . SER A 1 446 ? 28.582 9.438 0.279 1.00 50.66 446 SER A CA 1
ATOM 3553 C C . SER A 1 446 ? 28.216 10.917 0.456 1.00 50.66 446 SER A C 1
ATOM 3555 O O . SER A 1 446 ? 27.627 11.283 1.474 1.00 50.66 446 SER A O 1
ATOM 3557 N N . ASN A 1 447 ? 28.466 11.756 -0.553 1.00 55.50 447 ASN A N 1
ATOM 3558 C CA . ASN A 1 447 ? 28.136 13.188 -0.499 1.00 55.50 447 ASN A CA 1
ATOM 3559 C C . ASN A 1 447 ? 26.638 13.441 -0.220 1.00 55.50 447 ASN A C 1
ATOM 3561 O O . ASN A 1 447 ? 26.298 14.349 0.532 1.00 55.50 447 ASN A O 1
ATOM 3565 N N . ALA A 1 448 ? 25.737 12.601 -0.743 1.00 49.03 448 ALA A N 1
ATOM 3566 C CA . ALA A 1 448 ? 24.301 12.686 -0.456 1.00 49.03 448 ALA A CA 1
ATOM 3567 C C . ALA A 1 448 ? 23.961 12.322 1.004 1.00 49.03 448 ALA A C 1
ATOM 3569 O O . ALA A 1 448 ? 23.060 12.902 1.607 1.00 49.03 448 ALA A O 1
ATOM 3570 N N . THR A 1 449 ? 24.696 11.378 1.598 1.00 55.03 449 THR A N 1
ATOM 3571 C CA . THR A 1 449 ? 24.582 11.037 3.024 1.00 55.03 449 THR A CA 1
ATOM 3572 C C . THR A 1 449 ? 25.171 12.143 3.908 1.00 55.03 449 THR A C 1
ATOM 3574 O O . THR A 1 449 ? 24.588 12.454 4.941 1.00 55.03 449 THR A O 1
ATOM 3577 N N . MET A 1 450 ? 26.279 12.767 3.493 1.00 60.47 450 MET A N 1
ATOM 3578 C CA . MET A 1 450 ? 26.890 13.905 4.192 1.00 60.47 450 MET A CA 1
ATOM 3579 C C . MET A 1 450 ? 25.957 15.121 4.221 1.00 60.47 450 MET A C 1
ATOM 3581 O O . MET A 1 450 ? 25.727 15.646 5.304 1.00 60.47 450 MET A O 1
ATOM 3585 N N . ARG A 1 451 ? 25.310 15.478 3.098 1.00 58.56 451 ARG A N 1
ATOM 3586 C CA . ARG A 1 451 ? 24.294 16.551 3.068 1.00 58.56 451 ARG A CA 1
ATOM 3587 C C . ARG A 1 451 ? 23.139 16.289 4.043 1.00 58.56 451 ARG A C 1
ATOM 3589 O O . ARG A 1 451 ? 22.790 17.173 4.813 1.00 58.56 451 ARG A O 1
ATOM 3596 N N . LYS A 1 452 ? 22.623 15.053 4.122 1.00 56.47 452 LYS A N 1
ATOM 3597 C CA . LYS A 1 452 ? 21.606 14.680 5.132 1.00 56.47 452 LYS A CA 1
ATOM 3598 C C . LYS A 1 452 ? 22.118 14.787 6.577 1.00 56.47 452 LYS A C 1
ATOM 3600 O O . LYS A 1 452 ? 21.352 15.116 7.477 1.00 56.47 452 LYS A O 1
ATOM 3605 N N . ILE A 1 453 ? 23.401 14.510 6.830 1.00 59.75 453 ILE A N 1
ATOM 3606 C CA . ILE A 1 453 ? 24.018 14.713 8.154 1.00 59.75 453 ILE A CA 1
ATOM 3607 C C . ILE A 1 453 ? 24.143 16.206 8.472 1.00 59.75 453 ILE A C 1
ATOM 3609 O O . ILE A 1 453 ? 23.917 16.601 9.616 1.00 59.75 453 ILE A O 1
ATOM 3613 N N . GLU A 1 454 ? 24.481 17.034 7.488 1.00 62.12 454 GLU A N 1
ATOM 3614 C CA . GLU A 1 454 ? 24.556 18.489 7.627 1.00 62.12 454 GLU A CA 1
ATOM 3615 C C . GLU A 1 454 ? 23.171 19.091 7.884 1.00 62.12 454 GLU A C 1
ATOM 3617 O O . GLU A 1 454 ? 23.033 19.830 8.853 1.00 62.12 454 GLU A O 1
ATOM 3622 N N . GLU A 1 455 ? 22.136 18.682 7.143 1.00 57.66 455 GLU A N 1
ATOM 3623 C CA . GLU A 1 455 ? 20.725 19.031 7.391 1.00 57.66 455 GLU A CA 1
ATOM 3624 C C . GLU A 1 455 ? 20.293 18.671 8.825 1.00 57.66 455 GLU A C 1
ATOM 3626 O O . GLU A 1 455 ? 19.746 19.506 9.546 1.00 57.66 455 GLU A O 1
ATOM 3631 N N . ILE A 1 456 ? 20.598 17.451 9.292 1.00 60.75 456 ILE A N 1
ATOM 3632 C CA . ILE A 1 456 ? 20.326 17.023 10.676 1.00 60.75 456 ILE A CA 1
ATOM 3633 C C . ILE A 1 456 ? 21.106 17.885 11.682 1.00 60.75 456 ILE A C 1
ATOM 3635 O O . ILE A 1 456 ? 20.559 18.303 12.702 1.00 60.75 456 ILE A O 1
ATOM 3639 N N . THR A 1 457 ? 22.375 18.185 11.405 1.00 62.56 457 THR A N 1
ATOM 3640 C CA . THR A 1 457 ? 23.238 18.972 12.301 1.00 62.56 457 THR A CA 1
ATOM 3641 C C . THR A 1 457 ? 22.806 20.441 12.360 1.00 62.56 457 THR A C 1
ATOM 3643 O O . THR A 1 457 ? 22.871 21.055 13.426 1.00 62.56 457 THR A O 1
ATOM 3646 N N . GLN A 1 458 ? 22.325 21.005 11.250 1.00 62.12 458 GLN A N 1
ATOM 3647 C CA . GLN A 1 458 ? 21.733 22.341 11.175 1.00 62.12 458 GLN A CA 1
ATOM 3648 C C . GLN A 1 458 ? 20.379 22.387 11.890 1.00 62.12 458 GLN A C 1
ATOM 3650 O O . GLN A 1 458 ? 20.194 23.249 12.743 1.00 62.12 458 GLN A O 1
ATOM 3655 N N . GLY A 1 459 ? 19.486 21.417 11.666 1.00 58.03 459 GLY A N 1
ATOM 3656 C CA . GLY A 1 459 ? 18.213 21.323 12.392 1.00 58.03 459 GLY A CA 1
ATOM 3657 C C . GLY A 1 459 ? 18.398 21.221 13.912 1.00 58.03 459 GLY A C 1
ATOM 3658 O O . GLY A 1 459 ? 17.685 21.869 14.676 1.00 58.03 459 GLY A O 1
ATOM 3659 N N . VAL A 1 460 ? 19.421 20.489 14.367 1.00 58.91 460 VAL A N 1
ATOM 3660 C CA . VAL A 1 460 ? 19.812 20.417 15.787 1.00 58.91 460 VAL A CA 1
ATOM 3661 C C . VAL A 1 460 ? 20.405 21.740 16.298 1.00 58.91 460 VAL A C 1
ATOM 3663 O O . VAL A 1 460 ? 20.169 22.099 17.452 1.00 58.91 460 VAL A O 1
ATOM 3666 N N . LYS A 1 461 ? 21.133 22.500 15.464 1.00 61.38 461 LYS A N 1
ATOM 3667 C CA . LYS A 1 461 ? 21.576 23.864 15.808 1.00 61.38 461 LYS A CA 1
ATOM 3668 C C . LYS A 1 461 ? 20.387 24.823 15.940 1.00 61.38 461 LYS A C 1
ATOM 3670 O O . LYS A 1 461 ? 20.338 25.541 16.930 1.00 61.38 461 LYS A O 1
ATOM 3675 N N . SER A 1 462 ? 19.417 24.796 15.025 1.00 55.72 462 SER A N 1
ATOM 3676 C CA . SER A 1 462 ? 18.214 25.642 15.090 1.00 55.72 462 SER A CA 1
ATOM 3677 C C . SER A 1 462 ? 17.303 25.291 16.272 1.00 55.72 462 SER A C 1
ATOM 3679 O O . SER A 1 462 ? 16.749 26.179 16.912 1.00 55.72 462 SER A O 1
ATOM 3681 N N . ALA A 1 463 ? 17.194 24.009 16.639 1.00 52.03 463 ALA A N 1
ATOM 3682 C CA . ALA A 1 463 ? 16.451 23.595 17.832 1.00 52.03 463 ALA A CA 1
ATOM 3683 C C . ALA A 1 463 ? 17.044 24.161 19.141 1.00 52.03 463 ALA A C 1
ATOM 3685 O O . ALA A 1 463 ? 16.315 24.349 20.116 1.00 52.03 463 ALA A O 1
ATOM 3686 N N . LYS A 1 464 ? 18.352 24.461 19.167 1.00 54.78 464 LYS A N 1
ATOM 3687 C CA . LYS A 1 464 ? 19.097 24.900 20.358 1.00 54.78 464 LYS A CA 1
ATOM 3688 C C . LYS A 1 464 ? 18.547 26.187 20.992 1.00 54.78 464 LYS A C 1
ATOM 3690 O O . LYS A 1 464 ? 18.635 26.336 22.205 1.00 54.78 464 LYS A O 1
ATOM 3695 N N . GLU A 1 465 ? 17.978 27.103 20.211 1.00 53.53 465 GLU A N 1
ATOM 3696 C CA . GLU A 1 465 ? 17.482 28.394 20.723 1.00 53.53 465 GLU A CA 1
ATOM 3697 C C . GLU A 1 465 ? 16.149 28.265 21.472 1.00 53.53 465 GLU A C 1
ATOM 3699 O O . GLU A 1 465 ? 15.958 28.890 22.515 1.00 53.53 465 GLU A O 1
ATOM 3704 N N . ASN A 1 466 ? 15.252 27.392 21.002 1.00 51.97 466 ASN A N 1
ATOM 3705 C CA . ASN A 1 466 ? 14.038 27.034 21.743 1.00 51.97 466 ASN A CA 1
ATOM 3706 C C . ASN A 1 466 ? 14.375 26.232 23.009 1.00 51.97 466 ASN A C 1
ATOM 3708 O O . ASN A 1 466 ? 13.702 26.354 24.028 1.00 51.97 466 ASN A O 1
ATOM 3712 N N . ILE A 1 467 ? 15.450 25.446 22.946 1.00 52.22 467 ILE A N 1
ATOM 3713 C CA . ILE A 1 467 ? 15.951 24.646 24.061 1.00 52.22 467 ILE A CA 1
ATOM 3714 C C . ILE A 1 467 ? 16.565 25.509 25.159 1.00 52.22 467 ILE A C 1
ATOM 3716 O O . ILE A 1 467 ? 16.284 25.244 26.318 1.00 52.22 467 ILE A O 1
ATOM 3720 N N . ALA A 1 468 ? 17.331 26.553 24.832 1.00 55.84 468 ALA A N 1
ATOM 3721 C CA . ALA A 1 468 ? 17.896 27.452 25.843 1.00 55.84 468 ALA A CA 1
ATOM 3722 C C . ALA A 1 468 ? 16.800 28.065 26.739 1.00 55.84 468 ALA A C 1
ATOM 3724 O O . ALA A 1 468 ? 16.953 28.109 27.954 1.00 55.84 468 ALA A O 1
ATOM 3725 N N . LYS A 1 469 ? 15.652 28.428 26.149 1.00 57.97 469 LYS A N 1
ATOM 3726 C CA . LYS A 1 469 ? 14.472 28.932 26.875 1.00 57.97 469 LYS A CA 1
ATOM 3727 C C . LYS A 1 469 ? 13.788 27.860 27.734 1.00 57.97 469 LYS A C 1
ATOM 3729 O O . LYS A 1 469 ? 13.277 28.168 28.804 1.00 57.97 469 LYS A O 1
ATOM 3734 N N . GLN A 1 470 ? 13.768 26.604 27.281 1.00 56.75 470 GLN A N 1
ATOM 3735 C CA . GLN A 1 470 ? 13.262 25.477 28.078 1.00 56.75 470 GLN A CA 1
ATOM 3736 C C . GLN A 1 470 ? 14.224 25.086 29.207 1.00 56.75 470 GLN A C 1
ATOM 3738 O O . GLN A 1 470 ? 13.773 24.681 30.270 1.00 56.75 470 GLN A O 1
ATOM 3743 N N . GLU A 1 471 ? 15.533 25.205 28.989 1.00 58.84 471 GLU A N 1
ATOM 3744 C CA . GLU A 1 471 ? 16.577 24.963 29.985 1.00 58.84 471 GLU A CA 1
ATOM 3745 C C . GLU A 1 471 ? 16.512 26.023 31.094 1.00 58.84 471 GLU A C 1
ATOM 3747 O O . GLU A 1 471 ? 16.473 25.659 32.263 1.00 58.84 471 GLU A O 1
ATOM 3752 N N . GLU A 1 472 ? 16.368 27.302 30.735 1.00 64.25 472 GLU A N 1
ATOM 3753 C CA . GLU A 1 472 ? 16.114 28.421 31.655 1.00 64.25 472 GLU A CA 1
ATOM 3754 C C . GLU A 1 472 ? 14.822 28.209 32.470 1.00 64.25 472 GLU A C 1
ATOM 3756 O O . GLU A 1 472 ? 14.876 28.107 33.694 1.00 64.25 472 GLU A O 1
ATOM 3761 N N . ALA A 1 473 ? 13.679 27.984 31.809 1.00 63.56 473 ALA A N 1
ATOM 3762 C CA . ALA A 1 473 ? 12.397 27.751 32.488 1.00 63.56 473 ALA A CA 1
ATOM 3763 C C . ALA A 1 473 ? 12.372 26.488 33.379 1.00 63.56 473 ALA A C 1
ATOM 3765 O O . ALA A 1 473 ? 11.559 26.392 34.300 1.00 63.56 473 ALA A O 1
ATOM 3766 N N . LEU A 1 474 ? 13.229 25.499 33.103 1.00 64.31 474 LEU A N 1
ATOM 3767 C CA . LEU A 1 474 ? 13.354 24.273 33.894 1.00 64.31 474 LEU A CA 1
ATOM 3768 C C . LEU A 1 474 ? 14.359 24.419 35.051 1.00 64.31 474 LEU A C 1
ATOM 3770 O O . LEU A 1 474 ? 14.189 23.742 36.062 1.00 64.31 474 LEU A O 1
ATOM 3774 N N . GLN A 1 475 ? 15.358 25.303 34.931 1.00 68.12 475 GLN A N 1
ATOM 3775 C CA . GLN A 1 475 ? 16.236 25.726 36.033 1.00 68.12 475 GLN A CA 1
ATOM 3776 C C . GLN A 1 475 ? 15.484 26.614 37.036 1.00 68.12 475 GLN A C 1
ATOM 3778 O O . GLN A 1 475 ? 15.603 26.404 38.243 1.00 68.12 475 GLN A O 1
ATOM 3783 N N . ASP A 1 476 ? 14.634 27.525 36.554 1.00 70.12 476 ASP A N 1
ATOM 3784 C CA . ASP A 1 476 ? 13.704 28.267 37.410 1.00 70.12 476 ASP A CA 1
ATOM 3785 C C . ASP A 1 476 ? 12.820 27.287 38.195 1.00 70.12 476 ASP A C 1
ATOM 3787 O O . ASP A 1 476 ? 12.856 27.267 39.421 1.00 70.12 476 ASP A O 1
ATOM 3791 N N . ALA A 1 477 ? 12.126 26.386 37.488 1.00 71.00 477 ALA A N 1
ATOM 3792 C CA . ALA A 1 477 ? 11.163 25.444 38.061 1.00 71.00 477 ALA A CA 1
ATOM 3793 C C . ALA A 1 477 ? 11.719 24.476 39.128 1.00 71.00 477 ALA A C 1
ATOM 3795 O O . ALA A 1 477 ? 10.941 23.938 39.912 1.00 71.00 477 ALA A O 1
ATOM 3796 N N . ILE A 1 478 ? 13.028 24.196 39.164 1.00 70.88 478 ILE A N 1
ATOM 3797 C CA . ILE A 1 478 ? 13.645 23.346 40.209 1.00 70.88 478 ILE A CA 1
ATOM 3798 C C . ILE A 1 478 ? 14.091 24.142 41.446 1.00 70.88 478 ILE A C 1
ATOM 3800 O O . ILE A 1 478 ? 14.532 23.541 42.430 1.00 70.88 478 ILE A O 1
ATOM 3804 N N . THR A 1 479 ? 13.983 25.473 41.417 1.00 81.69 479 THR A N 1
ATOM 3805 C CA . THR A 1 479 ? 14.365 26.346 42.530 1.00 81.69 479 THR A CA 1
ATOM 3806 C C . THR A 1 479 ? 13.354 26.201 43.674 1.00 81.69 479 THR A C 1
ATOM 3808 O O . THR A 1 479 ? 12.175 26.476 43.489 1.00 81.69 479 THR A O 1
ATOM 3811 N N . PRO A 1 480 ? 13.755 25.770 44.883 1.00 83.25 480 PRO A N 1
ATOM 3812 C CA . PRO A 1 480 ? 12.792 25.498 45.944 1.00 83.25 480 PRO A CA 1
ATOM 3813 C C . PRO A 1 480 ? 12.158 26.762 46.532 1.00 83.25 480 PRO A C 1
ATOM 3815 O O . PRO A 1 480 ? 12.859 27.669 46.991 1.00 83.25 480 PRO A O 1
ATOM 3818 N N . LEU A 1 481 ? 10.828 26.753 46.622 1.00 83.06 481 LEU A N 1
ATOM 3819 C CA . LEU A 1 481 ? 10.024 27.785 47.273 1.00 83.06 481 LEU A CA 1
ATOM 3820 C C . LEU A 1 481 ? 10.210 27.704 48.797 1.00 83.06 481 LEU A C 1
ATOM 3822 O O . LEU A 1 481 ? 9.819 26.729 49.442 1.00 83.06 481 LEU A O 1
ATOM 3826 N N . LYS A 1 482 ? 10.860 28.701 49.406 1.00 81.31 482 LYS A N 1
ATOM 3827 C CA . LYS A 1 482 ? 11.279 28.667 50.826 1.00 81.31 482 LYS A CA 1
ATOM 3828 C C . LYS A 1 482 ? 10.102 28.511 51.796 1.00 81.31 482 LYS A C 1
ATOM 3830 O O . LYS A 1 482 ? 10.270 27.995 52.900 1.00 81.31 482 LYS A O 1
ATOM 3835 N N . GLU A 1 483 ? 8.920 28.916 51.354 1.00 81.94 483 GLU A N 1
ATOM 3836 C CA . GLU A 1 483 ? 7.635 28.913 52.045 1.00 81.94 483 GLU A CA 1
ATOM 3837 C C . GLU A 1 483 ? 7.177 27.502 52.455 1.00 81.94 483 GLU A C 1
ATOM 3839 O O . GLU A 1 483 ? 6.441 27.357 53.431 1.00 81.94 483 GLU A O 1
ATOM 3844 N N . PHE A 1 484 ? 7.636 26.456 51.756 1.00 85.25 484 PHE A N 1
ATOM 3845 C CA . PHE A 1 484 ? 7.226 25.063 51.990 1.00 85.25 484 PHE A CA 1
ATOM 3846 C C . PHE A 1 484 ? 8.290 24.205 52.694 1.00 85.25 484 PHE A C 1
ATOM 3848 O O . PHE A 1 484 ? 8.174 22.981 52.762 1.00 85.25 484 PHE A O 1
ATOM 3855 N N . GLY A 1 485 ? 9.315 24.837 53.271 1.00 85.12 485 GLY A N 1
ATOM 3856 C CA . GLY A 1 485 ? 10.310 24.171 54.109 1.00 85.12 485 GLY A CA 1
ATOM 3857 C C . GLY A 1 485 ? 11.306 23.309 53.326 1.00 85.12 485 GLY A C 1
ATOM 3858 O O . GLY A 1 485 ? 11.745 23.662 52.230 1.00 85.12 485 GLY A O 1
ATOM 3859 N N . LYS A 1 486 ? 11.723 22.185 53.925 1.00 88.81 486 LYS A N 1
ATOM 3860 C CA . LYS A 1 486 ? 12.800 21.334 53.397 1.00 88.81 486 LYS A CA 1
ATOM 3861 C C . LYS A 1 486 ? 12.444 20.778 52.013 1.00 88.81 486 LYS A C 1
ATOM 3863 O O . LYS A 1 486 ? 11.468 20.048 51.872 1.00 88.81 486 LYS A O 1
ATOM 3868 N N . ASN A 1 487 ? 13.269 21.088 51.014 1.00 91.25 487 ASN A N 1
ATOM 3869 C CA . ASN A 1 487 ? 13.184 20.474 49.691 1.00 91.25 487 ASN A CA 1
ATOM 3870 C C . ASN A 1 487 ? 13.899 19.114 49.667 1.00 91.25 487 ASN A C 1
ATOM 3872 O O . ASN A 1 487 ? 14.971 18.976 50.261 1.00 91.25 487 ASN A O 1
ATOM 3876 N N . TYR A 1 488 ? 13.345 18.151 48.930 1.00 85.94 488 TYR A N 1
ATOM 3877 C CA . TYR A 1 488 ? 13.986 16.871 48.608 1.00 85.94 488 TYR A CA 1
ATOM 3878 C C . TYR A 1 488 ? 14.304 16.805 47.094 1.00 85.94 488 TYR A C 1
ATOM 3880 O O . TYR A 1 488 ? 13.601 16.123 46.336 1.00 85.94 488 TYR A O 1
ATOM 3888 N N . PRO A 1 489 ? 15.328 17.546 46.612 1.00 77.19 489 PRO A N 1
ATOM 3889 C CA . PRO A 1 489 ? 15.619 17.714 45.182 1.00 77.19 489 PRO A CA 1
ATOM 3890 C C . PRO A 1 489 ? 15.952 16.398 44.467 1.00 77.19 489 PRO A C 1
ATOM 3892 O O . PRO A 1 489 ? 15.777 16.277 43.256 1.00 77.19 489 PRO A O 1
ATOM 3895 N N . GLU A 1 490 ? 16.378 15.366 45.198 1.00 78.19 490 GLU A N 1
ATOM 3896 C CA . GLU A 1 490 ? 16.633 14.038 44.653 1.00 78.19 490 GLU A CA 1
ATOM 3897 C C . GLU A 1 490 ? 15.374 13.353 44.084 1.00 78.19 490 GLU A C 1
ATOM 3899 O O . GLU A 1 490 ? 15.507 12.363 43.355 1.00 78.19 490 GLU A O 1
ATOM 3904 N N . PHE A 1 491 ? 14.170 13.876 44.353 1.00 81.94 491 PHE A N 1
ATOM 3905 C CA . PHE A 1 491 ? 12.891 13.409 43.802 1.00 81.94 491 PHE A CA 1
ATOM 3906 C C . PHE A 1 491 ? 12.271 14.337 42.740 1.00 81.94 491 PHE A C 1
ATOM 3908 O O . PHE A 1 491 ? 11.191 14.032 42.233 1.00 81.94 491 PHE A O 1
ATOM 3915 N N . ALA A 1 492 ? 12.949 15.414 42.333 1.00 76.88 492 ALA A N 1
ATOM 3916 C CA . ALA A 1 492 ? 12.487 16.246 41.222 1.00 76.88 492 ALA A CA 1
ATOM 3917 C C . ALA A 1 492 ? 12.352 15.425 39.917 1.00 76.88 492 ALA A C 1
ATOM 3919 O O . ALA A 1 492 ? 13.145 14.517 39.631 1.00 76.88 492 ALA A O 1
ATOM 3920 N N . LEU A 1 493 ? 11.316 15.737 39.132 1.00 77.88 493 LEU A N 1
ATOM 3921 C CA . LEU A 1 493 ? 10.869 15.033 37.923 1.00 77.88 493 LEU A CA 1
ATOM 3922 C C . LEU A 1 493 ? 10.547 13.535 38.124 1.00 77.88 493 LEU A C 1
ATOM 3924 O O . LEU A 1 493 ? 10.613 12.752 37.167 1.00 77.88 493 LEU A O 1
ATOM 3928 N N . LYS A 1 494 ? 10.210 13.135 39.357 1.00 82.88 494 LYS A N 1
ATOM 3929 C CA . LYS A 1 494 ? 9.787 11.783 39.752 1.00 82.88 494 LYS A CA 1
ATOM 3930 C C . LYS A 1 494 ? 8.503 11.864 40.597 1.00 82.88 494 LYS A C 1
ATOM 3932 O O . LYS A 1 494 ? 8.560 11.675 41.811 1.00 82.88 494 LYS A O 1
ATOM 3937 N N . PRO A 1 495 ? 7.332 12.161 40.012 1.00 81.00 495 PRO A N 1
ATOM 3938 C CA . PRO A 1 495 ? 6.171 12.562 40.806 1.00 81.00 495 PRO A CA 1
ATOM 3939 C C . PRO A 1 495 ? 5.636 11.450 41.721 1.00 81.00 495 PRO A C 1
ATOM 3941 O O . PRO A 1 495 ? 5.074 11.746 42.772 1.00 81.00 495 PRO A O 1
ATOM 3944 N N . LYS A 1 496 ? 5.850 10.171 41.384 1.00 83.00 496 LYS A N 1
ATOM 3945 C CA . LYS A 1 496 ? 5.475 9.040 42.251 1.00 83.00 496 LYS A CA 1
ATOM 3946 C C . LYS A 1 496 ? 6.391 8.953 43.468 1.00 83.00 496 LYS A C 1
ATOM 3948 O O . LYS A 1 496 ? 5.910 8.992 44.595 1.00 83.00 496 LYS A O 1
ATOM 3953 N N . GLU A 1 497 ? 7.701 8.932 43.250 1.00 85.38 497 GLU A N 1
ATOM 3954 C CA . GLU A 1 497 ? 8.686 8.875 44.332 1.00 85.38 497 GLU A CA 1
ATOM 3955 C C . GLU A 1 497 ? 8.696 10.158 45.191 1.00 85.38 497 GLU A C 1
ATOM 3957 O O . GLU A 1 497 ? 8.925 10.089 46.395 1.00 85.38 497 GLU A O 1
ATOM 3962 N N . ALA A 1 498 ? 8.390 11.320 44.603 1.00 84.06 498 ALA A N 1
ATOM 3963 C CA . ALA A 1 498 ? 8.189 12.586 45.310 1.00 84.06 498 ALA A CA 1
ATOM 3964 C C . ALA A 1 498 ? 6.975 12.539 46.250 1.00 84.06 498 ALA A C 1
ATOM 3966 O O . ALA A 1 498 ? 7.068 12.940 47.410 1.00 84.06 498 ALA A O 1
ATOM 3967 N N . LEU A 1 499 ? 5.845 12.008 45.769 1.00 87.38 499 LEU A N 1
ATOM 3968 C CA . LEU A 1 499 ? 4.645 11.810 46.579 1.00 87.38 499 LEU A CA 1
ATOM 3969 C C . LEU A 1 499 ? 4.901 10.822 47.724 1.00 87.38 499 LEU A C 1
ATOM 3971 O O . LEU A 1 499 ? 4.569 11.116 48.870 1.00 87.38 499 LEU A O 1
ATOM 3975 N N . GLU A 1 500 ? 5.521 9.676 47.430 1.00 86.69 500 GLU A N 1
ATOM 3976 C CA . GLU A 1 500 ? 5.905 8.677 48.436 1.00 86.69 500 GLU A CA 1
ATOM 3977 C C . GLU A 1 500 ? 6.832 9.279 49.501 1.00 86.69 500 GLU A C 1
ATOM 3979 O O . GLU A 1 500 ? 6.630 9.042 50.694 1.00 86.69 500 GLU A O 1
ATOM 3984 N N . LYS A 1 501 ? 7.798 10.118 49.099 1.00 90.06 501 LYS A N 1
ATOM 3985 C CA . LYS A 1 501 ? 8.695 10.801 50.036 1.00 90.06 501 LYS A CA 1
ATOM 3986 C C . LYS A 1 501 ? 7.947 11.756 50.967 1.00 90.06 501 LYS A C 1
ATOM 3988 O O . LYS A 1 501 ? 8.195 11.739 52.171 1.00 90.06 501 LYS A O 1
ATOM 3993 N N . LEU A 1 502 ? 7.017 12.551 50.441 1.00 87.00 502 LEU A N 1
ATOM 3994 C CA . LEU A 1 502 ? 6.225 13.484 51.249 1.00 87.00 502 LEU A CA 1
ATOM 3995 C C . LEU A 1 502 ? 5.244 12.755 52.179 1.00 87.00 502 LEU A C 1
ATOM 3997 O O . LEU A 1 502 ? 5.088 13.167 53.325 1.00 87.00 502 LEU A O 1
ATOM 4001 N N . LEU A 1 503 ? 4.647 11.641 51.739 1.00 86.69 503 LEU A N 1
ATOM 4002 C CA . LEU A 1 503 ? 3.828 10.765 52.590 1.00 86.69 503 LEU A CA 1
ATOM 4003 C C . LEU A 1 503 ? 4.638 10.133 53.737 1.00 86.69 503 LEU A C 1
ATOM 4005 O O . LEU A 1 503 ? 4.110 9.969 54.839 1.00 86.69 503 LEU A O 1
ATOM 4009 N N . GLN A 1 504 ? 5.908 9.793 53.489 1.00 87.94 504 GLN A N 1
ATOM 4010 C CA . GLN A 1 504 ? 6.824 9.245 54.493 1.00 87.94 504 GLN A CA 1
ATOM 4011 C C . GLN A 1 504 ? 7.265 10.302 55.516 1.00 87.94 504 GLN A C 1
ATOM 4013 O O . GLN A 1 504 ? 7.220 10.053 56.718 1.00 87.94 504 GLN A O 1
ATOM 4018 N N . GLU A 1 505 ? 7.725 11.461 55.045 1.00 89.25 505 GLU A N 1
ATOM 4019 C CA . GLU A 1 505 ? 8.335 12.499 55.887 1.00 89.25 505 GLU A CA 1
ATOM 4020 C C . GLU A 1 505 ? 7.296 13.390 56.581 1.00 89.25 505 GLU A C 1
ATOM 4022 O O . GLU A 1 505 ? 7.585 13.971 57.628 1.00 89.25 505 GLU A O 1
ATOM 4027 N N . LYS A 1 506 ? 6.096 13.518 55.998 1.00 91.00 506 LYS A N 1
ATOM 4028 C CA . LYS A 1 506 ? 4.999 14.382 56.464 1.00 91.00 506 LYS A CA 1
ATOM 4029 C C . LYS A 1 506 ? 5.415 15.835 56.732 1.00 91.00 506 LYS A C 1
ATOM 4031 O O . LYS A 1 506 ? 4.921 16.482 57.652 1.00 91.00 506 LYS A O 1
ATOM 4036 N N . ASN A 1 507 ? 6.363 16.336 55.942 1.00 89.38 507 ASN A N 1
ATOM 4037 C CA . ASN A 1 507 ? 6.820 17.722 55.941 1.00 89.38 507 ASN A CA 1
ATOM 4038 C C . ASN A 1 507 ? 7.518 18.047 54.608 1.00 89.38 507 ASN A C 1
ATOM 4040 O O . ASN A 1 507 ? 7.815 17.146 53.823 1.00 89.38 507 ASN A O 1
ATOM 4044 N N . GLY A 1 508 ? 7.800 19.330 54.375 1.00 92.62 508 GLY A N 1
ATOM 4045 C CA . GLY A 1 508 ? 8.630 19.771 53.257 1.00 92.62 508 GLY A CA 1
ATOM 4046 C C . GLY A 1 508 ? 7.935 19.776 51.892 1.00 92.62 508 GLY A C 1
ATOM 4047 O O . GLY A 1 508 ? 6.703 19.792 51.780 1.00 92.62 508 GLY A O 1
ATOM 4048 N N . GLN A 1 509 ? 8.764 19.768 50.850 1.00 92.88 509 GLN A N 1
ATOM 4049 C CA . GLN A 1 509 ? 8.372 19.886 49.447 1.00 92.88 509 GLN A CA 1
ATOM 4050 C C . GLN A 1 509 ? 9.287 19.083 48.515 1.00 92.88 509 GLN A C 1
ATOM 4052 O O . GLN A 1 509 ? 10.421 18.747 48.858 1.00 92.88 509 GLN A O 1
ATOM 4057 N N . VAL A 1 510 ? 8.819 18.863 47.292 1.00 91.50 510 VAL A N 1
ATOM 4058 C CA . VAL A 1 510 ? 9.651 18.498 46.147 1.00 91.50 510 VAL A CA 1
ATOM 4059 C C . VAL A 1 510 ? 9.386 19.516 45.043 1.00 91.50 510 VAL A C 1
ATOM 4061 O O . VAL A 1 510 ? 8.340 19.468 44.390 1.00 91.50 510 VAL A O 1
ATOM 4064 N N . ALA A 1 511 ? 10.335 20.434 44.860 1.00 86.31 511 ALA A N 1
ATOM 4065 C CA . ALA A 1 511 ? 10.323 21.389 43.756 1.00 86.31 511 ALA A CA 1
ATOM 4066 C C . ALA A 1 511 ? 10.427 20.646 42.413 1.00 86.31 511 ALA A C 1
ATOM 4068 O O . ALA A 1 511 ? 11.208 19.696 42.286 1.00 86.31 511 ALA A O 1
ATOM 4069 N N . CYS A 1 512 ? 9.626 21.045 41.424 1.00 85.56 512 CYS A N 1
ATOM 4070 C CA . CYS A 1 512 ? 9.500 20.373 40.129 1.00 85.56 512 CYS A CA 1
ATOM 4071 C C . CYS A 1 512 ? 9.242 18.856 40.248 1.00 85.56 512 CYS A C 1
ATOM 4073 O O . CYS A 1 512 ? 9.825 18.053 39.513 1.00 85.56 512 CYS A O 1
ATOM 4075 N N . ALA A 1 513 ? 8.399 18.419 41.192 1.00 87.06 513 ALA A N 1
ATOM 4076 C CA . ALA A 1 513 ? 8.016 17.009 41.339 1.00 87.06 513 ALA A CA 1
ATOM 4077 C C . ALA A 1 513 ? 7.477 16.424 40.019 1.00 87.06 513 ALA A C 1
ATOM 4079 O O . ALA A 1 513 ? 7.834 15.305 39.639 1.00 87.06 513 ALA A O 1
ATOM 4080 N N . ALA A 1 514 ? 6.689 17.218 39.290 1.00 85.25 514 ALA A N 1
ATOM 4081 C CA . ALA A 1 514 ? 6.357 17.017 37.883 1.00 85.25 514 ALA A CA 1
ATOM 4082 C C . ALA A 1 514 ? 6.685 18.277 37.061 1.00 85.25 514 ALA A C 1
ATOM 4084 O O . ALA A 1 514 ? 6.889 19.358 37.606 1.00 85.25 514 ALA A O 1
ATOM 4085 N N . TYR A 1 515 ? 6.701 18.135 35.736 1.00 83.12 515 TYR A N 1
ATOM 4086 C CA . TYR A 1 515 ? 6.832 19.242 34.788 1.00 83.12 515 TYR A CA 1
ATOM 4087 C C . TYR A 1 515 ? 5.958 18.964 33.567 1.00 83.12 515 TYR A C 1
ATOM 4089 O O . TYR A 1 515 ? 5.902 17.816 33.109 1.00 83.12 515 TYR A O 1
ATOM 4097 N N . ARG A 1 516 ? 5.305 19.997 33.032 1.00 78.81 516 ARG A N 1
ATOM 4098 C CA . ARG A 1 516 ? 4.545 19.926 31.777 1.00 78.81 516 ARG A CA 1
ATOM 4099 C C . ARG A 1 516 ? 4.801 21.163 30.929 1.00 78.81 516 ARG A C 1
ATOM 4101 O O . ARG A 1 516 ? 4.769 22.274 31.445 1.00 78.81 516 ARG A O 1
ATOM 4108 N N . ASP A 1 517 ? 4.936 20.978 29.622 1.00 69.62 517 ASP A N 1
ATOM 4109 C CA . ASP A 1 517 ? 5.216 22.065 28.674 1.00 69.62 517 ASP A CA 1
ATOM 4110 C C . ASP A 1 517 ? 4.098 23.135 28.617 1.00 69.62 517 ASP A C 1
ATOM 4112 O O . ASP A 1 517 ? 4.340 24.255 28.175 1.00 69.62 517 ASP A O 1
ATOM 4116 N N . ASP A 1 518 ? 2.880 22.813 29.077 1.00 76.56 518 ASP A N 1
ATOM 4117 C CA . ASP A 1 518 ? 1.717 23.715 29.135 1.00 76.56 518 ASP A CA 1
ATOM 4118 C C . ASP A 1 518 ? 1.522 24.431 30.490 1.00 76.56 518 ASP A C 1
ATOM 4120 O O . ASP A 1 518 ? 0.612 25.258 30.615 1.00 76.56 518 ASP A O 1
ATOM 4124 N N . LEU A 1 519 ? 2.357 24.131 31.497 1.00 76.19 519 LEU A N 1
ATOM 4125 C CA . LEU A 1 519 ? 2.249 24.665 32.864 1.00 76.19 519 LEU A CA 1
ATOM 4126 C C . LEU A 1 519 ? 3.579 25.081 33.517 1.00 76.19 519 LEU A C 1
ATOM 4128 O O . LEU A 1 519 ? 3.560 25.935 34.396 1.00 76.19 519 LEU A O 1
ATOM 4132 N N . GLY A 1 520 ? 4.715 24.510 33.122 1.00 80.19 520 GLY A N 1
ATOM 4133 C CA . GLY A 1 520 ? 5.988 24.665 33.830 1.00 80.19 520 GLY A CA 1
ATOM 4134 C C . GLY A 1 520 ? 6.170 23.638 34.955 1.00 80.19 520 GLY A C 1
ATOM 4135 O O . GLY A 1 520 ? 5.723 22.489 34.845 1.00 80.19 520 GLY A O 1
ATOM 4136 N N . GLY A 1 521 ? 6.868 24.044 36.019 1.00 84.06 521 GLY A N 1
ATOM 4137 C CA . GLY A 1 521 ? 7.142 23.218 37.193 1.00 84.06 521 GLY A CA 1
ATOM 4138 C C . GLY A 1 521 ? 5.899 22.991 38.041 1.00 84.06 521 GLY A C 1
ATOM 4139 O O . GLY A 1 521 ? 5.114 23.909 38.272 1.00 84.06 521 GLY A O 1
ATOM 4140 N N . ILE A 1 522 ? 5.713 21.762 38.518 1.00 89.62 522 ILE A N 1
ATOM 4141 C CA . ILE A 1 522 ? 4.630 21.408 39.435 1.00 89.62 522 ILE A CA 1
ATOM 4142 C C . ILE A 1 522 ? 5.234 20.849 40.719 1.00 89.62 522 ILE A C 1
ATOM 4144 O O . ILE A 1 522 ? 5.803 19.753 40.735 1.00 89.62 522 ILE A O 1
ATOM 4148 N N . ASP A 1 523 ? 5.063 21.604 41.796 1.00 91.06 523 ASP A N 1
ATOM 4149 C CA . ASP A 1 523 ? 5.612 21.330 43.113 1.00 91.06 523 ASP A CA 1
ATOM 4150 C C . ASP A 1 523 ? 4.634 20.510 43.942 1.00 91.06 523 ASP A C 1
ATOM 4152 O O . ASP A 1 523 ? 3.437 20.815 44.051 1.00 91.06 523 ASP A O 1
ATOM 4156 N N . PHE A 1 524 ? 5.158 19.457 44.564 1.00 93.00 524 PHE A N 1
ATOM 4157 C CA . PHE A 1 524 ? 4.410 18.699 45.558 1.00 93.00 524 PHE A CA 1
ATOM 4158 C C . PHE A 1 524 ? 4.845 19.200 46.930 1.00 93.00 524 PHE A C 1
ATOM 4160 O O . PHE A 1 524 ? 6.032 19.197 47.249 1.00 93.00 524 PHE A O 1
ATOM 4167 N N . VAL A 1 525 ? 3.888 19.631 47.748 1.00 92.81 525 VAL A N 1
ATOM 4168 C CA . VAL A 1 525 ? 4.143 20.172 49.088 1.00 92.81 525 VAL A CA 1
ATOM 4169 C C . VAL A 1 525 ? 3.324 19.389 50.103 1.00 92.81 525 VAL A C 1
ATOM 4171 O O . VAL A 1 525 ? 2.164 19.052 49.841 1.00 92.81 525 VAL A O 1
ATOM 4174 N N . TRP A 1 526 ? 3.898 19.099 51.271 1.00 92.56 526 TRP A N 1
ATOM 4175 C CA . TRP A 1 526 ? 3.124 18.480 52.347 1.00 92.56 526 TRP A CA 1
ATOM 4176 C C . TRP A 1 526 ? 2.022 19.426 52.840 1.00 92.56 526 TRP A C 1
ATOM 4178 O O . TRP A 1 526 ? 0.858 19.040 52.920 1.00 92.56 526 TRP A O 1
ATOM 4188 N N . GLY A 1 527 ? 2.383 20.688 53.073 1.00 88.69 527 GLY A N 1
ATOM 4189 C CA . GLY A 1 527 ? 1.459 21.748 53.460 1.00 88.69 527 GLY A CA 1
ATOM 4190 C C . GLY A 1 527 ? 0.887 21.598 54.871 1.00 88.69 527 GLY A C 1
ATOM 4191 O O . GLY A 1 527 ? 1.581 21.160 55.789 1.00 88.69 527 GLY A O 1
ATOM 4192 N N . LYS A 1 528 ? -0.364 22.028 55.046 1.00 86.81 528 LYS A N 1
ATOM 4193 C CA . LYS A 1 528 ? -1.047 22.160 56.341 1.00 86.81 528 LYS A CA 1
ATOM 4194 C C . LYS A 1 528 ? -2.503 21.714 56.217 1.00 86.81 528 LYS A C 1
ATOM 4196 O O . LYS A 1 528 ? -3.125 21.951 55.187 1.00 86.81 528 LYS A O 1
ATOM 4201 N N . ASP A 1 529 ? -3.043 21.110 57.262 1.00 83.25 529 ASP A N 1
ATOM 4202 C CA . ASP A 1 529 ? -4.457 20.772 57.417 1.00 83.25 529 ASP A CA 1
ATOM 4203 C C . ASP A 1 529 ? -5.309 21.961 57.926 1.00 83.25 529 ASP A C 1
ATOM 4205 O O . ASP A 1 529 ? -4.819 23.056 58.229 1.00 83.25 529 ASP A O 1
ATOM 4209 N N . GLY A 1 530 ? -6.622 21.750 57.999 1.00 79.81 530 GLY A N 1
ATOM 4210 C CA . GLY A 1 530 ? -7.601 22.674 58.558 1.00 79.81 530 GLY A CA 1
ATOM 4211 C C . GLY A 1 530 ? -8.309 23.561 57.530 1.00 79.81 530 GLY A C 1
ATOM 4212 O O . GLY A 1 530 ? -8.231 23.381 56.317 1.00 79.81 530 GLY A O 1
ATOM 4213 N N . LYS A 1 531 ? -9.057 24.554 58.030 1.00 73.50 531 LYS A N 1
ATOM 4214 C CA . LYS A 1 531 ? -9.916 25.433 57.210 1.00 73.50 531 LYS A CA 1
ATOM 4215 C C . LYS A 1 531 ? -9.136 26.174 56.116 1.00 73.50 531 LYS A C 1
ATOM 4217 O O . LYS A 1 531 ? -9.590 26.220 54.975 1.00 73.50 531 LYS A O 1
ATOM 4222 N N . ASP A 1 532 ? -7.955 26.669 56.474 1.00 76.50 532 ASP A N 1
ATOM 4223 C CA . ASP A 1 532 ? -7.019 27.386 55.598 1.00 76.50 532 ASP A CA 1
ATOM 4224 C C . ASP A 1 532 ? -5.870 26.463 55.133 1.00 76.50 532 ASP A C 1
ATOM 4226 O O . ASP A 1 532 ? -4.755 26.906 54.853 1.00 76.50 532 ASP A O 1
ATOM 4230 N N . GLY A 1 533 ? -6.134 25.152 55.111 1.00 79.94 533 GLY A N 1
ATOM 4231 C CA . GLY A 1 533 ? -5.194 24.116 54.711 1.00 79.94 533 GLY A CA 1
ATOM 4232 C C . GLY A 1 533 ? -4.871 24.122 53.214 1.00 79.94 533 GLY A C 1
ATOM 4233 O O . GLY A 1 533 ? -5.623 24.627 52.374 1.00 79.94 533 GLY A O 1
ATOM 4234 N N . TYR A 1 534 ? -3.729 23.529 52.881 1.00 86.00 534 TYR A N 1
ATOM 4235 C CA . TYR A 1 534 ? -3.184 23.409 51.532 1.00 86.00 534 TYR A CA 1
ATOM 4236 C C . TYR A 1 534 ? -2.231 22.209 51.432 1.00 86.00 534 TYR A C 1
ATOM 4238 O O . TYR A 1 534 ? -1.811 21.648 52.446 1.00 86.00 534 TYR A O 1
ATOM 4246 N N . GLY A 1 535 ? -1.847 21.839 50.209 1.00 88.19 535 GLY A N 1
ATOM 4247 C CA . GLY A 1 535 ? -0.932 20.724 49.975 1.00 88.19 535 GLY A CA 1
ATOM 4248 C C . GLY A 1 535 ? -1.548 19.359 50.276 1.00 88.19 535 GLY A C 1
ATOM 4249 O O . GLY A 1 535 ? -2.770 19.193 50.356 1.00 88.19 535 GLY A O 1
ATOM 4250 N N . LEU A 1 536 ? -0.680 18.363 50.427 1.00 90.50 536 LEU A N 1
ATOM 4251 C CA . LEU A 1 536 ? -1.074 16.969 50.590 1.00 90.50 536 LEU A CA 1
ATOM 4252 C C . LEU A 1 536 ? -1.838 16.699 51.898 1.00 90.50 536 LEU A C 1
ATOM 4254 O O . LEU A 1 536 ? -2.813 15.950 51.878 1.00 90.50 536 LEU A O 1
ATOM 4258 N N . ALA A 1 537 ? -1.459 17.350 53.001 1.00 89.81 537 ALA A N 1
ATOM 4259 C CA . ALA A 1 537 ? -2.118 17.221 54.303 1.00 89.81 537 ALA A CA 1
ATOM 4260 C C . ALA A 1 537 ? -3.613 17.588 54.241 1.00 89.81 537 ALA A C 1
ATOM 4262 O O . ALA A 1 537 ? -4.462 16.834 54.713 1.00 89.81 537 ALA A O 1
ATOM 4263 N N . HIS A 1 538 ? -3.951 18.698 53.576 1.00 88.06 538 HIS A N 1
ATOM 4264 C CA . HIS A 1 538 ? -5.340 19.135 53.373 1.00 88.06 538 HIS A CA 1
ATOM 4265 C C . HIS A 1 538 ? -6.142 18.208 52.460 1.00 88.06 538 HIS A C 1
ATOM 4267 O O . HIS A 1 538 ? -7.340 17.997 52.661 1.00 88.06 538 HIS A O 1
ATOM 4273 N N . ILE A 1 539 ? -5.492 17.650 51.434 1.00 87.75 539 ILE A N 1
ATOM 4274 C CA . ILE A 1 539 ? -6.123 16.683 50.530 1.00 87.75 539 ILE A CA 1
ATOM 4275 C C . ILE A 1 539 ? -6.491 15.410 51.302 1.00 87.75 539 ILE A C 1
ATOM 4277 O O . ILE A 1 539 ? -7.623 14.941 51.167 1.00 87.75 539 ILE A O 1
ATOM 4281 N N . LEU A 1 540 ? -5.577 14.895 52.131 1.00 88.06 540 LEU A N 1
ATOM 4282 C CA . LEU A 1 540 ? -5.815 13.747 53.009 1.00 88.06 540 LEU A CA 1
ATOM 4283 C C . LEU A 1 540 ? -6.982 14.029 53.969 1.00 88.06 540 LEU A C 1
ATOM 4285 O O . LEU A 1 540 ? -8.006 13.352 53.897 1.00 88.06 540 LEU A O 1
ATOM 4289 N N . GLU A 1 541 ? -6.891 15.096 54.770 1.00 87.69 541 GLU A N 1
ATOM 4290 C CA . GLU A 1 541 ? -7.904 15.476 55.766 1.00 87.69 541 GLU A CA 1
ATOM 4291 C C . GLU A 1 541 ? -9.313 15.617 55.155 1.00 87.69 541 GLU A C 1
ATOM 4293 O O . GLU A 1 541 ? -10.302 15.122 55.708 1.00 87.69 541 GLU A O 1
ATOM 4298 N N . LYS A 1 542 ? -9.435 16.265 53.986 1.00 85.06 542 LYS A N 1
ATOM 4299 C CA . LYS A 1 542 ? -10.727 16.414 53.298 1.00 85.06 542 LYS A CA 1
ATOM 4300 C C . LYS A 1 542 ? -11.314 15.083 52.841 1.00 85.06 542 LYS A C 1
ATOM 4302 O O . LYS A 1 542 ? -12.537 14.932 52.893 1.00 85.06 542 LYS A O 1
ATOM 4307 N N . ARG A 1 543 ? -10.482 14.144 52.378 1.00 84.25 543 ARG A N 1
ATOM 4308 C CA . ARG A 1 543 ? -10.933 12.826 51.903 1.00 84.25 543 ARG A CA 1
ATOM 4309 C C . ARG A 1 543 ? -11.297 11.922 53.073 1.00 84.25 543 ARG A C 1
ATOM 4311 O O . ARG A 1 543 ? -12.388 11.360 53.049 1.00 84.25 543 ARG A O 1
ATOM 4318 N N . GLU A 1 544 ? -10.502 11.913 54.139 1.00 84.75 544 GLU A N 1
ATOM 4319 C CA . GLU A 1 544 ? -10.834 11.226 55.391 1.00 84.75 544 GLU A CA 1
ATOM 4320 C C . GLU A 1 544 ? -12.180 11.712 55.947 1.00 84.75 544 GLU A C 1
ATOM 4322 O O . GLU A 1 544 ? -13.123 10.928 56.054 1.00 84.75 544 GLU A O 1
ATOM 4327 N N . LYS A 1 545 ? -12.343 13.029 56.157 1.00 84.06 545 LYS A N 1
ATOM 4328 C CA . LYS A 1 545 ? -13.608 13.627 56.625 1.00 84.06 545 LYS A CA 1
ATOM 4329 C C . LYS A 1 545 ? -14.791 13.378 55.690 1.00 84.06 545 LYS A C 1
ATOM 4331 O O . LYS A 1 545 ? -15.937 13.485 56.128 1.00 84.06 545 LYS A O 1
ATOM 4336 N N . GLN A 1 546 ? -14.570 13.145 54.396 1.00 78.12 546 GLN A N 1
ATOM 4337 C CA . GLN A 1 546 ? -15.638 12.770 53.467 1.00 78.12 546 GLN A CA 1
ATOM 4338 C C . GLN A 1 546 ? -16.021 11.298 53.641 1.00 78.12 546 GLN A C 1
ATOM 4340 O O . GLN A 1 546 ? -17.203 10.998 53.763 1.00 78.12 546 GLN A O 1
ATOM 4345 N N . TYR A 1 547 ? -15.047 10.393 53.712 1.00 81.75 547 TYR A N 1
ATOM 4346 C CA . TYR A 1 547 ? -15.298 8.967 53.900 1.00 81.75 547 TYR A CA 1
ATOM 4347 C C . TYR A 1 547 ? -15.899 8.639 55.278 1.00 81.75 547 TYR A C 1
ATOM 4349 O O . TYR A 1 547 ? -16.776 7.783 55.354 1.00 81.75 547 TYR A O 1
ATOM 4357 N N . THR A 1 548 ? -15.547 9.378 56.339 1.00 81.81 548 THR A N 1
ATOM 4358 C CA . THR A 1 548 ? -16.233 9.287 57.643 1.00 81.81 548 THR A CA 1
ATOM 4359 C C . THR A 1 548 ? -17.715 9.658 57.537 1.00 81.81 548 THR A C 1
ATOM 4361 O O . THR A 1 548 ? -18.562 8.976 58.103 1.00 81.81 548 THR A O 1
ATOM 4364 N N . ARG A 1 549 ? -18.060 10.701 56.764 1.00 79.88 549 ARG A N 1
ATOM 4365 C CA . ARG A 1 549 ? -19.464 11.078 56.494 1.00 79.88 549 ARG A CA 1
ATOM 4366 C C . ARG A 1 549 ? -20.219 10.038 55.657 1.00 79.88 549 ARG A C 1
ATOM 4368 O O . ARG A 1 549 ? -21.442 10.018 55.705 1.00 79.88 549 ARG A O 1
ATOM 4375 N N . LEU A 1 550 ? -19.500 9.181 54.934 1.00 71.00 550 LEU A N 1
ATOM 4376 C CA . LEU A 1 550 ? -20.037 8.046 54.177 1.00 71.00 550 LEU A CA 1
ATOM 4377 C C . LEU A 1 550 ? -20.061 6.734 54.990 1.00 71.00 550 LEU A C 1
ATOM 4379 O O . LEU A 1 550 ? -20.368 5.683 54.436 1.00 71.00 550 LEU A O 1
ATOM 4383 N N . GLY A 1 551 ? -19.747 6.775 56.292 1.00 77.75 551 GLY A N 1
ATOM 4384 C CA . GLY A 1 551 ? -19.874 5.629 57.199 1.00 77.75 551 GLY A CA 1
ATOM 4385 C C . GLY A 1 551 ? -18.786 4.555 57.079 1.00 77.75 551 GLY A C 1
ATOM 4386 O O . GLY A 1 551 ? -18.969 3.461 57.609 1.00 77.75 551 GLY A O 1
ATOM 4387 N N . LEU A 1 552 ? -17.664 4.832 56.404 1.00 80.69 552 LEU A N 1
ATOM 4388 C CA . LEU A 1 552 ? -16.535 3.894 56.336 1.00 80.69 552 LEU A CA 1
ATOM 4389 C C . LEU A 1 552 ? -15.821 3.792 57.694 1.00 80.69 552 LEU A C 1
ATOM 4391 O O . LEU A 1 552 ? -15.744 4.767 58.445 1.00 80.69 552 LEU A O 1
ATOM 4395 N N . ASN A 1 553 ? -15.248 2.621 57.990 1.00 82.25 553 ASN A N 1
ATOM 4396 C CA . ASN A 1 553 ? -14.412 2.436 59.179 1.00 82.25 553 ASN A CA 1
ATOM 4397 C C . ASN A 1 553 ? -12.995 3.026 58.981 1.00 82.25 553 ASN A C 1
ATOM 4399 O O . ASN A 1 553 ? -12.590 3.346 57.863 1.00 82.25 553 ASN A O 1
ATOM 4403 N N . ALA A 1 554 ? -12.223 3.173 60.063 1.00 77.69 554 ALA A N 1
ATOM 4404 C CA . ALA A 1 554 ? -10.917 3.844 60.025 1.00 77.69 554 ALA A CA 1
ATOM 4405 C C . ALA A 1 554 ? -9.890 3.189 59.073 1.00 77.69 554 ALA A C 1
ATOM 4407 O O . ALA A 1 554 ? -9.091 3.893 58.455 1.00 77.69 554 ALA A O 1
ATOM 4408 N N . GLU A 1 555 ? -9.922 1.865 58.920 1.00 79.19 555 GLU A N 1
ATOM 4409 C CA . GLU A 1 555 ? -9.006 1.123 58.044 1.00 79.19 555 GLU A CA 1
ATOM 4410 C C . GLU A 1 555 ? -9.375 1.325 56.568 1.00 79.19 555 GLU A C 1
ATOM 4412 O O . GLU A 1 555 ? -8.525 1.708 55.765 1.00 79.19 555 GLU A O 1
ATOM 4417 N N . GLN A 1 556 ? -10.665 1.194 56.240 1.00 78.00 556 GLN A N 1
ATOM 4418 C CA . GLN A 1 556 ? -11.219 1.460 54.908 1.00 78.00 556 GLN A CA 1
ATOM 4419 C C . GLN A 1 556 ? -11.018 2.917 54.474 1.00 78.00 556 GLN A C 1
ATOM 4421 O O . GLN A 1 556 ? -10.728 3.180 53.307 1.00 78.00 556 GLN A O 1
ATOM 4426 N N . ILE A 1 557 ? -11.175 3.875 55.398 1.00 75.31 557 ILE A N 1
ATOM 4427 C CA . ILE A 1 557 ? -10.896 5.295 55.148 1.00 75.31 557 ILE A CA 1
ATOM 4428 C C . ILE A 1 557 ? -9.437 5.465 54.722 1.00 75.31 557 ILE A C 1
ATOM 4430 O O . ILE A 1 557 ? -9.170 6.126 53.717 1.00 75.31 557 ILE A O 1
ATOM 4434 N N . LYS A 1 558 ? -8.504 4.867 55.469 1.00 77.81 558 LYS A N 1
ATOM 4435 C CA . LYS A 1 558 ? -7.065 4.998 55.238 1.00 77.81 558 LYS A CA 1
ATOM 4436 C C . LYS A 1 558 ? -6.643 4.371 53.909 1.00 77.81 558 LYS A C 1
ATOM 4438 O O . LYS A 1 558 ? -6.059 5.063 53.081 1.00 77.81 558 LYS A O 1
ATOM 4443 N N . GLU A 1 559 ? -7.002 3.110 53.673 1.00 77.94 559 GLU A N 1
ATOM 4444 C CA . GLU A 1 559 ? -6.695 2.386 52.431 1.00 77.94 559 GLU A CA 1
ATOM 4445 C C . GLU A 1 559 ? -7.206 3.147 51.198 1.00 77.94 559 GLU A C 1
ATOM 4447 O O . GLU A 1 559 ? -6.438 3.484 50.294 1.00 77.94 559 GLU A O 1
ATOM 4452 N N . ARG A 1 560 ? -8.485 3.539 51.214 1.00 77.00 560 ARG A N 1
ATOM 4453 C CA . ARG A 1 560 ? -9.135 4.258 50.110 1.00 77.00 560 ARG A CA 1
ATOM 4454 C C . ARG A 1 560 ? -8.621 5.688 49.923 1.00 77.00 560 ARG A C 1
ATOM 4456 O O . ARG A 1 560 ? -8.764 6.255 48.839 1.00 77.00 560 ARG A O 1
ATOM 4463 N N . THR A 1 561 ? -8.048 6.297 50.960 1.00 76.75 561 THR A N 1
ATOM 4464 C CA . THR A 1 561 ? -7.383 7.604 50.866 1.00 76.75 561 THR A CA 1
ATOM 4465 C C . THR A 1 561 ? -5.987 7.454 50.258 1.00 76.75 561 THR A C 1
ATOM 4467 O O . THR A 1 561 ? -5.658 8.194 49.330 1.00 76.75 561 THR A O 1
ATOM 4470 N N . ASP A 1 562 ? -5.214 6.454 50.688 1.00 77.56 562 ASP A N 1
ATOM 4471 C CA . ASP A 1 562 ? -3.878 6.150 50.162 1.00 77.56 562 ASP A CA 1
ATOM 4472 C C . ASP A 1 562 ? -3.918 5.753 48.674 1.00 77.56 562 ASP A C 1
ATOM 4474 O O . ASP A 1 562 ? -3.112 6.245 47.882 1.00 77.56 562 ASP A O 1
ATOM 4478 N N . GLU A 1 563 ? -4.857 4.894 48.260 1.00 76.88 563 GLU A N 1
ATOM 4479 C CA . GLU A 1 563 ? -5.073 4.544 46.845 1.00 76.88 563 GLU A CA 1
ATOM 4480 C C . GLU A 1 563 ? -5.413 5.768 45.988 1.00 76.88 563 GLU A C 1
ATOM 4482 O O . GLU A 1 563 ? -4.858 5.972 44.906 1.00 76.88 563 GLU A O 1
ATOM 4487 N N . LEU A 1 564 ? -6.328 6.603 46.483 1.00 74.31 564 LEU A N 1
ATOM 4488 C CA . LEU A 1 564 ? -6.816 7.779 45.777 1.00 74.31 564 LEU A CA 1
ATOM 4489 C C . LEU A 1 564 ? -5.703 8.824 45.604 1.00 74.31 564 LEU A C 1
ATOM 4491 O O . LEU A 1 564 ? -5.511 9.343 44.504 1.00 74.31 564 LEU A O 1
ATOM 4495 N N . VAL A 1 565 ? -4.918 9.082 46.650 1.00 78.81 565 VAL A N 1
ATOM 4496 C CA . VAL A 1 565 ? -3.781 10.013 46.608 1.00 78.81 565 VAL A CA 1
ATOM 4497 C C . VAL A 1 565 ? -2.676 9.535 45.661 1.00 78.81 565 VAL A C 1
ATOM 4499 O O . VAL A 1 565 ? -2.138 10.348 44.907 1.00 78.81 565 VAL A O 1
ATOM 4502 N N . LYS A 1 566 ? -2.400 8.225 45.588 1.00 82.56 566 LYS A N 1
ATOM 4503 C CA . LYS A 1 566 ? -1.427 7.642 44.639 1.00 82.56 566 LYS A CA 1
ATOM 4504 C C . LYS A 1 566 ? -1.769 7.866 43.158 1.00 82.56 566 LYS A C 1
ATOM 4506 O O . LYS A 1 566 ? -0.898 7.668 42.314 1.00 82.56 566 LYS A O 1
ATOM 4511 N N . SER A 1 567 ? -2.983 8.323 42.830 1.00 83.94 567 SER A N 1
ATOM 4512 C CA . SER A 1 567 ? -3.358 8.716 41.462 1.00 83.94 567 SER A CA 1
ATOM 4513 C C . SER A 1 567 ? -2.951 10.148 41.069 1.00 83.94 567 SER A C 1
ATOM 4515 O O . SER A 1 567 ? -2.925 10.445 39.877 1.00 83.94 567 SER A O 1
ATOM 4517 N N . ILE A 1 568 ? -2.576 11.027 42.015 1.00 86.06 568 ILE A N 1
ATOM 4518 C CA . ILE A 1 568 ? -2.137 12.413 41.724 1.00 86.06 568 ILE A CA 1
ATOM 4519 C C . ILE A 1 568 ? -1.048 12.478 40.627 1.00 86.06 568 ILE A C 1
ATOM 4521 O O . ILE A 1 568 ? -1.220 13.260 39.689 1.00 86.06 568 ILE A O 1
ATOM 4525 N N . PRO A 1 569 ? 0.025 11.656 40.664 1.00 86.88 569 PRO A N 1
ATOM 4526 C CA . PRO A 1 569 ? 1.061 11.648 39.632 1.00 86.88 569 PRO A CA 1
ATOM 4527 C C . PRO A 1 569 ? 0.513 11.294 38.249 1.00 86.88 569 PRO A C 1
ATOM 4529 O O . PRO A 1 569 ? 0.833 11.964 37.277 1.00 86.88 569 PRO A O 1
ATOM 4532 N N . GLU A 1 570 ? -0.352 10.281 38.160 1.00 85.75 570 GLU A N 1
ATOM 4533 C CA . GLU A 1 570 ? -0.921 9.811 36.892 1.00 85.75 570 GLU A CA 1
ATOM 4534 C C . GLU A 1 570 ? -1.859 10.852 36.268 1.00 85.75 570 GLU A C 1
ATOM 4536 O O . GLU A 1 570 ? -1.781 11.114 35.067 1.00 85.75 570 GLU A O 1
ATOM 4541 N N . VAL A 1 571 ? -2.695 11.498 37.089 1.00 84.06 571 VAL A N 1
ATOM 4542 C CA . VAL A 1 571 ? -3.573 12.586 36.639 1.00 84.06 571 VAL A CA 1
ATOM 4543 C C . VAL A 1 571 ? -2.746 13.765 36.131 1.00 84.06 571 VAL A C 1
ATOM 4545 O O . VAL A 1 571 ? -3.065 14.307 35.079 1.00 84.06 571 VAL A O 1
ATOM 4548 N N . ILE A 1 572 ? -1.664 14.143 36.817 1.00 84.44 572 ILE A N 1
ATOM 4549 C CA . ILE A 1 572 ? -0.790 15.237 36.371 1.00 84.44 572 ILE A CA 1
ATOM 4550 C C . ILE A 1 572 ? -0.043 14.866 35.080 1.00 84.44 572 ILE A C 1
ATOM 4552 O O . ILE A 1 572 ? -0.023 15.668 34.146 1.00 84.44 572 ILE A O 1
ATOM 4556 N N . GLU A 1 573 ? 0.531 13.663 34.990 1.00 81.75 573 GLU A N 1
ATOM 4557 C CA . GLU A 1 573 ? 1.311 13.212 33.827 1.00 81.75 573 GLU A CA 1
ATOM 4558 C C . GLU A 1 573 ? 0.457 12.964 32.572 1.00 81.75 573 GLU A C 1
ATOM 4560 O O . GLU A 1 573 ? 0.944 13.182 31.464 1.00 81.75 573 GLU A O 1
ATOM 4565 N N . SER A 1 574 ? -0.792 12.501 32.721 1.00 80.88 574 SER A N 1
ATOM 4566 C CA . SER A 1 574 ? -1.625 12.018 31.600 1.00 80.88 574 SER A CA 1
ATOM 4567 C C . SER A 1 574 ? -2.973 12.737 31.430 1.00 80.88 574 SER A C 1
ATOM 4569 O O . SER A 1 574 ? -3.717 12.424 30.502 1.00 80.88 574 SER A O 1
ATOM 4571 N N . GLY A 1 575 ? -3.323 13.677 32.311 1.00 83.75 575 GLY A N 1
ATOM 4572 C CA . GLY A 1 575 ? -4.613 14.371 32.295 1.00 83.75 575 GLY A CA 1
ATOM 4573 C C . GLY A 1 575 ? -4.671 15.635 31.433 1.00 83.75 575 GLY A C 1
ATOM 4574 O O . GLY A 1 575 ? -3.669 16.304 31.158 1.00 83.75 575 GLY A O 1
ATOM 4575 N N . THR A 1 576 ? -5.889 15.991 31.034 1.00 85.56 576 THR A N 1
ATOM 4576 C CA . THR A 1 576 ? -6.218 17.186 30.247 1.00 85.56 576 THR A CA 1
ATOM 4577 C C . THR A 1 576 ? -6.202 18.441 31.120 1.00 85.56 576 THR A C 1
ATOM 4579 O O . THR A 1 576 ? -6.675 18.412 32.254 1.00 85.56 576 THR A O 1
ATOM 4582 N N . LEU A 1 577 ? -5.673 19.546 30.592 1.00 85.50 577 LEU A N 1
ATOM 4583 C CA . LEU A 1 577 ? -5.653 20.846 31.262 1.00 85.50 577 LEU A CA 1
ATOM 4584 C C . LEU A 1 577 ? -7.030 21.531 31.203 1.00 85.50 577 LEU A C 1
ATOM 4586 O O . LEU A 1 577 ? -7.637 21.624 30.140 1.00 85.50 577 LEU A O 1
ATOM 4590 N N . PHE A 1 578 ? -7.478 22.071 32.334 1.00 80.25 578 PHE A N 1
ATOM 4591 C CA . PHE A 1 578 ? -8.678 22.892 32.478 1.00 80.25 578 PHE A CA 1
ATOM 4592 C C . PHE A 1 578 ? -8.330 24.215 33.171 1.00 80.25 578 PHE A C 1
ATOM 4594 O O . PHE A 1 578 ? -7.573 24.237 34.146 1.00 80.25 578 PHE A O 1
ATOM 4601 N N . LYS A 1 579 ? -8.924 25.311 32.696 1.00 82.56 579 LYS A N 1
ATOM 4602 C CA . LYS A 1 579 ? -8.920 26.621 33.359 1.00 82.56 579 LYS A CA 1
ATOM 4603 C C . LYS A 1 579 ? -10.370 27.073 33.513 1.00 82.56 579 LYS A C 1
ATOM 4605 O O . LYS A 1 579 ? -11.132 26.911 32.562 1.00 82.56 579 LYS A O 1
ATOM 4610 N N . ASP A 1 580 ? -10.755 27.560 34.690 1.00 74.12 580 ASP A N 1
ATOM 4611 C CA . ASP A 1 580 ? -12.085 28.147 34.903 1.00 74.12 580 ASP A CA 1
ATOM 4612 C C . ASP A 1 580 ? -12.097 29.661 34.621 1.00 74.12 580 ASP A C 1
ATOM 4614 O O . ASP A 1 580 ? -11.046 30.283 34.440 1.00 74.12 580 ASP A O 1
ATOM 4618 N N . ASP A 1 581 ? -13.291 30.258 34.598 1.00 71.50 581 ASP A N 1
ATOM 4619 C CA . ASP A 1 581 ? -13.493 31.693 34.334 1.00 71.50 581 ASP A CA 1
ATOM 4620 C C . ASP A 1 581 ? -12.871 32.605 35.415 1.00 71.50 581 ASP A C 1
ATOM 4622 O O . ASP A 1 581 ? -12.751 33.814 35.228 1.00 71.50 581 ASP A O 1
ATOM 4626 N N . LEU A 1 582 ? -12.449 32.028 36.549 1.00 67.12 582 LEU A N 1
ATOM 4627 C CA . LEU A 1 582 ? -11.736 32.695 37.642 1.00 67.12 582 LEU A CA 1
ATOM 4628 C C . LEU A 1 582 ? -10.210 32.492 37.549 1.00 67.12 582 LEU A C 1
ATOM 4630 O O . LEU A 1 582 ? -9.482 32.835 38.483 1.00 67.12 582 LEU A O 1
ATOM 4634 N N . GLY A 1 583 ? -9.717 31.919 36.446 1.00 66.50 583 GLY A N 1
ATOM 4635 C CA . GLY A 1 583 ? -8.299 31.677 36.184 1.00 66.50 583 GLY A CA 1
ATOM 4636 C C . GLY A 1 583 ? -7.687 30.516 36.974 1.00 66.50 583 GLY A C 1
ATOM 4637 O O . GLY A 1 583 ? -6.468 30.337 36.935 1.00 66.50 583 GLY A O 1
ATOM 4638 N N . ARG A 1 584 ? -8.488 29.714 37.688 1.00 77.00 584 ARG A N 1
ATOM 4639 C CA . ARG A 1 584 ? -7.987 28.574 38.468 1.00 77.00 584 ARG A CA 1
ATOM 4640 C C . ARG A 1 584 ? -7.622 27.436 37.532 1.00 77.00 584 ARG A C 1
ATOM 4642 O O . ARG A 1 584 ? -8.369 27.096 36.616 1.00 77.00 584 ARG A O 1
ATOM 4649 N N . VAL A 1 585 ? -6.474 26.825 37.789 1.00 86.19 585 VAL A N 1
ATOM 4650 C CA . VAL A 1 585 ? -5.894 25.796 36.928 1.00 86.19 585 VAL A CA 1
ATOM 4651 C C . VAL A 1 585 ? -6.143 24.418 37.526 1.00 86.19 585 VAL A C 1
ATOM 4653 O O . VAL A 1 585 ? -6.010 24.214 38.730 1.00 86.19 585 VAL A O 1
ATOM 4656 N N . SER A 1 586 ? -6.504 23.442 36.698 1.00 88.25 586 SER A N 1
ATOM 4657 C CA . SER A 1 586 ? -6.624 22.051 37.135 1.00 88.25 586 SER A CA 1
ATOM 4658 C C . SER A 1 586 ? -6.331 21.063 36.011 1.00 88.25 586 SER A C 1
ATOM 4660 O O . SER A 1 586 ? -6.445 21.391 34.835 1.00 88.25 586 SER A O 1
ATOM 4662 N N . VAL A 1 587 ? -5.951 19.841 36.370 1.00 86.69 587 VAL A N 1
ATOM 4663 C CA . VAL A 1 587 ? -5.674 18.750 35.429 1.00 86.69 587 VAL A CA 1
ATOM 4664 C C . VAL A 1 587 ? -6.640 17.603 35.708 1.00 86.69 587 VAL A C 1
ATOM 4666 O O . VAL A 1 587 ? -6.788 17.204 36.860 1.00 86.69 587 VAL A O 1
ATOM 4669 N N . GLY A 1 588 ? -7.321 17.085 34.684 1.00 84.06 588 GLY A N 1
ATOM 4670 C CA . GLY A 1 588 ? -8.353 16.057 34.837 1.00 84.06 588 GLY A CA 1
ATOM 4671 C C . GLY A 1 588 ? -8.119 14.791 34.014 1.00 84.06 588 GLY A C 1
ATOM 4672 O O . GLY A 1 588 ? -7.733 14.860 32.850 1.00 84.06 588 GLY A O 1
ATOM 4673 N N . LEU A 1 589 ? -8.386 13.632 34.616 1.00 79.12 589 LEU A N 1
ATOM 4674 C CA . LEU A 1 589 ? -8.263 12.302 34.011 1.00 79.12 589 LEU A CA 1
ATOM 4675 C C . LEU A 1 589 ? -9.264 11.352 34.685 1.00 79.12 589 LEU A C 1
ATOM 4677 O O . LEU A 1 589 ? -9.374 11.370 35.903 1.00 79.12 589 LEU A O 1
ATOM 4681 N N . ASN A 1 590 ? -9.986 10.513 33.935 1.00 75.19 590 ASN A N 1
ATOM 4682 C CA . ASN A 1 590 ? -10.871 9.465 34.485 1.00 75.19 590 ASN A CA 1
ATOM 4683 C C . ASN A 1 590 ? -11.824 9.943 35.613 1.00 75.19 590 ASN A C 1
ATOM 4685 O O . ASN A 1 590 ? -11.907 9.330 36.677 1.00 75.19 590 ASN A O 1
ATOM 4689 N N . ASN A 1 591 ? -12.533 11.056 35.385 1.00 74.81 591 ASN A N 1
ATOM 4690 C CA . ASN A 1 591 ? -13.457 11.707 36.336 1.00 74.81 591 ASN A CA 1
ATOM 4691 C C . ASN A 1 591 ? -12.812 12.165 37.664 1.00 74.81 591 ASN A C 1
ATOM 4693 O O . ASN A 1 591 ? -13.510 12.437 38.644 1.00 74.81 591 ASN A O 1
ATOM 4697 N N . ILE A 1 592 ? -11.483 12.272 37.685 1.00 79.88 592 ILE A N 1
ATOM 4698 C CA . ILE A 1 592 ? -10.666 12.860 38.746 1.00 79.88 592 ILE A CA 1
ATOM 4699 C C . ILE A 1 592 ? -10.121 14.204 38.251 1.00 79.88 592 ILE A C 1
ATOM 4701 O O . ILE A 1 592 ? -9.822 14.352 37.065 1.00 79.88 592 ILE A O 1
ATOM 4705 N N . ARG A 1 593 ? -9.967 15.177 39.153 1.00 82.81 593 ARG A N 1
ATOM 4706 C CA . ARG A 1 593 ? -9.398 16.503 38.888 1.00 82.81 593 ARG A CA 1
ATOM 4707 C C . ARG A 1 593 ? -8.407 16.891 39.989 1.00 82.81 593 ARG A C 1
ATOM 4709 O O . ARG A 1 593 ? -8.749 16.848 41.163 1.00 82.81 593 ARG A O 1
ATOM 4716 N N . VAL A 1 594 ? -7.197 17.297 39.618 1.00 88.06 594 VAL A N 1
ATOM 4717 C CA . VAL A 1 594 ? -6.176 17.867 40.513 1.00 88.06 594 VAL A CA 1
ATOM 4718 C C . VAL A 1 594 ? -6.152 19.379 40.319 1.00 88.06 594 VAL A C 1
ATOM 4720 O O . VAL A 1 594 ? -5.905 19.842 39.209 1.00 88.06 594 VAL A O 1
ATOM 4723 N N . GLY A 1 595 ? -6.417 20.153 41.371 1.00 87.31 595 GLY A N 1
ATOM 4724 C CA . GLY A 1 595 ? -6.347 21.614 41.350 1.00 87.31 595 GLY A CA 1
ATOM 4725 C C . GLY A 1 595 ? -4.940 22.124 41.651 1.00 87.31 595 GLY A C 1
ATOM 4726 O O . GLY A 1 595 ? -4.288 21.685 42.605 1.00 87.31 595 GLY A O 1
ATOM 4727 N N . LEU A 1 596 ? -4.488 23.066 40.827 1.00 89.06 596 LEU A N 1
ATOM 4728 C CA . LEU A 1 596 ? -3.155 23.651 40.839 1.00 89.06 596 LEU A CA 1
ATOM 4729 C C . LEU A 1 596 ? -3.243 25.162 41.079 1.00 89.06 596 LEU A C 1
ATOM 4731 O O . LEU A 1 596 ? -4.121 25.839 40.541 1.00 89.06 596 LEU A O 1
ATOM 4735 N N . LYS A 1 597 ? -2.307 25.707 41.860 1.00 84.75 597 LYS A N 1
ATOM 4736 C CA . LYS A 1 597 ? -2.254 27.137 42.186 1.00 84.75 597 LYS A CA 1
ATOM 4737 C C . LYS A 1 597 ? -0.881 27.720 41.854 1.00 84.75 597 LYS A C 1
ATOM 4739 O O . LYS A 1 597 ? 0.126 27.195 42.309 1.00 84.75 597 LYS A O 1
ATOM 4744 N N . ASN A 1 598 ? -0.855 28.820 41.107 1.00 83.25 598 ASN A N 1
ATOM 4745 C CA . ASN A 1 598 ? 0.344 29.582 40.730 1.00 83.25 598 ASN A CA 1
ATOM 4746 C C . ASN A 1 598 ? 0.554 30.850 41.581 1.00 83.25 598 ASN A C 1
ATOM 4748 O O . ASN A 1 598 ? 1.317 31.732 41.200 1.00 83.25 598 ASN A O 1
ATOM 4752 N N . THR A 1 599 ? -0.151 30.986 42.707 1.00 78.56 599 THR A N 1
ATOM 4753 C CA . THR A 1 599 ? -0.054 32.162 43.583 1.00 78.56 599 THR A CA 1
ATOM 4754 C C . THR A 1 599 ? 0.029 31.790 45.058 1.00 78.56 599 THR A C 1
ATOM 4756 O O . THR A 1 599 ? -0.695 30.914 45.551 1.00 78.56 599 THR A O 1
ATOM 4759 N N . TRP A 1 600 ? 0.869 32.509 45.794 1.00 76.88 600 TRP A N 1
ATOM 4760 C CA . TRP A 1 600 ? 1.056 32.359 47.233 1.00 76.88 600 TRP A CA 1
ATOM 4761 C C . TRP A 1 600 ? 1.169 33.734 47.885 1.00 76.88 600 TRP A C 1
ATOM 4763 O O . TRP A 1 600 ? 1.937 34.566 47.420 1.00 76.88 600 TRP A O 1
ATOM 4773 N N . ASP A 1 601 ? 0.353 33.987 48.910 1.00 68.25 601 ASP A N 1
ATOM 4774 C CA . ASP A 1 601 ? 0.247 35.289 49.594 1.00 68.25 601 ASP A CA 1
ATOM 4775 C C . ASP A 1 601 ? 0.217 36.504 48.634 1.00 68.25 601 ASP A C 1
ATOM 4777 O O . ASP A 1 601 ? 1.039 37.413 48.697 1.00 68.25 601 ASP A O 1
ATOM 4781 N N . ASN A 1 602 ? -0.697 36.455 47.654 1.00 68.38 602 ASN A N 1
ATOM 4782 C CA . ASN A 1 602 ? -0.856 37.404 46.536 1.00 68.38 602 ASN A CA 1
ATOM 4783 C C . ASN A 1 602 ? 0.343 37.574 45.577 1.00 68.38 602 ASN A C 1
ATOM 4785 O O . ASN A 1 602 ? 0.215 38.287 44.582 1.00 68.38 602 ASN A O 1
ATOM 4789 N N . ASN A 1 603 ? 1.458 36.875 45.790 1.00 70.00 603 ASN A N 1
ATOM 4790 C CA . ASN A 1 603 ? 2.592 36.839 44.870 1.00 70.00 603 ASN A CA 1
ATOM 4791 C C . ASN A 1 603 ? 2.437 35.721 43.828 1.00 70.00 603 ASN A C 1
ATOM 4793 O O . ASN A 1 603 ? 1.862 34.664 44.102 1.00 70.00 603 ASN A O 1
ATOM 4797 N N . ASN A 1 604 ? 2.964 35.950 42.623 1.00 74.69 604 ASN A N 1
ATOM 4798 C CA . ASN A 1 604 ? 3.080 34.930 41.580 1.00 74.69 604 ASN A CA 1
ATOM 4799 C C . ASN A 1 604 ? 4.228 33.970 41.926 1.00 74.69 604 ASN A C 1
ATOM 4801 O O . ASN A 1 604 ? 5.317 34.413 42.282 1.00 74.69 604 ASN A O 1
ATOM 4805 N N . LEU A 1 605 ? 3.990 32.666 41.790 1.00 75.06 605 LEU A N 1
ATOM 4806 C CA . LEU A 1 605 ? 4.982 31.616 42.027 1.00 75.06 605 LEU A CA 1
ATOM 4807 C C . LEU A 1 605 ? 5.919 31.369 40.826 1.00 75.06 605 LEU A C 1
ATOM 4809 O O . LEU A 1 605 ? 6.633 30.378 40.827 1.00 75.06 605 LEU A O 1
ATOM 4813 N N . ASN A 1 606 ? 5.913 32.246 39.812 1.00 66.19 606 ASN A N 1
ATOM 4814 C CA . ASN A 1 606 ? 6.911 32.367 38.734 1.00 66.19 606 ASN A CA 1
ATOM 4815 C C . ASN A 1 606 ? 7.468 31.025 38.213 1.00 66.19 606 ASN A C 1
ATOM 4817 O O . ASN A 1 606 ? 8.526 30.579 38.636 1.00 66.19 606 ASN A O 1
ATOM 4821 N N . ASN A 1 607 ? 6.762 30.407 37.261 1.00 67.50 607 ASN A N 1
ATOM 4822 C CA . ASN A 1 607 ? 7.038 29.075 36.690 1.00 67.50 607 ASN A CA 1
ATOM 4823 C C . ASN A 1 607 ? 6.753 27.864 37.608 1.00 67.50 607 ASN A C 1
ATOM 4825 O O . ASN A 1 607 ? 6.875 26.734 37.131 1.00 67.50 607 ASN A O 1
ATOM 4829 N N . HIS A 1 608 ? 6.273 28.066 38.845 1.00 77.81 608 HIS A N 1
ATOM 4830 C CA . HIS A 1 608 ? 5.773 26.993 39.717 1.00 77.81 608 HIS A CA 1
ATOM 4831 C C . HIS A 1 608 ? 4.239 26.956 39.837 1.00 77.81 608 HIS A C 1
ATOM 4833 O O . HIS A 1 608 ? 3.558 27.976 39.983 1.00 77.81 608 HIS A O 1
ATOM 4839 N N . PHE A 1 609 ? 3.701 25.738 39.884 1.00 86.38 609 PHE A N 1
ATOM 4840 C CA . PHE A 1 609 ? 2.332 25.411 40.275 1.00 86.38 609 PHE A CA 1
ATOM 4841 C C . PHE A 1 609 ? 2.336 24.455 41.469 1.00 86.38 609 PHE A C 1
ATOM 4843 O O . PHE A 1 609 ? 2.933 23.388 41.413 1.00 86.38 609 PHE A O 1
ATOM 4850 N N . VAL A 1 610 ? 1.599 24.777 42.527 1.00 86.12 610 VAL A N 1
ATOM 4851 C CA . VAL A 1 610 ? 1.483 23.927 43.721 1.00 86.12 610 VAL A CA 1
ATOM 4852 C C . VAL A 1 610 ? 0.208 23.088 43.650 1.00 86.12 610 VAL A C 1
ATOM 4854 O O . VAL A 1 610 ? -0.875 23.612 43.363 1.00 86.12 610 VAL A O 1
ATOM 4857 N N . VAL A 1 611 ? 0.310 21.790 43.952 1.00 85.69 611 VAL A N 1
ATOM 4858 C CA . VAL A 1 611 ? -0.860 20.908 44.116 1.00 85.69 611 VAL A CA 1
ATOM 4859 C C . VAL A 1 611 ? -1.635 21.314 45.375 1.00 85.69 611 VAL A C 1
ATOM 4861 O O . VAL A 1 611 ? -1.106 21.257 46.483 1.00 85.69 611 VAL A O 1
ATOM 4864 N N . THR A 1 612 ? -2.894 21.736 45.218 1.00 81.12 612 THR A N 1
ATOM 4865 C CA . THR A 1 612 ? -3.696 22.322 46.316 1.00 81.12 612 THR A CA 1
ATOM 4866 C C . THR A 1 612 ? -5.048 21.657 46.544 1.00 81.12 612 THR A C 1
ATOM 4868 O O . THR A 1 612 ? -5.590 21.747 47.647 1.00 81.12 612 THR A O 1
ATOM 4871 N N . SER A 1 613 ? -5.594 20.962 45.546 1.00 79.25 613 SER A N 1
ATOM 4872 C CA . SER A 1 613 ? -6.803 20.158 45.710 1.00 79.25 613 SER A CA 1
ATOM 4873 C C . SER A 1 613 ? -6.790 18.913 44.828 1.00 79.25 613 SER A C 1
ATOM 4875 O O . SER A 1 613 ? -6.060 18.811 43.843 1.00 79.25 613 SER A O 1
ATOM 4877 N N . TYR A 1 614 ? -7.624 17.951 45.200 1.00 81.62 614 TYR A N 1
ATOM 4878 C CA . TYR A 1 614 ? -7.924 16.751 44.433 1.00 81.62 614 TYR A CA 1
ATOM 4879 C C . TYR A 1 614 ? -9.419 16.496 44.574 1.00 81.62 614 TYR A C 1
ATOM 4881 O O . TYR A 1 614 ? -9.931 16.559 45.694 1.00 81.62 614 TYR A O 1
ATOM 4889 N N . GLU A 1 615 ? -10.108 16.188 43.481 1.00 72.75 615 GLU A N 1
ATOM 4890 C CA . GLU A 1 615 ? -11.554 15.990 43.381 1.00 72.75 615 GLU A CA 1
ATOM 4891 C C . GLU A 1 615 ? -11.893 14.776 42.509 1.00 72.75 615 GLU A C 1
ATOM 4893 O O . GLU A 1 615 ? -11.143 14.409 41.608 1.00 72.75 615 GLU A O 1
ATOM 4898 N N . ARG A 1 616 ? -13.040 14.147 42.780 1.00 68.31 616 ARG A N 1
ATOM 4899 C CA . ARG A 1 616 ? -13.649 13.094 41.958 1.00 68.31 616 ARG A CA 1
ATOM 4900 C C . ARG A 1 616 ? -15.132 13.424 41.819 1.00 68.31 616 ARG A C 1
ATOM 4902 O O . ARG A 1 616 ? -15.731 13.853 42.803 1.00 68.31 616 ARG A O 1
ATOM 4909 N N . ASP A 1 617 ? -15.681 13.241 40.621 1.00 61.38 617 ASP A N 1
ATOM 4910 C CA . ASP A 1 617 ? -17.065 13.594 40.272 1.00 61.38 617 ASP A CA 1
ATOM 4911 C C . ASP A 1 617 ? -18.090 13.027 41.280 1.00 61.38 617 ASP A C 1
ATOM 4913 O O . ASP A 1 617 ? -18.106 11.824 41.566 1.00 61.38 617 ASP A O 1
ATOM 4917 N N . GLU A 1 618 ? -18.961 13.897 41.811 1.00 54.34 618 GLU A N 1
ATOM 4918 C CA . GLU A 1 618 ? -20.011 13.539 42.774 1.00 54.34 618 GLU A CA 1
ATOM 4919 C C . GLU A 1 618 ? -20.965 12.467 42.240 1.00 54.34 618 GLU A C 1
ATOM 4921 O O . GLU A 1 618 ? -21.509 11.677 43.014 1.00 54.34 618 GLU A O 1
ATOM 4926 N N . LYS A 1 619 ? -21.160 12.398 40.919 1.00 54.28 619 LYS A N 1
ATOM 4927 C CA . LYS A 1 619 ? -22.048 11.405 40.306 1.00 54.28 619 LYS A CA 1
ATOM 4928 C C . LYS A 1 619 ? -21.523 9.978 40.499 1.00 54.28 619 LYS A C 1
ATOM 4930 O O . LYS A 1 619 ? -22.295 9.078 40.813 1.00 54.28 619 LYS A O 1
ATOM 4935 N N . VAL A 1 620 ? -20.202 9.801 40.414 1.00 54.69 620 VAL A N 1
ATOM 4936 C CA . VAL A 1 620 ? -19.517 8.519 40.656 1.00 54.69 620 VAL A CA 1
ATOM 4937 C C . VAL A 1 620 ? -19.538 8.153 42.145 1.00 54.69 620 VAL A C 1
ATOM 4939 O O . VAL A 1 620 ? -19.604 6.976 42.489 1.00 54.69 620 VAL A O 1
ATOM 4942 N N . LEU A 1 621 ? -19.523 9.144 43.045 1.00 51.53 621 LEU A N 1
ATOM 4943 C CA . LEU A 1 621 ? -19.714 8.916 44.483 1.00 51.53 621 LEU A CA 1
ATOM 4944 C C . LEU A 1 621 ? -21.129 8.392 44.789 1.00 51.53 621 LEU A C 1
ATOM 4946 O O . LEU A 1 621 ? -21.243 7.366 45.455 1.00 51.53 621 LEU A O 1
ATOM 4950 N N . ARG A 1 622 ? -22.185 8.977 44.207 1.00 50.47 622 ARG A N 1
ATOM 4951 C CA . ARG A 1 622 ? -23.575 8.487 44.365 1.00 50.47 622 ARG A CA 1
ATOM 4952 C C . ARG A 1 622 ? -23.814 7.090 43.767 1.00 50.47 622 ARG A C 1
ATOM 4954 O O . ARG A 1 622 ? -24.614 6.312 44.285 1.00 50.47 622 ARG A O 1
ATOM 4961 N N . GLU A 1 623 ? -23.093 6.725 42.708 1.00 46.97 623 GLU A N 1
ATOM 4962 C CA . GLU A 1 623 ? -23.104 5.356 42.155 1.00 46.97 623 GLU A CA 1
ATOM 4963 C C . GLU A 1 623 ? -22.347 4.338 43.034 1.00 46.97 623 GLU A C 1
ATOM 4965 O O . GLU A 1 623 ? -22.583 3.132 42.936 1.00 46.97 623 GLU A O 1
ATOM 4970 N N . LEU A 1 624 ? -21.458 4.807 43.918 1.00 47.34 624 LEU A N 1
ATOM 4971 C CA . LEU A 1 624 ? -20.775 3.990 44.928 1.00 47.34 624 LEU A CA 1
ATOM 4972 C C . LEU A 1 624 ? -21.563 3.912 46.248 1.00 47.34 624 LEU A C 1
ATOM 4974 O O . LEU A 1 624 ? -21.428 2.924 46.959 1.00 47.34 624 LEU A O 1
ATOM 4978 N N . GLU A 1 625 ? -22.410 4.901 46.547 1.00 44.84 625 GLU A N 1
ATOM 4979 C CA . GLU A 1 625 ? -23.367 4.899 47.672 1.00 44.84 625 GLU A CA 1
ATOM 4980 C C . GLU A 1 625 ? -24.533 3.912 47.467 1.00 44.84 625 GLU A C 1
ATOM 4982 O O . GLU A 1 625 ? -25.163 3.480 48.428 1.00 44.84 625 GLU A O 1
ATOM 4987 N N . THR A 1 626 ? -24.830 3.541 46.216 1.00 41.72 626 THR A N 1
ATOM 4988 C CA . THR A 1 626 ? -25.999 2.719 45.840 1.00 41.72 626 THR A CA 1
ATOM 4989 C C . THR A 1 626 ? -25.692 1.233 45.617 1.00 41.72 626 THR A C 1
ATOM 4991 O O . THR A 1 626 ? -26.589 0.464 45.267 1.00 41.72 626 THR A O 1
ATOM 4994 N N . LYS A 1 627 ? -24.449 0.792 45.856 1.00 35.78 627 LYS A N 1
ATOM 4995 C CA . LYS A 1 627 ? -24.068 -0.631 45.883 1.00 35.78 627 LYS A CA 1
ATOM 4996 C C . LYS A 1 627 ? -23.733 -1.054 47.318 1.00 35.78 627 LYS A C 1
ATOM 4998 O O . LYS A 1 627 ? -22.981 -0.341 47.980 1.00 35.78 627 LYS A O 1
ATOM 5003 N N . PRO A 1 628 ? -24.247 -2.198 47.810 1.00 32.94 628 PRO A N 1
ATOM 5004 C CA . PRO A 1 628 ? -23.974 -2.644 49.172 1.00 32.94 628 PRO A CA 1
ATOM 5005 C C . PRO A 1 628 ? -22.480 -2.959 49.365 1.00 32.94 628 PRO A C 1
ATOM 5007 O O . PRO A 1 628 ? -21.813 -3.373 48.408 1.00 32.94 628 PRO A O 1
ATOM 5010 N N . PRO A 1 629 ? -21.941 -2.809 50.589 1.00 37.59 629 PRO A N 1
ATOM 5011 C CA . PRO A 1 629 ? -20.563 -3.174 50.879 1.00 37.59 629 PRO A CA 1
ATOM 5012 C C . PRO A 1 629 ? -20.378 -4.695 50.757 1.00 37.59 629 PRO A C 1
ATOM 5014 O O . PRO A 1 629 ? -20.839 -5.451 51.603 1.00 37.59 629 PRO A O 1
ATOM 5017 N N . LEU A 1 630 ? -19.685 -5.104 49.688 1.00 34.06 630 LEU A N 1
ATOM 5018 C CA . LEU A 1 630 ? -19.064 -6.418 49.462 1.00 34.06 630 LEU A CA 1
ATOM 5019 C C . LEU A 1 630 ? -19.933 -7.654 49.776 1.00 34.06 630 LEU A C 1
ATOM 5021 O O . LEU A 1 630 ? -19.871 -8.238 50.854 1.00 34.06 630 LEU A O 1
ATOM 5025 N N . SER A 1 631 ? -20.643 -8.142 48.755 1.00 27.58 631 SER A N 1
ATOM 5026 C CA . SER A 1 631 ? -21.074 -9.545 48.712 1.00 27.58 631 SER A CA 1
ATOM 5027 C C . SER A 1 631 ? -19.912 -10.437 48.251 1.00 27.58 631 SER A C 1
ATOM 5029 O O . SER A 1 631 ? -19.239 -10.122 47.266 1.00 27.58 631 SER A O 1
ATOM 5031 N N . ASN A 1 632 ? -19.677 -11.540 48.966 1.00 31.97 632 ASN A N 1
ATOM 5032 C CA . ASN A 1 632 ? -18.687 -12.561 48.617 1.00 31.97 632 ASN A CA 1
ATOM 5033 C C . ASN A 1 632 ? -19.047 -13.258 47.295 1.00 31.97 632 ASN A C 1
ATOM 5035 O O . ASN A 1 632 ? -19.891 -14.144 47.308 1.00 31.97 632 ASN A O 1
ATOM 5039 N N . ASP A 1 633 ? -18.359 -12.917 46.200 1.00 27.20 633 ASP A N 1
ATOM 5040 C CA . ASP A 1 633 ? -18.102 -13.837 45.074 1.00 27.20 633 ASP A CA 1
ATOM 5041 C C . ASP A 1 633 ? -17.012 -13.286 44.127 1.00 27.20 633 ASP A C 1
ATOM 5043 O O . ASP A 1 633 ? -17.231 -12.955 42.960 1.00 27.20 633 ASP A O 1
ATOM 5047 N N . TYR A 1 634 ? -15.780 -13.166 44.637 1.00 28.20 634 TYR A N 1
ATOM 5048 C CA . TYR A 1 634 ? -14.638 -12.666 43.861 1.00 28.20 634 TYR A CA 1
ATOM 5049 C C . TYR A 1 634 ? -13.841 -13.806 43.196 1.00 28.20 634 TYR A C 1
ATOM 5051 O O . TYR A 1 634 ? -12.780 -14.219 43.663 1.00 28.20 634 TYR A O 1
ATOM 5059 N N . LYS A 1 635 ? -14.323 -14.300 42.048 1.00 31.44 635 LYS A N 1
ATOM 5060 C CA . LYS A 1 635 ? -13.520 -15.100 41.098 1.00 31.44 635 LYS A CA 1
ATOM 5061 C C . LYS A 1 635 ? -13.152 -14.244 39.884 1.00 31.44 635 LYS A C 1
ATOM 5063 O O . LYS A 1 635 ? -13.859 -14.244 38.882 1.00 31.44 635 LYS A O 1
ATOM 5068 N N . GLY A 1 636 ? -12.042 -13.504 39.984 1.00 24.92 636 GLY A N 1
ATOM 5069 C CA . GLY A 1 636 ? -11.701 -12.483 38.981 1.00 24.92 636 GLY A CA 1
ATOM 5070 C C . GLY A 1 636 ? -10.280 -11.903 39.002 1.00 24.92 636 GLY A C 1
ATOM 5071 O O . GLY A 1 636 ? -10.098 -10.796 38.522 1.00 24.92 636 GLY A O 1
ATOM 5072 N N . ASN A 1 637 ? -9.287 -12.641 39.513 1.00 32.53 637 ASN A N 1
ATOM 5073 C CA . ASN A 1 637 ? -7.843 -12.382 39.347 1.00 32.53 637 ASN A CA 1
ATOM 5074 C C . ASN A 1 637 ? -7.294 -10.991 39.762 1.00 32.53 637 ASN A C 1
ATOM 5076 O O . ASN A 1 637 ? -7.062 -10.119 38.926 1.00 32.53 637 ASN A O 1
ATOM 5080 N N . SER A 1 638 ? -6.931 -10.852 41.040 1.00 25.97 638 SER A N 1
ATOM 5081 C CA . SER A 1 638 ? -5.988 -9.829 41.523 1.00 25.97 638 SER A CA 1
ATOM 5082 C C . SER A 1 638 ? -5.293 -10.323 42.800 1.00 25.97 638 SER A C 1
ATOM 5084 O O . SER A 1 638 ? -5.899 -10.335 43.869 1.00 25.97 638 SER A O 1
ATOM 5086 N N . ASN A 1 639 ? -4.036 -10.767 42.693 1.00 25.45 639 ASN A N 1
ATOM 5087 C CA . ASN A 1 639 ? -3.293 -11.362 43.810 1.00 25.45 639 ASN A CA 1
ATOM 5088 C C . ASN A 1 639 ? -2.476 -10.326 44.596 1.00 25.45 639 ASN A C 1
ATOM 5090 O O . ASN A 1 639 ? -1.357 -10.004 44.205 1.00 25.45 639 ASN A O 1
ATOM 5094 N N . TYR A 1 640 ? -2.981 -9.935 45.766 1.00 25.14 640 TYR A N 1
ATOM 5095 C CA . TYR A 1 640 ? -2.159 -9.689 46.955 1.00 25.14 640 TYR A CA 1
ATOM 5096 C C . TYR A 1 640 ? -2.923 -10.189 48.184 1.00 25.14 640 TYR A C 1
ATOM 5098 O O . TYR A 1 640 ? -3.844 -9.536 48.662 1.00 25.14 640 TYR A O 1
ATOM 5106 N N . SER A 1 641 ? -2.556 -11.367 48.689 1.00 27.62 641 SER A N 1
ATOM 5107 C CA . SER A 1 641 ? -3.083 -11.879 49.957 1.00 27.62 641 SER A CA 1
ATOM 5108 C C . SER A 1 641 ? -2.255 -11.326 51.113 1.00 27.62 641 SER A C 1
ATOM 5110 O O . SER A 1 641 ? -1.049 -11.570 51.188 1.00 27.62 641 SER A O 1
ATOM 5112 N N . ALA A 1 642 ? -2.907 -10.595 52.016 1.00 28.00 642 ALA A N 1
ATOM 5113 C CA . ALA A 1 642 ? -2.343 -10.262 53.316 1.00 28.00 642 ALA A CA 1
ATOM 5114 C C . ALA A 1 642 ? -2.254 -11.511 54.218 1.00 28.00 642 ALA A C 1
ATOM 5116 O O . ALA A 1 642 ? -2.854 -12.552 53.947 1.00 28.00 642 ALA A O 1
ATOM 5117 N N . LEU A 1 643 ? -1.456 -11.396 55.278 1.00 26.27 643 LEU A N 1
ATOM 5118 C CA . LEU A 1 643 ? -1.166 -12.458 56.242 1.00 26.27 643 LEU A CA 1
ATOM 5119 C C . LEU A 1 643 ? -2.414 -12.856 57.045 1.00 26.27 643 LEU A C 1
ATOM 5121 O O . LEU A 1 643 ? -3.127 -11.983 57.530 1.00 26.27 643 LEU A O 1
ATOM 5125 N N . ASN A 1 644 ? -2.592 -14.156 57.291 1.00 26.16 644 ASN A N 1
ATOM 5126 C CA . ASN A 1 644 ? -3.432 -14.636 58.390 1.00 26.16 644 ASN A CA 1
ATOM 5127 C C . ASN A 1 644 ? -2.588 -14.780 59.664 1.00 26.16 644 ASN A C 1
ATOM 5129 O O . ASN A 1 644 ? -1.540 -15.428 59.649 1.00 26.16 644 ASN A O 1
ATOM 5133 N N . LEU A 1 645 ? -3.096 -14.238 60.769 1.00 29.11 645 LEU A N 1
ATOM 5134 C CA . LEU A 1 645 ? -2.735 -14.603 62.138 1.00 29.11 645 LEU A CA 1
ATOM 5135 C C . LEU A 1 645 ? -4.024 -14.839 62.935 1.00 29.11 645 LEU A C 1
ATOM 5137 O O . LEU A 1 645 ? -5.005 -14.137 62.701 1.00 29.11 645 LEU A O 1
ATOM 5141 N N . ASN A 1 646 ? -3.952 -15.832 63.832 1.00 26.66 646 ASN A N 1
ATOM 5142 C CA . ASN A 1 646 ? -4.845 -16.258 64.932 1.00 26.66 646 ASN A CA 1
ATOM 5143 C C . ASN A 1 646 ? -4.997 -17.802 64.882 1.00 26.66 646 ASN A C 1
ATOM 5145 O O . ASN A 1 646 ? -5.145 -18.362 63.801 1.00 26.66 646 ASN A O 1
ATOM 5149 N N . GLU A 1 647 ? -4.923 -18.570 65.979 1.00 24.56 647 GLU A N 1
ATOM 5150 C CA . GLU A 1 647 ? -4.868 -18.201 67.405 1.00 24.56 647 GLU A CA 1
ATOM 5151 C C . GLU A 1 647 ? -4.240 -19.311 68.294 1.00 24.56 647 GLU A C 1
ATOM 5153 O O . GLU A 1 647 ? -4.318 -20.491 67.974 1.00 24.56 647 GLU A O 1
ATOM 5158 N N . ASN A 1 648 ? -3.643 -18.892 69.421 1.00 26.41 648 ASN A N 1
ATOM 5159 C CA . ASN A 1 648 ? -3.487 -19.548 70.740 1.00 26.41 648 ASN A CA 1
ATOM 5160 C C . ASN A 1 648 ? -3.361 -21.087 70.908 1.00 26.41 648 ASN A C 1
ATOM 5162 O O . ASN A 1 648 ? -4.340 -21.811 70.746 1.00 26.41 648 ASN A O 1
ATOM 5166 N N . ASN A 1 649 ? -2.271 -21.539 71.566 1.00 25.09 649 ASN A N 1
ATOM 5167 C CA . ASN A 1 649 ? -2.396 -22.251 72.861 1.00 25.09 649 ASN A CA 1
ATOM 5168 C C . ASN A 1 649 ? -1.105 -22.299 73.729 1.00 25.09 649 ASN A C 1
ATOM 5170 O O . ASN A 1 649 ? -0.009 -22.012 73.258 1.00 25.09 649 ASN A O 1
ATOM 5174 N N . SER A 1 650 ? -1.266 -22.637 75.016 1.00 28.11 650 SER A N 1
ATOM 5175 C CA . SER A 1 650 ? -0.273 -22.559 76.118 1.00 28.11 650 SER A CA 1
ATOM 5176 C C . SER A 1 650 ? 0.690 -23.762 76.245 1.00 28.11 650 SER A C 1
ATOM 5178 O O . SER A 1 650 ? 0.248 -24.895 76.065 1.00 28.11 650 SER A O 1
ATOM 5180 N N . THR A 1 651 ? 1.935 -23.555 76.735 1.00 24.36 651 THR A N 1
ATOM 5181 C CA . THR A 1 651 ? 2.453 -24.022 78.069 1.00 24.36 651 THR A CA 1
ATOM 5182 C C . THR A 1 651 ? 3.994 -23.868 78.230 1.00 24.36 651 THR A C 1
ATOM 5184 O O . THR A 1 651 ? 4.735 -23.844 77.257 1.00 24.36 651 THR A O 1
ATOM 5187 N N . LYS A 1 652 ? 4.441 -23.695 79.489 1.00 32.38 652 LYS A N 1
ATOM 5188 C CA . LYS A 1 652 ? 5.788 -23.378 80.039 1.00 32.38 652 LYS A CA 1
ATOM 5189 C C . LYS A 1 652 ? 6.989 -24.211 79.535 1.00 32.38 652 LYS A C 1
ATOM 5191 O O . LYS A 1 652 ? 6.865 -25.426 79.480 1.00 32.38 652 LYS A O 1
ATOM 5196 N N . GLU A 1 653 ? 8.175 -23.582 79.428 1.00 25.69 653 GLU A N 1
ATOM 5197 C CA . GLU A 1 653 ? 9.381 -23.823 80.276 1.00 25.69 653 GLU A CA 1
ATOM 5198 C C . GLU A 1 653 ? 10.610 -22.959 79.872 1.00 25.69 653 GLU A C 1
ATOM 5200 O O . GLU A 1 653 ? 10.680 -22.475 78.750 1.00 25.69 653 GLU A O 1
ATOM 5205 N N . GLY A 1 654 ? 11.599 -22.810 80.775 1.00 25.33 654 GLY A N 1
ATOM 5206 C CA . GLY A 1 654 ? 13.029 -22.710 80.397 1.00 25.33 654 GLY A CA 1
ATOM 5207 C C . GLY A 1 654 ? 13.692 -21.331 80.187 1.00 25.33 654 GLY A C 1
ATOM 5208 O O . GLY A 1 654 ? 13.475 -20.651 79.196 1.00 25.33 654 GLY A O 1
ATOM 5209 N N . LEU A 1 655 ? 14.601 -20.971 81.097 1.00 27.23 655 LEU A N 1
ATOM 5210 C CA . LEU A 1 655 ? 15.460 -19.771 81.131 1.00 27.23 655 LEU A CA 1
ATOM 5211 C C . LEU A 1 655 ? 16.532 -19.630 80.013 1.00 27.23 655 LEU A C 1
ATOM 5213 O O . LEU A 1 655 ? 17.094 -20.609 79.539 1.00 27.23 655 LEU A O 1
ATOM 5217 N N . THR A 1 656 ? 16.931 -18.365 79.780 1.00 29.23 656 THR A N 1
ATOM 5218 C CA . THR A 1 656 ? 18.274 -17.861 79.367 1.00 29.23 656 THR A CA 1
ATOM 5219 C C . THR A 1 656 ? 18.927 -18.296 78.042 1.00 29.23 656 THR A C 1
ATOM 5221 O O . THR A 1 656 ? 19.524 -19.362 77.962 1.00 29.23 656 THR A O 1
ATOM 5224 N N . SER A 1 657 ? 19.071 -17.344 77.106 1.00 26.84 657 SER A N 1
ATOM 5225 C CA . SER A 1 657 ? 20.374 -16.718 76.772 1.00 26.84 657 SER A CA 1
ATOM 5226 C C . SER A 1 657 ? 20.174 -15.447 75.922 1.00 26.84 657 SER A C 1
ATOM 5228 O O . SER A 1 657 ? 19.127 -15.276 75.301 1.00 26.84 657 SER A O 1
ATOM 5230 N N . GLN A 1 658 ? 21.161 -14.546 75.895 1.00 37.72 658 GLN A N 1
ATOM 5231 C CA . GLN A 1 658 ? 21.221 -13.444 74.926 1.00 37.72 658 GLN A CA 1
ATOM 5232 C C . GLN A 1 658 ? 21.742 -13.963 73.580 1.00 37.72 658 GLN A C 1
ATOM 5234 O O . GLN A 1 658 ? 22.819 -14.550 73.552 1.00 37.72 658 GLN A O 1
ATOM 5239 N N . GLU A 1 659 ? 21.078 -13.627 72.473 1.00 27.52 659 GLU A N 1
ATOM 5240 C CA . GLU A 1 659 ? 21.727 -13.540 71.156 1.00 27.52 659 GLU A CA 1
ATOM 5241 C C . GLU A 1 659 ? 21.312 -12.255 70.424 1.00 27.52 659 GLU A C 1
ATOM 5243 O O . GLU A 1 659 ? 20.332 -11.589 70.771 1.00 27.52 659 GLU A O 1
ATOM 5248 N N . SER A 1 660 ? 22.165 -11.829 69.495 1.00 33.16 660 SER A N 1
ATOM 5249 C CA . SER A 1 660 ? 22.300 -10.444 69.048 1.00 33.16 660 SER A CA 1
ATOM 5250 C C . SER A 1 660 ? 21.266 -10.005 67.997 1.00 33.16 660 SER A C 1
ATOM 5252 O O . SER A 1 660 ? 20.798 -10.807 67.187 1.00 33.16 660 SER A O 1
ATOM 5254 N N . PRO A 1 661 ? 20.917 -8.702 67.945 1.00 35.50 661 PRO A N 1
ATOM 5255 C CA . PRO A 1 661 ? 20.050 -8.181 66.898 1.00 35.50 661 PRO A CA 1
ATOM 5256 C C . PRO A 1 661 ? 20.762 -8.222 65.537 1.00 35.50 661 PRO A C 1
ATOM 5258 O O . PRO A 1 661 ? 21.764 -7.534 65.336 1.00 35.50 661 PRO A O 1
ATOM 5261 N N . LEU A 1 662 ? 20.197 -8.991 64.599 1.00 40.69 662 LEU A N 1
ATOM 5262 C CA . LEU A 1 662 ? 20.611 -9.041 63.190 1.00 40.69 662 LEU A CA 1
ATOM 5263 C C . LEU A 1 662 ? 20.774 -7.629 62.608 1.00 40.69 662 LEU A C 1
ATOM 5265 O O . LEU A 1 662 ? 19.932 -6.743 62.809 1.00 40.69 662 LEU A O 1
ATOM 5269 N N . SER A 1 663 ? 21.859 -7.436 61.865 1.00 45.50 663 SER A N 1
ATOM 5270 C CA . SER A 1 663 ? 22.290 -6.135 61.369 1.00 45.50 663 SER A CA 1
ATOM 5271 C C . SER A 1 663 ? 21.318 -5.568 60.332 1.00 45.50 663 SER A C 1
ATOM 5273 O O . SER A 1 663 ? 20.666 -6.289 59.572 1.00 45.50 663 SER A O 1
ATOM 5275 N N . ILE A 1 664 ? 21.283 -4.235 60.230 1.00 44.06 664 ILE A N 1
ATOM 5276 C CA . ILE A 1 664 ? 20.560 -3.488 59.183 1.00 44.06 664 ILE A CA 1
ATOM 5277 C C . ILE A 1 664 ? 20.908 -4.028 57.779 1.00 44.06 664 ILE A C 1
ATOM 5279 O O . ILE A 1 664 ? 20.059 -4.046 56.885 1.00 44.06 664 ILE A O 1
ATOM 5283 N N . LEU A 1 665 ? 22.135 -4.530 57.601 1.00 35.75 665 LEU A N 1
ATOM 5284 C CA . LEU A 1 665 ? 22.615 -5.121 56.355 1.00 35.75 665 LEU A CA 1
ATOM 5285 C C . LEU A 1 665 ? 21.845 -6.392 55.946 1.00 35.75 665 LEU A C 1
ATOM 5287 O O . LEU A 1 665 ? 21.537 -6.555 54.768 1.00 35.75 665 LEU A O 1
ATOM 5291 N N . GLU A 1 666 ? 21.491 -7.262 56.892 1.00 39.41 666 GLU A N 1
ATOM 5292 C CA . GLU A 1 666 ? 20.824 -8.546 56.615 1.00 39.41 666 GLU A CA 1
ATOM 5293 C C . GLU A 1 666 ? 19.347 -8.338 56.257 1.00 39.41 666 GLU A C 1
ATOM 5295 O O . GLU A 1 666 ? 18.844 -8.915 55.290 1.00 39.41 666 GLU A O 1
ATOM 5300 N N . LYS A 1 667 ? 18.670 -7.407 56.947 1.00 41.66 667 LYS A N 1
ATOM 5301 C CA . LYS A 1 667 ? 17.313 -6.968 56.573 1.00 41.66 667 LYS A CA 1
ATOM 5302 C C . LYS A 1 667 ? 17.292 -6.327 55.180 1.00 41.66 667 LYS A C 1
ATOM 5304 O O . LYS A 1 667 ? 16.427 -6.656 54.369 1.00 41.66 667 LYS A O 1
ATOM 5309 N N . SER A 1 668 ? 18.287 -5.492 54.865 1.00 40.16 668 SER A N 1
ATOM 5310 C CA . SER A 1 668 ? 18.433 -4.873 53.540 1.00 40.16 668 SER A CA 1
ATOM 5311 C C . SER A 1 668 ? 18.684 -5.900 52.426 1.00 40.16 668 SER A C 1
ATOM 5313 O O . SER A 1 668 ? 18.130 -5.778 51.332 1.00 40.16 668 SER A O 1
ATOM 5315 N N . GLN A 1 669 ? 19.473 -6.948 52.689 1.00 42.59 669 GLN A N 1
ATOM 5316 C CA . GLN A 1 669 ? 19.698 -8.037 51.732 1.00 42.59 669 GLN A CA 1
ATOM 5317 C C . GLN A 1 669 ? 18.415 -8.834 51.449 1.00 42.59 669 GLN A C 1
ATOM 5319 O O . GLN A 1 669 ? 18.139 -9.139 50.286 1.00 42.59 669 GLN A O 1
ATOM 5324 N N . LEU A 1 670 ? 17.597 -9.101 52.474 1.00 42.28 670 LEU A N 1
ATOM 5325 C CA . LEU A 1 670 ? 16.326 -9.816 52.328 1.00 42.28 670 LEU A CA 1
ATOM 5326 C C . LEU A 1 670 ? 15.281 -9.005 51.535 1.00 42.28 670 LEU A C 1
ATOM 5328 O O . LEU A 1 670 ? 14.623 -9.543 50.642 1.00 42.28 670 LEU A O 1
ATOM 5332 N N . GLU A 1 671 ? 15.158 -7.697 51.789 1.00 47.78 671 GLU A N 1
ATOM 5333 C CA . GLU A 1 671 ? 14.312 -6.807 50.975 1.00 47.78 671 GLU A CA 1
ATOM 5334 C C . GLU A 1 671 ? 14.800 -6.710 49.525 1.00 47.78 671 GLU A C 1
ATOM 5336 O O . GLU A 1 671 ? 13.997 -6.750 48.588 1.00 47.78 671 GLU A O 1
ATOM 5341 N N . LYS A 1 672 ? 16.121 -6.632 49.318 1.00 43.47 672 LYS A N 1
ATOM 5342 C CA . LYS A 1 672 ? 16.722 -6.581 47.980 1.00 43.47 672 LYS A CA 1
ATOM 5343 C C . LYS A 1 672 ? 16.431 -7.850 47.175 1.00 43.47 672 LYS A C 1
ATOM 5345 O O . LYS A 1 672 ? 16.165 -7.741 45.980 1.00 43.47 672 LYS A O 1
ATOM 5350 N N . GLN A 1 673 ? 16.421 -9.026 47.808 1.00 41.16 673 GLN A N 1
ATOM 5351 C CA . GLN A 1 673 ? 16.007 -10.279 47.165 1.00 41.16 673 GLN A CA 1
ATOM 5352 C C . GLN A 1 673 ? 14.518 -10.267 46.788 1.00 41.16 673 GLN A C 1
ATOM 5354 O O . GLN A 1 673 ? 14.195 -10.496 45.623 1.00 41.16 673 GLN A O 1
ATOM 5359 N N . LYS A 1 674 ? 13.618 -9.899 47.713 1.00 42.81 674 LYS A N 1
ATOM 5360 C CA . LYS A 1 674 ? 12.168 -9.819 47.434 1.00 42.81 674 LYS A CA 1
ATOM 5361 C C . LYS A 1 674 ? 11.826 -8.824 46.316 1.00 42.81 674 LYS A C 1
ATOM 5363 O O . LYS A 1 674 ? 10.960 -9.095 45.486 1.00 42.81 674 LYS A O 1
ATOM 5368 N N . LYS A 1 675 ? 12.533 -7.689 46.246 1.00 46.03 675 LYS A N 1
ATOM 5369 C CA . LYS A 1 675 ? 12.365 -6.686 45.178 1.00 46.03 675 LYS A CA 1
ATOM 5370 C C . LYS A 1 675 ? 12.890 -7.165 43.818 1.00 46.03 675 LYS A C 1
ATOM 5372 O O . LYS A 1 675 ? 12.315 -6.827 42.787 1.00 46.03 675 LYS A O 1
ATOM 5377 N N . LEU A 1 676 ? 13.950 -7.976 43.806 1.00 40.69 676 LEU A N 1
ATOM 5378 C CA . LEU A 1 676 ? 14.463 -8.615 42.590 1.00 40.69 676 LEU A CA 1
ATOM 5379 C C . LEU A 1 676 ? 13.491 -9.684 42.059 1.00 40.69 676 LEU A C 1
ATOM 5381 O O . LEU A 1 676 ? 13.328 -9.837 40.848 1.00 40.69 676 LEU A O 1
ATOM 5385 N N . GLU A 1 677 ? 12.836 -10.416 42.961 1.00 45.03 677 GLU A N 1
ATOM 5386 C CA . GLU A 1 677 ? 11.851 -11.446 42.628 1.00 45.03 677 GLU A CA 1
ATOM 5387 C C . GLU A 1 677 ? 10.557 -10.848 42.048 1.00 45.03 677 GLU A C 1
ATOM 5389 O O . GLU A 1 677 ? 10.062 -11.333 41.026 1.00 45.03 677 GLU A O 1
ATOM 5394 N N . SER A 1 678 ? 10.064 -9.735 42.604 1.00 43.06 678 SER A N 1
ATOM 5395 C CA . SER A 1 678 ? 8.903 -9.025 42.051 1.00 43.06 678 SER A CA 1
ATOM 5396 C C . SER A 1 678 ? 9.198 -8.329 40.713 1.00 43.06 678 SER A C 1
ATOM 5398 O O . SER A 1 678 ? 8.373 -8.413 39.800 1.00 43.06 678 SER A O 1
ATOM 5400 N N . GLU A 1 679 ? 10.390 -7.740 40.518 1.00 47.00 679 GLU A N 1
ATOM 5401 C CA . GLU A 1 679 ? 10.829 -7.274 39.187 1.00 47.00 679 GLU A CA 1
ATOM 5402 C C . GLU A 1 679 ? 10.935 -8.450 38.184 1.00 47.00 679 GLU A C 1
ATOM 5404 O O . GLU A 1 679 ? 10.573 -8.285 37.014 1.00 47.00 679 GLU A O 1
ATOM 5409 N N . ARG A 1 680 ? 11.346 -9.658 38.617 1.00 52.38 680 ARG A N 1
ATOM 5410 C CA . ARG A 1 680 ? 11.329 -10.879 37.778 1.00 52.38 680 ARG A CA 1
ATOM 5411 C C . ARG A 1 680 ? 9.914 -11.281 37.365 1.00 52.38 680 ARG A C 1
ATOM 5413 O O . ARG A 1 680 ? 9.708 -11.574 36.188 1.00 52.38 680 ARG A O 1
ATOM 5420 N N . LEU A 1 681 ? 8.959 -11.288 38.294 1.00 45.41 681 LEU A N 1
ATOM 5421 C CA . LEU A 1 681 ? 7.557 -11.633 38.028 1.00 45.41 681 LEU A CA 1
ATOM 5422 C C . LEU A 1 681 ? 6.901 -10.640 37.058 1.00 45.41 681 LEU A C 1
ATOM 5424 O O . LEU A 1 681 ? 6.373 -11.056 36.028 1.00 45.41 681 LEU A O 1
ATOM 5428 N N . ALA A 1 682 ? 7.033 -9.334 37.305 1.00 47.00 682 ALA A N 1
ATOM 5429 C CA . ALA A 1 682 ? 6.489 -8.299 36.421 1.00 47.00 682 ALA A CA 1
ATOM 5430 C C . ALA A 1 682 ? 7.128 -8.316 35.016 1.00 47.00 682 ALA A C 1
ATOM 5432 O O . ALA A 1 682 ? 6.465 -8.029 34.013 1.00 47.00 682 ALA A O 1
ATOM 5433 N N . LYS A 1 683 ? 8.417 -8.678 34.912 1.00 50.47 683 LYS A N 1
ATOM 5434 C CA . LYS A 1 683 ? 9.085 -8.881 33.618 1.00 50.47 683 LYS A CA 1
ATOM 5435 C C . LYS A 1 683 ? 8.562 -10.131 32.904 1.00 50.47 683 LYS A C 1
ATOM 5437 O O . LYS A 1 683 ? 8.264 -10.046 31.715 1.00 50.47 683 LYS A O 1
ATOM 5442 N N . ALA A 1 684 ? 8.396 -11.248 33.615 1.00 55.25 684 ALA A N 1
ATOM 5443 C CA . ALA A 1 684 ? 7.856 -12.490 33.062 1.00 55.25 684 ALA A CA 1
ATOM 5444 C C . ALA A 1 684 ? 6.402 -12.337 32.580 1.00 55.25 684 ALA A C 1
ATOM 5446 O O . ALA A 1 684 ? 6.038 -12.890 31.545 1.00 55.25 684 ALA A O 1
ATOM 5447 N N . GLU A 1 685 ? 5.580 -11.548 33.274 1.00 51.94 685 GLU A N 1
ATOM 5448 C CA . GLU A 1 685 ? 4.204 -11.259 32.861 1.00 51.94 685 GLU A CA 1
ATOM 5449 C C . GLU A 1 685 ? 4.150 -10.401 31.586 1.00 51.94 685 GLU A C 1
ATOM 5451 O O . GLU A 1 685 ? 3.437 -10.746 30.641 1.00 51.94 685 GLU A O 1
ATOM 5456 N N . LYS A 1 686 ? 4.980 -9.350 31.491 1.00 50.19 686 LYS A N 1
ATOM 5457 C CA . LYS A 1 686 ? 5.139 -8.574 30.246 1.00 50.19 686 LYS A CA 1
ATOM 5458 C C . LYS A 1 686 ? 5.659 -9.429 29.093 1.00 50.19 686 LYS A C 1
ATOM 5460 O O . LYS A 1 686 ? 5.163 -9.306 27.977 1.00 50.19 686 LYS A O 1
ATOM 5465 N N . GLU A 1 687 ? 6.620 -10.313 29.351 1.00 57.50 687 GLU A N 1
ATOM 5466 C CA . GLU A 1 687 ? 7.151 -11.242 28.351 1.00 57.50 687 GLU A CA 1
ATOM 5467 C C . GLU A 1 687 ? 6.086 -12.252 27.894 1.00 57.50 687 GLU A C 1
ATOM 5469 O O . GLU A 1 687 ? 5.978 -12.535 26.703 1.00 57.50 687 GLU A O 1
ATOM 5474 N N . ARG A 1 688 ? 5.234 -12.741 28.806 1.00 60.78 688 ARG A N 1
ATOM 5475 C CA . ARG A 1 688 ? 4.093 -13.611 28.485 1.00 60.78 688 ARG A CA 1
ATOM 5476 C C . ARG A 1 688 ? 3.048 -12.881 27.638 1.00 60.78 688 ARG A C 1
ATOM 5478 O O . ARG A 1 688 ? 2.607 -13.430 26.632 1.00 60.78 688 ARG A O 1
ATOM 5485 N N . ALA A 1 689 ? 2.694 -11.646 27.992 1.00 48.31 689 ALA A N 1
ATOM 5486 C CA . ALA A 1 689 ? 1.773 -10.816 27.215 1.00 48.31 689 ALA A CA 1
ATOM 5487 C C . ALA A 1 689 ? 2.325 -10.482 25.816 1.00 48.31 689 ALA A C 1
ATOM 5489 O O . ALA A 1 689 ? 1.582 -10.497 24.835 1.00 48.31 689 ALA A O 1
ATOM 5490 N N . GLN A 1 690 ? 3.633 -10.231 25.704 1.00 53.47 690 GLN A N 1
ATOM 5491 C CA . GLN A 1 690 ? 4.294 -10.001 24.421 1.00 53.47 690 GLN A CA 1
ATOM 5492 C C . GLN A 1 690 ? 4.329 -11.280 23.570 1.00 53.47 690 GLN A C 1
ATOM 5494 O O . GLN A 1 690 ? 3.924 -11.244 22.413 1.00 53.47 690 GLN A O 1
ATOM 5499 N N . LYS A 1 691 ? 4.678 -12.434 24.158 1.00 64.06 691 LYS A N 1
ATOM 5500 C CA . LYS A 1 691 ? 4.620 -13.749 23.492 1.00 64.06 691 LYS A CA 1
ATOM 5501 C C . LYS A 1 691 ? 3.217 -14.103 22.994 1.00 64.06 691 LYS A C 1
ATOM 5503 O O . LYS A 1 691 ? 3.104 -14.697 21.928 1.00 64.06 691 LYS A O 1
ATOM 5508 N N . ILE A 1 692 ? 2.158 -13.725 23.716 1.00 59.75 692 ILE A N 1
ATOM 5509 C CA . ILE A 1 692 ? 0.770 -13.884 23.249 1.00 59.75 692 ILE A CA 1
ATOM 5510 C C . ILE A 1 692 ? 0.532 -13.032 21.993 1.00 59.75 692 ILE A C 1
ATOM 5512 O O . ILE A 1 692 ? 0.149 -13.585 20.966 1.00 59.75 692 ILE A O 1
ATOM 5516 N N . LYS A 1 693 ? 0.857 -11.732 22.022 1.00 51.12 693 LYS A N 1
ATOM 5517 C CA . LYS A 1 693 ? 0.707 -10.835 20.858 1.00 51.12 693 LYS A CA 1
ATOM 5518 C C . LYS A 1 693 ? 1.533 -11.271 19.648 1.00 51.12 693 LYS A C 1
ATOM 5520 O O . LYS A 1 693 ? 1.067 -11.181 18.513 1.00 51.12 693 LYS A O 1
ATOM 5525 N N . ASP A 1 694 ? 2.757 -11.741 19.866 1.00 56.66 694 ASP A N 1
ATOM 5526 C CA . ASP A 1 694 ? 3.619 -12.213 18.784 1.00 56.66 694 ASP A CA 1
ATOM 5527 C C . ASP A 1 694 ? 3.147 -13.561 18.228 1.00 56.66 694 ASP A C 1
ATOM 5529 O O . ASP A 1 694 ? 3.205 -13.758 17.015 1.00 56.66 694 ASP A O 1
ATOM 5533 N N . LYS A 1 695 ? 2.575 -14.442 19.064 1.00 62.38 695 LYS A N 1
ATOM 5534 C CA . LYS A 1 695 ? 1.895 -15.664 18.610 1.00 62.38 695 LYS A CA 1
ATOM 5535 C C . LYS A 1 695 ? 0.643 -15.339 17.792 1.00 62.38 695 LYS A C 1
ATOM 5537 O O . LYS A 1 695 ? 0.504 -15.857 16.690 1.00 62.38 695 LYS A O 1
ATOM 5542 N N . GLU A 1 696 ? -0.219 -14.437 18.262 1.00 56.66 696 GLU A N 1
ATOM 5543 C CA . GLU A 1 696 ? -1.390 -13.951 17.513 1.00 56.66 696 GLU A CA 1
ATOM 5544 C C . GLU A 1 696 ? -0.980 -13.364 16.154 1.00 56.66 696 GLU A C 1
ATOM 5546 O O . GLU A 1 696 ? -1.586 -13.662 15.124 1.00 56.66 696 GLU A O 1
ATOM 5551 N N . LYS A 1 697 ? 0.095 -12.569 16.124 1.00 50.81 697 LYS A N 1
ATOM 5552 C CA . LYS A 1 697 ? 0.648 -11.963 14.905 1.00 50.81 697 LYS A CA 1
ATOM 5553 C C . LYS A 1 697 ? 1.299 -12.987 13.969 1.00 50.81 697 LYS A C 1
ATOM 5555 O O . LYS A 1 697 ? 1.213 -12.811 12.753 1.00 50.81 697 LYS A O 1
ATOM 5560 N N . ALA A 1 698 ? 1.935 -14.031 14.501 1.00 58.25 698 ALA A N 1
ATOM 5561 C CA . ALA A 1 698 ? 2.479 -15.145 13.727 1.00 58.25 698 ALA A CA 1
ATOM 5562 C C . ALA A 1 698 ? 1.349 -15.978 13.107 1.00 58.25 698 ALA A C 1
ATOM 5564 O O . ALA A 1 698 ? 1.274 -16.071 11.885 1.00 58.25 698 ALA A O 1
ATOM 5565 N N . GLU A 1 699 ? 0.386 -16.436 13.912 1.00 59.94 699 GLU A N 1
ATOM 5566 C CA . GLU A 1 699 ? -0.805 -17.140 13.427 1.00 59.94 699 GLU A CA 1
ATOM 5567 C C . GLU A 1 699 ? -1.573 -16.319 12.381 1.00 59.94 699 GLU A C 1
ATOM 5569 O O . GLU A 1 699 ? -2.065 -16.867 11.396 1.00 59.94 699 GLU A O 1
ATOM 5574 N N . LEU A 1 700 ? -1.671 -14.997 12.558 1.00 49.56 700 LEU A N 1
ATOM 5575 C CA . LEU A 1 700 ? -2.304 -14.104 11.589 1.00 49.56 700 LEU A CA 1
ATOM 5576 C C . LEU A 1 700 ? -1.514 -14.006 10.275 1.00 49.56 700 LEU A C 1
ATOM 5578 O O . LEU A 1 700 ? -2.126 -13.919 9.213 1.00 49.56 700 LEU A O 1
ATOM 5582 N N . ARG A 1 701 ? -0.176 -14.023 10.323 1.00 57.09 701 ARG A N 1
ATOM 5583 C CA . ARG A 1 701 ? 0.688 -14.057 9.129 1.00 57.09 701 ARG A CA 1
ATOM 5584 C C . ARG A 1 701 ? 0.589 -15.392 8.401 1.00 57.09 701 ARG A C 1
ATOM 5586 O O . ARG A 1 701 ? 0.481 -15.397 7.178 1.00 57.09 701 ARG A O 1
ATOM 5593 N N . ASP A 1 702 ? 0.566 -16.497 9.135 1.00 61.56 702 ASP A N 1
ATOM 5594 C CA . ASP A 1 702 ? 0.468 -17.834 8.553 1.00 61.56 702 ASP A CA 1
ATOM 5595 C C . ASP A 1 702 ? -0.922 -18.080 7.947 1.00 61.56 702 ASP A C 1
ATOM 5597 O O . ASP A 1 702 ? -1.009 -18.611 6.841 1.00 61.56 702 ASP A O 1
ATOM 5601 N N . LYS A 1 703 ? -1.997 -17.570 8.571 1.00 57.38 703 LYS A N 1
ATOM 5602 C CA . LYS A 1 703 ? -3.353 -17.541 7.984 1.00 57.38 703 LYS A CA 1
ATOM 5603 C C . LYS A 1 703 ? -3.391 -16.749 6.666 1.00 57.38 703 LYS A C 1
ATOM 5605 O O . LYS A 1 703 ? -3.953 -17.244 5.694 1.00 57.38 703 LYS A O 1
ATOM 5610 N N . ILE A 1 704 ? -2.745 -15.577 6.586 1.00 56.34 704 ILE A N 1
ATOM 5611 C CA . ILE A 1 704 ? -2.635 -14.810 5.324 1.00 56.34 704 ILE A CA 1
ATOM 5612 C C . ILE A 1 704 ? -1.842 -15.592 4.269 1.00 56.34 704 ILE A C 1
ATOM 5614 O O . ILE A 1 704 ? -2.274 -15.654 3.121 1.00 56.34 704 ILE A O 1
ATOM 5618 N N . ARG A 1 705 ? -0.702 -16.197 4.636 1.00 63.28 705 ARG A N 1
ATOM 5619 C CA . ARG A 1 705 ? 0.132 -16.969 3.697 1.00 63.28 705 ARG A CA 1
ATOM 5620 C C . ARG A 1 705 ? -0.631 -18.175 3.145 1.00 63.28 705 ARG A C 1
ATOM 5622 O O . ARG A 1 705 ? -0.660 -18.367 1.937 1.00 63.28 705 ARG A O 1
ATOM 5629 N N . ALA A 1 706 ? -1.293 -18.942 4.011 1.00 62.16 706 ALA A N 1
ATOM 5630 C CA . ALA A 1 706 ? -2.129 -20.070 3.605 1.00 62.16 706 ALA A CA 1
ATOM 5631 C C . ALA A 1 706 ? -3.257 -19.634 2.651 1.00 62.16 706 ALA A C 1
ATOM 5633 O O . ALA A 1 706 ? -3.521 -20.314 1.664 1.00 62.16 706 ALA A O 1
ATOM 5634 N N . GLN A 1 707 ? -3.876 -18.475 2.900 1.00 61.44 707 GLN A N 1
ATOM 5635 C CA . GLN A 1 707 ? -4.947 -17.941 2.056 1.00 61.44 707 GLN A CA 1
ATOM 5636 C C . GLN A 1 707 ? -4.442 -17.400 0.705 1.00 61.44 707 GLN A C 1
ATOM 5638 O O . GLN A 1 707 ? -5.035 -17.753 -0.310 1.00 61.44 707 GLN A O 1
ATOM 5643 N N . LYS A 1 708 ? -3.328 -16.644 0.650 1.00 64.56 708 LYS A N 1
ATOM 5644 C CA . LYS A 1 708 ? -2.713 -16.236 -0.635 1.00 64.56 708 LYS A CA 1
ATOM 5645 C C . LYS A 1 708 ? -2.290 -17.456 -1.467 1.00 64.56 708 LYS A C 1
ATOM 5647 O O . LYS A 1 708 ? -2.519 -17.474 -2.673 1.00 64.56 708 LYS A O 1
ATOM 5652 N N . ASN A 1 709 ? -1.758 -18.501 -0.826 1.00 66.75 709 ASN A N 1
ATOM 5653 C CA . ASN A 1 709 ? -1.395 -19.751 -1.501 1.00 66.75 709 ASN A CA 1
ATOM 5654 C C . ASN A 1 709 ? -2.618 -20.505 -2.066 1.00 66.75 709 ASN A C 1
ATOM 5656 O O . ASN A 1 709 ? -2.504 -21.118 -3.122 1.00 66.75 709 ASN A O 1
ATOM 5660 N N . ALA A 1 710 ? -3.780 -20.458 -1.403 1.00 65.56 710 ALA A N 1
ATOM 5661 C CA . ALA A 1 710 ? -4.999 -21.145 -1.854 1.00 65.56 710 ALA A CA 1
ATOM 5662 C C . ALA A 1 710 ? -5.643 -20.511 -3.106 1.00 65.56 710 ALA A C 1
ATOM 5664 O O . ALA A 1 710 ? -6.306 -21.203 -3.884 1.00 65.56 710 ALA A O 1
ATOM 5665 N N . THR A 1 711 ? -5.436 -19.206 -3.313 1.00 69.56 711 THR A N 1
ATOM 5666 C CA . THR A 1 711 ? -5.915 -18.453 -4.487 1.00 69.56 711 THR A CA 1
ATOM 5667 C C . THR A 1 711 ? -4.879 -18.328 -5.610 1.00 69.56 711 THR A C 1
ATOM 5669 O O . THR A 1 711 ? -5.191 -17.772 -6.660 1.00 69.56 711 THR A O 1
ATOM 5672 N N . LEU A 1 712 ? -3.648 -18.805 -5.405 1.00 79.31 712 LEU A N 1
ATOM 5673 C CA . LEU A 1 712 ? -2.551 -18.672 -6.363 1.00 79.31 712 LEU A CA 1
ATOM 5674 C C . LEU A 1 712 ? -2.866 -19.399 -7.683 1.00 79.31 712 LEU A C 1
ATOM 5676 O O . LEU A 1 712 ? -3.254 -20.565 -7.684 1.00 79.31 712 LEU A O 1
ATOM 5680 N N . GLY A 1 713 ? -2.685 -18.715 -8.815 1.00 77.75 713 GLY A N 1
ATOM 5681 C CA . GLY A 1 713 ? -2.933 -19.270 -10.149 1.00 77.75 713 GLY A CA 1
ATOM 5682 C C . GLY A 1 713 ? -4.413 -19.460 -10.513 1.00 77.75 713 GLY A C 1
ATOM 5683 O O . GLY A 1 713 ? -4.695 -20.028 -11.570 1.00 77.75 713 GLY A O 1
ATOM 5684 N N . LYS A 1 714 ? -5.346 -18.979 -9.681 1.00 80.69 714 LYS A N 1
ATOM 5685 C CA . LYS A 1 714 ? -6.798 -18.956 -9.936 1.00 80.69 714 LYS A CA 1
ATOM 5686 C C . LYS A 1 714 ? -7.254 -17.537 -10.304 1.00 80.69 714 LYS A C 1
ATOM 5688 O O . LYS A 1 714 ? -6.544 -16.568 -10.030 1.00 80.69 714 LYS A O 1
ATOM 5693 N N . SER A 1 715 ? -8.424 -17.408 -10.931 1.00 79.50 715 SER A N 1
ATOM 5694 C CA . SER A 1 715 ? -9.102 -16.108 -11.059 1.00 79.50 715 SER A CA 1
ATOM 5695 C C . SER A 1 715 ? -9.631 -15.658 -9.689 1.00 79.50 715 SER A C 1
ATOM 5697 O O . SER A 1 715 ? -9.909 -16.495 -8.828 1.00 79.50 715 SER A O 1
ATOM 5699 N N . GLU A 1 716 ? -9.838 -14.353 -9.488 1.00 74.88 716 GLU A N 1
ATOM 5700 C CA . GLU A 1 716 ? -10.509 -13.821 -8.286 1.00 74.88 716 GLU A CA 1
ATOM 5701 C C . GLU A 1 716 ? -11.920 -14.410 -8.095 1.00 74.88 716 GLU A C 1
ATOM 5703 O O . GLU A 1 716 ? -12.406 -14.508 -6.968 1.00 74.88 716 GLU A O 1
ATOM 5708 N N . LEU A 1 717 ? -12.562 -14.833 -9.192 1.00 74.06 717 LEU A N 1
ATOM 5709 C CA . LEU A 1 717 ? -13.894 -15.447 -9.219 1.00 74.06 717 LEU A CA 1
ATOM 5710 C C . LEU A 1 717 ? -13.905 -16.953 -8.889 1.00 74.06 717 LEU A C 1
ATOM 5712 O O . LEU A 1 717 ? -14.977 -17.524 -8.676 1.00 74.06 717 LEU A O 1
ATOM 5716 N N . ASP A 1 718 ? -12.736 -17.590 -8.803 1.00 74.94 718 ASP A N 1
ATOM 5717 C CA . ASP A 1 718 ? -12.557 -19.003 -8.435 1.00 74.94 718 ASP A CA 1
ATOM 5718 C C . ASP A 1 718 ? -11.951 -19.148 -7.026 1.00 74.94 718 ASP A C 1
ATOM 5720 O O . ASP A 1 718 ? -11.163 -20.054 -6.739 1.00 74.94 718 ASP A O 1
ATOM 5724 N N . ARG A 1 719 ? -12.302 -18.223 -6.124 1.00 73.19 719 ARG A N 1
ATOM 5725 C CA . ARG A 1 719 ? -11.910 -18.275 -4.714 1.00 73.19 719 ARG A CA 1
ATOM 5726 C C . ARG A 1 719 ? -12.630 -19.414 -3.987 1.00 73.19 719 ARG A C 1
ATOM 5728 O O . ARG A 1 719 ? -13.848 -19.395 -3.849 1.00 73.19 719 ARG A O 1
ATOM 5735 N N . GLU A 1 720 ? -11.851 -20.333 -3.430 1.00 75.12 720 GLU A N 1
ATOM 5736 C CA . GLU A 1 720 ? -12.334 -21.364 -2.504 1.00 75.12 720 GLU A CA 1
ATOM 5737 C C . GLU A 1 720 ? -12.521 -20.807 -1.085 1.00 75.12 720 GLU A C 1
ATOM 5739 O O . GLU A 1 720 ? -11.743 -19.976 -0.596 1.00 75.12 720 GLU A O 1
ATOM 5744 N N . ILE A 1 721 ? -13.547 -21.300 -0.395 1.00 76.88 721 ILE A N 1
ATOM 5745 C CA . ILE A 1 721 ? -13.905 -20.925 0.969 1.00 76.88 721 ILE A CA 1
ATOM 5746 C C . ILE A 1 721 ? -13.680 -22.141 1.863 1.00 76.88 721 ILE A C 1
ATOM 5748 O O . ILE A 1 721 ? -14.416 -23.121 1.828 1.00 76.88 721 ILE A O 1
ATOM 5752 N N . ALA A 1 722 ? -12.648 -22.068 2.705 1.00 74.69 722 ALA A N 1
ATOM 5753 C CA . ALA A 1 722 ? -12.306 -23.148 3.623 1.00 74.69 722 ALA A CA 1
ATOM 5754 C C . ALA A 1 722 ? -13.473 -23.457 4.581 1.00 74.69 722 ALA A C 1
ATOM 5756 O O . ALA A 1 722 ? -13.713 -22.705 5.536 1.00 74.69 722 ALA A O 1
ATOM 5757 N N . LYS A 1 723 ? -14.171 -24.571 4.319 1.00 75.56 723 LYS A N 1
ATOM 5758 C CA . LYS A 1 723 ? -15.209 -25.138 5.187 1.00 75.56 723 LYS A CA 1
ATOM 5759 C C . LYS A 1 723 ? -14.602 -25.561 6.526 1.00 75.56 723 LYS A C 1
ATOM 5761 O O . LYS A 1 723 ? -13.481 -26.071 6.571 1.00 75.56 723 LYS A O 1
ATOM 5766 N N . ARG A 1 724 ? -15.330 -25.343 7.622 1.00 78.88 724 ARG A N 1
ATOM 5767 C CA . ARG A 1 724 ? -14.921 -25.731 8.983 1.00 78.88 724 ARG A CA 1
ATOM 5768 C C . ARG A 1 724 ? -16.019 -26.544 9.663 1.00 78.88 724 ARG A C 1
ATOM 5770 O O . ARG A 1 724 ? -17.097 -26.734 9.110 1.00 78.88 724 ARG A O 1
ATOM 5777 N N . GLU A 1 725 ? -15.737 -27.015 10.872 1.00 86.00 725 GLU A N 1
ATOM 5778 C CA . GLU A 1 725 ? -16.723 -27.698 11.711 1.00 86.00 725 GLU A CA 1
ATOM 5779 C C . GLU A 1 725 ? -17.936 -26.803 12.003 1.00 86.00 725 GLU A C 1
ATOM 5781 O O . GLU A 1 725 ? -17.797 -25.613 12.315 1.00 86.00 725 GLU A O 1
ATOM 5786 N N . ASN A 1 726 ? -19.126 -27.400 11.906 1.00 91.81 726 ASN A N 1
ATOM 5787 C CA . ASN A 1 726 ? -20.393 -26.727 12.162 1.00 91.81 726 ASN A CA 1
ATOM 5788 C C . ASN A 1 726 ? -20.505 -26.307 13.634 1.00 91.81 726 ASN A C 1
ATOM 5790 O O . ASN A 1 726 ? -20.131 -27.056 14.536 1.00 91.81 726 ASN A O 1
ATOM 5794 N N . ILE A 1 727 ? -21.067 -25.124 13.874 1.00 94.69 727 ILE A N 1
ATOM 5795 C CA . ILE A 1 727 ? -21.317 -24.607 15.220 1.00 94.69 727 ILE A CA 1
ATOM 5796 C C . ILE A 1 727 ? -22.703 -25.047 15.723 1.00 94.69 727 ILE A C 1
ATOM 5798 O O . ILE A 1 727 ? -23.625 -25.200 14.915 1.00 94.69 727 ILE A O 1
ATOM 5802 N N . PRO A 1 728 ? -22.899 -25.225 17.042 1.00 94.31 728 PRO A N 1
ATOM 5803 C CA . PRO A 1 728 ? -24.228 -25.422 17.608 1.00 94.31 728 PRO A CA 1
ATOM 5804 C C . PRO A 1 728 ? -25.116 -24.193 17.371 1.00 94.31 728 PRO A C 1
ATOM 5806 O O . PRO A 1 728 ? -24.694 -23.057 17.593 1.00 94.31 728 PRO A O 1
ATOM 5809 N N . TYR A 1 729 ? -26.366 -24.414 16.967 1.00 95.12 729 TYR A N 1
ATOM 5810 C CA . TYR A 1 729 ? -27.368 -23.358 16.828 1.00 95.12 729 TYR A CA 1
ATOM 5811 C C . TYR A 1 729 ? -28.761 -23.865 17.215 1.00 95.12 729 TYR A C 1
ATOM 5813 O O . TYR A 1 729 ? -29.045 -25.058 17.111 1.00 95.12 729 TYR A O 1
ATOM 5821 N N . LYS A 1 730 ? -29.641 -22.953 17.642 1.00 94.81 730 LYS A N 1
ATOM 5822 C CA . LYS A 1 730 ? -31.077 -23.216 17.814 1.00 94.81 730 LYS A CA 1
ATOM 5823 C C . LYS A 1 730 ? -31.860 -22.436 16.764 1.00 94.81 730 LYS A C 1
ATOM 5825 O O . LYS A 1 730 ? -31.759 -21.215 16.707 1.00 94.81 730 LYS A O 1
ATOM 5830 N N . GLU A 1 731 ? -32.642 -23.129 15.950 1.00 94.00 731 GLU A N 1
ATOM 5831 C CA . GLU A 1 731 ? -33.567 -22.509 14.998 1.00 94.00 731 GLU A CA 1
ATOM 5832 C C . GLU A 1 731 ? -34.795 -21.927 15.711 1.00 94.00 731 GLU A C 1
ATOM 5834 O O . GLU A 1 731 ? -35.233 -22.459 16.735 1.00 94.00 731 GLU A O 1
ATOM 5839 N N . LEU A 1 732 ? -35.317 -20.803 15.212 1.00 90.81 732 LEU A N 1
ATOM 5840 C CA . LEU A 1 732 ? -36.477 -20.143 15.805 1.00 90.81 732 LEU A CA 1
ATOM 5841 C C . LEU A 1 732 ? -37.781 -20.612 15.146 1.00 90.81 732 LEU A C 1
ATOM 5843 O O . LEU A 1 732 ? -38.119 -20.206 14.035 1.00 90.81 732 LEU A O 1
ATOM 5847 N N . GLU A 1 733 ? -38.530 -21.442 15.867 1.00 79.56 733 GLU A N 1
ATOM 5848 C CA . GLU A 1 733 ? -39.869 -21.889 15.475 1.00 79.56 733 GLU A CA 1
ATOM 5849 C C . GLU A 1 733 ? -40.836 -20.697 15.342 1.00 79.56 733 GLU A C 1
ATOM 5851 O O . GLU A 1 733 ? -40.866 -19.808 16.193 1.00 79.56 733 GLU A O 1
ATOM 5856 N N . ASN A 1 734 ? -41.647 -20.695 14.278 1.00 79.19 734 ASN A N 1
ATOM 5857 C CA . ASN A 1 734 ? -42.634 -19.652 13.948 1.00 79.19 734 ASN A CA 1
ATOM 5858 C C . ASN A 1 734 ? -42.066 -18.238 13.689 1.00 79.19 734 ASN A C 1
ATOM 5860 O O . ASN A 1 734 ? -42.807 -17.256 13.748 1.00 79.19 734 ASN A O 1
ATOM 5864 N N . ALA A 1 735 ? -40.775 -18.110 13.364 1.00 83.00 735 ALA A N 1
ATOM 5865 C CA . ALA A 1 735 ? -40.201 -16.832 12.943 1.00 83.00 735 ALA A CA 1
ATOM 5866 C C . ALA A 1 735 ? -40.782 -16.337 11.594 1.00 83.00 735 ALA A C 1
ATOM 5868 O O . ALA A 1 735 ? -41.177 -17.152 10.754 1.00 83.00 735 ALA A O 1
ATOM 5869 N N . PRO A 1 736 ? -40.780 -15.014 11.325 1.00 83.69 736 PRO A N 1
ATOM 5870 C CA . PRO A 1 736 ? -41.090 -14.483 9.999 1.00 83.69 736 PRO A CA 1
ATOM 5871 C C . PRO A 1 736 ? -40.164 -15.067 8.922 1.00 83.69 736 PRO A C 1
ATOM 5873 O O . PRO A 1 736 ? -38.970 -15.260 9.162 1.00 83.69 736 PRO A O 1
ATOM 5876 N N . LYS A 1 737 ? -40.683 -15.292 7.709 1.00 86.75 737 LYS A N 1
ATOM 5877 C CA . LYS A 1 737 ? -39.843 -15.677 6.563 1.00 86.75 737 LYS A CA 1
ATOM 5878 C C . LYS A 1 737 ? -38.832 -14.568 6.261 1.00 86.75 737 LYS A C 1
ATOM 5880 O O . LYS A 1 737 ? -39.185 -13.390 6.261 1.00 86.75 737 LYS A O 1
ATOM 5885 N N . THR A 1 738 ? -37.589 -14.938 5.968 1.00 91.25 738 THR A N 1
ATOM 5886 C CA . THR A 1 738 ? -36.534 -13.993 5.588 1.00 91.25 738 THR A CA 1
ATOM 5887 C C . THR A 1 738 ? -35.726 -14.543 4.412 1.00 91.25 738 THR A C 1
ATOM 5889 O O . THR A 1 738 ? -35.646 -15.748 4.195 1.00 91.25 738 THR A O 1
ATOM 5892 N N . SER A 1 739 ? -35.188 -13.655 3.584 1.00 92.25 739 SER A N 1
ATOM 5893 C CA . SER A 1 739 ? -34.456 -14.003 2.365 1.00 92.25 739 SER A CA 1
ATOM 5894 C C . SER A 1 739 ? -33.574 -12.837 1.919 1.00 92.25 739 SER A C 1
ATOM 5896 O O . SER A 1 739 ? -33.633 -11.731 2.475 1.00 92.25 739 SER A O 1
ATOM 5898 N N . VAL A 1 740 ? -32.742 -13.091 0.911 1.00 91.88 740 VAL A N 1
ATOM 5899 C CA . VAL A 1 740 ? -31.961 -12.083 0.183 1.00 91.88 740 VAL A CA 1
ATOM 5900 C C . VAL A 1 740 ? -32.070 -12.319 -1.322 1.00 91.88 740 VAL A C 1
ATOM 5902 O O . VAL A 1 740 ? -31.872 -13.441 -1.777 1.00 91.88 740 VAL A O 1
ATOM 5905 N N . SER A 1 741 ? -32.362 -11.258 -2.079 1.00 86.31 741 SER A N 1
ATOM 5906 C CA . SER A 1 741 ? -32.288 -11.248 -3.548 1.00 86.31 741 SER A CA 1
ATOM 5907 C C . SER A 1 741 ? -30.898 -10.830 -4.010 1.00 86.31 741 SER A C 1
ATOM 5909 O O . SER A 1 741 ? -30.333 -9.862 -3.491 1.00 86.31 741 SER A O 1
ATOM 5911 N N . LEU A 1 742 ? -30.382 -11.512 -5.028 1.00 80.44 742 LEU A N 1
ATOM 5912 C CA . LEU A 1 742 ? -29.252 -11.052 -5.841 1.00 80.44 742 LEU A CA 1
ATOM 5913 C C . LEU A 1 742 ? -29.737 -10.286 -7.084 1.00 80.44 742 LEU A C 1
ATOM 5915 O O . LEU A 1 742 ? -29.113 -9.303 -7.489 1.00 80.44 742 LEU A O 1
ATOM 5919 N N . ASN A 1 743 ? -30.862 -10.722 -7.645 1.00 74.38 743 ASN A N 1
ATOM 5920 C CA . ASN A 1 743 ? -31.644 -10.104 -8.718 1.00 74.38 743 ASN A CA 1
ATOM 5921 C C . ASN A 1 743 ? -33.103 -10.614 -8.595 1.00 74.38 743 ASN A C 1
ATOM 5923 O O . ASN A 1 743 ? -33.473 -11.130 -7.532 1.00 74.38 743 ASN A O 1
ATOM 5927 N N . ASP A 1 744 ? -33.919 -10.442 -9.637 1.00 72.06 744 ASP A N 1
ATOM 5928 C CA . ASP A 1 744 ? -35.335 -10.841 -9.638 1.00 72.06 744 ASP A CA 1
ATOM 5929 C C . ASP A 1 744 ? -35.534 -12.373 -9.698 1.00 72.06 744 ASP A C 1
ATOM 5931 O O . ASP A 1 744 ? -36.532 -12.877 -9.184 1.00 72.06 744 ASP A O 1
ATOM 5935 N N . ASP A 1 745 ? -34.564 -13.115 -10.249 1.00 73.38 745 ASP A N 1
ATOM 5936 C CA . ASP A 1 745 ? -34.617 -14.575 -10.436 1.00 73.38 745 ASP A CA 1
ATOM 5937 C C . ASP A 1 745 ? -33.878 -15.362 -9.330 1.00 73.38 745 ASP A C 1
ATOM 5939 O O . ASP A 1 745 ? -34.161 -16.534 -9.077 1.00 73.38 745 ASP A O 1
ATOM 5943 N N . GLU A 1 746 ? -32.923 -14.729 -8.644 1.00 82.25 746 GLU A N 1
ATOM 5944 C CA . GLU A 1 746 ? -32.046 -15.341 -7.642 1.00 82.25 746 GLU A CA 1
ATOM 5945 C C . GLU A 1 746 ? -32.386 -14.858 -6.224 1.00 82.25 746 GLU A C 1
ATOM 5947 O O . GLU A 1 746 ? -31.817 -13.886 -5.710 1.00 82.25 746 GLU A O 1
ATOM 5952 N N . ILE A 1 747 ? -33.302 -15.576 -5.572 1.00 88.94 747 ILE A N 1
ATOM 5953 C CA . ILE A 1 747 ? -33.715 -15.356 -4.179 1.00 88.94 747 ILE A CA 1
ATOM 5954 C C . ILE A 1 747 ? -33.200 -16.510 -3.315 1.00 88.94 747 ILE A C 1
ATOM 5956 O O . ILE A 1 747 ? -33.600 -17.655 -3.509 1.00 88.94 747 ILE A O 1
ATOM 5960 N N . HIS A 1 748 ? -32.376 -16.217 -2.305 1.00 92.31 748 HIS A N 1
ATOM 5961 C CA . HIS A 1 748 ? -31.917 -17.210 -1.329 1.00 92.31 748 HIS A CA 1
ATOM 5962 C C . HIS A 1 748 ? -32.768 -17.162 -0.043 1.00 92.31 748 HIS A C 1
ATOM 5964 O O . HIS A 1 748 ? -32.740 -16.140 0.658 1.00 92.31 748 HIS A O 1
ATOM 5970 N N . PRO A 1 749 ? -33.495 -18.242 0.310 1.00 94.19 749 PRO A N 1
ATOM 5971 C CA . PRO A 1 749 ? -34.195 -18.368 1.588 1.00 94.19 749 PRO A CA 1
ATOM 5972 C C . PRO A 1 749 ? -33.233 -18.439 2.778 1.00 94.19 749 PRO A C 1
ATOM 5974 O O . PRO A 1 749 ? -32.186 -19.095 2.733 1.00 94.19 749 PRO A O 1
ATOM 5977 N N . LEU A 1 750 ? -33.604 -17.763 3.862 1.00 95.31 750 LEU A N 1
ATOM 5978 C CA . LEU A 1 750 ? -32.841 -17.674 5.098 1.00 95.31 750 LEU A CA 1
ATOM 5979 C C . LEU A 1 750 ? -33.753 -17.985 6.294 1.00 95.31 750 LEU A C 1
ATOM 5981 O O . LEU A 1 750 ? -34.920 -17.602 6.331 1.00 95.31 750 LEU A O 1
ATOM 5985 N N . LYS A 1 751 ? -33.170 -18.574 7.335 1.00 94.31 751 LYS A N 1
ATOM 5986 C CA . LYS A 1 751 ? -33.817 -18.847 8.620 1.00 94.31 751 LYS A CA 1
ATOM 5987 C C . LYS A 1 751 ? -33.154 -18.087 9.764 1.00 94.31 751 LYS A C 1
ATOM 5989 O O . LYS A 1 751 ? -31.951 -17.815 9.730 1.00 94.31 751 LYS A O 1
ATOM 5994 N N . PHE A 1 752 ? -33.933 -17.756 10.790 1.00 95.38 752 PHE A N 1
ATOM 5995 C CA . PHE A 1 752 ? -33.434 -17.131 12.015 1.00 95.38 752 PHE A CA 1
ATOM 5996 C C . PHE A 1 752 ? -32.906 -18.192 12.989 1.00 95.38 752 PHE A C 1
ATOM 5998 O O . PHE A 1 752 ? -33.590 -19.171 13.292 1.00 95.38 752 PHE A O 1
ATOM 6005 N N . VAL A 1 753 ? -31.684 -17.993 13.486 1.00 96.00 753 VAL A N 1
ATOM 6006 C CA . VAL A 1 753 ? -31.002 -18.928 14.391 1.00 96.00 753 VAL A CA 1
ATOM 6007 C C . VAL A 1 753 ? -30.317 -18.196 15.545 1.00 96.00 753 VAL A C 1
ATOM 6009 O O . VAL A 1 753 ? -29.765 -17.107 15.381 1.00 96.00 753 VAL A O 1
ATOM 6012 N N . ILE A 1 754 ? -30.345 -18.812 16.722 1.00 96.69 754 ILE A N 1
ATOM 6013 C CA . ILE A 1 754 ? -29.664 -18.364 17.937 1.00 96.69 754 ILE A CA 1
ATOM 6014 C C . ILE A 1 754 ? -28.340 -19.124 18.059 1.00 96.69 754 ILE A C 1
ATOM 6016 O O . ILE A 1 754 ? -28.323 -20.355 17.985 1.00 96.69 754 ILE A O 1
ATOM 6020 N N . VAL A 1 755 ? -27.244 -18.391 18.259 1.00 97.56 755 VAL A N 1
ATOM 6021 C CA . VAL A 1 755 ? -25.869 -18.916 18.377 1.00 97.56 755 VAL A CA 1
ATOM 6022 C C . VAL A 1 755 ? -25.114 -18.259 19.533 1.00 97.56 755 VAL A C 1
ATOM 6024 O O . VAL A 1 755 ? -25.474 -17.161 19.971 1.00 97.56 755 VAL A O 1
ATOM 6027 N N . ASN A 1 756 ? -24.043 -18.895 20.018 1.00 96.62 756 ASN A N 1
ATOM 6028 C CA . ASN A 1 756 ? -23.150 -18.280 21.003 1.00 96.62 756 ASN A CA 1
ATOM 6029 C C . ASN A 1 756 ? -22.257 -17.214 20.352 1.00 96.62 756 ASN A C 1
ATOM 6031 O O . ASN A 1 756 ? -21.796 -17.365 19.220 1.00 96.62 756 ASN A O 1
ATOM 6035 N N . LYS A 1 757 ? -21.915 -16.170 21.112 1.00 93.62 757 LYS A N 1
ATOM 6036 C CA . LYS A 1 757 ? -20.966 -15.123 20.698 1.00 93.62 757 LYS A CA 1
ATOM 6037 C C . LYS A 1 757 ? -19.580 -15.675 20.349 1.00 93.62 757 LYS A C 1
ATOM 6039 O O . LYS A 1 757 ? -18.948 -15.154 19.437 1.00 93.62 757 LYS A O 1
ATOM 6044 N N . SER A 1 758 ? -19.121 -16.717 21.047 1.00 91.31 758 SER A N 1
ATOM 6045 C CA . SER A 1 758 ? -17.824 -17.377 20.811 1.00 91.31 758 SER A CA 1
ATOM 6046 C C . SER A 1 758 ? -17.700 -18.031 19.436 1.00 91.31 758 SER A C 1
ATOM 6048 O O . SER A 1 758 ? -16.592 -18.199 18.930 1.00 91.31 758 SER A O 1
ATOM 6050 N N . ASP A 1 759 ? -18.831 -18.414 18.848 1.00 94.00 759 ASP A N 1
ATOM 6051 C CA . ASP A 1 759 ? -18.872 -19.302 17.688 1.00 94.00 759 ASP A CA 1
ATOM 6052 C C . ASP A 1 759 ? -18.903 -18.501 16.373 1.00 94.00 759 ASP A C 1
ATOM 6054 O O . ASP A 1 759 ? -18.561 -19.021 15.307 1.00 94.00 759 ASP A O 1
ATOM 6058 N N . LEU A 1 760 ? -19.250 -17.211 16.463 1.00 94.25 760 LEU A N 1
ATOM 6059 C CA . LEU A 1 760 ? -19.264 -16.246 15.368 1.00 94.25 760 LEU A CA 1
ATOM 6060 C C . LEU A 1 760 ? -17.848 -15.813 14.972 1.00 94.25 760 LEU A C 1
ATOM 6062 O O . LEU A 1 760 ? -17.059 -15.345 15.792 1.00 94.25 760 LEU A O 1
ATOM 6066 N N . LYS A 1 761 ? -17.544 -15.911 13.676 1.00 91.56 761 LYS A N 1
ATOM 6067 C CA . LYS A 1 761 ? -16.206 -15.699 13.105 1.00 91.56 761 LYS A CA 1
ATOM 6068 C C . LYS A 1 761 ? -16.251 -14.583 12.046 1.00 91.56 761 LYS A C 1
ATOM 6070 O O . LYS A 1 761 ? -16.173 -14.884 10.851 1.00 91.56 761 LYS A O 1
ATOM 6075 N N . PRO A 1 762 ? -16.413 -13.299 12.437 1.00 90.00 762 PRO A N 1
ATOM 6076 C CA . PRO A 1 762 ? -16.345 -12.186 11.493 1.00 90.00 762 PRO A CA 1
ATOM 6077 C C . PRO A 1 762 ? -14.943 -12.089 10.875 1.00 90.00 762 PRO A C 1
ATOM 6079 O O . PRO A 1 762 ? -13.935 -12.250 11.565 1.00 90.00 762 PRO A O 1
ATOM 6082 N N . ASN A 1 763 ? -14.873 -11.805 9.575 1.00 81.81 763 ASN A N 1
ATOM 6083 C CA . ASN A 1 763 ? -13.627 -11.574 8.853 1.00 81.81 763 ASN A CA 1
ATOM 6084 C C . ASN A 1 763 ? -13.554 -10.135 8.315 1.00 81.81 763 ASN A C 1
ATOM 6086 O O . ASN A 1 763 ? -14.542 -9.533 7.898 1.00 81.81 763 ASN A O 1
ATOM 6090 N N . PHE A 1 764 ? -12.343 -9.590 8.321 1.00 75.62 764 PHE A N 1
ATOM 6091 C CA . PHE A 1 764 ? -12.012 -8.193 8.035 1.00 75.62 764 PHE A CA 1
ATOM 6092 C C . PHE A 1 764 ? -10.840 -8.045 7.056 1.00 75.62 764 PHE A C 1
ATOM 6094 O O . PHE A 1 764 ? -10.278 -6.965 6.902 1.00 75.62 764 PHE A O 1
ATOM 6101 N N . LYS A 1 765 ? -10.453 -9.145 6.410 1.00 66.88 765 LYS A N 1
ATOM 6102 C CA . LYS A 1 765 ? -9.457 -9.196 5.337 1.00 66.88 765 LYS A CA 1
ATOM 6103 C C . LYS A 1 765 ? -10.114 -9.811 4.113 1.00 66.88 765 LYS A C 1
ATOM 6105 O O . LYS A 1 765 ? -11.007 -10.631 4.289 1.00 66.88 765 LYS A O 1
ATOM 6110 N N . ASN A 1 766 ? -9.656 -9.455 2.914 1.00 68.25 766 ASN A N 1
ATOM 6111 C CA . ASN A 1 766 ? -10.194 -9.942 1.640 1.00 68.25 766 ASN A CA 1
ATOM 6112 C C . ASN A 1 766 ? -9.880 -11.442 1.416 1.00 68.25 766 ASN A C 1
ATOM 6114 O O . ASN A 1 766 ? -9.071 -11.797 0.563 1.00 68.25 766 ASN A O 1
ATOM 6118 N N . THR A 1 767 ? -10.452 -12.321 2.242 1.00 66.62 767 THR A N 1
ATOM 6119 C CA . THR A 1 767 ? -10.226 -13.771 2.260 1.00 66.62 767 THR A CA 1
ATOM 6120 C C . THR A 1 767 ? -11.480 -14.522 2.729 1.00 66.62 767 THR A C 1
ATOM 6122 O O . THR A 1 767 ? -12.301 -13.995 3.484 1.00 66.62 767 THR A O 1
ATOM 6125 N N . GLY A 1 768 ? -11.646 -15.780 2.300 1.00 75.06 768 GLY A N 1
ATOM 6126 C CA . GLY A 1 768 ? -12.845 -16.572 2.610 1.00 75.06 768 GLY A CA 1
ATOM 6127 C C . GLY A 1 768 ? -14.131 -15.842 2.200 1.00 75.06 768 GLY A C 1
ATOM 6128 O O . GLY A 1 768 ? -14.228 -15.359 1.075 1.00 75.06 768 GLY A O 1
ATOM 6129 N N . THR A 1 769 ? -15.076 -15.710 3.135 1.00 78.50 769 THR A N 1
ATOM 6130 C CA . THR A 1 769 ? -16.364 -15.017 2.941 1.00 78.50 769 THR A CA 1
ATOM 6131 C C . THR A 1 769 ? -16.280 -13.486 2.894 1.00 78.50 769 THR A C 1
ATOM 6133 O O . THR A 1 769 ? -17.293 -12.841 2.651 1.00 78.50 769 THR A O 1
ATOM 6136 N N . GLN A 1 770 ? -15.122 -12.873 3.162 1.00 75.69 770 GLN A N 1
ATOM 6137 C CA . GLN A 1 770 ? -14.977 -11.415 3.155 1.00 75.69 770 GLN A CA 1
ATOM 6138 C C . GLN A 1 770 ? -14.366 -10.947 1.832 1.00 75.69 770 GLN A C 1
ATOM 6140 O O . GLN A 1 770 ? -13.284 -11.378 1.431 1.00 75.69 770 GLN A O 1
ATOM 6145 N N . THR A 1 771 ? -15.075 -10.030 1.183 1.00 67.56 771 THR A N 1
ATOM 6146 C CA . THR A 1 771 ? -14.759 -9.471 -0.136 1.00 67.56 771 THR A CA 1
ATOM 6147 C C . THR A 1 771 ? -14.135 -8.075 -0.050 1.00 67.56 771 THR A C 1
ATOM 6149 O O . THR A 1 771 ? -13.529 -7.622 -1.014 1.00 67.56 771 THR A O 1
ATOM 6152 N N . ARG A 1 772 ? -14.202 -7.422 1.122 1.00 66.75 772 ARG A N 1
ATOM 6153 C CA . ARG A 1 772 ? -13.646 -6.079 1.350 1.00 66.75 772 ARG A CA 1
ATOM 6154 C C . ARG A 1 772 ? -12.163 -6.075 1.701 1.00 66.75 772 ARG A C 1
ATOM 6156 O O . ARG A 1 772 ? -11.690 -6.921 2.466 1.00 66.75 772 ARG A O 1
ATOM 6163 N N . THR A 1 773 ? -11.447 -5.055 1.229 1.00 58.06 773 THR A N 1
ATOM 6164 C CA . THR A 1 773 ? -10.027 -4.811 1.561 1.00 58.06 773 THR A CA 1
ATOM 6165 C C . THR A 1 773 ? -9.818 -3.934 2.805 1.00 58.06 773 THR A C 1
ATOM 6167 O O . THR A 1 773 ? -8.741 -3.983 3.403 1.00 58.06 773 THR A O 1
ATOM 6170 N N . ALA A 1 774 ? -10.831 -3.168 3.230 1.00 60.62 774 ALA A N 1
ATOM 6171 C CA . ALA A 1 774 ? -10.741 -2.183 4.314 1.00 60.62 774 ALA A CA 1
ATOM 6172 C C . ALA A 1 774 ? -11.788 -2.385 5.431 1.00 60.62 774 ALA A C 1
ATOM 6174 O O . ALA A 1 774 ? -12.884 -2.900 5.204 1.00 60.62 774 ALA A O 1
ATOM 6175 N N . VAL A 1 775 ? -11.451 -1.928 6.645 1.00 72.69 775 VAL A N 1
ATOM 6176 C CA . VAL A 1 775 ? -12.293 -2.025 7.852 1.00 72.69 775 VAL A CA 1
ATOM 6177 C C . VAL A 1 775 ? -12.762 -0.643 8.286 1.00 72.69 775 VAL A C 1
ATOM 6179 O O . VAL A 1 775 ? -11.940 0.239 8.535 1.00 72.69 775 VAL A O 1
ATOM 6182 N N . ASP A 1 776 ? -14.071 -0.471 8.456 1.00 79.44 776 ASP A N 1
ATOM 6183 C CA . ASP A 1 776 ? -14.632 0.719 9.094 1.00 79.44 776 ASP A CA 1
ATOM 6184 C C . ASP A 1 776 ? -14.737 0.517 10.614 1.00 79.44 776 ASP A C 1
ATOM 6186 O O . ASP A 1 776 ? -15.748 0.050 11.151 1.00 79.44 776 ASP A O 1
ATOM 6190 N N . SER A 1 777 ? -13.668 0.886 11.322 1.00 83.00 777 SER A N 1
ATOM 6191 C CA . SER A 1 777 ? -13.623 0.842 12.787 1.00 83.00 777 SER A CA 1
ATOM 6192 C C . SER A 1 777 ? -14.647 1.773 13.447 1.00 83.00 777 SER A C 1
ATOM 6194 O O . SER A 1 777 ? -15.137 1.449 14.529 1.00 83.00 777 SER A O 1
ATOM 6196 N N . LYS A 1 778 ? -15.011 2.899 12.807 1.00 85.69 778 LYS A N 1
ATOM 6197 C CA . LYS A 1 778 ? -16.003 3.838 13.356 1.00 85.69 778 LYS A CA 1
ATOM 6198 C C . LYS A 1 778 ? -17.385 3.197 13.363 1.00 85.69 778 LYS A C 1
ATOM 6200 O O . LYS A 1 778 ? -18.076 3.284 14.373 1.00 85.69 778 LYS A O 1
ATOM 6205 N N . LYS A 1 779 ? -17.766 2.491 12.291 1.00 85.38 779 LYS A N 1
ATOM 6206 C CA . LYS A 1 779 ? -19.056 1.785 12.226 1.00 85.38 779 LYS A CA 1
ATOM 6207 C C . LYS A 1 779 ? -19.158 0.656 13.256 1.00 85.38 779 LYS A C 1
ATOM 6209 O O . LYS A 1 779 ? -20.218 0.473 13.850 1.00 85.38 779 LYS A O 1
ATOM 6214 N N . VAL A 1 780 ? -18.067 -0.073 13.512 1.00 89.06 780 VAL A N 1
ATOM 6215 C CA . VAL A 1 780 ? -18.020 -1.095 14.579 1.00 89.06 780 VAL A CA 1
ATOM 6216 C C . VAL A 1 780 ? -18.234 -0.461 15.955 1.00 89.06 780 VAL A C 1
ATOM 6218 O O . VAL A 1 780 ? -19.039 -0.960 16.740 1.00 89.06 780 VAL A O 1
ATOM 6221 N N . GLU A 1 781 ? -17.546 0.645 16.244 1.00 90.06 781 GLU A N 1
ATOM 6222 C CA . GLU A 1 781 ? -17.665 1.361 17.517 1.00 90.06 781 GLU A CA 1
ATOM 6223 C C . GLU A 1 781 ? -19.051 2.002 17.708 1.00 90.06 781 GLU A C 1
ATOM 6225 O O . GLU A 1 781 ? -19.618 1.935 18.800 1.00 90.06 781 GLU A O 1
ATOM 6230 N N . GLU A 1 782 ? -19.626 2.569 16.645 1.00 91.31 782 GLU A N 1
ATOM 6231 C CA . GLU A 1 782 ? -20.986 3.112 16.622 1.00 91.31 782 GLU A CA 1
ATOM 6232 C C . GLU A 1 782 ? -22.012 2.036 17.000 1.00 91.31 782 GLU A C 1
ATOM 6234 O O . GLU A 1 782 ? -22.802 2.246 17.915 1.00 91.31 782 GLU A O 1
ATOM 6239 N N . ILE A 1 783 ? -21.955 0.856 16.372 1.00 90.62 783 ILE A N 1
ATOM 6240 C CA . ILE A 1 783 ? -22.872 -0.259 16.662 1.00 90.62 783 ILE A CA 1
ATOM 6241 C C . ILE A 1 783 ? -22.663 -0.791 18.088 1.00 90.62 783 ILE A C 1
ATOM 6243 O O . ILE A 1 783 ? -23.636 -1.094 18.775 1.00 90.62 783 ILE A O 1
ATOM 6247 N N . ALA A 1 784 ? -21.414 -0.873 18.553 1.00 93.56 784 ALA A N 1
ATOM 6248 C CA . ALA A 1 784 ? -21.078 -1.341 19.898 1.00 93.56 784 ALA A CA 1
ATOM 6249 C C . ALA A 1 784 ? -21.584 -0.407 21.016 1.00 93.56 784 ALA A C 1
ATOM 6251 O O . ALA A 1 784 ? -21.950 -0.876 22.098 1.00 93.56 784 ALA A O 1
ATOM 6252 N N . LYS A 1 785 ? -21.582 0.913 20.777 1.00 94.75 785 LYS A N 1
ATOM 6253 C CA . LYS A 1 785 ? -21.909 1.935 21.789 1.00 94.75 785 LYS A CA 1
ATOM 6254 C C . LYS A 1 785 ? -23.309 2.537 21.657 1.00 94.75 785 LYS A C 1
ATOM 6256 O O . LYS A 1 785 ? -23.834 3.027 22.656 1.00 94.75 785 LYS A O 1
ATOM 6261 N N . ARG A 1 786 ? -23.880 2.557 20.450 1.00 92.88 786 ARG A N 1
ATOM 6262 C CA . ARG A 1 786 ? -25.130 3.240 20.079 1.00 92.88 786 ARG A CA 1
ATOM 6263 C C . ARG A 1 786 ? -25.972 2.377 19.129 1.00 92.88 786 ARG A C 1
ATOM 6265 O O . ARG A 1 786 ? -2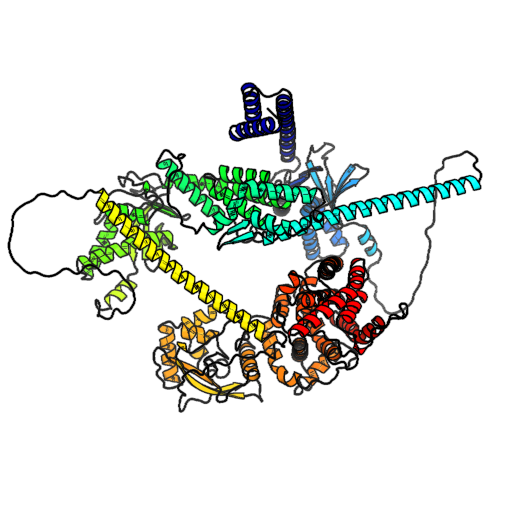6.380 2.840 18.068 1.00 92.88 786 ARG A O 1
ATOM 6272 N N . PHE A 1 787 ? -26.232 1.123 19.500 1.00 94.44 787 PHE A N 1
ATOM 6273 C CA . PHE A 1 787 ? -27.097 0.243 18.706 1.00 94.44 787 PHE A CA 1
ATOM 6274 C C . PHE A 1 787 ? -28.491 0.856 18.476 1.00 94.44 787 PHE A C 1
ATOM 6276 O O . PHE A 1 787 ? -29.190 1.195 19.435 1.00 94.44 787 PHE A O 1
ATOM 6283 N N . ASP A 1 788 ? -28.894 0.948 17.206 1.00 90.88 788 ASP A N 1
ATOM 6284 C CA . ASP A 1 788 ? -30.248 1.305 16.773 1.00 90.88 788 ASP A CA 1
ATOM 6285 C C . ASP A 1 788 ? -30.932 0.071 16.149 1.00 90.88 788 ASP A C 1
ATOM 6287 O O . ASP A 1 788 ? -30.527 -0.369 15.064 1.00 90.88 788 ASP A O 1
ATOM 6291 N N . PRO A 1 789 ? -31.979 -0.483 16.793 1.00 89.12 789 PRO A N 1
ATOM 6292 C CA . PRO A 1 789 ? -32.755 -1.590 16.245 1.00 89.12 789 PRO A CA 1
ATOM 6293 C C . PRO A 1 789 ? -33.295 -1.336 14.833 1.00 89.12 789 PRO A C 1
ATOM 6295 O O . PRO A 1 789 ? -33.282 -2.248 14.008 1.00 89.12 789 PRO A O 1
ATOM 6298 N N . LYS A 1 790 ? -33.708 -0.098 14.515 1.00 86.75 790 LYS A N 1
ATOM 6299 C CA . LYS A 1 790 ? -34.341 0.264 13.230 1.00 86.75 790 LYS A CA 1
ATOM 6300 C C . LYS A 1 790 ? -33.383 0.203 12.039 1.00 86.75 790 LYS A C 1
ATOM 6302 O O . LYS A 1 790 ? -33.812 0.308 10.887 1.00 86.75 790 LYS A O 1
ATOM 6307 N N . LEU A 1 791 ? -32.081 0.074 12.295 1.00 80.38 791 LEU A N 1
ATOM 6308 C CA . LEU A 1 791 ? -31.053 -0.088 11.268 1.00 80.38 791 LEU A CA 1
ATOM 6309 C C . LEU A 1 791 ? -30.714 -1.557 10.978 1.00 80.38 791 LEU A C 1
ATOM 6311 O O . LEU A 1 791 ? -29.966 -1.806 10.036 1.00 80.38 791 LEU A O 1
ATOM 6315 N N . ILE A 1 792 ? -31.189 -2.506 11.800 1.00 77.62 792 ILE A N 1
ATOM 6316 C CA . ILE A 1 792 ? -30.690 -3.894 11.816 1.00 77.62 792 ILE A CA 1
ATOM 6317 C C . ILE A 1 792 ? -31.806 -4.951 11.904 1.00 77.62 792 ILE A C 1
ATOM 6319 O O . ILE A 1 792 ? -31.577 -6.070 11.463 1.00 77.62 792 ILE A O 1
ATOM 6323 N N . ILE A 1 793 ? -32.990 -4.641 12.440 1.00 85.06 793 ILE A N 1
ATOM 6324 C CA . ILE A 1 793 ? -34.116 -5.583 12.576 1.00 85.06 793 ILE A CA 1
ATOM 6325 C C . ILE A 1 793 ? -35.306 -5.074 11.754 1.00 85.06 793 ILE A C 1
ATOM 6327 O O . ILE A 1 793 ? -35.667 -3.902 11.855 1.00 85.06 793 ILE A O 1
ATOM 6331 N N . GLY A 1 794 ? -35.921 -5.950 10.955 1.00 75.88 794 GLY A N 1
ATOM 6332 C CA . GLY A 1 794 ? -37.145 -5.653 10.199 1.00 75.88 794 GLY A CA 1
ATOM 6333 C C . GLY A 1 794 ? -36.930 -4.857 8.905 1.00 75.88 794 GLY A C 1
ATOM 6334 O O . GLY A 1 794 ? -37.875 -4.272 8.382 1.00 75.88 794 GLY A O 1
ATOM 6335 N N . ARG A 1 795 ? -35.698 -4.819 8.381 1.00 78.19 795 ARG A N 1
ATOM 6336 C CA . ARG A 1 795 ? -35.360 -4.176 7.096 1.00 78.19 795 ARG A CA 1
ATOM 6337 C C . ARG A 1 795 ? -35.422 -5.122 5.899 1.00 78.19 795 ARG A C 1
ATOM 6339 O O . ARG A 1 795 ? -35.499 -4.650 4.769 1.00 78.19 795 ARG A O 1
ATOM 6346 N N . GLY A 1 796 ? -35.350 -6.432 6.128 1.00 81.56 796 GLY A N 1
ATOM 6347 C CA . GLY A 1 796 ? -35.169 -7.417 5.063 1.00 81.56 796 GLY A CA 1
ATOM 6348 C C . GLY A 1 796 ? -33.818 -7.298 4.337 1.00 81.56 796 GLY A C 1
ATOM 6349 O O . GLY A 1 796 ? -32.937 -6.509 4.698 1.00 81.56 796 GLY A O 1
ATOM 6350 N N . GLY A 1 797 ? -33.632 -8.134 3.312 1.00 87.69 797 GLY A N 1
ATOM 6351 C CA . GLY A 1 797 ? -32.449 -8.104 2.448 1.00 87.69 797 GLY A CA 1
ATOM 6352 C C . GLY A 1 797 ? -31.123 -8.215 3.213 1.00 87.69 797 GLY A C 1
ATOM 6353 O O . GLY A 1 797 ? -31.033 -8.875 4.251 1.00 87.69 797 GLY A O 1
ATOM 6354 N N . PHE A 1 798 ? -30.073 -7.569 2.703 1.00 89.12 798 PHE A N 1
ATOM 6355 C CA . PHE A 1 798 ? -28.753 -7.532 3.350 1.00 89.12 798 PHE A CA 1
ATOM 6356 C C . PHE A 1 798 ? -28.684 -6.580 4.558 1.00 89.12 798 PHE A C 1
ATOM 6358 O O . PHE A 1 798 ? -27.700 -6.602 5.303 1.00 89.12 798 PHE A O 1
ATOM 6365 N N . ASP A 1 799 ? -29.719 -5.770 4.781 1.00 86.56 799 ASP A N 1
ATOM 6366 C CA . ASP A 1 799 ? -29.753 -4.701 5.785 1.00 86.56 799 ASP A CA 1
ATOM 6367 C C . ASP A 1 799 ? -30.291 -5.159 7.143 1.00 86.56 799 ASP A C 1
ATOM 6369 O O . ASP A 1 799 ? -29.911 -4.596 8.168 1.00 86.56 799 ASP A O 1
ATOM 6373 N N . ASP A 1 800 ? -31.062 -6.244 7.153 1.00 89.94 800 ASP A N 1
ATOM 6374 C CA . ASP A 1 800 ? -31.471 -6.959 8.363 1.00 89.94 800 ASP A CA 1
ATOM 6375 C C . ASP A 1 800 ? -30.306 -7.715 9.048 1.00 89.94 800 ASP A C 1
ATOM 6377 O O . ASP A 1 800 ? -29.143 -7.630 8.630 1.00 89.94 800 ASP A O 1
ATOM 6381 N N . LEU A 1 801 ? -30.624 -8.504 10.080 1.00 94.00 801 LEU A N 1
ATOM 6382 C CA . LEU A 1 801 ? -29.689 -9.245 10.926 1.00 94.00 801 LEU A CA 1
ATOM 6383 C C . LEU A 1 801 ? -28.585 -9.976 10.127 1.00 94.00 801 LEU A C 1
ATOM 6385 O O . LEU A 1 801 ? -28.846 -10.483 9.030 1.00 94.00 801 LEU A O 1
ATOM 6389 N N . PRO A 1 802 ? -27.344 -10.054 10.646 1.00 95.19 802 PRO A N 1
ATOM 6390 C CA . PRO A 1 802 ? -26.206 -10.627 9.920 1.00 95.19 802 PRO A CA 1
ATOM 6391 C C . PRO A 1 802 ? -26.438 -12.060 9.426 1.00 95.19 802 PRO A C 1
ATOM 6393 O O . PRO A 1 802 ? -27.118 -12.837 10.092 1.00 95.19 802 PRO A O 1
ATOM 6396 N N . ILE A 1 803 ? -25.839 -12.408 8.283 1.00 95.88 803 ILE A N 1
ATOM 6397 C CA . ILE A 1 803 ? -25.982 -13.724 7.641 1.00 95.88 803 ILE A CA 1
ATOM 6398 C C . ILE A 1 803 ? -24.692 -14.524 7.836 1.00 95.88 803 ILE A C 1
ATOM 6400 O O . ILE A 1 803 ? -23.608 -14.024 7.514 1.00 95.88 803 ILE A O 1
ATOM 6404 N N . ILE A 1 804 ? -24.806 -15.756 8.334 1.00 96.12 804 ILE A N 1
ATOM 6405 C CA . ILE A 1 804 ? -23.681 -16.652 8.636 1.00 96.12 804 ILE A CA 1
ATOM 6406 C C . ILE A 1 804 ? -23.790 -18.011 7.932 1.00 96.12 804 ILE A C 1
ATOM 6408 O O . ILE A 1 804 ? -24.876 -18.454 7.563 1.00 96.12 804 ILE A O 1
ATOM 6412 N N . LEU A 1 805 ? -22.651 -18.685 7.789 1.00 95.00 805 LEU A N 1
ATOM 6413 C CA . LEU A 1 805 ? -22.545 -20.100 7.442 1.00 95.00 805 LEU A CA 1
ATOM 6414 C C . LEU A 1 805 ? -22.750 -20.992 8.674 1.00 95.00 805 LEU A C 1
ATOM 6416 O O . LEU A 1 805 ? -22.630 -20.545 9.816 1.00 95.00 805 LEU A O 1
ATOM 6420 N N . ARG A 1 806 ? -22.997 -22.287 8.429 1.00 93.69 806 ARG A N 1
ATOM 6421 C CA . ARG A 1 806 ? -23.164 -23.325 9.466 1.00 93.69 806 ARG A CA 1
ATOM 6422 C C . ARG A 1 806 ? -21.956 -23.483 10.392 1.00 93.69 806 ARG A C 1
ATOM 6424 O O . ARG A 1 806 ? -22.112 -23.996 11.492 1.00 93.69 806 ARG A O 1
ATOM 6431 N N . ASP A 1 807 ? -20.782 -23.012 9.981 1.00 91.81 807 ASP A N 1
ATOM 6432 C CA . ASP A 1 807 ? -19.542 -23.018 10.760 1.00 91.81 807 ASP A CA 1
ATOM 6433 C C . ASP A 1 807 ? -19.248 -21.686 11.481 1.00 91.81 807 ASP A C 1
ATOM 6435 O O . ASP A 1 807 ? -18.168 -21.512 12.051 1.00 91.81 807 ASP A O 1
ATOM 6439 N N . GLY A 1 808 ? -20.184 -20.732 11.456 1.00 92.50 808 GLY A N 1
ATOM 6440 C CA . GLY A 1 808 ? -20.066 -19.423 12.100 1.00 92.50 808 GLY A CA 1
ATOM 6441 C C . GLY A 1 808 ? -19.300 -18.361 11.303 1.00 92.50 808 GLY A C 1
ATOM 6442 O O . GLY A 1 808 ? -19.212 -17.221 11.768 1.00 92.50 808 GLY A O 1
ATOM 6443 N N . GLN A 1 809 ? -18.755 -18.673 10.118 1.00 93.06 809 GLN A N 1
ATOM 6444 C CA . GLN A 1 809 ? -18.183 -17.654 9.227 1.00 93.06 809 GLN A CA 1
ATOM 6445 C C . GLN A 1 809 ? -19.279 -16.709 8.709 1.00 93.06 809 GLN A C 1
ATOM 6447 O O . GLN A 1 809 ? -20.391 -17.128 8.394 1.00 93.06 809 GLN A O 1
ATOM 6452 N N . VAL A 1 810 ? -18.982 -15.411 8.628 1.00 93.38 810 VAL A N 1
ATOM 6453 C CA . VAL A 1 810 ? -19.982 -14.376 8.315 1.00 93.38 810 VAL A CA 1
ATOM 6454 C C . VAL A 1 810 ? -19.975 -14.045 6.823 1.00 93.38 810 VAL A C 1
ATOM 6456 O O . VAL A 1 810 ? -18.965 -13.568 6.304 1.00 93.38 810 VAL A O 1
ATOM 6459 N N . ILE A 1 811 ? -21.111 -14.254 6.153 1.00 91.44 811 ILE A N 1
ATOM 6460 C CA . ILE A 1 811 ? -21.319 -13.932 4.731 1.00 91.44 811 ILE A CA 1
ATOM 6461 C C . ILE A 1 811 ? -21.609 -12.436 4.573 1.00 91.44 811 ILE A C 1
ATOM 6463 O O . ILE A 1 811 ? -20.947 -11.747 3.806 1.00 91.44 811 ILE A O 1
ATOM 6467 N N . ALA A 1 812 ? -22.567 -11.912 5.346 1.00 91.44 812 ALA A N 1
ATOM 6468 C CA . ALA A 1 812 ? -23.008 -10.521 5.247 1.00 91.44 812 ALA A CA 1
ATOM 6469 C C . ALA A 1 812 ? -23.148 -9.870 6.629 1.00 91.44 812 ALA A C 1
ATOM 6471 O O . ALA A 1 812 ? -23.792 -10.401 7.535 1.00 91.44 812 ALA A O 1
ATOM 6472 N N . GLY A 1 813 ? -22.602 -8.661 6.784 1.00 90.38 813 GLY A N 1
ATOM 6473 C CA . GLY A 1 813 ? -22.678 -7.904 8.039 1.00 90.38 813 GLY A CA 1
ATOM 6474 C C . GLY A 1 813 ? -21.518 -8.117 9.016 1.00 90.38 813 GLY A C 1
ATOM 6475 O O . GLY A 1 813 ? -21.731 -7.988 10.218 1.00 90.38 813 GLY A O 1
ATOM 6476 N N . ASN A 1 814 ? -20.299 -8.377 8.530 1.00 90.94 814 ASN A N 1
ATOM 6477 C CA . ASN A 1 814 ? -19.079 -8.509 9.349 1.00 90.94 814 ASN A CA 1
ATOM 6478 C C . ASN A 1 814 ? -18.917 -7.396 10.411 1.00 90.94 814 ASN A C 1
ATOM 6480 O O . ASN A 1 814 ? -18.770 -7.684 11.599 1.00 90.94 814 ASN A O 1
ATOM 6484 N N . HIS A 1 815 ? -19.047 -6.124 10.012 1.00 89.00 815 HIS A N 1
ATOM 6485 C CA . HIS A 1 815 ? -18.982 -4.969 10.922 1.00 89.00 815 HIS A CA 1
ATOM 6486 C C . HIS A 1 815 ? -20.112 -4.964 11.973 1.00 89.00 815 HIS A C 1
ATOM 6488 O O . HIS A 1 815 ? -19.885 -4.559 13.112 1.00 89.00 815 HIS A O 1
ATOM 6494 N N . ARG A 1 816 ? -21.312 -5.460 11.622 1.00 91.94 816 ARG A N 1
ATOM 6495 C CA . ARG A 1 816 ? -22.443 -5.590 12.558 1.00 91.94 816 ARG A CA 1
ATOM 6496 C C . ARG A 1 816 ? -22.178 -6.668 13.600 1.00 91.94 816 ARG A C 1
ATOM 6498 O O . ARG A 1 816 ? -22.308 -6.369 14.779 1.00 91.94 816 ARG A O 1
ATOM 6505 N N . ILE A 1 817 ? -21.739 -7.866 13.196 1.00 94.38 817 ILE A N 1
ATOM 6506 C CA . ILE A 1 817 ? -21.375 -8.923 14.157 1.00 94.38 817 ILE A CA 1
ATOM 6507 C C . ILE A 1 817 ? -20.286 -8.430 15.104 1.00 94.38 817 ILE A C 1
ATOM 6509 O O . ILE A 1 817 ? -20.456 -8.543 16.310 1.00 94.38 817 ILE A O 1
ATOM 6513 N N . GLN A 1 818 ? -19.221 -7.799 14.605 1.00 94.12 818 GLN A N 1
ATOM 6514 C CA . GLN A 1 818 ? -18.168 -7.294 15.488 1.00 94.12 818 GLN A CA 1
ATOM 6515 C C . GLN A 1 818 ? -18.665 -6.217 16.468 1.00 94.12 818 GLN A C 1
ATOM 6517 O O . GLN A 1 818 ? -18.233 -6.206 17.619 1.00 94.12 818 GLN A O 1
ATOM 6522 N N . GLY A 1 819 ? -19.596 -5.350 16.052 1.00 93.00 819 GLY A N 1
ATOM 6523 C CA . GLY A 1 819 ? -20.267 -4.409 16.954 1.00 93.00 819 GLY A CA 1
ATOM 6524 C C . GLY A 1 819 ? -21.150 -5.107 17.998 1.00 93.00 819 GLY A C 1
ATOM 6525 O O . GLY A 1 819 ? -21.088 -4.762 19.174 1.00 93.00 819 GLY A O 1
ATOM 6526 N N . MET A 1 820 ? -21.908 -6.134 17.595 1.00 94.81 820 MET A N 1
ATOM 6527 C CA . MET A 1 820 ? -22.786 -6.939 18.464 1.00 94.81 820 MET A CA 1
ATOM 6528 C C . MET A 1 820 ? -22.013 -7.793 19.484 1.00 94.81 820 MET A C 1
ATOM 6530 O O . MET A 1 820 ? -22.465 -7.975 20.616 1.00 94.81 820 MET A O 1
ATOM 6534 N N . LEU A 1 821 ? -20.831 -8.295 19.108 1.00 94.69 821 LEU A N 1
ATOM 6535 C CA . LEU A 1 821 ? -19.887 -8.949 20.021 1.00 94.69 821 LEU A CA 1
ATOM 6536 C C . LEU A 1 821 ? -19.349 -7.963 21.073 1.00 94.69 821 LEU A C 1
ATOM 6538 O O . LEU A 1 821 ? -19.137 -8.349 22.220 1.00 94.69 821 LEU A O 1
ATOM 6542 N N . ASN A 1 822 ? -19.195 -6.691 20.694 1.00 95.00 822 ASN A N 1
ATOM 6543 C CA . ASN A 1 822 ? -18.604 -5.625 21.505 1.00 95.00 822 ASN A CA 1
ATOM 6544 C C . ASN A 1 822 ? -19.640 -4.727 22.221 1.00 95.00 822 ASN A C 1
ATOM 6546 O O . ASN A 1 822 ? -19.272 -3.655 22.705 1.00 95.00 822 ASN A O 1
ATOM 6550 N N . PHE A 1 823 ? -20.922 -5.113 22.279 1.00 96.25 823 PHE A N 1
ATOM 6551 C CA . PHE A 1 823 ? -21.983 -4.278 22.857 1.00 96.25 823 PHE A CA 1
ATOM 6552 C C . PHE A 1 823 ? -21.680 -3.807 24.288 1.00 96.25 823 PHE A C 1
ATOM 6554 O O . PHE A 1 823 ? -21.416 -4.612 25.184 1.00 96.25 823 PHE A O 1
ATOM 6561 N N . ASN A 1 824 ? -21.855 -2.505 24.531 1.00 94.25 824 ASN A N 1
ATOM 6562 C CA . ASN A 1 824 ? -22.026 -1.980 25.883 1.00 94.25 824 ASN A CA 1
ATOM 6563 C C . ASN A 1 824 ? -23.400 -2.386 26.464 1.00 94.25 824 ASN A C 1
ATOM 6565 O O . ASN A 1 824 ? -24.302 -2.823 25.744 1.00 94.25 824 ASN A O 1
ATOM 6569 N N . ALA A 1 825 ? -23.575 -2.223 27.780 1.00 93.88 825 ALA A N 1
ATOM 6570 C CA . ALA A 1 825 ? -24.802 -2.626 28.475 1.00 93.88 825 ALA A CA 1
ATOM 6571 C C . ALA A 1 825 ? -26.074 -1.959 27.908 1.00 93.88 825 ALA A C 1
ATOM 6573 O O . ALA A 1 825 ? -27.112 -2.607 27.794 1.00 93.88 825 ALA A O 1
ATOM 6574 N N . GLU A 1 826 ? -25.991 -0.689 27.499 1.00 95.25 826 GLU A N 1
ATOM 6575 C CA . GLU A 1 826 ? -27.117 0.043 26.906 1.00 95.25 826 GLU A CA 1
ATOM 6576 C C . GLU A 1 826 ? -27.522 -0.530 25.537 1.00 95.25 826 GLU A C 1
ATOM 6578 O O . GLU A 1 826 ? -28.698 -0.810 25.302 1.00 95.25 826 GLU A O 1
ATOM 6583 N N . SER A 1 827 ? -26.550 -0.757 24.647 1.00 95.69 827 SER A N 1
ATOM 6584 C CA . SER A 1 827 ? -26.778 -1.333 23.317 1.00 95.69 827 SER A CA 1
ATOM 6585 C C . SER A 1 827 ? -27.311 -2.758 23.411 1.00 95.69 827 SER A C 1
ATOM 6587 O O . SER A 1 827 ? -28.242 -3.113 22.688 1.00 95.69 827 SER A O 1
ATOM 6589 N N . ARG A 1 828 ? -26.794 -3.556 24.356 1.00 95.56 828 ARG A N 1
ATOM 6590 C CA . ARG A 1 828 ? -27.306 -4.905 24.614 1.00 95.56 828 ARG A CA 1
ATOM 6591 C C . ARG A 1 828 ? -28.761 -4.880 25.090 1.00 95.56 828 ARG A C 1
ATOM 6593 O O . ARG A 1 828 ? -29.559 -5.641 24.554 1.00 95.56 828 ARG A O 1
ATOM 6600 N N . LYS A 1 829 ? -29.123 -3.973 26.005 1.00 94.56 829 LYS A N 1
ATOM 6601 C CA . LYS A 1 829 ? -30.509 -3.819 26.478 1.00 94.56 829 LYS A CA 1
ATOM 6602 C C . LYS A 1 829 ? -31.465 -3.417 25.346 1.00 94.56 829 LYS A C 1
ATOM 6604 O O . LYS A 1 829 ? -32.544 -3.990 25.237 1.00 94.56 829 LYS A O 1
ATOM 6609 N N . LYS A 1 830 ? -31.065 -2.480 24.473 1.00 95.19 830 LYS A N 1
ATOM 6610 C CA . LYS A 1 830 ? -31.851 -2.091 23.282 1.00 95.19 830 LYS A CA 1
ATOM 6611 C C . LYS A 1 830 ? -32.027 -3.249 22.297 1.00 95.19 830 LYS A C 1
ATOM 6613 O O . LYS A 1 830 ? -33.104 -3.411 21.735 1.00 95.19 830 LYS A O 1
ATOM 6618 N N . TYR A 1 831 ? -30.985 -4.058 22.105 1.00 95.56 831 TYR A N 1
ATOM 6619 C CA . TYR A 1 831 ? -31.042 -5.260 21.275 1.00 95.56 831 TYR A CA 1
ATOM 6620 C C . TYR A 1 831 ? -32.004 -6.311 21.846 1.00 95.56 831 TYR A C 1
ATOM 6622 O O . TYR A 1 831 ? -32.874 -6.785 21.124 1.00 95.56 831 TYR A O 1
ATOM 6630 N N . GLU A 1 832 ? -31.908 -6.631 23.139 1.00 94.62 832 GLU A N 1
ATOM 6631 C CA . GLU A 1 832 ? -32.807 -7.588 23.803 1.00 94.62 832 GLU A CA 1
ATOM 6632 C C . GLU A 1 832 ? -34.268 -7.119 23.791 1.00 94.62 832 GLU A C 1
ATOM 6634 O O . GLU A 1 832 ? -35.157 -7.909 23.477 1.00 94.62 832 GLU A O 1
ATOM 6639 N N . GLN A 1 833 ? -34.521 -5.829 24.040 1.00 94.44 833 GLN A N 1
ATOM 6640 C CA . GLN A 1 833 ? -35.860 -5.248 23.925 1.00 94.44 833 GLN A CA 1
ATOM 6641 C C . GLN A 1 833 ? -36.425 -5.409 22.505 1.00 94.44 833 GLN A C 1
ATOM 6643 O O . GLN A 1 833 ? -37.534 -5.912 22.341 1.00 94.44 833 GLN A O 1
ATOM 6648 N N . ALA A 1 834 ? -35.651 -5.056 21.475 1.00 93.25 834 ALA A N 1
ATOM 6649 C CA . ALA A 1 834 ? -36.098 -5.178 20.091 1.00 93.25 834 ALA A CA 1
ATOM 6650 C C . ALA A 1 834 ? -36.341 -6.635 19.662 1.00 93.25 834 ALA A C 1
ATOM 6652 O O . ALA A 1 834 ? -37.246 -6.895 18.870 1.00 93.25 834 ALA A O 1
ATOM 6653 N N . LEU A 1 835 ? -35.574 -7.597 20.185 1.00 93.00 835 LEU A N 1
ATOM 6654 C CA . LEU A 1 835 ? -35.827 -9.018 19.941 1.00 93.00 835 LEU A CA 1
ATOM 6655 C C . LEU A 1 835 ? -37.121 -9.504 20.601 1.00 93.00 835 LEU A C 1
ATOM 6657 O O . LEU A 1 835 ? -37.867 -10.265 19.985 1.00 93.00 835 LEU A O 1
ATOM 6661 N N . LYS A 1 836 ? -37.420 -9.029 21.813 1.00 91.81 836 LYS A N 1
ATOM 6662 C CA . LYS A 1 836 ? -38.687 -9.321 22.488 1.00 91.81 836 LYS A CA 1
ATOM 6663 C C . LYS A 1 836 ? -39.880 -8.716 21.742 1.00 91.81 836 LYS A C 1
ATOM 6665 O O . LYS A 1 836 ? -40.889 -9.388 21.577 1.00 91.81 836 LYS A O 1
ATOM 6670 N N . GLU A 1 837 ? -39.744 -7.496 21.226 1.00 91.00 837 GLU A N 1
ATOM 6671 C CA . GLU A 1 837 ? -40.794 -6.810 20.457 1.00 91.00 837 GLU A CA 1
ATOM 6672 C C . GLU A 1 837 ? -41.050 -7.436 19.072 1.00 91.00 837 GLU A C 1
ATOM 6674 O O . GLU A 1 837 ? -42.204 -7.568 18.677 1.00 91.00 837 GLU A O 1
ATOM 6679 N N . ASN A 1 838 ? -40.004 -7.836 18.333 1.00 88.94 838 ASN A N 1
ATOM 6680 C CA . ASN A 1 838 ? -40.139 -8.295 16.938 1.00 88.94 838 ASN A CA 1
ATOM 6681 C C . ASN A 1 838 ? -40.221 -9.822 16.773 1.00 88.94 838 ASN A C 1
ATOM 6683 O O . ASN A 1 838 ? -40.750 -10.296 15.770 1.00 88.94 838 ASN A O 1
ATOM 6687 N N . PHE A 1 839 ? -39.685 -10.595 17.722 1.00 89.06 839 PHE A N 1
ATOM 6688 C CA . PHE A 1 839 ? -39.604 -12.060 17.635 1.00 89.06 839 PHE A CA 1
ATOM 6689 C C . PHE A 1 839 ? -40.148 -12.785 18.877 1.00 89.06 839 PHE A C 1
ATOM 6691 O O . PHE A 1 839 ? -40.198 -14.011 18.878 1.00 89.06 839 PHE A O 1
ATOM 6698 N N . ASN A 1 840 ? -40.546 -12.057 19.929 1.00 90.25 840 ASN A N 1
ATOM 6699 C CA . ASN A 1 840 ? -40.991 -12.613 21.214 1.00 90.25 840 ASN A CA 1
ATOM 6700 C C . ASN A 1 840 ? -39.987 -13.605 21.845 1.00 90.25 840 ASN A C 1
ATOM 6702 O O . ASN A 1 840 ? -40.374 -14.630 22.407 1.00 90.25 840 ASN A O 1
ATOM 6706 N N . ILE A 1 841 ? -38.685 -13.303 21.747 1.00 90.69 841 ILE A N 1
ATOM 6707 C CA . ILE A 1 841 ? -37.608 -14.114 22.339 1.00 90.69 841 ILE A CA 1
ATOM 6708 C C . ILE A 1 841 ? -36.832 -13.362 23.421 1.00 90.69 841 ILE A C 1
ATOM 6710 O O . ILE A 1 841 ? -36.621 -12.153 23.336 1.00 90.69 841 ILE A O 1
ATOM 6714 N N . GLU A 1 842 ? -36.319 -14.117 24.390 1.00 91.31 842 GLU A N 1
ATOM 6715 C CA . GLU A 1 842 ? -35.318 -13.665 25.357 1.00 91.31 842 GLU A CA 1
ATOM 6716 C C . GLU A 1 842 ? -34.038 -14.490 25.168 1.00 91.31 842 GLU A C 1
ATOM 6718 O O . GLU A 1 842 ? -34.093 -15.710 25.009 1.00 91.31 842 GLU A O 1
ATOM 6723 N N . LEU A 1 843 ? -32.881 -13.821 25.138 1.00 92.69 843 LEU A N 1
ATOM 6724 C CA . LEU A 1 843 ? -31.576 -14.441 24.888 1.00 92.69 843 LEU A CA 1
ATOM 6725 C C . LEU A 1 843 ? -30.728 -14.477 26.158 1.00 92.69 843 LEU A C 1
ATOM 6727 O O . LEU A 1 843 ? -30.700 -13.509 26.917 1.00 92.69 843 LEU A O 1
ATOM 6731 N N . LYS A 1 844 ? -29.924 -15.530 26.336 1.00 93.81 844 LYS A N 1
ATOM 6732 C CA . LYS A 1 844 ? -28.880 -15.534 27.373 1.00 93.81 844 LYS A CA 1
ATOM 6733 C C . LYS A 1 844 ? -27.807 -14.471 27.066 1.00 93.81 844 LYS A C 1
ATOM 6735 O O . LYS A 1 844 ? -27.608 -14.119 25.899 1.00 93.81 844 LYS A O 1
ATOM 6740 N N . PRO A 1 845 ? -27.010 -14.018 28.057 1.00 89.69 845 PRO A N 1
ATOM 6741 C CA . PRO A 1 845 ? -25.954 -13.016 27.841 1.00 89.69 845 PRO A CA 1
ATOM 6742 C C . PRO A 1 845 ? -24.899 -13.401 26.784 1.00 89.69 845 PRO A C 1
ATOM 6744 O O . PRO A 1 845 ? -24.293 -12.527 26.159 1.00 89.69 845 PRO A O 1
ATOM 6747 N N . ASN A 1 846 ? -24.692 -14.705 26.579 1.00 92.94 846 ASN A N 1
ATOM 6748 C CA . ASN A 1 846 ? -23.810 -15.302 25.570 1.00 92.94 846 ASN A CA 1
ATOM 6749 C C . ASN A 1 846 ? -24.436 -15.343 24.158 1.00 92.94 846 ASN A C 1
ATOM 6751 O O . ASN A 1 846 ? -23.721 -15.431 23.171 1.00 92.94 846 ASN A O 1
ATOM 6755 N N . GLU A 1 847 ? -25.758 -15.280 24.028 1.00 95.88 847 GLU A N 1
ATOM 6756 C CA . GLU A 1 847 ? -26.453 -15.606 22.779 1.00 95.88 847 GLU A CA 1
ATOM 6757 C C . GLU A 1 847 ? -26.699 -14.371 21.893 1.00 95.88 847 GLU A C 1
ATOM 6759 O O . GLU A 1 847 ? -26.880 -13.249 22.383 1.00 95.88 847 GLU A O 1
ATOM 6764 N N . LEU A 1 848 ? -26.728 -14.583 20.574 1.00 96.69 848 LEU A N 1
ATOM 6765 C CA . LEU A 1 848 ? -27.143 -13.616 19.553 1.00 96.69 848 LEU A CA 1
ATOM 6766 C C . LEU A 1 848 ? -28.081 -14.291 18.540 1.00 96.69 848 LEU A C 1
ATOM 6768 O O . LEU A 1 848 ? -27.848 -15.433 18.145 1.00 96.69 848 LEU A O 1
ATOM 6772 N N . LEU A 1 849 ? -29.107 -13.560 18.095 1.00 95.44 849 LEU A N 1
ATOM 6773 C CA . LEU A 1 849 ? -29.935 -13.918 16.943 1.00 95.44 849 LEU A CA 1
ATOM 6774 C C . LEU A 1 849 ? -29.254 -13.437 15.654 1.00 95.44 849 LEU A C 1
ATOM 6776 O O . LEU A 1 849 ? -28.892 -12.261 15.538 1.00 95.44 849 LEU A O 1
ATOM 6780 N N . VAL A 1 850 ? -29.109 -14.342 14.690 1.00 96.06 850 VAL A N 1
ATOM 6781 C CA . VAL A 1 850 ? -28.553 -14.111 13.348 1.00 96.06 850 VAL A CA 1
ATOM 6782 C C . VAL A 1 850 ? -29.394 -14.852 12.301 1.00 96.06 850 VAL A C 1
ATOM 6784 O O . VAL A 1 850 ? -30.331 -15.576 12.642 1.00 96.06 850 VAL A O 1
ATOM 6787 N N . ARG A 1 851 ? -29.081 -14.673 11.016 1.00 96.06 851 ARG A N 1
ATOM 6788 C CA . ARG A 1 851 ? -29.686 -15.422 9.907 1.00 96.06 851 ARG A CA 1
ATOM 6789 C C . ARG A 1 851 ? -28.702 -16.428 9.320 1.00 96.06 851 ARG A C 1
ATOM 6791 O O . ARG A 1 851 ? -27.498 -16.185 9.291 1.00 96.06 851 ARG A O 1
ATOM 6798 N N . MET A 1 852 ? -29.218 -17.539 8.815 1.00 95.31 852 MET A N 1
ATOM 6799 C CA . MET A 1 852 ? -28.449 -18.600 8.165 1.00 95.31 852 MET A CA 1
ATOM 6800 C C . MET A 1 852 ? -29.209 -19.087 6.922 1.00 95.31 852 MET A C 1
ATOM 6802 O O . MET A 1 852 ? -30.435 -19.153 6.981 1.00 95.31 852 MET A O 1
ATOM 6806 N N . PRO A 1 853 ? -28.539 -19.430 5.807 1.00 95.62 853 PRO A N 1
ATOM 6807 C CA . PRO A 1 853 ? -29.186 -20.088 4.674 1.00 95.62 853 PRO A CA 1
ATOM 6808 C C . PRO A 1 853 ? -29.923 -21.370 5.083 1.00 95.62 853 PRO A C 1
ATOM 6810 O O . PRO A 1 853 ? -29.423 -22.149 5.899 1.00 95.62 853 PRO A O 1
ATOM 6813 N N . GLU A 1 854 ? -31.114 -21.594 4.522 1.00 93.38 854 GLU A N 1
ATOM 6814 C CA . GLU A 1 854 ? -31.866 -22.836 4.760 1.00 93.38 854 GLU A CA 1
ATOM 6815 C C . GLU A 1 854 ? -31.111 -24.052 4.189 1.00 93.38 854 GLU A C 1
ATOM 6817 O O . GLU A 1 854 ? -30.937 -25.074 4.864 1.00 93.38 854 GLU A O 1
ATOM 6822 N N . GLN A 1 855 ? -30.585 -23.900 2.971 1.00 91.56 855 GLN A N 1
ATOM 6823 C CA . GLN A 1 855 ? -29.791 -24.897 2.252 1.00 91.56 855 GLN A CA 1
ATOM 6824 C C . GLN A 1 855 ? -28.285 -24.620 2.388 1.00 91.56 855 GLN A C 1
ATOM 6826 O O . GLN A 1 855 ? -27.869 -23.500 2.681 1.00 91.56 855 GLN A O 1
ATOM 6831 N N . GLU A 1 856 ? -27.448 -25.646 2.211 1.00 87.94 856 GLU A N 1
ATOM 6832 C CA . GLU A 1 856 ? -25.995 -25.446 2.169 1.00 87.94 856 GLU A CA 1
ATOM 6833 C C . GLU A 1 856 ? -25.594 -24.853 0.817 1.00 87.94 856 GLU A C 1
ATOM 6835 O O . GLU A 1 856 ? -25.902 -25.420 -0.227 1.00 87.94 856 GLU A O 1
ATOM 6840 N N . LEU A 1 857 ? -24.906 -23.714 0.859 1.00 89.62 857 LEU A N 1
ATOM 6841 C CA . LEU A 1 857 ? -24.443 -22.993 -0.320 1.00 89.62 857 LEU A CA 1
ATOM 6842 C C . LEU A 1 857 ? -23.050 -23.473 -0.741 1.00 89.62 857 LEU A C 1
ATOM 6844 O O . LEU A 1 857 ? -22.210 -23.795 0.105 1.00 89.62 857 LEU A O 1
ATOM 6848 N N . ASN A 1 858 ? -22.780 -23.460 -2.042 1.00 87.62 858 ASN A N 1
ATOM 6849 C CA . ASN A 1 858 ? -21.439 -23.669 -2.577 1.00 87.62 858 ASN A CA 1
ATOM 6850 C C . ASN A 1 858 ? -20.598 -22.379 -2.531 1.00 87.62 858 ASN A C 1
ATOM 6852 O O . ASN A 1 858 ? -21.126 -21.270 -2.438 1.00 87.62 858 ASN A O 1
ATOM 6856 N N . ASP A 1 859 ? -19.275 -22.518 -2.626 1.00 82.94 859 ASP A N 1
ATOM 6857 C CA . ASP A 1 859 ? -18.313 -21.415 -2.504 1.00 82.94 859 ASP A CA 1
ATOM 6858 C C . ASP A 1 859 ? -18.630 -20.218 -3.423 1.00 82.94 859 ASP A C 1
ATOM 6860 O O . ASP A 1 859 ? -18.474 -19.070 -3.002 1.00 82.94 859 ASP A O 1
ATOM 6864 N N . LYS A 1 860 ? -19.142 -20.460 -4.641 1.00 78.44 860 LYS A N 1
ATOM 6865 C CA . LYS A 1 860 ? -19.501 -19.398 -5.597 1.00 78.44 860 LYS A CA 1
ATOM 6866 C C . LYS A 1 860 ? -20.769 -18.649 -5.185 1.00 78.44 860 LYS A C 1
ATOM 6868 O O . LYS A 1 860 ? -20.785 -17.423 -5.265 1.00 78.44 860 LYS A O 1
ATOM 6873 N N . GLU A 1 861 ? -21.792 -19.343 -4.685 1.00 84.94 861 GLU A N 1
ATOM 6874 C CA . GLU A 1 861 ? -23.012 -18.717 -4.141 1.00 84.94 861 GLU A CA 1
ATOM 6875 C C . GLU A 1 861 ? -22.698 -17.858 -2.911 1.00 84.94 861 GLU A C 1
ATOM 6877 O O . GLU A 1 861 ? -23.138 -16.712 -2.808 1.00 84.94 861 GLU A O 1
ATOM 6882 N N . ILE A 1 862 ? -21.875 -18.384 -1.998 1.00 87.56 862 ILE A N 1
ATOM 6883 C CA . ILE A 1 862 ? -21.423 -17.667 -0.800 1.00 87.56 862 ILE A CA 1
ATOM 6884 C C . ILE A 1 862 ? -20.661 -16.399 -1.199 1.00 87.56 862 ILE A C 1
ATOM 6886 O O . ILE A 1 862 ? -20.899 -15.328 -0.637 1.00 87.56 862 ILE A O 1
ATOM 6890 N N . PHE A 1 863 ? -19.761 -16.507 -2.179 1.00 80.75 863 PHE A N 1
ATOM 6891 C CA . PHE A 1 863 ? -18.992 -15.376 -2.686 1.00 80.75 863 PHE A CA 1
ATOM 6892 C C . PHE A 1 863 ? -19.880 -14.322 -3.360 1.00 80.75 863 PHE A C 1
ATOM 6894 O O . PHE A 1 863 ? -19.720 -13.132 -3.096 1.00 80.75 863 PHE A O 1
ATOM 6901 N N . LYS A 1 864 ? -20.862 -14.744 -4.167 1.00 81.62 864 LYS A N 1
ATOM 6902 C CA . LYS A 1 864 ? -21.830 -13.858 -4.832 1.00 81.62 864 LYS A CA 1
ATOM 6903 C C . LYS A 1 864 ? -22.697 -13.102 -3.818 1.00 81.62 864 LYS A C 1
ATOM 6905 O O . LYS A 1 864 ? -22.819 -11.882 -3.912 1.00 81.62 864 LYS A O 1
ATOM 6910 N N . LEU A 1 865 ? -23.197 -13.782 -2.782 1.00 87.44 865 LEU A N 1
ATOM 6911 C CA . LEU A 1 865 ? -23.913 -13.164 -1.655 1.00 87.44 865 LEU A CA 1
ATOM 6912 C C . LEU A 1 865 ? -23.050 -12.170 -0.868 1.00 87.44 865 LEU A C 1
ATOM 6914 O O . LEU A 1 865 ? -23.508 -11.069 -0.557 1.00 87.44 865 LEU A O 1
ATOM 6918 N N . ALA A 1 866 ? -21.806 -12.536 -0.551 1.00 86.50 866 ALA A N 1
ATOM 6919 C CA . ALA A 1 866 ? -20.880 -11.656 0.155 1.00 86.50 866 ALA A CA 1
ATOM 6920 C C . ALA A 1 866 ? -20.565 -10.390 -0.660 1.00 86.50 866 ALA A C 1
ATOM 6922 O O . ALA A 1 866 ? -20.635 -9.282 -0.125 1.00 86.50 866 ALA A O 1
ATOM 6923 N N . SER A 1 867 ? -20.278 -10.543 -1.955 1.00 80.25 867 SER A N 1
ATOM 6924 C CA . SER A 1 867 ? -20.061 -9.450 -2.909 1.00 80.25 867 SER A CA 1
ATOM 6925 C C . SER A 1 867 ? -21.282 -8.535 -3.026 1.00 80.25 867 SER A C 1
ATOM 6927 O O . SER A 1 867 ? -21.168 -7.342 -2.744 1.00 80.25 867 SER A O 1
ATOM 6929 N N . LYS A 1 868 ? -22.472 -9.084 -3.313 1.00 82.00 868 LYS A N 1
ATOM 6930 C CA . LYS A 1 868 ? -23.716 -8.305 -3.439 1.00 82.00 868 LYS A CA 1
ATOM 6931 C C . LYS A 1 868 ? -24.063 -7.531 -2.163 1.00 82.00 868 LYS A C 1
ATOM 6933 O O . LYS A 1 868 ? -24.530 -6.397 -2.238 1.00 82.00 868 LYS A O 1
ATOM 6938 N N . SER A 1 869 ? -23.755 -8.078 -0.982 1.00 84.56 869 SER A N 1
ATOM 6939 C CA . SER A 1 869 ? -23.973 -7.384 0.299 1.00 84.56 869 SER A CA 1
ATOM 6940 C C . SER A 1 869 ? -23.203 -6.056 0.448 1.00 84.56 869 SER A C 1
ATOM 6942 O O . SER A 1 869 ? -23.546 -5.242 1.315 1.00 84.56 869 SER A O 1
ATOM 6944 N N . ASN A 1 870 ? -22.197 -5.826 -0.408 1.00 75.88 870 ASN A N 1
ATOM 6945 C CA . ASN A 1 870 ? -21.348 -4.636 -0.444 1.00 75.88 870 ASN A CA 1
ATOM 6946 C C . ASN A 1 870 ? -21.604 -3.706 -1.649 1.00 75.88 870 ASN A C 1
ATOM 6948 O O . ASN A 1 870 ? -20.994 -2.641 -1.697 1.00 75.88 870 ASN A O 1
ATOM 6952 N N . GLU A 1 871 ? -22.509 -4.045 -2.575 1.00 69.81 871 GLU A N 1
ATOM 6953 C CA . GLU A 1 871 ? -22.706 -3.352 -3.868 1.00 69.81 871 GLU A CA 1
ATOM 6954 C C . GLU A 1 871 ? -22.934 -1.831 -3.743 1.00 69.81 871 GLU A C 1
ATOM 6956 O O . GLU A 1 871 ? -22.462 -1.058 -4.569 1.00 69.81 871 GLU A O 1
ATOM 6961 N N . ASN A 1 872 ? -23.585 -1.391 -2.660 1.00 66.44 872 ASN A N 1
ATOM 6962 C CA . ASN A 1 872 ? -23.847 0.023 -2.347 1.00 66.44 872 ASN A CA 1
ATOM 6963 C C . ASN A 1 872 ? -23.080 0.515 -1.098 1.00 66.44 872 ASN A C 1
ATOM 6965 O O . ASN A 1 872 ? -23.499 1.447 -0.412 1.00 66.44 872 ASN A O 1
ATOM 6969 N N . ARG A 1 873 ? -21.992 -0.177 -0.734 1.00 66.62 873 ARG A N 1
ATOM 6970 C CA . ARG A 1 873 ? -21.182 0.031 0.487 1.00 66.62 873 ARG A CA 1
ATOM 6971 C C . ARG A 1 873 ? -19.673 -0.053 0.223 1.00 66.62 873 ARG A C 1
ATOM 6973 O O . ARG A 1 873 ? -18.895 -0.203 1.168 1.00 66.62 873 ARG A O 1
ATOM 6980 N N . ALA A 1 874 ? -19.277 0.002 -1.045 1.00 60.72 874 ALA A N 1
ATOM 6981 C CA . ALA A 1 874 ? -17.894 -0.054 -1.487 1.00 60.72 874 ALA A CA 1
ATOM 6982 C C . ALA A 1 874 ? -17.084 1.134 -0.942 1.00 60.72 874 ALA A C 1
ATOM 6984 O O . ALA A 1 874 ? -17.487 2.286 -1.095 1.00 60.72 874 ALA A O 1
ATOM 6985 N N . ASN A 1 875 ? -15.929 0.855 -0.323 1.00 64.19 875 ASN A N 1
ATOM 6986 C CA . ASN A 1 875 ? -14.983 1.896 0.121 1.00 64.19 875 ASN A CA 1
ATOM 6987 C C . ASN A 1 875 ? -13.755 2.009 -0.807 1.00 64.19 875 ASN A C 1
ATOM 6989 O O . ASN A 1 875 ? -12.859 2.812 -0.547 1.00 64.19 875 ASN A O 1
ATOM 6993 N N . SER A 1 876 ? -13.693 1.199 -1.864 1.00 68.19 876 SER A N 1
ATOM 6994 C CA . SER A 1 876 ? -12.599 1.122 -2.836 1.00 68.19 876 SER A CA 1
ATOM 6995 C C . SER A 1 876 ? -13.144 0.811 -4.231 1.00 68.19 876 SER A C 1
ATOM 6997 O O . SER A 1 876 ? -14.275 0.342 -4.375 1.00 68.19 876 SER A O 1
ATOM 6999 N N . PHE A 1 877 ? -12.330 1.033 -5.266 1.00 73.44 877 PHE A N 1
ATOM 7000 C CA . PHE A 1 877 ? -12.673 0.600 -6.621 1.00 73.44 877 PHE A CA 1
ATOM 7001 C C . PHE A 1 877 ? -12.743 -0.936 -6.702 1.00 73.44 877 PHE A C 1
ATOM 7003 O O . PHE A 1 877 ? -13.648 -1.469 -7.341 1.00 73.44 877 PHE A O 1
ATOM 7010 N N . SER A 1 878 ? -11.864 -1.647 -5.981 1.00 73.56 878 SER A N 1
ATOM 7011 C CA . SER A 1 878 ? -11.903 -3.109 -5.845 1.00 73.56 878 SER A CA 1
ATOM 7012 C C . SER A 1 878 ? -13.216 -3.657 -5.266 1.00 73.56 878 SER A C 1
ATOM 7014 O O . SER A 1 878 ? -13.710 -4.654 -5.786 1.00 73.56 878 SER A O 1
ATOM 7016 N N . ASP A 1 879 ? -13.808 -3.014 -4.247 1.00 71.06 879 ASP A N 1
ATOM 7017 C CA . ASP A 1 879 ? -15.095 -3.427 -3.661 1.00 71.06 879 ASP A CA 1
ATOM 7018 C C . ASP A 1 879 ? -16.210 -3.377 -4.741 1.00 71.06 879 ASP A C 1
ATOM 7020 O O . ASP A 1 879 ? -16.979 -4.330 -4.897 1.00 71.06 879 ASP A O 1
ATOM 7024 N N . THR A 1 880 ? -16.268 -2.291 -5.527 1.00 73.69 880 THR A N 1
ATOM 7025 C CA . THR A 1 880 ? -17.240 -2.097 -6.625 1.00 73.69 880 THR A CA 1
ATOM 7026 C C . THR A 1 880 ? -17.026 -3.095 -7.763 1.00 73.69 880 THR A C 1
ATOM 7028 O O . THR A 1 880 ? -17.966 -3.762 -8.201 1.00 73.69 880 THR A O 1
ATOM 7031 N N . LEU A 1 881 ? -15.777 -3.223 -8.217 1.00 77.31 881 LEU A N 1
ATOM 7032 C CA . LEU A 1 881 ? -15.355 -4.124 -9.286 1.00 77.31 881 LEU A CA 1
ATOM 7033 C C . LEU A 1 881 ? -15.694 -5.582 -8.953 1.00 77.31 881 LEU A C 1
ATOM 7035 O O . LEU A 1 881 ? -16.268 -6.293 -9.776 1.00 77.31 881 LEU A O 1
ATOM 7039 N N . LEU A 1 882 ? -15.407 -6.020 -7.727 1.00 78.38 882 LEU A N 1
ATOM 7040 C CA . LEU A 1 882 ? -15.683 -7.387 -7.300 1.00 78.38 882 LEU A CA 1
ATOM 7041 C C . LEU A 1 882 ? -17.185 -7.685 -7.208 1.00 78.38 882 LEU A C 1
ATOM 7043 O O . LEU A 1 882 ? -17.615 -8.782 -7.577 1.00 78.38 882 LEU A O 1
ATOM 7047 N N . SER A 1 883 ? -17.986 -6.706 -6.767 1.00 74.38 883 SER A N 1
ATOM 7048 C CA . SER A 1 883 ? -19.448 -6.811 -6.785 1.00 74.38 883 SER A CA 1
ATOM 7049 C C . SER A 1 883 ? -19.959 -7.045 -8.204 1.00 74.38 883 SER A C 1
ATOM 7051 O O . SER A 1 883 ? -20.652 -8.035 -8.448 1.00 74.38 883 SER A O 1
ATOM 7053 N N . ALA A 1 884 ? -19.543 -6.201 -9.152 1.00 75.38 884 ALA A N 1
ATOM 7054 C CA . ALA A 1 884 ? -19.902 -6.330 -10.559 1.00 75.38 884 ALA A CA 1
ATOM 7055 C C . ALA A 1 884 ? -19.486 -7.689 -11.147 1.00 75.38 884 ALA A C 1
ATOM 7057 O O . ALA A 1 884 ? -20.314 -8.395 -11.722 1.00 75.38 884 ALA A O 1
ATOM 7058 N N . MET A 1 885 ? -18.228 -8.092 -10.950 1.00 80.06 885 MET A N 1
ATOM 7059 C CA . MET A 1 885 ? -17.686 -9.334 -11.507 1.00 80.06 885 MET A CA 1
ATOM 7060 C C . MET A 1 885 ? -18.374 -10.601 -10.987 1.00 80.06 885 MET A C 1
ATOM 7062 O O . MET A 1 885 ? -18.497 -11.585 -11.720 1.00 80.06 885 MET A O 1
ATOM 7066 N N . SER A 1 886 ? -18.848 -10.594 -9.736 1.00 76.75 886 SER A N 1
ATOM 7067 C CA . SER A 1 886 ? -19.512 -11.758 -9.131 1.00 76.75 886 SER A CA 1
ATOM 7068 C C . SER A 1 886 ? -20.775 -12.209 -9.885 1.00 76.75 886 SER A C 1
ATOM 7070 O O . SER A 1 886 ? -21.100 -13.397 -9.879 1.00 76.75 886 SER A O 1
ATOM 7072 N N . SER A 1 887 ? -21.428 -11.295 -10.611 1.00 77.00 887 SER A N 1
ATOM 7073 C CA . SER A 1 887 ? -22.621 -11.556 -11.429 1.00 77.00 887 SER A CA 1
ATOM 7074 C C . SER A 1 887 ? -22.343 -12.339 -12.720 1.00 77.00 887 SER A C 1
ATOM 7076 O O . SER A 1 887 ? -23.265 -12.925 -13.284 1.00 77.00 887 SER A O 1
ATOM 7078 N N . TYR A 1 888 ? -21.088 -12.393 -13.184 1.00 81.88 888 TYR A N 1
ATOM 7079 C CA . TYR A 1 888 ? -20.721 -12.999 -14.475 1.00 81.88 888 TYR A CA 1
ATOM 7080 C C . TYR A 1 888 ? -20.023 -14.363 -14.363 1.00 81.88 888 TYR A C 1
ATOM 7082 O O . TYR A 1 888 ? -19.801 -15.010 -15.384 1.00 81.88 888 TYR A O 1
ATOM 7090 N N . ASN A 1 889 ? -19.703 -14.829 -13.150 1.00 78.19 889 ASN A N 1
ATOM 7091 C CA . ASN A 1 889 ? -18.893 -16.032 -12.891 1.00 78.19 889 ASN A CA 1
ATOM 7092 C C . ASN A 1 889 ? -19.387 -17.286 -13.644 1.00 78.19 889 ASN A C 1
ATOM 7094 O O . ASN A 1 889 ? -18.608 -17.972 -14.303 1.00 78.19 889 ASN A O 1
ATOM 7098 N N . ASP A 1 890 ? -20.692 -17.568 -13.610 1.00 78.69 890 ASP A N 1
ATOM 7099 C CA . ASP A 1 890 ? -21.266 -18.709 -14.334 1.00 78.69 890 ASP A CA 1
ATOM 7100 C C . ASP A 1 890 ? -21.387 -18.461 -15.842 1.00 78.69 890 ASP A C 1
ATOM 7102 O O . ASP A 1 890 ? -21.183 -19.377 -16.638 1.00 78.69 890 ASP A O 1
ATOM 7106 N N . LYS A 1 891 ? -21.639 -17.213 -16.253 1.00 85.88 891 LYS A N 1
ATOM 7107 C CA . LYS A 1 891 ? -21.746 -16.827 -17.667 1.00 85.88 891 LYS A CA 1
ATOM 7108 C C . LYS A 1 891 ? -20.386 -16.947 -18.388 1.00 85.88 891 LYS A C 1
ATOM 7110 O O . LYS A 1 891 ? -20.343 -17.384 -19.536 1.00 85.88 891 LYS A O 1
ATOM 7115 N N . LEU A 1 892 ? -19.276 -16.680 -17.688 1.00 88.19 892 LEU A N 1
ATOM 7116 C CA . LEU A 1 892 ? -17.894 -16.859 -18.167 1.00 88.19 892 LEU A CA 1
ATOM 7117 C C . LEU A 1 892 ? -17.513 -18.325 -18.463 1.00 88.19 892 LEU A C 1
ATOM 7119 O O . LEU A 1 892 ? -16.556 -18.565 -19.191 1.00 88.19 892 LEU A O 1
ATOM 7123 N N . LYS A 1 893 ? -18.264 -19.320 -17.968 1.00 83.56 893 LYS A N 1
ATOM 7124 C CA . LYS A 1 893 ? -18.055 -20.742 -18.323 1.00 83.56 893 LYS A CA 1
ATOM 7125 C C . LYS A 1 893 ? -18.527 -21.081 -19.743 1.00 83.56 893 LYS A C 1
ATOM 7127 O O . LYS A 1 893 ? -18.218 -22.155 -20.252 1.00 83.56 893 LYS A O 1
ATOM 7132 N N . HIS A 1 894 ? -19.309 -20.196 -20.363 1.00 87.62 894 HIS A N 1
ATOM 7133 C CA . HIS A 1 894 ? -20.019 -20.433 -21.622 1.00 87.62 894 HIS A CA 1
ATOM 7134 C C . HIS A 1 894 ? -19.699 -19.349 -22.663 1.00 87.62 894 HIS A C 1
ATOM 7136 O O . HIS A 1 894 ? -20.596 -18.799 -23.309 1.00 87.62 894 HIS A O 1
ATOM 7142 N N . LEU A 1 895 ? -18.407 -19.036 -22.789 1.00 92.25 895 LEU A N 1
ATOM 7143 C CA . LEU A 1 895 ? -17.856 -18.121 -23.788 1.00 92.25 895 LEU A CA 1
ATOM 7144 C C . LEU A 1 895 ? -17.755 -18.800 -25.171 1.00 92.25 895 LEU A C 1
ATOM 7146 O O . LEU A 1 895 ? -17.547 -20.015 -25.238 1.00 92.25 895 LEU A O 1
ATOM 7150 N N . PRO A 1 896 ? -17.879 -18.046 -26.280 1.00 92.56 896 PRO A N 1
ATOM 7151 C CA . PRO A 1 896 ? -17.580 -18.558 -27.616 1.00 92.56 896 PRO A CA 1
ATOM 7152 C C . PRO A 1 896 ? -16.080 -18.890 -27.753 1.00 92.56 896 PRO A C 1
ATOM 7154 O O . PRO A 1 896 ? -15.264 -18.330 -27.019 1.00 92.56 896 PRO A O 1
ATOM 7157 N N . PRO A 1 897 ? -15.672 -19.741 -28.715 1.00 88.50 897 PRO A N 1
ATOM 7158 C CA . PRO A 1 897 ? -14.255 -20.031 -28.954 1.00 88.50 897 PRO A CA 1
ATOM 7159 C C . PRO A 1 897 ? -13.422 -18.782 -29.280 1.00 88.50 897 PRO A C 1
ATOM 7161 O O . PRO A 1 897 ? -12.269 -18.692 -28.873 1.00 88.50 897 PRO A O 1
ATOM 7164 N N . GLN A 1 898 ? -14.024 -17.810 -29.971 1.00 91.88 898 GLN A N 1
ATOM 7165 C CA . GLN A 1 898 ? -13.387 -16.576 -30.422 1.00 91.88 898 GLN A CA 1
ATOM 7166 C C . GLN A 1 898 ? -14.422 -15.438 -30.471 1.00 91.88 898 GLN A C 1
ATOM 7168 O O . GLN A 1 898 ? -15.609 -15.682 -30.698 1.00 91.88 898 GLN A O 1
ATOM 7173 N N . PHE A 1 899 ? -13.962 -14.204 -30.278 1.00 94.25 899 PHE A N 1
ATOM 7174 C CA . PHE A 1 899 ? -14.691 -12.962 -30.539 1.00 94.25 899 PHE A CA 1
ATOM 7175 C C . PHE A 1 899 ? -14.040 -12.244 -31.729 1.00 94.25 899 PHE A C 1
ATOM 7177 O O . PHE A 1 899 ? -12.817 -12.117 -31.760 1.00 94.25 899 PHE A O 1
ATOM 7184 N N . GLU A 1 900 ? -14.816 -11.744 -32.690 1.00 86.69 900 GLU A N 1
ATOM 7185 C CA . GLU A 1 900 ? -14.284 -11.079 -33.891 1.00 86.69 900 GLU A CA 1
ATOM 7186 C C . GLU A 1 900 ? -14.968 -9.737 -34.121 1.00 86.69 900 GLU A C 1
ATOM 7188 O O . GLU A 1 900 ? -16.188 -9.633 -34.032 1.00 86.69 900 GLU A O 1
ATOM 7193 N N . SER A 1 901 ? -14.189 -8.701 -34.423 1.00 90.06 901 SER A N 1
ATOM 7194 C CA . SER A 1 901 ? -14.680 -7.331 -34.545 1.00 90.06 901 SER A CA 1
ATOM 7195 C C . SER A 1 901 ? -13.855 -6.534 -35.555 1.00 90.06 901 SER A C 1
ATOM 7197 O O . SER A 1 901 ? -12.738 -6.912 -35.905 1.00 90.06 901 SER A O 1
ATOM 7199 N N . ASP A 1 902 ? -14.403 -5.412 -36.004 1.00 89.44 902 ASP A N 1
ATOM 7200 C CA . ASP A 1 902 ? -13.721 -4.369 -36.770 1.00 89.44 902 ASP A CA 1
ATOM 7201 C C . ASP A 1 902 ? -13.122 -3.281 -35.855 1.00 89.44 902 ASP A C 1
ATOM 7203 O O . ASP A 1 902 ? -12.036 -2.777 -36.137 1.00 89.44 902 ASP A O 1
ATOM 7207 N N . SER A 1 903 ? -13.773 -2.972 -34.725 1.00 94.44 903 SER A N 1
ATOM 7208 C CA . SER A 1 903 ? -13.311 -1.993 -33.726 1.00 94.44 903 SER A CA 1
ATOM 7209 C C . SER A 1 903 ? -13.257 -2.545 -32.293 1.00 94.44 903 SER A C 1
ATOM 7211 O O . SER A 1 903 ? -13.901 -3.546 -31.960 1.00 94.44 903 SER A O 1
ATOM 7213 N N . VAL A 1 904 ? -12.520 -1.856 -31.414 1.00 95.94 904 VAL A N 1
ATOM 7214 C CA . VAL A 1 904 ? -12.410 -2.195 -29.984 1.00 95.94 904 VAL A CA 1
ATOM 7215 C C . VAL A 1 904 ? -13.726 -1.968 -29.227 1.00 95.94 904 VAL A C 1
ATOM 7217 O O . VAL A 1 904 ? -14.077 -2.736 -28.334 1.00 95.94 904 VAL A O 1
ATOM 7220 N N . GLU A 1 905 ? -14.507 -0.960 -29.616 1.00 94.12 905 GLU A N 1
ATOM 7221 C CA . GLU A 1 905 ? -15.833 -0.678 -29.061 1.00 94.12 905 GLU A CA 1
ATOM 7222 C C . GLU A 1 905 ? -16.828 -1.778 -29.445 1.00 94.12 905 GLU A C 1
ATOM 7224 O O . GLU A 1 905 ? -17.580 -2.261 -28.595 1.00 94.12 905 GLU A O 1
ATOM 7229 N N . ASN A 1 906 ? -16.814 -2.218 -30.706 1.00 94.00 906 ASN A N 1
ATOM 7230 C CA . ASN A 1 906 ? -17.642 -3.331 -31.164 1.00 94.00 906 ASN A CA 1
ATOM 7231 C C . ASN A 1 906 ? -17.237 -4.650 -30.479 1.00 94.00 906 ASN A C 1
ATOM 7233 O O . ASN A 1 906 ? -18.120 -5.408 -30.069 1.00 94.00 906 ASN A O 1
ATOM 7237 N N . LEU A 1 907 ? -15.938 -4.878 -30.240 1.00 95.88 907 LEU A N 1
ATOM 7238 C CA . LEU A 1 907 ? -15.437 -6.047 -29.510 1.00 95.88 907 LEU A CA 1
ATOM 7239 C C . LEU A 1 907 ? -15.946 -6.053 -28.059 1.00 95.88 907 LEU A C 1
ATOM 7241 O O . LEU A 1 907 ? -16.531 -7.039 -27.605 1.00 95.88 907 LEU A O 1
ATOM 7245 N N . ALA A 1 908 ? -15.808 -4.926 -27.355 1.00 96.19 908 ALA A N 1
ATOM 7246 C CA . ALA A 1 908 ? -16.296 -4.774 -25.987 1.00 96.19 908 ALA A CA 1
ATOM 7247 C C . ALA A 1 908 ? -17.820 -4.979 -25.892 1.00 96.19 908 ALA A C 1
ATOM 7249 O O . ALA A 1 908 ? -18.310 -5.647 -24.976 1.00 96.19 908 ALA A O 1
ATOM 7250 N N . ASN A 1 909 ? -18.581 -4.474 -26.868 1.00 93.94 909 ASN A N 1
ATOM 7251 C CA . ASN A 1 909 ? -20.027 -4.690 -26.950 1.00 93.94 909 ASN A CA 1
ATOM 7252 C C . ASN A 1 909 ? -20.406 -6.160 -27.210 1.00 93.94 909 ASN A C 1
ATOM 7254 O O . ASN A 1 909 ? -21.439 -6.610 -26.712 1.00 93.94 909 ASN A O 1
ATOM 7258 N N . GLN A 1 910 ? -19.605 -6.936 -27.947 1.00 93.31 910 GLN A N 1
ATOM 7259 C CA . GLN A 1 910 ? -19.856 -8.373 -28.122 1.00 93.31 910 GLN A CA 1
ATOM 7260 C C . GLN A 1 910 ? -19.658 -9.159 -26.825 1.00 93.31 910 GLN A C 1
ATOM 7262 O O . GLN A 1 910 ? -20.516 -9.974 -26.480 1.00 93.31 910 GLN A O 1
ATOM 7267 N N . VAL A 1 911 ? -18.587 -8.875 -26.072 1.00 95.06 911 VAL A N 1
ATOM 7268 C CA . VAL A 1 911 ? -18.371 -9.447 -24.728 1.00 95.06 911 VAL A CA 1
ATOM 7269 C C . VAL A 1 911 ? -19.579 -9.166 -23.835 1.00 95.06 911 VAL A C 1
ATOM 7271 O O . VAL A 1 911 ? -20.121 -10.080 -23.213 1.00 95.06 911 VAL A O 1
ATOM 7274 N N . ALA A 1 912 ? -20.064 -7.921 -23.851 1.00 93.69 912 ALA A N 1
ATOM 7275 C CA . ALA A 1 912 ? -21.256 -7.521 -23.117 1.00 93.69 912 ALA A CA 1
ATOM 7276 C C . ALA A 1 912 ? -22.501 -8.314 -23.546 1.00 93.69 912 ALA A C 1
ATOM 7278 O O . ALA A 1 912 ? -23.185 -8.857 -22.692 1.00 93.69 912 ALA A O 1
ATOM 7279 N N . ARG A 1 913 ? -22.779 -8.466 -24.848 1.00 90.81 913 ARG A N 1
ATOM 7280 C CA . ARG A 1 913 ? -23.945 -9.232 -25.346 1.00 90.81 913 ARG A CA 1
ATOM 7281 C C . ARG A 1 913 ? -23.898 -10.724 -24.989 1.00 90.81 913 ARG A C 1
ATOM 7283 O O . ARG A 1 913 ? -24.942 -11.316 -24.734 1.00 90.81 913 ARG A O 1
ATOM 7290 N N . VAL A 1 914 ? -22.714 -11.339 -24.957 1.00 91.94 914 VAL A N 1
ATOM 7291 C CA . VAL A 1 914 ? -22.548 -12.753 -24.557 1.00 91.94 914 VAL A CA 1
ATOM 7292 C C . VAL A 1 914 ? -22.816 -12.953 -23.060 1.00 91.94 914 VAL A C 1
ATOM 7294 O O . VAL A 1 914 ? -23.388 -13.977 -22.665 1.00 91.94 914 VAL A O 1
ATOM 7297 N N . LEU A 1 915 ? -22.416 -11.976 -22.241 1.00 90.19 915 LEU A N 1
ATOM 7298 C CA . LEU A 1 915 ? -22.506 -12.006 -20.779 1.00 90.19 915 LEU A CA 1
ATOM 7299 C C . LEU A 1 915 ? -23.777 -11.331 -20.215 1.00 90.19 915 LEU A C 1
ATOM 7301 O O . LEU A 1 915 ? -24.142 -11.585 -19.073 1.00 90.19 915 LEU A O 1
ATOM 7305 N N . GLU A 1 916 ? -24.512 -10.551 -21.001 1.00 87.12 916 GLU A N 1
ATOM 7306 C CA . GLU A 1 916 ? -25.759 -9.868 -20.618 1.00 87.12 916 GLU A CA 1
ATOM 7307 C C . GLU A 1 916 ? -26.910 -10.282 -21.534 1.00 87.12 916 GLU A C 1
ATOM 7309 O O . GLU A 1 916 ? -27.567 -9.456 -22.163 1.00 87.12 916 GLU A O 1
ATOM 7314 N N . ARG A 1 917 ? -27.148 -11.596 -21.603 1.00 75.31 917 ARG A N 1
ATOM 7315 C CA . ARG A 1 917 ? -28.164 -12.230 -22.466 1.00 75.31 917 ARG A CA 1
ATOM 7316 C C . ARG A 1 917 ? -29.578 -11.670 -22.267 1.00 75.31 917 ARG A C 1
ATOM 7318 O O . ARG A 1 917 ? -30.386 -11.697 -23.189 1.00 75.31 917 ARG A O 1
ATOM 7325 N N . ASP A 1 918 ? -29.837 -11.146 -21.077 1.00 71.44 918 ASP A N 1
ATOM 7326 C CA . ASP A 1 918 ? -31.121 -10.616 -20.622 1.00 71.44 918 ASP A CA 1
ATOM 7327 C C . ASP A 1 918 ? -31.328 -9.150 -21.077 1.00 71.44 918 ASP A C 1
ATOM 7329 O O . ASP A 1 918 ? -32.454 -8.658 -21.172 1.00 71.44 918 ASP A O 1
ATOM 7333 N N . ALA A 1 919 ? -30.242 -8.447 -21.433 1.00 72.81 919 ALA A N 1
ATOM 7334 C CA . ALA A 1 919 ? -30.256 -7.062 -21.891 1.00 72.81 919 ALA A CA 1
ATOM 7335 C C . ALA A 1 919 ? -30.191 -6.972 -23.426 1.00 72.81 919 ALA A C 1
ATOM 7337 O O . ALA A 1 919 ? -29.147 -7.187 -24.041 1.00 72.81 919 ALA A O 1
ATOM 7338 N N . LYS A 1 920 ? -31.292 -6.544 -24.064 1.00 72.25 920 LYS A N 1
ATOM 7339 C CA . LYS A 1 920 ? -31.346 -6.321 -25.529 1.00 72.25 920 LYS A CA 1
ATOM 7340 C C . LYS A 1 920 ? -30.263 -5.361 -26.041 1.00 72.25 920 LYS A C 1
ATOM 7342 O O . LYS A 1 920 ? -29.782 -5.521 -27.160 1.00 72.25 920 LYS A O 1
ATOM 7347 N N . ILE A 1 921 ? -29.912 -4.356 -25.238 1.00 83.00 921 ILE A N 1
ATOM 7348 C CA . ILE A 1 921 ? -28.800 -3.430 -25.470 1.00 83.00 921 ILE A CA 1
ATOM 7349 C C . ILE A 1 921 ? -28.109 -3.228 -24.111 1.00 83.00 921 ILE A C 1
ATOM 7351 O O . ILE A 1 921 ? -28.716 -2.615 -23.232 1.00 83.00 921 ILE A O 1
ATOM 7355 N N . PRO A 1 922 ? -26.883 -3.742 -23.905 1.00 86.31 922 PRO A N 1
ATOM 7356 C CA . PRO A 1 922 ? -26.129 -3.497 -22.679 1.00 86.31 922 PRO A CA 1
ATOM 7357 C C . PRO A 1 922 ? -25.826 -2.004 -22.491 1.00 86.31 922 PRO A C 1
ATOM 7359 O O . PRO A 1 922 ? -25.413 -1.319 -23.427 1.00 86.31 922 PRO A O 1
ATOM 7362 N N . SER A 1 923 ? -26.012 -1.494 -21.274 1.00 87.75 923 SER A N 1
ATOM 7363 C CA . SER A 1 923 ? -25.596 -0.133 -20.909 1.00 87.75 923 SER A CA 1
ATOM 7364 C C . SER A 1 923 ? -24.069 -0.013 -20.800 1.00 87.75 923 SER A C 1
ATOM 7366 O O . SER A 1 923 ? -23.381 -1.011 -20.603 1.00 87.75 923 SER A O 1
ATOM 7368 N N . ALA A 1 924 ? -23.520 1.208 -20.853 1.00 86.25 924 ALA A N 1
ATOM 7369 C CA . ALA A 1 924 ? -22.070 1.436 -20.754 1.00 86.25 924 ALA A CA 1
ATOM 7370 C C . ALA A 1 924 ? -21.432 0.780 -19.509 1.00 86.25 924 ALA A C 1
ATOM 7372 O O . ALA A 1 924 ? -20.376 0.161 -19.613 1.00 86.25 924 ALA A O 1
ATOM 7373 N N . ASN A 1 925 ? -22.114 0.825 -18.358 1.00 85.44 925 ASN A N 1
ATOM 7374 C CA . ASN A 1 925 ? -21.654 0.168 -17.131 1.00 85.44 925 ASN A CA 1
ATOM 7375 C C . ASN A 1 925 ? -21.653 -1.363 -17.258 1.00 85.44 925 ASN A C 1
ATOM 7377 O O . ASN A 1 925 ? -20.744 -2.017 -16.761 1.00 85.44 925 ASN A O 1
ATOM 7381 N N . GLN A 1 926 ? -22.646 -1.949 -17.932 1.00 87.50 926 GLN A N 1
ATOM 7382 C CA . GLN A 1 926 ? -22.685 -3.393 -18.186 1.00 87.50 926 GLN A CA 1
ATOM 7383 C C . GLN A 1 926 ? -21.605 -3.822 -19.182 1.00 87.50 926 GLN A C 1
ATOM 7385 O O . GLN A 1 926 ? -20.990 -4.868 -18.993 1.00 87.50 926 GLN A O 1
ATOM 7390 N N . VAL A 1 927 ? -21.324 -2.999 -20.200 1.00 92.38 927 VAL A N 1
ATOM 7391 C CA . VAL A 1 927 ? -20.199 -3.219 -21.118 1.00 92.38 927 VAL A CA 1
ATOM 7392 C C . VAL A 1 927 ? -18.884 -3.225 -20.343 1.00 92.38 927 VAL A C 1
ATOM 7394 O O . VAL A 1 927 ? -18.137 -4.195 -20.445 1.00 92.38 927 VAL A O 1
ATOM 7397 N N . GLU A 1 928 ? -18.625 -2.206 -19.521 1.00 91.25 928 GLU A N 1
ATOM 7398 C CA . GLU A 1 928 ? -17.420 -2.132 -18.687 1.00 91.25 928 GLU A CA 1
ATOM 7399 C C . GLU A 1 928 ? -17.303 -3.341 -17.743 1.00 91.25 928 GLU A C 1
ATOM 7401 O O . GLU A 1 928 ? -16.275 -4.022 -17.728 1.00 91.25 928 GLU A O 1
ATOM 7406 N N . ASN A 1 929 ? -18.368 -3.655 -17.002 1.00 89.25 929 ASN A N 1
ATOM 7407 C CA . ASN A 1 929 ? -18.382 -4.734 -16.016 1.00 89.25 929 ASN A CA 1
ATOM 7408 C C . ASN A 1 929 ? -18.164 -6.117 -16.651 1.00 89.25 929 ASN A C 1
ATOM 7410 O O . ASN A 1 929 ? -17.358 -6.903 -16.148 1.00 89.25 929 ASN A O 1
ATOM 7414 N N . ALA A 1 930 ? -18.832 -6.415 -17.769 1.00 92.31 930 ALA A N 1
ATOM 7415 C CA . ALA A 1 930 ? -18.662 -7.667 -18.505 1.00 92.31 930 ALA A CA 1
ATOM 7416 C C . ALA A 1 930 ? -17.217 -7.835 -19.013 1.00 92.31 930 ALA A C 1
ATOM 7418 O O . ALA A 1 930 ? -16.620 -8.905 -18.878 1.00 92.31 930 ALA A O 1
ATOM 7419 N N . ASN A 1 931 ? -16.623 -6.757 -19.529 1.00 95.19 931 ASN A N 1
ATOM 7420 C CA . ASN A 1 931 ? -15.254 -6.742 -20.041 1.00 95.19 931 ASN A CA 1
ATOM 7421 C C . ASN A 1 931 ? -14.198 -6.867 -18.931 1.00 95.19 931 ASN A C 1
ATOM 7423 O O . ASN A 1 931 ? -13.255 -7.648 -19.062 1.00 95.19 931 ASN A O 1
ATOM 7427 N N . LEU A 1 932 ? -14.366 -6.171 -17.803 1.00 93.12 932 LEU A N 1
ATOM 7428 C CA . LEU A 1 932 ? -13.494 -6.331 -16.633 1.00 93.12 932 LEU A CA 1
ATOM 7429 C C . LEU A 1 932 ? -13.594 -7.741 -16.026 1.00 93.12 932 LEU A C 1
ATOM 7431 O O . LEU A 1 932 ? -12.588 -8.290 -15.574 1.00 93.12 932 LEU A O 1
ATOM 7435 N N . SER A 1 933 ? -14.774 -8.364 -16.085 1.00 90.81 933 SER A N 1
ATOM 7436 C CA . SER A 1 933 ? -14.979 -9.758 -15.665 1.00 90.81 933 SER A CA 1
ATOM 7437 C C . SER A 1 933 ? -14.239 -10.747 -16.565 1.00 90.81 933 SER A C 1
ATOM 7439 O O . SER A 1 933 ? -13.556 -11.639 -16.060 1.00 90.81 933 SER A O 1
ATOM 7441 N N . LEU A 1 934 ? -14.309 -10.562 -17.888 1.00 94.06 934 LEU A N 1
ATOM 7442 C CA . LEU A 1 934 ? -13.547 -11.370 -18.842 1.00 94.06 934 LEU A CA 1
ATOM 7443 C C . LEU A 1 934 ? -12.032 -11.149 -18.690 1.00 94.06 934 LEU A C 1
ATOM 7445 O O . LEU A 1 934 ? -11.265 -12.109 -18.731 1.00 94.06 934 LEU A O 1
ATOM 7449 N N . LEU A 1 935 ? -11.587 -9.916 -18.429 1.00 94.94 935 LEU A N 1
ATOM 7450 C CA . LEU A 1 935 ? -10.180 -9.628 -18.143 1.00 94.94 935 LEU A CA 1
ATOM 7451 C C . LEU A 1 935 ? -9.702 -10.364 -16.878 1.00 94.94 935 LEU A C 1
ATOM 7453 O O . LEU A 1 935 ? -8.647 -10.995 -16.907 1.00 94.94 935 LEU A O 1
ATOM 7457 N N . SER A 1 936 ? -10.486 -10.346 -15.794 1.00 89.94 936 SER A N 1
ATOM 7458 C CA . SER A 1 936 ? -10.162 -11.049 -14.541 1.00 89.94 936 SER A CA 1
ATOM 7459 C C . SER A 1 936 ? -10.171 -12.578 -14.665 1.00 89.94 936 SER A C 1
ATOM 7461 O O . SER A 1 936 ? -9.476 -13.273 -13.920 1.00 89.94 936 SER A O 1
ATOM 7463 N N . HIS A 1 937 ? -10.922 -13.133 -15.621 1.00 90.06 937 HIS A N 1
ATOM 7464 C CA . HIS A 1 937 ? -10.857 -14.561 -15.933 1.00 90.06 937 HIS A CA 1
ATOM 7465 C C . HIS A 1 937 ? -9.451 -14.968 -16.420 1.00 90.06 937 HIS A C 1
ATOM 7467 O O . HIS A 1 937 ? -8.931 -16.019 -16.037 1.00 90.06 937 HIS A O 1
ATOM 7473 N N . TYR A 1 938 ? -8.796 -14.099 -17.200 1.00 91.56 938 TYR A N 1
ATOM 7474 C CA . TYR A 1 938 ? -7.447 -14.333 -17.722 1.00 91.56 938 TYR A CA 1
ATOM 7475 C C . TYR A 1 938 ? -6.324 -13.791 -16.831 1.00 91.56 938 TYR A C 1
ATOM 7477 O O . TYR A 1 938 ? -5.253 -14.398 -16.799 1.00 91.56 938 TYR A O 1
ATOM 7485 N N . ALA A 1 939 ? -6.544 -12.705 -16.094 1.00 92.56 939 ALA A N 1
ATOM 7486 C CA . ALA A 1 939 ? -5.590 -12.129 -15.149 1.00 92.56 939 ALA A CA 1
ATOM 7487 C C . ALA A 1 939 ? -5.646 -12.869 -13.799 1.00 92.56 939 ALA A C 1
ATOM 7489 O O . ALA A 1 939 ? -6.358 -12.486 -12.870 1.00 92.56 939 ALA A O 1
ATOM 7490 N N . ARG A 1 940 ? -4.903 -13.978 -13.711 1.00 87.50 940 ARG A N 1
ATOM 7491 C CA . ARG A 1 940 ? -4.879 -14.872 -12.541 1.00 87.50 940 ARG A CA 1
ATOM 7492 C C . ARG A 1 940 ? -4.032 -14.304 -11.402 1.00 87.50 940 ARG A C 1
ATOM 7494 O O . ARG A 1 940 ? -3.040 -13.619 -11.640 1.00 87.50 940 ARG A O 1
ATOM 7501 N N . ASN A 1 941 ? -4.384 -14.628 -10.164 1.00 86.06 941 ASN A N 1
ATOM 7502 C CA . ASN A 1 941 ? -3.667 -14.156 -8.979 1.00 86.06 941 ASN A CA 1
ATOM 7503 C C . ASN A 1 941 ? -2.240 -14.735 -8.912 1.00 86.06 941 ASN A C 1
ATOM 7505 O O . ASN A 1 941 ? -2.045 -15.943 -9.074 1.00 86.06 941 ASN A O 1
ATOM 7509 N N . THR A 1 942 ? -1.249 -13.882 -8.644 1.00 86.31 942 THR A N 1
ATOM 7510 C CA . THR A 1 942 ? 0.184 -14.228 -8.556 1.00 86.31 942 THR A CA 1
ATOM 7511 C C . THR A 1 942 ? 0.644 -14.242 -7.086 1.00 86.31 942 THR A C 1
ATOM 7513 O O . THR A 1 942 ? -0.133 -13.894 -6.190 1.00 86.31 942 THR A O 1
ATOM 7516 N N . PRO A 1 943 ? 1.899 -14.631 -6.774 1.00 80.31 943 PRO A N 1
ATOM 7517 C CA . PRO A 1 943 ? 2.436 -14.483 -5.419 1.00 80.31 943 PRO A CA 1
ATOM 7518 C C . PRO A 1 943 ? 2.577 -13.009 -5.001 1.00 80.31 943 PRO A C 1
ATOM 7520 O O . PRO A 1 943 ? 2.569 -12.705 -3.806 1.00 80.31 943 PRO A O 1
ATOM 7523 N N . ASN A 1 944 ? 2.713 -12.111 -5.984 1.00 80.81 944 ASN A N 1
ATOM 7524 C CA . ASN A 1 944 ? 2.970 -10.689 -5.793 1.00 80.81 944 ASN A CA 1
ATOM 7525 C C . ASN A 1 944 ? 1.657 -9.909 -5.637 1.00 80.81 944 ASN A C 1
ATOM 7527 O O . ASN A 1 944 ? 1.474 -9.220 -4.632 1.00 80.81 944 ASN A O 1
ATOM 7531 N N . ASN A 1 945 ? 0.740 -10.064 -6.598 1.00 84.56 945 ASN A N 1
ATOM 7532 C CA . ASN A 1 945 ? -0.485 -9.280 -6.723 1.00 84.56 945 ASN A CA 1
ATOM 7533 C C . ASN A 1 945 ? -1.711 -10.153 -7.040 1.00 84.56 945 ASN A C 1
ATOM 7535 O O . ASN A 1 945 ? -1.649 -11.111 -7.816 1.00 84.56 945 ASN A O 1
ATOM 7539 N N . SER A 1 946 ? -2.862 -9.754 -6.506 1.00 85.94 946 SER A N 1
ATOM 7540 C CA . SER A 1 946 ? -4.182 -10.176 -6.978 1.00 85.94 946 SER A CA 1
ATOM 7541 C C . SER A 1 946 ? -4.764 -9.151 -7.964 1.00 85.94 946 SER A C 1
ATOM 7543 O O . SER A 1 946 ? -4.410 -7.972 -7.909 1.00 85.94 946 SER A O 1
ATOM 7545 N N . PHE A 1 947 ? -5.662 -9.558 -8.867 1.00 87.69 947 PHE A N 1
ATOM 7546 C CA . PHE A 1 947 ? -6.234 -8.645 -9.876 1.00 87.69 947 PHE A CA 1
ATOM 7547 C C . PHE A 1 947 ? -6.900 -7.409 -9.244 1.00 87.69 947 PHE A C 1
ATOM 7549 O O . PHE A 1 947 ? -6.744 -6.291 -9.737 1.00 87.69 947 PHE A O 1
ATOM 7556 N N . LEU A 1 948 ? -7.570 -7.587 -8.102 1.00 85.19 948 LEU A N 1
ATOM 7557 C CA . LEU A 1 948 ? -8.166 -6.483 -7.347 1.00 85.19 948 LEU A CA 1
ATOM 7558 C C . LEU A 1 948 ? -7.120 -5.566 -6.695 1.00 85.19 948 LEU A C 1
ATOM 7560 O O . LEU A 1 948 ? -7.317 -4.351 -6.690 1.00 85.19 948 LEU A O 1
ATOM 7564 N N . GLU A 1 949 ? -6.014 -6.115 -6.170 1.00 83.88 949 GLU A N 1
ATOM 7565 C CA . GLU A 1 949 ? -4.897 -5.324 -5.624 1.00 83.88 949 GLU A CA 1
ATOM 7566 C C . GLU A 1 949 ? -4.296 -4.410 -6.711 1.00 83.88 949 GLU A C 1
ATOM 7568 O O . GLU A 1 949 ? -4.022 -3.240 -6.440 1.00 83.88 949 GLU A O 1
ATOM 7573 N N . VAL A 1 950 ? -4.165 -4.897 -7.953 1.00 90.12 950 VAL A N 1
ATOM 7574 C CA . VAL A 1 950 ? -3.632 -4.116 -9.086 1.00 90.12 950 VAL A CA 1
ATOM 7575 C C . VAL A 1 950 ? -4.505 -2.909 -9.421 1.00 90.12 950 VAL A C 1
ATOM 7577 O O . VAL A 1 950 ? -3.997 -1.790 -9.495 1.00 90.12 950 VAL A O 1
ATOM 7580 N N . PHE A 1 951 ? -5.815 -3.104 -9.591 1.00 90.06 951 PHE A N 1
ATOM 7581 C CA . PHE A 1 951 ? -6.722 -2.001 -9.922 1.00 90.06 951 PHE A CA 1
ATOM 7582 C C . PHE A 1 951 ? -6.858 -0.988 -8.778 1.00 90.06 951 PHE A C 1
ATOM 7584 O O . PHE A 1 951 ? -6.925 0.211 -9.037 1.00 90.06 951 PHE A O 1
ATOM 7591 N N . ASP A 1 952 ? -6.811 -1.433 -7.520 1.00 85.62 952 ASP A N 1
ATOM 7592 C CA . ASP A 1 952 ? -6.772 -0.531 -6.363 1.00 85.62 952 ASP A CA 1
ATOM 7593 C C . ASP A 1 952 ? -5.465 0.270 -6.271 1.00 85.62 952 ASP A C 1
ATOM 7595 O O . ASP A 1 952 ? -5.489 1.407 -5.802 1.00 85.62 952 ASP A O 1
ATOM 7599 N N . ASN A 1 953 ? -4.325 -0.306 -6.662 1.00 86.00 953 ASN A N 1
ATOM 7600 C CA . ASN A 1 953 ? -3.043 0.401 -6.695 1.00 86.00 953 ASN A CA 1
ATOM 7601 C C . ASN A 1 953 ? -3.010 1.416 -7.845 1.00 86.00 953 ASN A C 1
ATOM 7603 O O . ASN A 1 953 ? -2.652 2.572 -7.627 1.00 86.00 953 ASN A O 1
ATOM 7607 N N . ALA A 1 954 ? -3.469 1.022 -9.037 1.00 90.38 954 ALA A N 1
ATOM 7608 C CA . ALA A 1 954 ? -3.615 1.924 -10.176 1.00 90.38 954 ALA A CA 1
ATOM 7609 C C . ALA A 1 954 ? -4.550 3.104 -9.846 1.00 90.38 954 ALA A C 1
ATOM 7611 O O . ALA A 1 954 ? -4.195 4.246 -10.114 1.00 90.38 954 ALA A O 1
ATOM 7612 N N . TYR A 1 955 ? -5.687 2.858 -9.183 1.00 88.56 955 TYR A N 1
ATOM 7613 C CA . TYR A 1 955 ? -6.632 3.906 -8.765 1.00 88.56 955 TYR A CA 1
ATOM 7614 C C . TYR A 1 955 ? -6.060 4.891 -7.727 1.00 88.56 955 TYR A C 1
ATOM 7616 O O . TYR A 1 955 ? -6.525 6.023 -7.628 1.00 88.56 955 TYR A O 1
ATOM 7624 N N . LYS A 1 956 ? -5.072 4.470 -6.924 1.00 86.31 956 LYS A N 1
ATOM 7625 C CA . LYS A 1 956 ? -4.433 5.317 -5.897 1.00 86.31 956 LYS A CA 1
ATOM 7626 C C . LYS A 1 956 ? -3.266 6.144 -6.434 1.00 86.31 956 LYS A C 1
ATOM 7628 O O . LYS A 1 956 ? -3.001 7.207 -5.880 1.00 86.31 956 LYS A O 1
ATOM 7633 N N . ASN A 1 957 ? -2.561 5.633 -7.444 1.00 85.75 957 ASN A N 1
ATOM 7634 C CA . ASN A 1 957 ? -1.288 6.194 -7.901 1.00 85.75 957 ASN A CA 1
ATOM 7635 C C . ASN A 1 957 ? -1.393 6.944 -9.237 1.00 85.75 957 ASN A C 1
ATOM 7637 O O . ASN A 1 957 ? -0.603 7.852 -9.477 1.00 85.75 957 ASN A O 1
ATOM 7641 N N . LEU A 1 958 ? -2.343 6.578 -10.102 1.00 87.12 958 LEU A N 1
ATOM 7642 C CA . LEU A 1 958 ? -2.590 7.271 -11.367 1.00 87.12 958 LEU A CA 1
ATOM 7643 C C . LEU A 1 958 ? -3.586 8.419 -11.173 1.00 87.12 958 LEU A C 1
ATOM 7645 O O . LEU A 1 958 ? -4.469 8.351 -10.315 1.00 87.12 958 LEU A O 1
ATOM 7649 N N . ASP A 1 959 ? -3.488 9.457 -12.007 1.00 88.94 959 ASP A N 1
ATOM 7650 C CA . ASP A 1 959 ? -4.544 10.472 -12.070 1.00 88.94 959 ASP A CA 1
ATOM 7651 C C . ASP A 1 959 ? -5.844 9.909 -12.683 1.00 88.94 959 ASP A C 1
ATOM 7653 O O . ASP A 1 959 ? -5.897 8.786 -13.192 1.00 88.94 959 ASP A O 1
ATOM 7657 N N . ARG A 1 960 ? -6.929 10.691 -12.627 1.00 88.69 960 ARG A N 1
ATOM 7658 C CA . ARG A 1 960 ? -8.261 10.251 -13.066 1.00 88.69 960 ARG A CA 1
ATOM 7659 C C . ARG A 1 960 ? -8.312 9.835 -14.541 1.00 88.69 960 ARG A C 1
ATOM 7661 O O . ARG A 1 960 ? -8.983 8.851 -14.854 1.00 88.69 960 ARG A O 1
ATOM 7668 N N . GLU A 1 961 ? -7.642 10.562 -15.431 1.00 89.75 961 GLU A N 1
ATOM 7669 C CA . GLU A 1 961 ? -7.659 10.273 -16.869 1.00 89.75 961 GLU A CA 1
ATOM 7670 C C . GLU A 1 961 ? -6.681 9.141 -17.205 1.00 89.75 961 GLU A C 1
ATOM 7672 O O . GLU A 1 961 ? -7.025 8.245 -17.975 1.00 89.75 961 GLU A O 1
ATOM 7677 N N . GLN A 1 962 ? -5.516 9.097 -16.552 1.00 91.69 962 GLN A N 1
ATOM 7678 C CA . GLN A 1 962 ? -4.579 7.972 -16.644 1.00 91.69 962 GLN A CA 1
ATOM 7679 C C . GLN A 1 962 ? -5.206 6.654 -16.175 1.00 91.69 962 GLN A C 1
ATOM 7681 O O . GLN A 1 962 ? -5.091 5.638 -16.863 1.00 91.69 962 GLN A O 1
ATOM 7686 N N . PHE A 1 963 ? -5.899 6.652 -15.031 1.00 93.81 963 PHE A N 1
ATOM 7687 C CA . PHE A 1 963 ? -6.594 5.471 -14.521 1.00 93.81 963 PHE A CA 1
ATOM 7688 C C . PHE A 1 963 ? -7.732 5.042 -15.451 1.00 93.81 963 PHE A C 1
ATOM 7690 O O . PHE A 1 963 ? -7.892 3.850 -15.723 1.00 93.81 963 PHE A O 1
ATOM 7697 N N . LYS A 1 964 ? -8.506 6.001 -15.974 1.00 93.75 964 LYS A N 1
ATOM 7698 C CA . LYS A 1 964 ? -9.558 5.731 -16.957 1.00 93.75 964 LYS A CA 1
ATOM 7699 C C . LYS A 1 964 ? -8.977 5.076 -18.214 1.00 93.75 964 LYS A C 1
ATOM 7701 O O . LYS A 1 964 ? -9.446 4.007 -18.594 1.00 93.75 964 LYS A O 1
ATOM 7706 N N . ALA A 1 965 ? -7.926 5.656 -18.794 1.00 94.75 965 ALA A N 1
ATOM 7707 C CA . ALA A 1 965 ? -7.237 5.113 -19.961 1.00 94.75 965 ALA A CA 1
ATOM 7708 C C . ALA A 1 965 ? -6.651 3.716 -19.696 1.00 94.75 965 ALA A C 1
ATOM 7710 O O . ALA A 1 965 ? -6.823 2.819 -20.517 1.00 94.75 965 ALA A O 1
ATOM 7711 N N . PHE A 1 966 ? -6.023 3.499 -18.534 1.00 96.25 966 PHE A N 1
ATOM 7712 C CA . PHE A 1 966 ? -5.535 2.187 -18.093 1.00 96.25 966 PHE A CA 1
ATOM 7713 C C . PHE A 1 966 ? -6.661 1.148 -18.051 1.00 96.25 966 PHE A C 1
ATOM 7715 O O . PHE A 1 966 ? -6.550 0.080 -18.657 1.00 96.25 966 PHE A O 1
ATOM 7722 N N . LYS A 1 967 ? -7.766 1.479 -17.376 1.00 95.31 967 LYS A N 1
ATOM 7723 C CA . LYS A 1 967 ? -8.929 0.605 -17.221 1.00 95.31 967 LYS A CA 1
ATOM 7724 C C . LYS A 1 967 ? -9.561 0.267 -18.571 1.00 95.31 967 LYS A C 1
ATOM 7726 O O . LYS A 1 967 ? -9.733 -0.909 -18.875 1.00 95.31 967 LYS A O 1
ATOM 7731 N N . GLU A 1 968 ? -9.878 1.274 -19.382 1.00 95.44 968 GLU A N 1
ATOM 7732 C CA . GLU A 1 968 ? -10.544 1.107 -20.680 1.00 95.44 968 GLU A CA 1
ATOM 7733 C C . GLU A 1 968 ? -9.665 0.348 -21.684 1.00 95.44 968 GLU A C 1
ATOM 7735 O O . GLU A 1 968 ? -10.163 -0.556 -22.358 1.00 95.44 968 GLU A O 1
ATOM 7740 N N . MET A 1 969 ? -8.355 0.634 -21.730 1.00 97.19 969 MET A N 1
ATOM 7741 C CA . MET A 1 969 ? -7.423 -0.024 -22.652 1.00 97.19 969 MET A CA 1
ATOM 7742 C C . MET A 1 969 ? -7.378 -1.538 -22.441 1.00 97.19 969 MET A C 1
ATOM 7744 O O . MET A 1 969 ? -7.404 -2.284 -23.420 1.00 97.19 969 MET A O 1
ATOM 7748 N N . PHE A 1 970 ? -7.324 -2.000 -21.187 1.00 97.56 970 PHE A N 1
ATOM 7749 C CA . PHE A 1 970 ? -7.279 -3.430 -20.880 1.00 97.56 970 PHE A CA 1
ATOM 7750 C C . PHE A 1 970 ? -8.662 -4.088 -20.843 1.00 97.56 970 PHE A C 1
ATOM 7752 O O . PHE A 1 970 ? -8.792 -5.218 -21.312 1.00 97.56 970 PHE A O 1
ATOM 7759 N N . ALA A 1 971 ? -9.695 -3.407 -20.333 1.00 95.94 971 ALA A N 1
ATOM 7760 C CA . ALA A 1 971 ? -11.052 -3.950 -20.285 1.00 95.94 971 ALA A CA 1
ATOM 7761 C C . ALA A 1 971 ? -11.606 -4.183 -21.696 1.00 95.94 971 ALA A C 1
ATOM 7763 O O . ALA A 1 971 ? -11.956 -5.312 -22.038 1.00 95.94 971 ALA A O 1
ATOM 7764 N N . ASN A 1 972 ? -11.613 -3.157 -22.550 1.00 96.75 972 ASN A N 1
ATOM 7765 C CA . ASN A 1 972 ? -12.230 -3.240 -23.878 1.00 96.75 972 ASN A CA 1
ATOM 7766 C C . ASN A 1 972 ? -11.472 -4.199 -24.823 1.00 96.75 972 ASN A C 1
ATOM 7768 O O . ASN A 1 972 ? -12.012 -4.637 -25.834 1.00 96.75 972 ASN A O 1
ATOM 7772 N N . ASN A 1 973 ? -10.237 -4.572 -24.464 1.00 97.50 973 ASN A N 1
ATOM 7773 C CA . ASN A 1 973 ? -9.425 -5.589 -25.136 1.00 97.50 973 ASN A CA 1
ATOM 7774 C C . ASN A 1 973 ? -9.457 -6.976 -24.461 1.00 97.50 973 ASN A C 1
ATOM 7776 O O . ASN A 1 973 ? -8.718 -7.871 -24.872 1.00 97.50 973 ASN A O 1
ATOM 7780 N N . SER A 1 974 ? -10.311 -7.197 -23.457 1.00 96.19 974 SER A N 1
ATOM 7781 C CA . SER A 1 974 ? -10.420 -8.473 -22.728 1.00 96.19 974 SER A CA 1
ATOM 7782 C C . SER A 1 974 ? -10.625 -9.685 -23.651 1.00 96.19 974 SER A C 1
ATOM 7784 O O . SER A 1 974 ? -9.961 -10.711 -23.493 1.00 96.19 974 SER A O 1
ATOM 7786 N N . ALA A 1 975 ? -11.461 -9.535 -24.681 1.00 96.75 975 ALA A N 1
ATOM 7787 C CA . ALA A 1 975 ? -11.698 -10.547 -25.708 1.00 96.75 975 ALA A CA 1
ATOM 7788 C C . ALA A 1 975 ? -10.467 -10.870 -26.577 1.00 96.75 975 ALA A C 1
ATOM 7790 O O . ALA A 1 975 ? -10.336 -11.998 -27.042 1.00 96.75 975 ALA A O 1
ATOM 7791 N N . ASN A 1 976 ? -9.515 -9.950 -26.754 1.00 96.25 976 ASN A N 1
ATOM 7792 C CA . ASN A 1 976 ? -8.278 -10.267 -27.471 1.00 96.25 976 ASN A CA 1
ATOM 7793 C C . ASN A 1 976 ? -7.364 -11.192 -26.644 1.00 96.25 976 ASN A C 1
ATOM 7795 O O . ASN A 1 976 ? -6.742 -12.099 -27.199 1.00 96.25 976 ASN A O 1
ATOM 7799 N N . PHE A 1 977 ? -7.336 -11.045 -25.313 1.00 95.56 977 PHE A N 1
ATOM 7800 C CA . PHE A 1 977 ? -6.657 -12.011 -24.437 1.00 95.56 977 PHE A CA 1
ATOM 7801 C C . PHE A 1 977 ? -7.368 -13.371 -24.410 1.00 95.56 977 PHE A C 1
ATOM 7803 O O . PHE A 1 977 ? -6.697 -14.401 -24.342 1.00 95.56 977 PHE A O 1
ATOM 7810 N N . HIS A 1 978 ? -8.704 -13.387 -24.505 1.00 95.06 978 HIS A N 1
ATOM 7811 C CA . HIS A 1 978 ? -9.484 -14.614 -24.714 1.00 95.06 978 HIS A CA 1
ATOM 7812 C C . HIS A 1 978 ? -9.077 -15.312 -26.015 1.00 95.06 978 HIS A C 1
ATOM 7814 O O . HIS A 1 978 ? -8.699 -16.480 -25.984 1.00 95.06 978 HIS A O 1
ATOM 7820 N N . ASN A 1 979 ? -9.087 -14.595 -27.139 1.00 95.31 979 ASN A N 1
ATOM 7821 C CA . ASN A 1 979 ? -8.743 -15.144 -28.451 1.00 95.31 979 ASN A CA 1
ATOM 7822 C C . ASN A 1 979 ? -7.335 -15.754 -28.462 1.00 95.31 979 ASN A C 1
ATOM 7824 O O . ASN A 1 979 ? -7.171 -16.914 -28.828 1.00 95.31 979 ASN A O 1
ATOM 7828 N N . LEU A 1 980 ? -6.326 -15.005 -28.002 1.00 93.62 980 LEU A N 1
ATOM 7829 C CA . LEU A 1 980 ? -4.932 -15.461 -28.013 1.00 93.62 980 LEU A CA 1
ATOM 7830 C C . LEU A 1 980 ? -4.693 -16.674 -27.094 1.00 93.62 980 LEU A C 1
ATOM 7832 O O . LEU A 1 980 ? -3.932 -17.561 -27.462 1.00 93.62 980 LEU A O 1
ATOM 7836 N N . ASN A 1 981 ? -5.337 -16.744 -25.921 1.00 92.19 981 ASN A N 1
ATOM 7837 C CA . ASN A 1 981 ? -5.175 -17.875 -24.993 1.00 92.19 981 ASN A CA 1
ATOM 7838 C C . ASN A 1 981 ? -5.928 -19.151 -25.417 1.00 92.19 981 ASN A C 1
ATOM 7840 O O . ASN A 1 981 ? -5.592 -20.223 -24.919 1.00 92.19 981 ASN A O 1
ATOM 7844 N N . ASN A 1 982 ? -6.948 -19.054 -26.278 1.00 91.31 982 ASN A N 1
ATOM 7845 C CA . ASN A 1 982 ? -7.717 -20.209 -26.769 1.00 91.31 982 ASN A CA 1
ATOM 7846 C C . ASN A 1 982 ? -7.377 -20.589 -28.224 1.00 91.31 982 ASN A C 1
ATOM 7848 O O . ASN A 1 982 ? -7.994 -21.500 -28.782 1.00 91.31 982 ASN A O 1
ATOM 7852 N N . ASP A 1 983 ? -6.412 -19.912 -28.854 1.00 91.81 983 ASP A N 1
ATOM 7853 C CA . ASP A 1 983 ? -6.048 -20.173 -30.242 1.00 91.81 983 ASP A CA 1
ATOM 7854 C C . ASP A 1 983 ? -5.458 -21.584 -30.419 1.00 91.81 983 ASP A C 1
ATOM 7856 O O . ASP A 1 983 ? -4.475 -21.982 -29.793 1.00 91.81 983 ASP A O 1
ATOM 7860 N N . THR A 1 984 ? -6.062 -22.359 -31.319 1.00 90.19 984 THR A N 1
ATOM 7861 C CA . THR A 1 984 ? -5.710 -23.773 -31.518 1.00 90.19 984 THR A CA 1
ATOM 7862 C C . THR A 1 984 ? -4.430 -23.997 -32.331 1.00 90.19 984 THR A C 1
ATOM 7864 O O . THR A 1 984 ? -3.975 -25.140 -32.433 1.00 90.19 984 THR A O 1
ATOM 7867 N N . THR A 1 985 ? -3.831 -22.945 -32.897 1.00 90.69 985 THR A N 1
ATOM 7868 C CA . THR A 1 985 ? -2.593 -23.013 -33.690 1.00 90.69 985 THR A CA 1
ATOM 7869 C C . THR A 1 985 ? -1.354 -22.775 -32.823 1.00 90.69 985 THR A C 1
ATOM 7871 O O . THR A 1 985 ? -0.432 -23.592 -32.852 1.00 90.69 985 THR A O 1
ATOM 7874 N N . ILE A 1 986 ? -1.364 -21.743 -31.972 1.00 91.19 986 ILE A N 1
ATOM 7875 C CA . ILE A 1 986 ? -0.252 -21.368 -31.075 1.00 91.19 986 ILE A CA 1
ATOM 7876 C C . ILE A 1 986 ? -0.375 -22.028 -29.690 1.00 91.19 986 ILE A C 1
ATOM 7878 O O . ILE A 1 986 ? -0.333 -21.375 -28.654 1.00 91.19 986 ILE A O 1
ATOM 7882 N N . LYS A 1 987 ? -0.518 -23.359 -29.665 1.00 88.12 987 LYS A N 1
ATOM 7883 C CA . LYS A 1 987 ? -0.906 -24.152 -28.473 1.00 88.12 987 LYS A CA 1
ATOM 7884 C C . LYS A 1 987 ? -0.025 -23.993 -27.221 1.00 88.12 987 LYS A C 1
ATOM 7886 O O . LYS A 1 987 ? -0.481 -24.330 -26.132 1.00 88.12 987 LYS A O 1
ATOM 7891 N N . ASN A 1 988 ? 1.216 -23.527 -27.366 1.00 88.62 988 ASN A N 1
ATOM 7892 C CA . ASN A 1 988 ? 2.143 -23.296 -26.251 1.00 88.62 988 ASN A CA 1
ATOM 7893 C C . ASN A 1 988 ? 2.113 -21.846 -25.722 1.00 88.62 988 ASN A C 1
ATOM 7895 O O . ASN A 1 988 ? 2.821 -21.525 -24.763 1.00 88.62 988 ASN A O 1
ATOM 7899 N N . PHE A 1 989 ? 1.306 -20.963 -26.313 1.00 92.94 989 PHE A N 1
ATOM 7900 C CA . PHE A 1 989 ? 1.116 -19.600 -25.839 1.00 92.94 989 PHE A CA 1
ATOM 7901 C C . PHE A 1 989 ? 0.107 -19.543 -24.685 1.00 92.94 989 PHE A C 1
ATOM 7903 O O . PHE A 1 989 ? -1.009 -20.045 -24.772 1.00 92.94 989 PHE A O 1
ATOM 7910 N N . THR A 1 990 ? 0.478 -18.847 -23.609 1.00 91.94 990 THR A N 1
ATOM 7911 C CA . THR A 1 990 ? -0.490 -18.308 -22.651 1.00 91.94 990 THR A CA 1
ATOM 7912 C C . THR A 1 990 ? 0.067 -17.064 -21.968 1.00 91.94 990 THR A C 1
ATOM 7914 O O . THR A 1 990 ? 1.220 -17.044 -21.530 1.00 91.94 990 THR A O 1
ATOM 7917 N N . ILE A 1 991 ? -0.757 -16.020 -21.850 1.00 93.44 991 ILE A N 1
ATOM 7918 C CA . ILE A 1 991 ? -0.415 -14.794 -21.110 1.00 93.44 991 ILE A CA 1
ATOM 7919 C C . ILE A 1 991 ? -0.927 -14.816 -19.661 1.00 93.44 991 ILE A C 1
ATOM 7921 O O . ILE A 1 991 ? -0.436 -14.072 -18.813 1.00 93.44 991 ILE A O 1
ATOM 7925 N N . SER A 1 992 ? -1.886 -15.691 -19.343 1.00 93.25 992 SER A N 1
ATOM 7926 C CA . SER A 1 992 ? -2.586 -15.709 -18.049 1.00 93.25 992 SER A CA 1
ATOM 7927 C C . SER A 1 992 ? -1.714 -15.771 -16.788 1.00 93.25 992 SER A C 1
ATOM 7929 O O . SER A 1 992 ? -2.064 -15.088 -15.824 1.00 93.25 992 SER A O 1
ATOM 7931 N N . PRO A 1 993 ? -0.603 -16.536 -16.737 1.00 91.94 993 PRO A N 1
ATOM 7932 C CA . PRO A 1 993 ? 0.272 -16.568 -15.559 1.00 91.94 993 PRO A CA 1
ATOM 7933 C C . PRO A 1 993 ? 1.003 -15.247 -15.278 1.00 91.94 993 PRO A C 1
ATOM 7935 O O . PRO A 1 993 ? 1.525 -15.067 -14.181 1.00 91.94 993 PRO A O 1
ATOM 7938 N N . TYR A 1 994 ? 1.059 -14.349 -16.266 1.00 94.94 994 TYR A N 1
ATOM 7939 C CA . TYR A 1 994 ? 1.878 -13.135 -16.252 1.00 94.94 994 TYR A CA 1
ATOM 7940 C C . TYR A 1 994 ? 1.038 -11.850 -16.278 1.00 94.94 994 TYR A C 1
ATOM 7942 O O . TYR A 1 994 ? 1.503 -10.793 -15.857 1.00 94.94 994 TYR A O 1
ATOM 7950 N N . LEU A 1 995 ? -0.209 -11.929 -16.762 1.00 96.12 995 LEU A N 1
ATOM 7951 C CA . LEU A 1 995 ? -1.037 -10.761 -17.068 1.00 96.12 995 LEU A CA 1
ATOM 7952 C C . LEU A 1 995 ? -1.265 -9.842 -15.857 1.00 96.12 995 LEU A C 1
ATOM 7954 O O . LEU A 1 995 ? -1.135 -8.634 -15.998 1.00 96.12 995 LEU A O 1
ATOM 7958 N N . THR A 1 996 ? -1.533 -10.375 -14.664 1.00 95.19 996 THR A N 1
ATOM 7959 C CA . THR A 1 996 ? -1.784 -9.559 -13.456 1.00 95.19 996 THR A CA 1
ATOM 7960 C C . THR A 1 996 ? -0.571 -8.721 -13.046 1.00 95.19 996 THR A C 1
ATOM 7962 O O . THR A 1 996 ? -0.691 -7.515 -12.849 1.00 95.19 996 THR A O 1
ATOM 7965 N N . ASP A 1 997 ? 0.619 -9.323 -12.987 1.00 95.62 997 ASP A N 1
ATOM 7966 C CA . ASP A 1 997 ? 1.852 -8.590 -12.662 1.00 95.62 997 ASP A CA 1
ATOM 7967 C C . ASP A 1 997 ? 2.303 -7.685 -13.826 1.00 95.62 997 ASP A C 1
ATOM 7969 O O . ASP A 1 997 ? 2.962 -6.665 -13.606 1.00 95.62 997 ASP A O 1
ATOM 7973 N N . ALA A 1 998 ? 1.919 -8.013 -15.066 1.00 96.94 998 ALA A N 1
ATOM 7974 C CA . ALA A 1 998 ? 2.107 -7.137 -16.216 1.00 96.94 998 ALA A CA 1
ATOM 7975 C C . ALA A 1 998 ? 1.212 -5.889 -16.132 1.00 96.94 998 ALA A C 1
ATOM 7977 O O . ALA A 1 998 ? 1.718 -4.798 -16.366 1.00 96.94 998 ALA A O 1
ATOM 7978 N N . LEU A 1 999 ? -0.061 -6.016 -15.731 1.00 96.81 999 LEU A N 1
ATOM 7979 C CA . LEU A 1 999 ? -0.975 -4.890 -15.480 1.00 96.81 999 LEU A CA 1
ATOM 7980 C C . LEU A 1 999 ? -0.419 -3.952 -14.389 1.00 96.81 999 LEU A C 1
ATOM 7982 O O . LEU A 1 999 ? -0.347 -2.740 -14.589 1.00 96.81 999 LEU A O 1
ATOM 7986 N N . ASP A 1 1000 ? 0.039 -4.515 -13.266 1.00 95.25 1000 ASP A N 1
ATOM 7987 C CA . ASP A 1 1000 ? 0.685 -3.780 -12.165 1.00 95.25 1000 ASP A CA 1
ATOM 7988 C C . ASP A 1 1000 ? 1.956 -3.051 -12.625 1.00 95.25 1000 ASP A C 1
ATOM 7990 O O . ASP A 1 1000 ? 2.140 -1.859 -12.363 1.00 95.25 1000 ASP A O 1
ATOM 7994 N N . THR A 1 1001 ? 2.804 -3.739 -13.395 1.00 94.38 1001 THR A N 1
ATOM 7995 C CA . THR A 1 1001 ? 3.982 -3.122 -14.011 1.00 94.38 1001 THR A CA 1
ATOM 7996 C C . THR A 1 1001 ? 3.581 -2.016 -14.988 1.00 94.38 1001 THR A C 1
ATOM 7998 O O . THR A 1 1001 ? 4.202 -0.960 -14.981 1.00 94.38 1001 THR A O 1
ATOM 8001 N N . THR A 1 1002 ? 2.542 -2.198 -15.807 1.00 94.62 1002 THR A N 1
ATOM 8002 C CA . THR A 1 1002 ? 2.082 -1.177 -16.757 1.00 94.62 1002 THR A CA 1
ATOM 8003 C C . THR A 1 1002 ? 1.679 0.116 -16.052 1.00 94.62 1002 THR A C 1
ATOM 8005 O O . THR A 1 1002 ? 2.093 1.186 -16.498 1.00 94.62 1002 THR A O 1
ATOM 8008 N N . ALA A 1 1003 ? 0.932 0.028 -14.947 1.00 92.81 1003 ALA A N 1
ATOM 8009 C CA . ALA A 1 1003 ? 0.564 1.195 -14.146 1.00 92.81 1003 ALA A CA 1
ATOM 8010 C C . ALA A 1 1003 ? 1.807 1.884 -13.551 1.00 92.81 1003 ALA A C 1
ATOM 8012 O O . ALA A 1 1003 ? 2.002 3.084 -13.741 1.00 92.81 1003 ALA A O 1
ATOM 8013 N N . LYS A 1 1004 ? 2.710 1.120 -12.921 1.00 90.44 1004 LYS A N 1
ATOM 8014 C CA . LYS A 1 1004 ? 3.959 1.647 -12.334 1.00 90.44 1004 LYS A CA 1
ATOM 8015 C C . LYS A 1 1004 ? 4.880 2.298 -13.372 1.00 90.44 1004 LYS A C 1
ATOM 8017 O O . LYS A 1 1004 ? 5.445 3.352 -13.117 1.00 90.44 1004 LYS A O 1
ATOM 8022 N N . MET A 1 1005 ? 4.997 1.717 -14.565 1.00 83.88 1005 MET A N 1
ATOM 8023 C CA . MET A 1 1005 ? 5.842 2.227 -15.656 1.00 83.88 1005 MET A CA 1
ATOM 8024 C C . MET A 1 1005 ? 5.224 3.418 -16.411 1.00 83.88 1005 MET A C 1
ATOM 8026 O O . MET A 1 1005 ? 5.876 3.987 -17.297 1.00 83.88 1005 MET A O 1
ATOM 8030 N N . LEU A 1 1006 ? 3.979 3.799 -16.098 1.00 74.56 1006 LEU A N 1
ATOM 8031 C CA . LEU A 1 1006 ? 3.403 5.085 -16.494 1.00 74.56 1006 LEU A CA 1
ATOM 8032 C C . LEU A 1 1006 ? 3.892 6.205 -15.558 1.00 74.56 1006 LEU A C 1
ATOM 8034 O O . LEU A 1 1006 ? 4.280 7.263 -16.048 1.00 74.56 1006 LEU A O 1
ATOM 8038 N N . GLU A 1 1007 ? 3.961 5.920 -14.252 1.00 65.25 1007 GLU A N 1
ATOM 8039 C CA . GLU A 1 1007 ? 4.496 6.792 -13.193 1.00 65.25 1007 GLU A CA 1
ATOM 8040 C C . GLU A 1 1007 ? 6.034 6.942 -13.275 1.00 65.25 1007 GLU A C 1
ATOM 8042 O O . GLU A 1 1007 ? 6.565 8.044 -13.125 1.00 65.25 1007 GLU A O 1
ATOM 8047 N N . SER A 1 1008 ? 6.772 5.857 -13.551 1.00 57.84 1008 SER A N 1
ATOM 8048 C CA . SER A 1 1008 ? 8.240 5.843 -13.497 1.00 57.84 1008 SER A CA 1
ATOM 8049 C C . SER A 1 1008 ? 8.938 5.991 -14.858 1.00 57.84 1008 SER A C 1
ATOM 8051 O O . SER A 1 1008 ? 8.989 5.052 -15.659 1.00 57.84 1008 SER A O 1
ATOM 8053 N N . GLY A 1 1009 ? 9.595 7.139 -15.053 1.00 62.19 1009 GLY A N 1
ATOM 8054 C CA . GLY A 1 1009 ? 10.661 7.334 -16.044 1.00 62.19 1009 GLY A CA 1
ATOM 8055 C C . GLY A 1 1009 ? 10.235 7.261 -17.515 1.00 62.19 1009 GLY A C 1
ATOM 8056 O O . GLY A 1 1009 ? 9.052 7.234 -17.862 1.00 62.19 1009 GLY A O 1
ATOM 8057 N N . ASN A 1 1010 ? 11.229 7.251 -18.408 1.00 73.94 1010 ASN A N 1
ATOM 8058 C CA . ASN A 1 1010 ? 11.005 7.024 -19.835 1.00 73.94 1010 ASN A CA 1
ATOM 8059 C C . ASN A 1 1010 ? 11.226 5.536 -20.199 1.00 73.94 1010 ASN A C 1
ATOM 8061 O O . ASN A 1 1010 ? 11.860 4.780 -19.463 1.00 73.94 1010 ASN A O 1
ATOM 8065 N N . ARG A 1 1011 ? 10.722 5.099 -21.366 1.00 81.38 1011 ARG A N 1
ATOM 8066 C CA . ARG A 1 1011 ? 10.831 3.695 -21.831 1.00 81.38 1011 ARG A CA 1
ATOM 8067 C C . ARG A 1 1011 ? 12.282 3.193 -21.911 1.00 81.38 1011 ARG A C 1
ATOM 8069 O O . ARG A 1 1011 ? 12.504 2.005 -21.704 1.00 81.38 1011 ARG A O 1
ATOM 8076 N N . SER A 1 1012 ? 13.243 4.071 -22.204 1.00 82.56 1012 SER A N 1
ATOM 8077 C CA . SER A 1 1012 ? 14.670 3.738 -22.312 1.00 82.56 1012 SER A CA 1
ATOM 8078 C C . SER A 1 1012 ? 15.249 3.327 -20.960 1.00 82.56 1012 SER A C 1
ATOM 8080 O O . SER A 1 1012 ? 15.907 2.295 -20.877 1.00 82.56 1012 SER A O 1
ATOM 8082 N N . ASP A 1 1013 ? 14.956 4.078 -19.896 1.00 82.62 1013 ASP A N 1
ATOM 8083 C CA . ASP A 1 1013 ? 15.462 3.790 -18.546 1.00 82.62 1013 ASP A CA 1
ATOM 8084 C C . ASP A 1 1013 ? 14.919 2.447 -18.034 1.00 82.62 1013 ASP A C 1
ATOM 8086 O O . ASP A 1 1013 ? 15.666 1.603 -17.533 1.00 82.62 1013 ASP A O 1
ATOM 8090 N N . ASN A 1 1014 ? 13.618 2.219 -18.245 1.00 83.38 1014 ASN A N 1
ATOM 8091 C CA . ASN A 1 1014 ? 12.931 0.992 -17.844 1.00 83.38 1014 ASN A CA 1
ATOM 8092 C C . ASN A 1 1014 ? 13.473 -0.232 -18.608 1.00 83.38 1014 ASN A C 1
ATOM 8094 O O . ASN A 1 1014 ? 13.703 -1.285 -18.015 1.00 83.38 1014 ASN A O 1
ATOM 8098 N N . PHE A 1 1015 ? 13.747 -0.089 -19.911 1.00 91.44 1015 PHE A N 1
ATOM 8099 C CA . PHE A 1 1015 ? 14.344 -1.151 -20.728 1.00 91.44 1015 PHE A CA 1
ATOM 8100 C C . PHE A 1 1015 ? 15.819 -1.405 -20.388 1.00 91.44 1015 PHE A C 1
ATOM 8102 O O . PHE A 1 1015 ? 16.229 -2.559 -20.324 1.00 91.44 1015 PHE A O 1
ATOM 8109 N N . SER A 1 1016 ? 16.599 -0.355 -20.115 1.00 89.75 1016 SER A N 1
ATOM 8110 C CA . SER A 1 1016 ? 18.004 -0.450 -19.690 1.00 89.75 1016 SER A CA 1
ATOM 8111 C C . SER A 1 1016 ? 18.148 -1.250 -18.392 1.00 89.75 1016 SER A C 1
ATOM 8113 O O . SER A 1 1016 ? 18.980 -2.154 -18.297 1.00 89.75 1016 SER A O 1
ATOM 8115 N N . LYS A 1 1017 ? 17.272 -0.984 -17.411 1.00 88.25 1017 LYS A N 1
ATOM 8116 C CA . LYS A 1 1017 ? 17.213 -1.762 -16.170 1.00 88.25 1017 LYS A CA 1
ATOM 8117 C C . LYS A 1 1017 ? 16.879 -3.233 -16.441 1.00 88.25 1017 LYS A C 1
ATOM 8119 O O . LYS A 1 1017 ? 17.601 -4.106 -15.970 1.00 88.25 1017 LYS A O 1
ATOM 8124 N N . LEU A 1 1018 ? 15.834 -3.507 -17.227 1.00 91.62 1018 LEU A N 1
ATOM 8125 C CA . LEU A 1 1018 ? 15.431 -4.882 -17.540 1.00 91.62 1018 LEU A CA 1
ATOM 8126 C C . LEU A 1 1018 ? 16.516 -5.657 -18.294 1.00 91.62 1018 LEU A C 1
ATOM 8128 O O . LEU A 1 1018 ? 16.734 -6.821 -17.982 1.00 91.62 1018 LEU A O 1
ATOM 8132 N N . ALA A 1 1019 ? 17.235 -5.024 -19.224 1.00 92.75 1019 ALA A N 1
ATOM 8133 C CA . ALA A 1 1019 ? 18.355 -5.658 -19.918 1.00 92.75 1019 ALA A CA 1
ATOM 8134 C C . ALA A 1 1019 ? 19.458 -6.080 -18.935 1.00 92.75 1019 ALA A C 1
ATOM 8136 O O . ALA A 1 1019 ? 19.973 -7.191 -19.033 1.00 92.75 1019 ALA A O 1
ATOM 8137 N N . HIS A 1 1020 ? 19.771 -5.241 -17.941 1.00 90.31 1020 HIS A N 1
ATOM 8138 C CA . HIS A 1 1020 ? 20.746 -5.581 -16.904 1.00 90.31 1020 HIS A CA 1
ATOM 8139 C C . HIS A 1 1020 ? 20.274 -6.723 -15.990 1.00 90.31 1020 HIS A C 1
ATOM 8141 O O . HIS A 1 1020 ? 21.042 -7.648 -15.720 1.00 90.31 1020 HIS A O 1
ATOM 8147 N N . ASP A 1 1021 ? 19.015 -6.679 -15.543 1.00 89.62 1021 ASP A N 1
ATOM 8148 C CA . ASP A 1 1021 ? 18.433 -7.699 -14.663 1.00 89.62 1021 ASP A CA 1
ATOM 8149 C C . ASP A 1 1021 ? 18.323 -9.067 -15.382 1.00 89.62 1021 ASP A C 1
ATOM 8151 O O . ASP A 1 1021 ? 18.574 -10.114 -14.777 1.00 89.62 1021 ASP A O 1
ATOM 8155 N N . ILE A 1 1022 ? 18.015 -9.067 -16.686 1.00 94.25 1022 ILE A N 1
ATOM 8156 C CA . ILE A 1 1022 ? 17.944 -10.269 -17.534 1.00 94.25 1022 ILE A CA 1
ATOM 8157 C C . ILE A 1 1022 ? 19.332 -10.835 -17.831 1.00 94.25 1022 ILE A C 1
ATOM 8159 O O . ILE A 1 1022 ? 19.524 -12.036 -17.653 1.00 94.25 1022 ILE A O 1
ATOM 8163 N N . ASP A 1 1023 ? 20.297 -10.004 -18.242 1.00 92.81 1023 ASP A N 1
ATOM 8164 C CA . ASP A 1 1023 ? 21.680 -10.438 -18.482 1.00 92.81 1023 ASP A CA 1
ATOM 8165 C C . ASP A 1 1023 ? 22.265 -11.101 -17.227 1.00 92.81 1023 ASP A C 1
ATOM 8167 O O . ASP A 1 1023 ? 22.794 -12.212 -17.290 1.00 92.81 1023 ASP A O 1
ATOM 8171 N N . TYR A 1 1024 ? 22.063 -10.488 -16.055 1.00 87.69 1024 TYR A N 1
ATOM 8172 C CA . TYR A 1 1024 ? 22.461 -11.080 -14.781 1.00 87.69 1024 TYR A CA 1
ATOM 8173 C C . TYR A 1 1024 ? 21.771 -12.427 -14.525 1.00 87.69 1024 TYR A C 1
ATOM 8175 O O . TYR A 1 1024 ? 22.440 -13.405 -14.181 1.00 87.69 1024 TYR A O 1
ATOM 8183 N N . LEU A 1 1025 ? 20.447 -12.510 -14.689 1.00 89.75 1025 LEU A N 1
ATOM 8184 C CA . LEU A 1 1025 ? 19.692 -13.745 -14.458 1.00 89.75 1025 LEU A CA 1
ATOM 8185 C C . LEU A 1 1025 ? 20.150 -14.880 -15.388 1.00 89.75 1025 LEU A C 1
ATOM 8187 O O . LEU A 1 1025 ? 20.351 -16.008 -14.939 1.00 89.75 1025 LEU A O 1
ATOM 8191 N N . VAL A 1 1026 ? 20.355 -14.578 -16.668 1.00 92.12 1026 VAL A N 1
ATOM 8192 C CA . VAL A 1 1026 ? 20.810 -15.525 -17.692 1.00 92.12 1026 VAL A CA 1
ATOM 8193 C C . VAL A 1 1026 ? 22.238 -16.006 -17.421 1.00 92.12 1026 VAL A C 1
ATOM 8195 O O . VAL A 1 1026 ? 22.485 -17.214 -17.403 1.00 92.12 1026 VAL A O 1
ATOM 8198 N N . ASN A 1 1027 ? 23.166 -15.083 -17.152 1.00 90.62 1027 ASN A N 1
ATOM 8199 C CA . ASN A 1 1027 ? 24.589 -15.390 -16.982 1.00 90.62 1027 ASN A CA 1
ATOM 8200 C C . ASN A 1 1027 ? 24.921 -16.042 -15.629 1.00 90.62 1027 ASN A C 1
ATOM 8202 O O . ASN A 1 1027 ? 25.950 -16.703 -15.506 1.00 90.62 1027 ASN A O 1
ATOM 8206 N N . THR A 1 1028 ? 24.077 -15.868 -14.605 1.00 89.19 1028 THR A N 1
ATOM 8207 C CA . THR A 1 1028 ? 24.305 -16.445 -13.265 1.00 89.19 1028 THR A CA 1
ATOM 8208 C C . THR A 1 1028 ? 23.512 -17.714 -12.974 1.00 89.19 1028 THR A C 1
ATOM 8210 O O . THR A 1 1028 ? 23.666 -18.269 -11.885 1.00 89.19 1028 THR A O 1
ATOM 8213 N N . THR A 1 1029 ? 22.661 -18.175 -13.892 1.00 89.19 1029 THR A N 1
ATOM 8214 C CA . THR A 1 1029 ? 21.942 -19.452 -13.765 1.00 89.19 1029 THR A CA 1
ATOM 8215 C C . THR A 1 1029 ? 22.668 -20.576 -14.493 1.00 89.19 1029 THR A C 1
ATOM 8217 O O . THR A 1 1029 ? 23.300 -20.360 -15.526 1.00 89.19 1029 THR A O 1
ATOM 8220 N N . ASP A 1 1030 ? 22.599 -21.786 -13.944 1.00 90.94 1030 ASP A N 1
ATOM 8221 C CA . ASP A 1 1030 ? 23.209 -22.989 -14.512 1.00 90.94 1030 ASP A CA 1
ATOM 8222 C C . ASP A 1 1030 ? 22.440 -23.510 -15.749 1.00 90.94 1030 ASP A C 1
ATOM 8224 O O . ASP A 1 1030 ? 21.583 -22.829 -16.326 1.00 90.94 1030 ASP A O 1
ATOM 8228 N N . GLU A 1 1031 ? 22.783 -24.706 -16.224 1.00 89.25 1031 GLU A N 1
ATOM 8229 C CA . GLU A 1 1031 ? 22.112 -25.353 -17.360 1.00 89.25 1031 GLU A CA 1
ATOM 8230 C C . GLU A 1 1031 ? 20.648 -25.740 -17.081 1.00 89.25 1031 GLU A C 1
ATOM 8232 O O . GLU A 1 1031 ? 19.864 -25.842 -18.020 1.00 89.25 1031 GLU A O 1
ATOM 8237 N N . ASN A 1 1032 ? 20.254 -25.859 -15.807 1.00 91.00 1032 ASN A N 1
ATOM 8238 C CA . ASN A 1 1032 ? 18.878 -26.101 -15.368 1.00 91.00 1032 ASN A CA 1
ATOM 8239 C C . ASN A 1 1032 ? 18.099 -24.792 -15.131 1.00 91.00 1032 ASN A C 1
ATOM 8241 O O . ASN A 1 1032 ? 16.992 -24.826 -14.599 1.00 91.00 1032 ASN A O 1
ATOM 8245 N N . GLY A 1 1033 ? 18.674 -23.627 -15.461 1.00 90.25 1033 GLY A N 1
ATOM 8246 C CA . GLY A 1 1033 ? 18.084 -22.327 -15.126 1.00 90.25 1033 GLY A CA 1
ATOM 8247 C C . GLY A 1 1033 ? 18.093 -22.035 -13.619 1.00 90.25 1033 GLY A C 1
ATOM 8248 O O . GLY A 1 1033 ? 17.299 -21.234 -13.133 1.00 90.25 1033 GLY A O 1
ATOM 8249 N N . MET A 1 1034 ? 18.965 -22.689 -12.845 1.00 90.19 1034 MET A N 1
ATOM 8250 C CA . MET A 1 1034 ? 18.990 -22.582 -11.388 1.00 90.19 1034 MET A CA 1
ATOM 8251 C C . MET A 1 1034 ? 20.200 -21.794 -10.887 1.00 90.19 1034 MET A C 1
ATOM 8253 O O . MET A 1 1034 ? 21.306 -21.873 -11.409 1.00 90.19 1034 MET A O 1
ATOM 8257 N N . ASN A 1 1035 ? 19.997 -21.030 -9.817 1.00 86.94 1035 ASN A N 1
ATOM 8258 C CA . ASN A 1 1035 ? 21.065 -20.486 -8.981 1.00 86.94 1035 ASN A CA 1
ATOM 8259 C C . ASN A 1 1035 ? 20.547 -20.279 -7.549 1.00 86.94 1035 ASN A C 1
ATOM 8261 O O . ASN A 1 1035 ? 19.393 -20.583 -7.239 1.00 86.94 1035 ASN A O 1
ATOM 8265 N N . ALA A 1 1036 ? 21.390 -19.760 -6.654 1.00 80.19 1036 ALA A N 1
ATOM 8266 C CA . ALA A 1 1036 ? 20.991 -19.500 -5.270 1.00 80.19 1036 ALA A CA 1
ATOM 8267 C C . ALA A 1 1036 ? 19.851 -18.466 -5.137 1.00 80.19 1036 ALA A C 1
ATOM 8269 O O . ALA A 1 1036 ? 19.108 -18.518 -4.166 1.00 80.19 1036 ALA A O 1
ATOM 8270 N N . PHE A 1 1037 ? 19.694 -17.546 -6.094 1.00 77.88 1037 PHE A N 1
ATOM 8271 C CA . PHE A 1 1037 ? 18.609 -16.563 -6.099 1.00 77.88 1037 PHE A CA 1
ATOM 8272 C C . PHE A 1 1037 ? 17.276 -17.186 -6.546 1.00 77.88 1037 PHE A C 1
ATOM 8274 O O . PHE A 1 1037 ? 16.274 -16.993 -5.863 1.00 77.88 1037 PHE A O 1
ATOM 8281 N N . ILE A 1 1038 ? 17.272 -17.994 -7.613 1.00 84.31 1038 ILE A N 1
ATOM 8282 C CA . ILE A 1 1038 ? 16.093 -18.726 -8.112 1.00 84.31 1038 ILE A CA 1
ATOM 8283 C C . ILE A 1 1038 ? 15.592 -19.767 -7.097 1.00 84.31 1038 ILE A C 1
ATOM 8285 O O . ILE A 1 1038 ? 14.386 -19.939 -6.936 1.00 84.31 1038 ILE A O 1
ATOM 8289 N N . LYS A 1 1039 ? 16.496 -20.426 -6.355 1.00 80.44 1039 LYS A N 1
ATOM 8290 C CA . LYS A 1 1039 ? 16.124 -21.382 -5.290 1.00 80.44 1039 LYS A CA 1
ATOM 8291 C C . LYS A 1 1039 ? 15.264 -20.741 -4.192 1.00 80.44 1039 LYS A C 1
ATOM 8293 O O . LYS A 1 1039 ? 14.304 -21.364 -3.741 1.00 80.44 1039 LYS A O 1
ATOM 8298 N N . GLU A 1 1040 ? 15.582 -19.505 -3.810 1.00 74.38 1040 GLU A N 1
ATOM 8299 C CA . GLU A 1 1040 ? 14.811 -18.718 -2.836 1.00 74.38 1040 GLU A CA 1
ATOM 8300 C C . GLU A 1 1040 ? 13.603 -18.003 -3.480 1.00 74.38 1040 GLU A C 1
ATOM 8302 O O . GLU A 1 1040 ? 12.568 -17.836 -2.839 1.00 74.38 1040 GLU A O 1
ATOM 8307 N N . ASN A 1 1041 ? 13.698 -17.616 -4.759 1.00 79.19 1041 ASN A N 1
ATOM 8308 C CA . ASN A 1 1041 ? 12.690 -16.837 -5.491 1.00 79.19 1041 ASN A CA 1
ATOM 8309 C C . ASN A 1 1041 ? 12.135 -17.630 -6.686 1.00 79.19 1041 ASN A C 1
ATOM 8311 O O . ASN A 1 1041 ? 12.419 -17.325 -7.845 1.00 79.19 1041 ASN A O 1
ATOM 8315 N N . LYS A 1 1042 ? 11.316 -18.646 -6.392 1.00 80.25 1042 LYS A N 1
ATOM 8316 C CA . LYS A 1 1042 ? 10.815 -19.632 -7.372 1.00 80.25 1042 LYS A CA 1
ATOM 8317 C C . LYS A 1 1042 ? 10.016 -19.049 -8.545 1.00 80.25 1042 LYS A C 1
ATOM 8319 O O . LYS A 1 1042 ? 9.925 -19.683 -9.586 1.00 80.25 1042 LYS A O 1
ATOM 8324 N N . ASP A 1 1043 ? 9.455 -17.850 -8.400 1.00 83.94 1043 ASP A N 1
ATOM 8325 C CA . ASP A 1 1043 ? 8.678 -17.175 -9.451 1.00 83.94 1043 ASP A CA 1
ATOM 8326 C C . ASP A 1 1043 ? 9.446 -16.026 -10.135 1.00 83.94 1043 ASP A C 1
ATOM 8328 O O . ASP A 1 1043 ? 8.856 -15.244 -10.881 1.00 83.94 1043 ASP A O 1
ATOM 8332 N N . ALA A 1 1044 ? 10.765 -15.908 -9.927 1.00 88.31 1044 ALA A N 1
ATOM 8333 C CA . ALA A 1 1044 ? 11.560 -14.805 -10.474 1.00 88.31 1044 ALA A CA 1
ATOM 8334 C C . ALA A 1 1044 ? 11.523 -14.724 -12.012 1.00 88.31 1044 ALA A C 1
ATOM 8336 O O . ALA A 1 1044 ? 11.348 -13.629 -12.544 1.00 88.31 1044 ALA A O 1
ATOM 8337 N N . TYR A 1 1045 ? 11.591 -15.852 -12.734 1.00 93.00 1045 TYR A N 1
ATOM 8338 C CA . TYR A 1 1045 ? 11.411 -15.847 -14.194 1.00 93.00 1045 TYR A CA 1
ATOM 8339 C C . TYR A 1 1045 ? 10.039 -15.298 -14.602 1.00 93.00 1045 TYR A C 1
ATOM 8341 O O . TYR A 1 1045 ? 9.954 -14.475 -15.509 1.00 93.00 1045 TYR A O 1
ATOM 8349 N N . LYS A 1 1046 ? 8.967 -15.694 -13.903 1.00 92.69 1046 LYS A N 1
ATOM 8350 C CA . LYS A 1 1046 ? 7.608 -15.209 -14.187 1.00 92.69 1046 LYS A CA 1
ATOM 8351 C C . LYS A 1 1046 ? 7.492 -13.713 -13.914 1.00 92.69 1046 LYS A C 1
ATOM 8353 O O . LYS A 1 1046 ? 6.902 -13.008 -14.719 1.00 92.69 1046 LYS A O 1
ATOM 8358 N N . SER A 1 1047 ? 8.123 -13.216 -12.849 1.00 92.25 1047 SER A N 1
ATOM 8359 C CA . SER A 1 1047 ? 8.219 -11.778 -12.566 1.00 92.25 1047 SER A CA 1
ATOM 8360 C C . SER A 1 1047 ? 8.939 -11.012 -13.684 1.00 92.25 1047 SER A C 1
ATOM 8362 O O . SER A 1 1047 ? 8.447 -9.975 -14.121 1.00 92.25 1047 SER A O 1
ATOM 8364 N N . VAL A 1 1048 ? 10.055 -11.530 -14.209 1.00 94.50 1048 VAL A N 1
ATOM 8365 C CA . VAL A 1 1048 ? 10.778 -10.918 -15.341 1.00 94.50 1048 VAL A CA 1
ATOM 8366 C C . VAL A 1 1048 ? 9.926 -10.903 -16.619 1.00 94.50 1048 VAL A C 1
ATOM 8368 O O . VAL A 1 1048 ? 9.834 -9.867 -17.275 1.00 94.50 1048 VAL A O 1
ATOM 8371 N N . ILE A 1 1049 ? 9.241 -12.007 -16.941 1.00 96.50 1049 ILE A N 1
ATOM 8372 C CA . ILE A 1 1049 ? 8.303 -12.101 -18.078 1.00 96.50 1049 ILE A CA 1
ATOM 8373 C C . ILE A 1 1049 ? 7.171 -11.068 -17.927 1.00 96.50 1049 ILE A C 1
ATOM 8375 O O . ILE A 1 1049 ? 6.898 -10.306 -18.855 1.00 96.50 1049 ILE A O 1
ATOM 8379 N N . SER A 1 1050 ? 6.561 -10.971 -16.743 1.00 96.50 1050 SER A N 1
ATOM 8380 C CA . SER A 1 1050 ? 5.529 -9.972 -16.436 1.00 96.50 1050 SER A CA 1
ATOM 8381 C C . SER A 1 1050 ? 6.039 -8.535 -16.567 1.00 96.50 1050 SER A C 1
ATOM 8383 O O . SER A 1 1050 ? 5.337 -7.679 -17.107 1.00 96.50 1050 SER A O 1
ATOM 8385 N N . GLN A 1 1051 ? 7.274 -8.261 -16.137 1.00 94.62 1051 GLN A N 1
ATOM 8386 C CA . GLN A 1 1051 ? 7.871 -6.932 -16.257 1.00 94.62 1051 GLN A CA 1
ATOM 8387 C C . GLN A 1 1051 ? 8.156 -6.541 -17.716 1.00 94.62 1051 GLN A C 1
ATOM 8389 O O . GLN A 1 1051 ? 7.913 -5.393 -18.100 1.00 94.62 1051 GLN A O 1
ATOM 8394 N N . LEU A 1 1052 ? 8.612 -7.488 -18.543 1.00 95.94 1052 LEU A N 1
ATOM 8395 C CA . LEU A 1 1052 ? 8.805 -7.307 -19.987 1.00 95.94 1052 LEU A CA 1
ATOM 8396 C C . LEU A 1 1052 ? 7.485 -6.997 -20.708 1.00 95.94 1052 LEU A C 1
ATOM 8398 O O . LEU A 1 1052 ? 7.421 -6.056 -21.505 1.00 95.94 1052 LEU A O 1
ATOM 8402 N N . LEU A 1 1053 ? 6.420 -7.742 -20.390 1.00 96.38 1053 LEU A N 1
ATOM 8403 C CA . LEU A 1 1053 ? 5.068 -7.497 -20.901 1.00 96.38 1053 LEU A CA 1
ATOM 8404 C C . LEU A 1 1053 ? 4.564 -6.111 -20.483 1.00 96.38 1053 LEU A C 1
ATOM 8406 O O . LEU A 1 1053 ? 4.235 -5.285 -21.333 1.00 96.38 1053 LEU A O 1
ATOM 8410 N N . GLY A 1 1054 ? 4.571 -5.820 -19.180 1.00 94.50 1054 GLY A N 1
ATOM 8411 C CA . GLY A 1 1054 ? 4.028 -4.574 -18.647 1.00 94.50 1054 GLY A CA 1
ATOM 8412 C C . GLY A 1 1054 ? 4.758 -3.326 -19.151 1.00 94.50 1054 GLY A C 1
ATOM 8413 O O . GLY A 1 1054 ? 4.113 -2.329 -19.487 1.00 94.50 1054 GLY A O 1
ATOM 8414 N N . SER A 1 1055 ? 6.085 -3.405 -19.297 1.00 91.94 1055 SER A N 1
ATOM 8415 C CA . SER A 1 1055 ? 6.913 -2.334 -19.876 1.00 91.94 1055 SER A CA 1
ATOM 8416 C C . SER A 1 1055 ? 6.698 -2.167 -21.385 1.00 91.94 1055 SER A C 1
ATOM 8418 O O . SER A 1 1055 ? 6.831 -1.060 -21.911 1.00 91.94 1055 SER A O 1
ATOM 8420 N N . SER A 1 1056 ? 6.323 -3.240 -22.089 1.00 91.62 1056 SER A N 1
ATOM 8421 C CA . SER A 1 1056 ? 5.921 -3.181 -23.500 1.00 91.62 1056 SER A CA 1
ATOM 8422 C C . SER A 1 1056 ? 4.531 -2.560 -23.673 1.00 91.62 1056 SER A C 1
ATOM 8424 O O . SER A 1 1056 ? 4.320 -1.803 -24.621 1.00 91.62 1056 SER A O 1
ATOM 8426 N N . PHE A 1 1057 ? 3.606 -2.804 -22.739 1.00 94.81 1057 PHE A N 1
ATOM 8427 C CA . PHE A 1 1057 ? 2.253 -2.238 -22.756 1.00 94.81 1057 PHE A CA 1
ATOM 8428 C C . PHE A 1 1057 ? 2.196 -0.760 -22.324 1.00 94.81 1057 PHE A C 1
ATOM 8430 O O . PHE A 1 1057 ? 1.431 0.016 -22.893 1.00 94.81 1057 PHE A O 1
ATOM 8437 N N . ALA A 1 1058 ? 3.047 -0.322 -21.387 1.00 92.06 1058 ALA A N 1
ATOM 8438 C CA . ALA A 1 1058 ? 3.052 1.046 -20.835 1.00 92.06 1058 ALA A CA 1
ATOM 8439 C C . ALA A 1 1058 ? 3.284 2.177 -21.858 1.00 92.06 1058 ALA A C 1
ATOM 8441 O O . ALA A 1 1058 ? 3.136 3.359 -21.537 1.00 92.06 1058 ALA A O 1
ATOM 8442 N N . ARG A 1 1059 ? 3.661 1.844 -23.097 1.00 89.25 1059 ARG A N 1
ATOM 8443 C CA . ARG A 1 1059 ? 3.757 2.808 -24.200 1.00 89.25 1059 ARG A CA 1
ATOM 8444 C C . ARG A 1 1059 ? 2.393 3.202 -24.776 1.00 89.25 1059 ARG A C 1
ATOM 8446 O O . ARG A 1 1059 ? 2.254 4.342 -25.193 1.00 89.25 1059 ARG A O 1
ATOM 8453 N N . PHE A 1 1060 ? 1.406 2.301 -24.787 1.00 93.06 1060 PHE A N 1
ATOM 8454 C CA . PHE A 1 1060 ? 0.097 2.553 -25.405 1.00 93.06 1060 PHE A CA 1
ATOM 8455 C C . PHE A 1 1060 ? -0.720 3.583 -24.618 1.00 93.06 1060 PHE A C 1
ATOM 8457 O O . PHE A 1 1060 ? -1.363 4.433 -25.219 1.00 93.06 1060 PHE A O 1
ATOM 8464 N N . LEU A 1 1061 ? -0.581 3.604 -23.288 1.00 91.06 1061 LEU A N 1
ATOM 8465 C CA . LEU A 1 1061 ? -1.185 4.612 -22.401 1.00 91.06 1061 LEU A CA 1
ATOM 8466 C C . LEU A 1 1061 ? -0.649 6.039 -22.604 1.00 91.06 1061 LEU A C 1
ATOM 8468 O O . LEU A 1 1061 ? -1.187 6.979 -22.029 1.00 91.06 1061 LEU A O 1
ATOM 8472 N N . ARG A 1 1062 ? 0.410 6.205 -23.406 1.00 85.88 1062 ARG A N 1
ATOM 8473 C CA . ARG A 1 1062 ? 0.982 7.503 -23.795 1.00 85.88 1062 ARG A CA 1
ATOM 8474 C C . ARG A 1 1062 ? 0.603 7.913 -25.229 1.00 85.88 1062 ARG A C 1
ATOM 8476 O O . ARG A 1 1062 ? 1.121 8.913 -25.716 1.00 85.88 1062 ARG A O 1
ATOM 8483 N N . LEU A 1 1063 ? -0.233 7.131 -25.919 1.00 88.88 1063 LEU A N 1
ATOM 8484 C CA . LEU A 1 1063 ? -0.729 7.418 -27.269 1.00 88.88 1063 LEU A CA 1
ATOM 8485 C C . LEU A 1 1063 ? -2.140 8.015 -27.220 1.00 88.88 1063 LEU A C 1
ATOM 8487 O O . LEU A 1 1063 ? -2.875 7.832 -26.252 1.00 88.88 1063 LEU A O 1
ATOM 8491 N N . GLU A 1 1064 ? -2.543 8.679 -28.301 1.00 86.38 1064 GLU A N 1
ATOM 8492 C CA . GLU A 1 1064 ? -3.948 9.027 -28.516 1.00 86.38 1064 GLU A CA 1
ATOM 8493 C C . GLU A 1 1064 ? -4.779 7.753 -28.746 1.00 86.38 1064 GLU A C 1
ATOM 8495 O O . GLU A 1 1064 ? -4.353 6.837 -29.449 1.00 86.38 1064 GLU A O 1
ATOM 8500 N N . ASN A 1 1065 ? -5.961 7.696 -28.123 1.00 92.19 1065 ASN A N 1
ATOM 8501 C CA . ASN A 1 1065 ? -6.837 6.519 -28.056 1.00 92.19 1065 ASN A CA 1
ATOM 8502 C C . ASN A 1 1065 ? -6.096 5.190 -27.728 1.00 92.19 1065 ASN A C 1
ATOM 8504 O O . ASN A 1 1065 ? -6.008 4.296 -28.581 1.00 92.19 1065 ASN A O 1
ATOM 8508 N N . PRO A 1 1066 ? -5.590 5.021 -26.484 1.00 96.00 1066 PRO A N 1
ATOM 8509 C CA . PRO A 1 1066 ? -4.843 3.830 -26.066 1.00 96.00 1066 PRO A CA 1
ATOM 8510 C C . PRO A 1 1066 ? -5.558 2.508 -26.361 1.00 96.00 1066 PRO A C 1
ATOM 8512 O O . PRO A 1 1066 ? -4.923 1.551 -26.800 1.00 96.00 1066 PRO A O 1
ATOM 8515 N N . SER A 1 1067 ? -6.880 2.460 -26.167 1.00 96.81 1067 SER A N 1
ATOM 8516 C CA . SER A 1 1067 ? -7.713 1.274 -26.389 1.00 96.81 1067 SER A CA 1
ATOM 8517 C C . SER A 1 1067 ? -7.666 0.783 -27.836 1.00 96.81 1067 SER A C 1
ATOM 8519 O O . SER A 1 1067 ? -7.477 -0.414 -28.058 1.00 96.81 1067 SER A O 1
ATOM 8521 N N . ALA A 1 1068 ? -7.781 1.691 -28.812 1.00 97.12 1068 ALA A N 1
ATOM 8522 C CA . ALA A 1 1068 ? -7.722 1.353 -30.235 1.00 97.12 1068 ALA A CA 1
ATOM 8523 C C . ALA A 1 1068 ? -6.297 0.988 -30.690 1.00 97.12 1068 ALA A C 1
ATOM 8525 O O . ALA A 1 1068 ? -6.103 0.011 -31.411 1.00 97.12 1068 ALA A O 1
ATOM 8526 N N . GLN A 1 1069 ? -5.281 1.714 -30.210 1.00 96.75 1069 GLN A N 1
ATOM 8527 C CA . GLN A 1 1069 ? -3.878 1.413 -30.525 1.00 96.75 1069 GLN A CA 1
ATOM 8528 C C . GLN A 1 1069 ? -3.440 0.048 -29.967 1.00 96.75 1069 GLN A C 1
ATOM 8530 O O . GLN A 1 1069 ? -2.707 -0.697 -30.620 1.00 96.75 1069 GLN A O 1
ATOM 8535 N N . PHE A 1 1070 ? -3.911 -0.307 -28.769 1.00 97.50 1070 PHE A N 1
ATOM 8536 C CA . PHE A 1 1070 ? -3.647 -1.610 -28.163 1.00 97.50 1070 PHE A CA 1
ATOM 8537 C C . PHE A 1 1070 ? -4.455 -2.738 -28.824 1.00 97.50 1070 PHE A C 1
ATOM 8539 O O . PHE A 1 1070 ? -3.935 -3.840 -28.995 1.00 97.50 1070 PHE A O 1
ATOM 8546 N N . TYR A 1 1071 ? -5.677 -2.451 -29.281 1.00 97.62 1071 TYR A N 1
ATOM 8547 C CA . TYR A 1 1071 ? -6.490 -3.367 -30.085 1.00 97.62 1071 TYR A CA 1
ATOM 8548 C C . TYR A 1 1071 ? -5.796 -3.761 -31.391 1.00 97.62 1071 TYR A C 1
ATOM 8550 O O . TYR A 1 1071 ? -5.618 -4.950 -31.653 1.00 97.62 1071 TYR A O 1
ATOM 8558 N N . GLU A 1 1072 ? -5.315 -2.786 -32.170 1.00 96.00 1072 GLU A N 1
ATOM 8559 C CA . GLU A 1 1072 ? -4.576 -3.065 -33.407 1.00 96.00 1072 GLU A CA 1
ATOM 8560 C C . GLU A 1 1072 ? -3.327 -3.924 -33.177 1.00 96.00 1072 GLU A C 1
ATOM 8562 O O . GLU A 1 1072 ? -3.010 -4.789 -33.996 1.00 96.00 1072 GLU A O 1
ATOM 8567 N N . PHE A 1 1073 ? -2.616 -3.685 -32.072 1.00 96.88 1073 PHE A N 1
ATOM 8568 C CA . PHE A 1 1073 ? -1.463 -4.483 -31.667 1.00 96.88 1073 PHE A CA 1
ATOM 8569 C C . PHE A 1 1073 ? -1.861 -5.931 -31.346 1.00 96.88 1073 PHE A C 1
ATOM 8571 O O . PHE A 1 1073 ? -1.243 -6.862 -31.859 1.00 96.88 1073 PHE A O 1
ATOM 8578 N N . LEU A 1 1074 ? -2.905 -6.144 -30.538 1.00 96.50 1074 LEU A N 1
ATOM 8579 C CA . LEU A 1 1074 ? -3.315 -7.490 -30.134 1.00 96.50 1074 LEU A CA 1
ATOM 8580 C C . LEU A 1 1074 ? -3.900 -8.314 -31.288 1.00 96.50 1074 LEU A C 1
ATOM 8582 O O . LEU A 1 1074 ? -3.570 -9.493 -31.398 1.00 96.50 1074 LEU A O 1
ATOM 8586 N N . VAL A 1 1075 ? -4.701 -7.710 -32.172 1.00 94.81 1075 VAL A N 1
ATOM 8587 C CA . VAL A 1 1075 ? -5.269 -8.402 -33.347 1.00 94.81 1075 VAL A CA 1
ATOM 8588 C C . VAL A 1 1075 ? -4.162 -8.914 -34.275 1.00 94.81 1075 VAL A C 1
ATOM 8590 O O . VAL A 1 1075 ? -4.224 -10.044 -34.750 1.00 94.81 1075 VAL A O 1
ATOM 8593 N N . LYS A 1 1076 ? -3.098 -8.125 -34.478 1.00 95.25 1076 LYS A N 1
ATOM 8594 C CA . LYS A 1 1076 ? -1.947 -8.492 -35.325 1.00 95.25 1076 LYS A CA 1
ATOM 8595 C C . LYS A 1 1076 ? -0.958 -9.446 -34.634 1.00 95.25 1076 LYS A C 1
ATOM 8597 O O . LYS A 1 1076 ? -0.023 -9.914 -35.282 1.00 95.25 1076 LYS A O 1
ATOM 8602 N N . ALA A 1 1077 ? -1.120 -9.731 -33.338 1.00 95.00 1077 ALA A N 1
ATOM 8603 C CA . ALA A 1 1077 ? -0.100 -10.422 -32.551 1.00 95.00 1077 ALA A CA 1
ATOM 8604 C C . ALA A 1 1077 ? 0.153 -11.865 -33.003 1.00 95.00 1077 ALA A C 1
ATOM 8606 O O . ALA A 1 1077 ? 1.307 -12.282 -33.055 1.00 95.00 1077 ALA A O 1
ATOM 8607 N N . LYS A 1 1078 ? -0.896 -12.620 -33.354 1.00 93.38 1078 LYS A N 1
ATOM 8608 C CA . LYS A 1 1078 ? -0.770 -14.007 -33.829 1.00 93.38 1078 LYS A CA 1
ATOM 8609 C C . LYS A 1 1078 ? 0.111 -14.093 -35.075 1.00 93.38 1078 LYS A C 1
ATOM 8611 O O . LYS A 1 1078 ? 1.127 -14.786 -35.062 1.00 93.38 1078 LYS A O 1
ATOM 8616 N N . ASP A 1 1079 ? -0.256 -13.352 -36.116 1.00 92.50 1079 ASP A N 1
ATOM 8617 C CA . ASP A 1 1079 ? 0.443 -13.379 -37.401 1.00 92.50 1079 ASP A CA 1
ATOM 8618 C C . ASP A 1 1079 ? 1.880 -12.874 -37.244 1.00 92.50 1079 ASP A C 1
ATOM 8620 O O . ASP A 1 1079 ? 2.816 -13.494 -37.743 1.00 92.50 1079 ASP A O 1
ATOM 8624 N N . ARG A 1 1080 ? 2.085 -11.819 -36.444 1.00 93.44 1080 ARG A N 1
ATOM 8625 C CA . ARG A 1 1080 ? 3.419 -11.276 -36.157 1.00 93.44 1080 ARG A CA 1
ATOM 8626 C C . ARG A 1 1080 ? 4.309 -12.225 -35.366 1.00 93.44 1080 ARG A C 1
ATOM 8628 O O . ARG A 1 1080 ? 5.506 -12.264 -35.629 1.00 93.44 1080 ARG A O 1
ATOM 8635 N N . MET A 1 1081 ? 3.764 -13.018 -34.443 1.00 92.62 1081 MET A N 1
ATOM 8636 C CA . MET A 1 1081 ? 4.532 -14.083 -33.788 1.00 92.62 1081 MET A CA 1
ATOM 8637 C C . MET A 1 1081 ? 4.930 -15.188 -34.773 1.00 92.62 1081 MET A C 1
ATOM 8639 O O . MET A 1 1081 ? 6.047 -15.688 -34.687 1.00 92.62 1081 MET A O 1
ATOM 8643 N N . ILE A 1 1082 ? 4.052 -15.548 -35.717 1.00 89.69 1082 ILE A N 1
ATOM 8644 C CA . ILE A 1 1082 ? 4.341 -16.553 -36.754 1.00 89.69 1082 ILE A CA 1
ATOM 8645 C C . ILE A 1 1082 ? 5.420 -16.044 -37.722 1.00 89.69 1082 ILE A C 1
ATOM 8647 O O . ILE A 1 1082 ? 6.373 -16.769 -37.997 1.00 89.69 1082 ILE A O 1
ATOM 8651 N N . GLU A 1 1083 ? 5.325 -14.792 -38.178 1.00 85.31 1083 GLU A N 1
ATOM 8652 C CA . GLU A 1 1083 ? 6.368 -14.133 -38.977 1.00 85.31 1083 GLU A CA 1
ATOM 8653 C C . GLU A 1 1083 ? 7.711 -14.094 -38.225 1.00 85.31 1083 GLU A C 1
ATOM 8655 O O . GLU A 1 1083 ? 8.737 -14.514 -38.756 1.00 85.31 1083 GLU A O 1
ATOM 8660 N N . ASN A 1 1084 ? 7.707 -13.662 -36.959 1.00 82.06 1084 ASN A N 1
ATOM 8661 C CA . ASN A 1 1084 ? 8.912 -13.526 -36.134 1.00 82.06 1084 ASN A CA 1
ATOM 8662 C C . ASN A 1 1084 ? 9.570 -14.855 -35.723 1.00 82.06 1084 ASN A C 1
ATOM 8664 O O . ASN A 1 1084 ? 10.723 -14.833 -35.274 1.00 82.06 1084 ASN A O 1
ATOM 8668 N N . ALA A 1 1085 ? 8.843 -15.970 -35.830 1.00 78.12 1085 ALA A N 1
ATOM 8669 C CA . ALA A 1 1085 ? 9.303 -17.330 -35.552 1.00 78.12 1085 ALA A CA 1
ATOM 8670 C C . ALA A 1 1085 ? 10.018 -17.987 -36.753 1.00 78.12 1085 ALA A C 1
ATOM 8672 O O . ALA A 1 1085 ? 10.689 -19.010 -36.584 1.00 78.12 1085 ALA A O 1
ATOM 8673 N N . ALA A 1 1086 ? 9.891 -17.414 -37.954 1.00 70.19 1086 ALA A N 1
ATOM 8674 C CA . ALA A 1 1086 ? 10.497 -17.915 -39.183 1.00 70.19 1086 ALA A CA 1
ATOM 8675 C C . ALA A 1 1086 ? 11.722 -17.074 -39.587 1.00 70.19 1086 ALA A C 1
ATOM 8677 O O . ALA A 1 1086 ? 11.597 -16.091 -40.317 1.00 70.19 1086 ALA A O 1
ATOM 8678 N N . ASP A 1 1087 ? 12.928 -17.476 -39.167 1.00 64.06 1087 ASP A N 1
ATOM 8679 C CA . ASP A 1 1087 ? 14.157 -16.838 -39.650 1.00 64.06 1087 ASP A CA 1
ATOM 8680 C C . ASP A 1 1087 ? 14.585 -17.434 -41.001 1.00 64.06 1087 ASP A C 1
ATOM 8682 O O . ASP A 1 1087 ? 15.319 -18.422 -41.107 1.00 64.06 1087 ASP A O 1
ATOM 8686 N N . ILE A 1 1088 ? 14.093 -16.792 -42.062 1.00 54.69 1088 ILE A N 1
ATOM 8687 C CA . ILE A 1 1088 ? 14.361 -17.147 -43.461 1.00 54.69 1088 ILE A CA 1
ATOM 8688 C C . ILE A 1 1088 ? 15.859 -16.999 -43.804 1.00 54.69 1088 ILE A C 1
ATOM 8690 O O . ILE A 1 1088 ? 16.344 -17.667 -44.716 1.00 54.69 1088 ILE A O 1
ATOM 8694 N N . PHE A 1 1089 ? 16.611 -16.163 -43.076 1.00 47.78 1089 PHE A N 1
ATOM 8695 C CA . PHE A 1 1089 ? 18.025 -15.887 -43.348 1.00 47.78 1089 PHE A CA 1
ATOM 8696 C C . PHE A 1 1089 ? 18.978 -16.786 -42.549 1.00 47.78 1089 PHE A C 1
ATOM 8698 O O . PHE A 1 1089 ? 20.040 -17.141 -43.059 1.00 47.78 1089 PHE A O 1
ATOM 8705 N N . ALA A 1 1090 ? 18.602 -17.195 -41.334 1.00 58.44 1090 ALA A N 1
ATOM 8706 C CA . ALA A 1 1090 ? 19.352 -18.173 -40.540 1.00 58.44 1090 ALA A CA 1
ATOM 8707 C C . ALA A 1 1090 ? 19.049 -19.635 -40.921 1.00 58.44 1090 ALA A C 1
ATOM 8709 O O . ALA A 1 1090 ? 19.763 -20.543 -40.492 1.00 58.44 1090 ALA A O 1
ATOM 8710 N N . GLY A 1 1091 ? 17.997 -19.885 -41.712 1.00 54.38 1091 GLY A N 1
ATOM 8711 C CA . GLY A 1 1091 ? 17.576 -21.238 -42.095 1.00 54.38 1091 GLY A CA 1
ATOM 8712 C C . GLY A 1 1091 ? 16.954 -22.034 -40.941 1.00 54.38 1091 GLY A C 1
ATOM 8713 O O . GLY A 1 1091 ? 16.841 -23.257 -41.020 1.00 54.38 1091 GLY A O 1
ATOM 8714 N N . THR A 1 1092 ? 16.555 -21.353 -39.866 1.00 56.78 1092 THR A N 1
ATOM 8715 C CA . THR A 1 1092 ? 15.966 -21.937 -38.661 1.00 56.78 1092 THR A CA 1
ATOM 8716 C C . THR A 1 1092 ? 14.560 -21.376 -38.456 1.00 56.78 1092 THR A C 1
ATOM 8718 O O . THR A 1 1092 ? 14.333 -20.171 -38.453 1.00 56.78 1092 THR A O 1
ATOM 8721 N N . SER A 1 1093 ? 13.579 -22.263 -38.286 1.00 70.56 1093 SER A N 1
ATOM 8722 C CA . SER A 1 1093 ? 12.196 -21.875 -37.989 1.00 70.56 1093 SER A CA 1
ATOM 8723 C C . SER A 1 1093 ? 11.734 -22.542 -36.702 1.00 70.56 1093 SER A C 1
ATOM 8725 O O . SER A 1 1093 ? 11.852 -23.758 -36.537 1.00 70.56 1093 SER A O 1
ATOM 8727 N N . LYS A 1 1094 ? 11.208 -21.739 -35.775 1.00 84.62 1094 LYS A N 1
ATOM 8728 C CA . LYS A 1 1094 ? 10.504 -22.227 -34.589 1.00 84.62 1094 LYS A CA 1
ATOM 8729 C C . LYS A 1 1094 ? 9.122 -22.704 -35.066 1.00 84.62 1094 LYS A C 1
ATOM 8731 O O . LYS A 1 1094 ? 8.385 -21.903 -35.641 1.00 84.62 1094 LYS A O 1
ATOM 8736 N N . PRO A 1 1095 ? 8.756 -23.991 -34.906 1.00 87.06 1095 PRO A N 1
ATOM 8737 C CA . PRO A 1 1095 ? 7.456 -24.487 -35.353 1.00 87.06 1095 PRO A CA 1
ATOM 8738 C C . PRO A 1 1095 ? 6.309 -23.687 -34.728 1.00 87.06 1095 PRO A C 1
ATOM 8740 O O . PRO A 1 1095 ? 6.387 -23.337 -33.554 1.00 87.06 1095 PRO A O 1
ATOM 8743 N N . ILE A 1 1096 ? 5.213 -23.467 -35.466 1.00 88.06 1096 ILE A N 1
ATOM 8744 C CA . ILE A 1 1096 ? 4.052 -22.684 -34.987 1.00 88.06 1096 ILE A CA 1
ATOM 8745 C C . ILE A 1 1096 ? 3.523 -23.211 -33.640 1.00 88.06 1096 ILE A C 1
ATOM 8747 O O . ILE A 1 1096 ? 3.180 -22.437 -32.752 1.00 88.06 1096 ILE A O 1
ATOM 8751 N N . SER A 1 1097 ? 3.543 -24.532 -33.438 1.00 86.44 1097 SER A N 1
ATOM 8752 C CA . SER A 1 1097 ? 3.143 -25.174 -32.179 1.00 86.44 1097 SER A CA 1
ATOM 8753 C C . SER A 1 1097 ? 4.069 -24.895 -30.987 1.00 86.44 1097 SER A C 1
ATOM 8755 O O . SER A 1 1097 ? 3.683 -25.180 -29.858 1.00 86.44 1097 SER A O 1
ATOM 8757 N N . GLN A 1 1098 ? 5.276 -24.366 -31.211 1.00 88.75 1098 GLN A N 1
ATOM 8758 C CA . GLN A 1 1098 ? 6.241 -23.981 -30.174 1.00 88.75 1098 GLN A CA 1
ATOM 8759 C C . GLN A 1 1098 ? 6.214 -22.481 -29.839 1.00 88.75 1098 GLN A C 1
ATOM 8761 O O . GLN A 1 1098 ? 6.865 -22.085 -28.869 1.00 88.75 1098 GLN A O 1
ATOM 8766 N N . ILE A 1 1099 ? 5.467 -21.667 -30.600 1.00 92.06 1099 ILE A N 1
ATOM 8767 C CA . ILE A 1 1099 ? 5.259 -20.238 -30.319 1.00 92.06 1099 ILE A CA 1
ATOM 8768 C C . ILE A 1 1099 ? 4.665 -20.072 -28.917 1.00 92.06 1099 ILE A C 1
ATOM 8770 O O . ILE A 1 1099 ? 3.757 -20.804 -28.517 1.00 92.06 1099 ILE A O 1
ATOM 8774 N N . ASN A 1 1100 ? 5.214 -19.129 -28.158 1.00 93.50 1100 ASN A N 1
ATOM 8775 C CA . ASN A 1 1100 ? 4.928 -18.933 -26.746 1.00 93.50 1100 ASN A CA 1
ATOM 8776 C C . ASN A 1 1100 ? 5.069 -17.455 -26.323 1.00 93.50 1100 ASN A C 1
ATOM 8778 O O . ASN A 1 1100 ? 5.132 -16.542 -27.145 1.00 93.50 1100 ASN A O 1
ATOM 8782 N N . ILE A 1 1101 ? 5.071 -17.201 -25.010 1.00 95.94 1101 ILE A N 1
ATOM 8783 C CA . ILE A 1 1101 ? 5.051 -15.843 -24.449 1.00 95.94 1101 ILE A CA 1
ATOM 8784 C C . ILE A 1 1101 ? 6.280 -14.990 -24.819 1.00 95.94 1101 ILE A C 1
ATOM 8786 O O . ILE A 1 1101 ? 6.163 -13.766 -24.884 1.00 95.94 1101 ILE A O 1
ATOM 8790 N N . PHE A 1 1102 ? 7.439 -15.596 -25.103 1.00 95.44 1102 PHE A N 1
ATOM 8791 C CA . PHE A 1 1102 ? 8.646 -14.854 -25.488 1.00 95.44 1102 PHE A CA 1
ATOM 8792 C C . PHE A 1 1102 ? 8.538 -14.265 -26.899 1.00 95.44 1102 PHE A C 1
ATOM 8794 O O . PHE A 1 1102 ? 8.988 -13.140 -27.119 1.00 95.44 1102 PHE A O 1
ATOM 8801 N N . ASP A 1 1103 ? 7.866 -14.954 -27.825 1.00 95.00 1103 ASP A N 1
ATOM 8802 C CA . ASP A 1 1103 ? 7.610 -14.447 -29.180 1.00 95.00 1103 ASP A CA 1
ATOM 8803 C C . ASP A 1 1103 ? 6.661 -13.234 -29.140 1.00 95.00 1103 ASP A C 1
ATOM 8805 O O . ASP A 1 1103 ? 6.867 -12.236 -29.836 1.00 95.00 1103 ASP A O 1
ATOM 8809 N N . PHE A 1 1104 ? 5.666 -13.272 -28.246 1.00 96.56 1104 PHE A N 1
ATOM 8810 C CA . PHE A 1 1104 ? 4.766 -12.147 -27.981 1.00 96.56 1104 PHE A CA 1
ATOM 8811 C C . PHE A 1 1104 ? 5.490 -10.955 -27.336 1.00 96.56 1104 PHE A C 1
ATOM 8813 O O . PHE A 1 1104 ? 5.247 -9.807 -27.710 1.00 96.56 1104 PHE A O 1
ATOM 8820 N N . ILE A 1 1105 ? 6.411 -11.204 -26.395 1.00 96.62 1105 ILE A N 1
ATOM 8821 C CA . ILE A 1 1105 ? 7.264 -10.159 -25.807 1.00 96.62 1105 ILE A CA 1
ATOM 8822 C C . ILE A 1 1105 ? 8.162 -9.525 -26.873 1.00 96.62 1105 ILE A C 1
ATOM 8824 O O . ILE A 1 1105 ? 8.223 -8.297 -26.947 1.00 96.62 1105 ILE A O 1
ATOM 8828 N N . LYS A 1 1106 ? 8.812 -10.332 -27.724 1.00 94.88 1106 LYS A N 1
ATOM 8829 C CA . LYS A 1 1106 ? 9.626 -9.851 -28.852 1.00 94.88 1106 LYS A CA 1
ATOM 8830 C C . LYS A 1 1106 ? 8.808 -8.897 -29.726 1.00 94.88 1106 LYS A C 1
ATOM 8832 O O . LYS A 1 1106 ? 9.197 -7.741 -29.893 1.00 94.88 1106 LYS A O 1
ATOM 8837 N N . TYR A 1 1107 ? 7.616 -9.322 -30.153 1.00 95.62 1107 TYR A N 1
ATOM 8838 C CA . TYR A 1 1107 ? 6.690 -8.472 -30.905 1.00 95.62 1107 TYR A CA 1
ATOM 8839 C C . TYR A 1 1107 ? 6.286 -7.194 -30.135 1.00 95.62 1107 TYR A C 1
ATOM 8841 O O . TYR A 1 1107 ? 6.265 -6.102 -30.708 1.00 95.62 1107 TYR A O 1
ATOM 8849 N N . GLY A 1 1108 ? 6.024 -7.278 -28.827 1.00 95.12 1108 GLY A N 1
ATOM 8850 C CA . GLY A 1 1108 ? 5.721 -6.127 -27.961 1.00 95.12 1108 GLY A CA 1
ATOM 8851 C C . GLY A 1 1108 ? 6.847 -5.086 -27.861 1.00 95.12 1108 GLY A C 1
ATOM 8852 O O . GLY A 1 1108 ? 6.576 -3.882 -27.784 1.00 95.12 1108 GLY A O 1
ATOM 8853 N N . ILE A 1 1109 ? 8.105 -5.529 -27.911 1.00 93.81 1109 ILE A N 1
ATOM 8854 C CA . ILE A 1 1109 ? 9.292 -4.665 -27.892 1.00 93.81 1109 ILE A CA 1
ATOM 8855 C C . ILE A 1 1109 ? 9.528 -4.035 -29.275 1.00 93.81 1109 ILE A C 1
ATOM 8857 O O . ILE A 1 1109 ? 9.692 -2.810 -29.360 1.00 93.81 1109 ILE A O 1
ATOM 8861 N N . GLU A 1 1110 ? 9.502 -4.849 -30.336 1.00 92.38 1110 GLU A N 1
ATOM 8862 C CA . GLU A 1 1110 ? 9.756 -4.465 -31.738 1.00 92.38 1110 GLU A CA 1
ATOM 8863 C C . GLU A 1 1110 ? 8.702 -3.520 -32.316 1.00 92.38 1110 GLU A C 1
ATOM 8865 O O . GLU A 1 1110 ? 9.026 -2.615 -33.079 1.00 92.38 1110 GLU A O 1
ATOM 8870 N N . SER A 1 1111 ? 7.438 -3.677 -31.919 1.00 91.50 1111 SER A N 1
ATOM 8871 C CA . SER A 1 1111 ? 6.334 -2.815 -32.363 1.00 91.50 1111 SER A CA 1
ATOM 8872 C C . SER A 1 1111 ? 6.389 -1.385 -31.791 1.00 91.50 1111 SER A C 1
ATOM 8874 O O . SER A 1 1111 ? 5.500 -0.570 -32.064 1.00 91.50 1111 SER A O 1
ATOM 8876 N N . GLY A 1 1112 ? 7.397 -1.064 -30.971 1.00 87.75 1112 GLY A N 1
ATOM 8877 C CA . GLY A 1 1112 ? 7.708 0.286 -30.494 1.00 87.75 1112 GLY A CA 1
ATOM 8878 C C . GLY A 1 1112 ? 8.966 0.871 -31.141 1.00 87.75 1112 GLY A C 1
ATOM 8879 O O . GLY A 1 1112 ? 9.695 0.198 -31.859 1.00 87.75 1112 GLY A O 1
ATOM 8880 N N . LYS A 1 1113 ? 9.269 2.145 -30.858 1.00 85.25 1113 LYS A N 1
ATOM 8881 C CA . LYS A 1 1113 ? 10.473 2.801 -31.396 1.00 85.25 1113 LYS A CA 1
ATOM 8882 C C . LYS A 1 1113 ? 11.738 2.027 -30.996 1.00 85.25 1113 LYS A C 1
ATOM 8884 O O . LYS A 1 1113 ? 11.962 1.803 -29.806 1.00 85.25 1113 LYS A O 1
ATOM 8889 N N . SER A 1 1114 ? 12.548 1.654 -31.985 1.00 87.88 1114 SER A N 1
ATOM 8890 C CA . SER A 1 1114 ? 13.829 0.974 -31.770 1.00 87.88 1114 SER A CA 1
ATOM 8891 C C . SER A 1 1114 ? 14.828 1.896 -31.058 1.00 87.88 1114 SER A C 1
ATOM 8893 O O . SER A 1 1114 ? 14.946 3.077 -31.397 1.00 87.88 1114 SER A O 1
ATOM 8895 N N . SER A 1 1115 ? 15.533 1.359 -30.065 1.00 90.00 1115 SER A N 1
ATOM 8896 C CA . SER A 1 1115 ? 16.601 2.026 -29.316 1.00 90.00 1115 SER A CA 1
ATOM 8897 C C . SER A 1 1115 ? 17.834 1.117 -29.215 1.00 90.00 1115 SER A C 1
ATOM 8899 O O . SER A 1 1115 ? 17.977 0.145 -29.964 1.00 90.00 1115 SER A O 1
ATOM 8901 N N . LYS A 1 1116 ? 18.795 1.447 -28.349 1.00 92.19 1116 LYS A N 1
ATOM 8902 C CA . LYS A 1 1116 ? 19.893 0.530 -28.021 1.00 92.19 1116 LYS A CA 1
ATOM 8903 C C . LYS A 1 1116 ? 19.378 -0.580 -27.092 1.00 92.19 1116 LYS A C 1
ATOM 8905 O O . LYS A 1 1116 ? 19.516 -1.758 -27.391 1.00 92.19 1116 LYS A O 1
ATOM 8910 N N . GLU A 1 1117 ? 18.687 -0.166 -26.044 1.00 93.12 1117 GLU A N 1
ATOM 8911 C CA . GLU A 1 1117 ? 18.136 -0.963 -24.949 1.00 93.12 1117 GLU A CA 1
ATOM 8912 C C . GLU A 1 1117 ? 17.067 -1.941 -25.451 1.00 93.12 1117 GLU A C 1
ATOM 8914 O O . GLU A 1 1117 ? 17.016 -3.084 -25.014 1.00 93.12 1117 GLU A O 1
ATOM 8919 N N . SER A 1 1118 ? 16.233 -1.533 -26.419 1.00 91.94 1118 SER A N 1
ATOM 8920 C CA . SER A 1 1118 ? 15.250 -2.445 -27.019 1.00 91.94 1118 SER A CA 1
ATOM 8921 C C . SER A 1 1118 ? 15.907 -3.572 -27.819 1.00 91.94 1118 SER A C 1
ATOM 8923 O O . SER A 1 1118 ? 15.342 -4.656 -27.884 1.00 91.94 1118 SER A O 1
ATOM 8925 N N . ARG A 1 1119 ? 17.077 -3.327 -28.429 1.00 93.56 1119 ARG A N 1
ATOM 8926 C CA . ARG A 1 1119 ? 17.853 -4.363 -29.128 1.00 93.56 1119 ARG A CA 1
ATOM 8927 C C . ARG A 1 1119 ? 18.573 -5.266 -28.135 1.00 93.56 1119 ARG A C 1
ATOM 8929 O O . ARG A 1 1119 ? 18.407 -6.469 -28.236 1.00 93.56 1119 ARG A O 1
ATOM 8936 N N . GLU A 1 1120 ? 19.229 -4.695 -27.122 1.00 94.56 1120 GLU A N 1
ATOM 8937 C CA . GLU A 1 1120 ? 19.839 -5.468 -26.025 1.00 94.56 1120 GLU A CA 1
ATOM 8938 C C . GLU A 1 1120 ? 18.818 -6.416 -25.364 1.00 94.56 1120 GLU A C 1
ATOM 8940 O O . GLU A 1 1120 ? 19.136 -7.572 -25.106 1.00 94.56 1120 GLU A O 1
ATOM 8945 N N . LEU A 1 1121 ? 17.568 -5.977 -25.164 1.00 94.44 1121 LEU A N 1
ATOM 8946 C CA . LEU A 1 1121 ? 16.491 -6.858 -24.701 1.00 94.44 1121 LEU A CA 1
ATOM 8947 C C . LEU A 1 1121 ? 16.161 -7.983 -25.692 1.00 94.44 1121 LEU A C 1
ATOM 8949 O O . LEU A 1 1121 ? 16.089 -9.133 -25.271 1.00 94.44 1121 LEU A O 1
ATOM 8953 N N . ILE A 1 1122 ? 15.958 -7.674 -26.980 1.00 93.88 1122 ILE A N 1
ATOM 8954 C CA . ILE A 1 1122 ? 15.646 -8.679 -28.015 1.00 93.88 1122 ILE A CA 1
ATOM 8955 C C . ILE A 1 1122 ? 16.769 -9.719 -28.129 1.00 93.88 1122 ILE A C 1
ATOM 8957 O O . ILE A 1 1122 ? 16.474 -10.910 -28.190 1.00 93.88 1122 ILE A O 1
ATOM 8961 N N . ASP A 1 1123 ? 18.030 -9.286 -28.086 1.00 93.62 1123 ASP A N 1
ATOM 8962 C CA . ASP A 1 1123 ? 19.212 -10.150 -28.163 1.00 93.62 1123 ASP A CA 1
ATOM 8963 C C . ASP A 1 1123 ? 19.311 -11.109 -26.955 1.00 93.62 1123 ASP A C 1
ATOM 8965 O O . ASP A 1 1123 ? 19.818 -12.224 -27.083 1.00 93.62 1123 ASP A O 1
ATOM 8969 N N . LEU A 1 1124 ? 18.788 -10.710 -25.787 1.00 95.88 1124 LEU A N 1
ATOM 8970 C CA . LEU A 1 1124 ? 18.752 -11.526 -24.566 1.00 95.88 1124 LEU A CA 1
ATOM 8971 C C . LEU A 1 1124 ? 17.560 -12.501 -24.492 1.00 95.88 1124 LEU A C 1
ATOM 8973 O O . LEU A 1 1124 ? 17.645 -13.503 -23.773 1.00 95.88 1124 LEU A O 1
ATOM 8977 N N . LEU A 1 1125 ? 16.453 -12.247 -25.209 1.00 95.12 1125 LEU A N 1
ATOM 8978 C CA . LEU A 1 1125 ? 15.239 -13.079 -25.131 1.00 95.12 1125 LEU A CA 1
ATOM 8979 C C . LEU A 1 1125 ? 15.471 -14.576 -25.430 1.00 95.12 1125 LEU A C 1
ATOM 8981 O O . LEU A 1 1125 ? 14.928 -15.381 -24.673 1.00 95.12 1125 LEU A O 1
ATOM 8985 N N . PRO A 1 1126 ? 16.256 -14.997 -26.448 1.00 92.69 1126 PRO A N 1
ATOM 8986 C CA . PRO A 1 1126 ? 16.419 -16.418 -26.768 1.00 92.69 1126 PRO A CA 1
ATOM 8987 C C . PRO A 1 1126 ? 17.098 -17.223 -25.653 1.00 92.69 1126 PRO A C 1
ATOM 8989 O O . PRO A 1 1126 ? 16.693 -18.348 -25.355 1.00 92.69 1126 PRO A O 1
ATOM 8992 N N . GLU A 1 1127 ? 18.116 -16.655 -25.000 1.00 94.31 1127 GLU A N 1
ATOM 8993 C CA . GLU A 1 1127 ? 18.790 -17.334 -23.890 1.00 94.31 1127 GLU A CA 1
ATOM 8994 C C . GLU A 1 1127 ? 17.938 -17.267 -22.608 1.00 94.31 1127 GLU A C 1
ATOM 8996 O O . GLU A 1 1127 ? 17.880 -18.251 -21.871 1.00 94.31 1127 GLU A O 1
ATOM 9001 N N . LEU A 1 1128 ? 17.183 -16.182 -22.378 1.00 96.25 1128 LEU A N 1
ATOM 9002 C CA . LEU A 1 1128 ? 16.193 -16.120 -21.295 1.00 96.25 1128 LEU A CA 1
ATOM 9003 C C . LEU A 1 1128 ? 15.093 -17.185 -21.460 1.00 96.25 1128 LEU A C 1
ATOM 9005 O O . LEU A 1 1128 ? 14.786 -17.887 -20.495 1.00 96.25 1128 LEU A O 1
ATOM 9009 N N . GLU A 1 1129 ? 14.546 -17.351 -22.669 1.00 94.94 1129 GLU A N 1
ATOM 9010 C CA . GLU A 1 1129 ? 13.574 -18.400 -23.007 1.00 94.94 1129 GLU A CA 1
ATOM 9011 C C . GLU A 1 1129 ? 14.158 -19.792 -22.726 1.00 94.94 1129 GLU A C 1
ATOM 9013 O O . GLU A 1 1129 ? 13.531 -20.621 -22.062 1.00 94.94 1129 GLU A O 1
ATOM 9018 N N . LYS A 1 1130 ? 15.386 -20.053 -23.184 1.00 94.44 1130 LYS A N 1
ATOM 9019 C CA . LYS A 1 1130 ? 16.098 -21.319 -22.962 1.00 94.44 1130 LYS A CA 1
ATOM 9020 C C . LYS A 1 1130 ? 16.296 -21.622 -21.474 1.00 94.44 1130 LYS A C 1
ATOM 9022 O O . LYS A 1 1130 ? 16.021 -22.745 -21.048 1.00 94.44 1130 LYS A O 1
ATOM 9027 N N . LYS A 1 1131 ? 16.721 -20.636 -20.677 1.00 95.19 1131 LYS A N 1
ATOM 9028 C CA . LYS A 1 1131 ? 16.914 -20.769 -19.222 1.00 95.19 1131 LYS A CA 1
ATOM 9029 C C . LYS A 1 1131 ? 15.593 -20.995 -18.482 1.00 95.19 1131 LYS A C 1
ATOM 9031 O O . LYS A 1 1131 ? 15.520 -21.886 -17.640 1.00 95.19 1131 LYS A O 1
ATOM 9036 N N . PHE A 1 1132 ? 14.537 -20.266 -18.843 1.00 94.88 1132 PHE A N 1
ATOM 9037 C CA . PHE A 1 1132 ? 13.189 -20.485 -18.312 1.00 94.88 1132 PHE A CA 1
ATOM 9038 C C . PHE A 1 1132 ? 12.663 -21.892 -18.635 1.00 94.88 1132 PHE A C 1
ATOM 9040 O O . PHE A 1 1132 ? 12.194 -22.600 -17.747 1.00 94.88 1132 PHE A O 1
ATOM 9047 N N . ASN A 1 1133 ? 12.804 -22.340 -19.884 1.00 92.81 1133 ASN A N 1
ATOM 9048 C CA . ASN A 1 1133 ? 12.375 -23.672 -20.308 1.00 92.81 1133 ASN A CA 1
ATOM 9049 C C . ASN A 1 1133 ? 13.164 -24.797 -19.613 1.00 92.81 1133 ASN A C 1
ATOM 9051 O O . ASN A 1 1133 ? 12.614 -25.873 -19.373 1.00 92.81 1133 ASN A O 1
ATOM 9055 N N . ALA A 1 1134 ? 14.439 -24.573 -19.280 1.00 92.56 1134 ALA A N 1
ATOM 9056 C CA . ALA A 1 1134 ? 15.218 -25.495 -18.455 1.00 92.56 1134 ALA A CA 1
ATOM 9057 C C . ALA A 1 1134 ? 14.705 -25.532 -17.004 1.00 92.56 1134 ALA A C 1
ATOM 9059 O O . ALA A 1 1134 ? 14.508 -26.616 -16.454 1.00 92.56 1134 ALA A O 1
ATOM 9060 N N . HIS A 1 1135 ? 14.392 -24.368 -16.428 1.00 92.88 1135 HIS A N 1
ATOM 9061 C CA . HIS A 1 1135 ? 13.843 -24.245 -15.077 1.00 92.88 1135 HIS A CA 1
ATOM 9062 C C . HIS A 1 1135 ? 12.472 -24.924 -14.924 1.00 92.88 1135 HIS A C 1
ATOM 9064 O O . HIS A 1 1135 ? 12.269 -25.714 -14.003 1.00 92.88 1135 HIS A O 1
ATOM 9070 N N . GLU A 1 1136 ? 11.541 -24.700 -15.856 1.00 90.38 1136 GLU A N 1
ATOM 9071 C CA . GLU A 1 1136 ? 10.228 -25.363 -15.845 1.00 90.38 1136 GLU A CA 1
ATOM 9072 C C . GLU A 1 1136 ? 10.354 -26.890 -16.005 1.00 90.38 1136 GLU A C 1
ATOM 9074 O O . GLU A 1 1136 ? 9.646 -27.640 -15.331 1.00 90.38 1136 GLU A O 1
ATOM 9079 N N . LYS A 1 1137 ? 11.301 -27.380 -16.822 1.00 89.69 1137 LYS A N 1
ATOM 9080 C CA . LYS A 1 1137 ? 11.611 -28.821 -16.913 1.00 89.69 1137 LYS A CA 1
ATOM 9081 C C . LYS A 1 1137 ? 12.177 -29.373 -15.605 1.00 89.69 1137 LYS A C 1
ATOM 9083 O O . LYS A 1 1137 ? 11.769 -30.456 -15.193 1.00 89.69 1137 LYS A O 1
ATOM 9088 N N . PHE A 1 1138 ? 13.067 -28.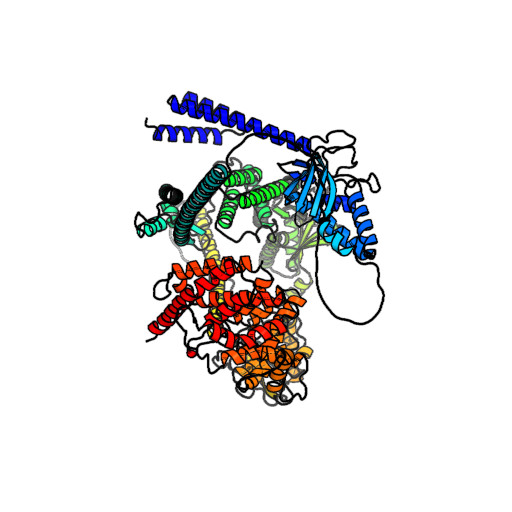639 -14.938 1.00 86.88 1138 PHE A N 1
ATOM 9089 C CA . PHE A 1 1138 ? 13.620 -29.019 -13.636 1.00 86.88 1138 PHE A CA 1
ATOM 9090 C C . PHE A 1 1138 ? 12.507 -29.158 -12.578 1.00 86.88 1138 PHE A C 1
ATOM 9092 O O . PHE A 1 1138 ? 12.385 -30.201 -11.938 1.00 86.88 1138 PHE A O 1
ATOM 9099 N N . LEU A 1 1139 ? 11.598 -28.177 -12.493 1.00 83.62 1139 LEU A N 1
ATOM 9100 C CA . LEU A 1 1139 ? 10.427 -28.210 -11.599 1.00 83.62 1139 LEU A CA 1
ATOM 9101 C C . LEU A 1 1139 ? 9.418 -29.338 -11.904 1.00 83.62 1139 LEU A C 1
ATOM 9103 O O . LEU A 1 1139 ? 8.605 -29.686 -11.041 1.00 83.62 1139 LEU A O 1
ATOM 9107 N N . GLN A 1 1140 ? 9.426 -29.882 -13.124 1.00 78.81 1140 GLN A N 1
ATOM 9108 C CA . GLN A 1 1140 ? 8.632 -31.053 -13.513 1.00 78.81 1140 GLN A CA 1
ATOM 9109 C C . GLN A 1 1140 ? 9.371 -32.376 -13.244 1.00 78.81 1140 GLN A C 1
ATOM 9111 O O . GLN A 1 1140 ? 8.718 -33.381 -12.963 1.00 78.81 1140 GLN A O 1
ATOM 9116 N N . GLY A 1 1141 ? 10.707 -32.378 -13.297 1.00 66.62 1141 GLY A N 1
ATOM 9117 C CA . GLY A 1 1141 ? 11.557 -33.523 -12.959 1.00 66.62 1141 GLY A CA 1
ATOM 9118 C C . GLY A 1 1141 ? 11.485 -33.901 -11.479 1.00 66.62 1141 GLY A C 1
ATOM 9119 O O . GLY A 1 1141 ? 11.290 -35.071 -11.168 1.00 66.62 1141 GLY A O 1
ATOM 9120 N N . ASP A 1 1142 ? 11.503 -32.907 -10.585 1.00 51.41 1142 ASP A N 1
ATOM 9121 C CA . ASP A 1 1142 ? 11.371 -33.069 -9.122 1.00 51.41 1142 ASP A CA 1
ATOM 9122 C C . ASP A 1 1142 ? 9.979 -33.576 -8.655 1.00 51.41 1142 ASP A C 1
ATOM 9124 O O . ASP A 1 1142 ? 9.718 -33.677 -7.454 1.00 51.41 1142 ASP A O 1
ATOM 9128 N N . LYS A 1 1143 ? 9.048 -33.861 -9.580 1.00 44.44 1143 LYS A N 1
ATOM 9129 C CA . LYS A 1 1143 ? 7.674 -34.329 -9.298 1.00 44.44 1143 LYS A CA 1
ATOM 9130 C C . LYS A 1 1143 ? 7.392 -35.777 -9.730 1.00 44.44 1143 LYS A C 1
ATOM 9132 O O . LYS A 1 1143 ? 6.224 -36.172 -9.729 1.00 44.44 1143 LYS A O 1
ATOM 9137 N N . LYS A 1 1144 ? 8.412 -36.541 -10.131 1.00 34.94 1144 LYS A N 1
ATOM 9138 C CA . LYS A 1 1144 ? 8.295 -37.963 -10.501 1.00 34.94 1144 LYS A CA 1
ATOM 9139 C C . LYS A 1 1144 ? 8.840 -38.900 -9.430 1.00 34.94 1144 LYS A C 1
ATOM 9141 O O . LYS A 1 1144 ? 9.860 -38.540 -8.811 1.00 34.94 1144 LYS A O 1
#

Foldseek 3Di:
DDVVVLVVLLVVQLVVLVVPDPDLVSSLVSSVVSVVVPPHDPVSVVVNVVVSVVSVVVVVVVVVVVVLQVLQQDDDPVQPDEPQVQAQPLLVQLVVCVVVLGGKHRQNDADPVQFREIAGSFDDDPPTFGPNPQLVVQLVVVVVVVDDPVRSVVVSVVQSSCVVVQVVPFDWDADPVRWIWTDDDQKIWTWDQDDPNDGVRRYIYGGYIDRHCPVVVVVVPDDDDDDDDDDDDDDDDDDDDDDDDDDDDDDDDDDPVVVVVVVVVVVVVVVVVVVVVVVVVVVVVVLVVLQVVLVVVLVVLQVVQWDDDPPDTHGQLVSSVVVVVVDDPPSQPHPVSVVSVVVSVVCCVPCNCVSVVVVVDDDPPDPDDDDPDQPDPVSVVLLVVQLVVLVVVVVPPPCPPLVVVQDDDDLSVLLVVQLVVLSVPDSHLVSSLVSSVVSVVPPPHDPVSVVSNVVVSVVSVVVVVVVVVVVVLQVLQQDDDPVQPDEPQSQAQPLLVQLVVCVVVLGGKHRQNDADPVQFREIAGSFDDDPPTFGPVPQLVVQLVVVVVLVDDPVCSVVVSVVQSSCPVVQVVPFDWDADPVRWIWTDDPQKIWTWDQDDPNDGVRRYIYGGYIDGDVVVVVVVSPDDPDDDDDPDDDDDDDDDDDDDDDDDDDDDDDDDDDDPVVVVVVVVVVVVVVVVVVVVVVVVVVVVVVVVVVVVVVVVVVQLVQQAQAFPLPAAADDDDFFDKDFAPPADWAWADLDPVDIFTKTKIKHFLVQADQDADCGHLANAHHDDPVLLCCCQEPNDCVQADPPGHLRHFWEAERSNYTNGDSSNSSSVSNHDPVSVVNQQVSCCVRRVDGDDPRMDMGMYTPDHDGSLVSQLSSLSNCCVPHPFPSSPLSNLLSLQSVLLVPDDLAFDDPFLQVSLQVLLCSRPVVDPGDDPVSSLSSLSNLLSRLQGRHSVDHLSRLLRVLVVQPDPVLSVLLSLQRSSCSRLLSNQQSPPQQVAAHCRSQQSLLSSLLSVLLVDDDLLVLLQVLLVVLVCQLVQADQLSDDPVCVVVVCVLSNSLNNLNNSLLNVLSVDPNSNRVSNVLSVCQLVQLQVQQDPPPVNHGDHSNNRYSLSSSLSSLVVDDDDPSSVSVNVSSVSSVSSVVSNVVVVVVVVD

InterPro domains:
  IPR041092 Phage-Barnase-EndoU-ColicinE5/D-RelE-like nuclease [PF18809] (108-214)
  IPR041092 Phage-Barnase-EndoU-ColicinE5/D-RelE-like nuclease [PF18809] (513-619)
  IPR041398 DdrB-like domain [PF18763] (744-853)